Protein AF-0000000077098421 (afdb_homodimer)

Nearest PDB structures (foldseek):
  6pqh-assembly2_D  TM=9.494E-01  e=1.794E-59  Elizabethkingia sp.
  6pqh-assembly2_C  TM=9.395E-01  e=5.212E-58  Elizabethkingia sp.
  1wyd-assembly1_B  TM=9.289E-01  e=1.553E-42  Sulfurisphaera tokodaii str. 7
  3m4p-assembly1_A  TM=9.017E-01  e=1.954E-39  Entamoeba histolytica
  3m4q-assembly1_B  TM=8.958E-01  e=1.104E-39  Entamoeba histolytica

Radius of gyration: 29.33 Å; Cα contacts (8 Å, |Δi|>4): 2029; chains: 2; bounding box: 78×89×73 Å

pLDDT: mean 96.19, std 5.76, range [48.03, 98.94]

InterPro domains:
  IPR002312 Aspartyl/Asparaginyl-tRNA synthetase, class IIb [PR01042] (203-215)
  IPR002312 Aspartyl/Asparaginyl-tRNA synthetase, class IIb [PR01042] (219-232)
  IPR002312 Aspartyl/Asparaginyl-tRNA synthetase, class IIb [PR01042] (376-392)
  IPR002312 Aspartyl/Asparaginyl-tRNA synthetase, class IIb [PR01042] (416-430)
  IPR004364 Aminoacyl-tRNA synthetase, class II (D/K/N) [PF00152] (122-455)
  IPR004365 OB-fold nucleic acid binding domain, AA-tRNA synthetase-type [PF01336] (22-98)
  IPR004522 Asparagine-tRNA ligase [MF_00534] (6-461)
  IPR004522 Asparagine-tRNA ligase [TIGR00457] (8-461)
  IPR006195 Aminoacyl-tRNA synthetase, class II [PS50862] (135-451)
  IPR012340 Nucleic acid-binding, OB-fold [G3DSA:2.40.50.140] (5-106)
  IPR012340 Nucleic acid-binding, OB-fold [SSF50249] (11-102)
  IPR045864 Class II Aminoacyl-tRNA synthetase/Biotinyl protein ligase (BPL) and lipoyl protein ligase (LPL) [G3DSA:3.30.930.10] (108-460)
  IPR045864 Class II Aminoacyl-tRNA synthetase/Biotinyl protein ligase (BPL) and lipoyl protein ligase (LPL) [SSF55681] (102-459)

Organism: Anaerostipes caccae (strain DSM 14662 / CCUG 47493 / JCM 13470 / NCIMB 13811 / L1-92) (NCBI:txid411490)

Secondary structure (DSSP, 8-state):
---B-HHHHHHHGGGGTT-EEEEEEEEEEEEE-SSEEEEEEE-SSSSS-EEEEEETTSTTHHHHHTPPTT-EEEEEEEEEE-TTSSSSEEEEEEEEEEEE---TT-S--SS---HHHHHHTTTTGGGSHHHHHHHHHHHHHHHHHHHHHHTTTPEE----SEESS-SSSSS---EEE-S-HHHHHTTPPP-GGGSTTSS-EEE-S-SHHHHHHHHHHHSEEEEEEEEE------STT--SEEEEEEEEEET--HHHHHHHHHHHHHHHHHHHHHH-HHHHHHHHHHT-TTHHHHHHHHHHSPPEEEEHHHHHHHHHTTGGG-SS---TTPPPPHHHHHHIIIIISSS-EEEE--BGGGS-TTBPBPTTSSBBSEEEEEETTTEEEEEEEEB---HHHHHHHHHHTT--GGGGHHHHHHHHTT---EEEEEEEHHHHHHHHH----GGGSSSS--BTTB---/---B-HHHHHHHGGGGTT-EEEEEEEEEEEEE-SSEEEEEEE-SSSSS-EEEEEETTSTTHHHHHTPPTT-EEEEEEEEEE-TTSSSSEEEEEEEEEEEE---TT-S--SS---HHHHHHTTTTGGGSHHHHHHHHHHHHHHHHHHHHHHTTTPEE----SEESS-SSSSS---EEE-S-HHHHHTTPPP-GGGSTTSS-EEE-S-SHHHHHHHHHHHSEEEEEEEEE------STT--SEEEEEEEEEET--HHHHHHHHHHHHHHHHHHHHHH-HHHHHHHHHHT-TTHHHHHHHHHHSPPEEEEHHHHHHHHHTTGGG-SS---TTPPPPHHHHHHIIIIISSS-EEEE--BGGGS-TTBPBPTTSSBBSEEEEEETTTEEEEEEEEB---HHHHHHHHHHTT--GGGGHHHHHHHHTT---EEEEEEEHHHHHHHHH----GGGSSSS--BTTB---

Structure (mmCIF, N/CA/C/O backbone):
data_AF-0000000077098421-model_v1
#
loop_
_entity.id
_entity.type
_entity.pdbx_description
1 polymer 'Asparagine--tRNA ligase'
#
loop_
_atom_site.group_PDB
_atom_site.id
_atom_site.type_symbol
_atom_site.label_atom_id
_atom_site.label_alt_id
_atom_site.label_comp_id
_atom_site.label_asym_id
_atom_site.label_entity_id
_atom_site.label_seq_id
_atom_site.pdbx_PDB_ins_code
_atom_site.Cartn_x
_atom_site.Cartn_y
_atom_site.Cartn_z
_atom_site.occupancy
_atom_site.B_iso_or_equiv
_atom_site.auth_seq_id
_atom_site.auth_comp_id
_atom_site.auth_asym_id
_atom_site.auth_atom_id
_atom_site.pdbx_PDB_model_num
ATOM 1 N N . MET A 1 1 ? 0.201 -19.625 -30.234 1 53.78 1 MET A N 1
ATOM 2 C CA . MET A 1 1 ? -0.958 -18.75 -30.234 1 53.78 1 MET A CA 1
ATOM 3 C C . MET A 1 1 ? -1.137 -18.078 -28.875 1 53.78 1 MET A C 1
ATOM 5 O O . MET A 1 1 ? -0.935 -18.703 -27.844 1 53.78 1 MET A O 1
ATOM 9 N N . GLN A 1 2 ? -1.394 -16.812 -28.891 1 79.62 2 GLN A N 1
ATOM 10 C CA . GLN A 1 2 ? -1.572 -16.047 -27.672 1 79.62 2 GLN A CA 1
ATOM 11 C C . GLN A 1 2 ? -2.859 -16.438 -26.953 1 79.62 2 GLN A C 1
ATOM 13 O O . GLN A 1 2 ? -3.91 -16.578 -27.578 1 79.62 2 GLN A O 1
ATOM 18 N N . ILE A 1 3 ? -2.791 -16.859 -25.75 1 92.69 3 ILE A N 1
ATOM 19 C CA . ILE A 1 3 ? -3.939 -17.219 -24.922 1 92.69 3 ILE A CA 1
ATOM 20 C C . ILE A 1 3 ? -4.691 -15.953 -24.516 1 92.69 3 ILE A C 1
ATOM 22 O O . ILE A 1 3 ? -4.121 -15.062 -23.859 1 92.69 3 ILE A O 1
ATOM 26 N N . LEU A 1 4 ? -5.965 -15.828 -24.984 1 96.06 4 LEU A N 1
ATOM 27 C CA . LEU A 1 4 ? -6.797 -14.68 -24.641 1 96.06 4 LEU A CA 1
ATOM 28 C C . LEU A 1 4 ? -7.387 -14.836 -23.25 1 96.06 4 LEU A C 1
ATOM 30 O O . LEU A 1 4 ? -7.582 -15.961 -22.766 1 96.06 4 LEU A O 1
ATOM 34 N N . THR A 1 5 ? -7.629 -13.711 -22.594 1 96.94 5 THR A N 1
ATOM 35 C CA . THR A 1 5 ? -8.297 -13.742 -21.297 1 96.94 5 THR A CA 1
ATOM 36 C C . THR A 1 5 ? -9.812 -13.672 -21.469 1 96.94 5 THR A C 1
ATOM 38 O O . THR A 1 5 ? -10.305 -13.219 -22.5 1 96.94 5 THR A O 1
ATOM 41 N N . GLY A 1 6 ? -10.492 -14.227 -20.469 1 96.81 6 GLY A N 1
ATOM 42 C CA . GLY A 1 6 ? -11.945 -14.102 -20.469 1 96.81 6 GLY A CA 1
ATOM 43 C C . GLY A 1 6 ? -12.422 -12.672 -20.609 1 96.81 6 GLY A C 1
ATOM 44 O O . GLY A 1 6 ? -13.391 -12.406 -21.328 1 96.81 6 GLY A O 1
ATOM 45 N N . ARG A 1 7 ? -11.742 -11.734 -20 1 96.31 7 ARG A N 1
ATOM 46 C CA . ARG A 1 7 ? -12.086 -10.32 -20.078 1 96.31 7 ARG A CA 1
ATOM 47 C C . ARG A 1 7 ? -11.969 -9.805 -21.516 1 96.31 7 ARG A C 1
ATOM 49 O O . ARG A 1 7 ? -12.867 -9.117 -22 1 96.31 7 ARG A O 1
ATOM 56 N N . GLN A 1 8 ? -10.867 -10.133 -22.203 1 96.38 8 GLN A N 1
ATOM 57 C CA . GLN A 1 8 ? -10.656 -9.734 -23.594 1 96.38 8 GLN A CA 1
ATOM 58 C C . GLN A 1 8 ? -11.758 -10.289 -24.484 1 96.38 8 GLN A C 1
ATOM 60 O O . GLN A 1 8 ? -12.266 -9.586 -25.359 1 96.38 8 GLN A O 1
ATOM 65 N N . ILE A 1 9 ? -12.125 -11.547 -24.234 1 97.06 9 ILE A N 1
ATOM 66 C CA . ILE A 1 9 ? -13.117 -12.227 -25.078 1 97.06 9 ILE A CA 1
ATOM 67 C C . ILE A 1 9 ? -14.477 -11.562 -24.891 1 97.06 9 ILE A C 1
ATOM 69 O O . ILE A 1 9 ? -15.156 -11.25 -25.875 1 97.06 9 ILE A O 1
ATOM 73 N N . TYR A 1 10 ? -14.859 -11.297 -23.656 1 96.12 10 TYR A N 1
ATOM 74 C CA . TYR A 1 10 ? -16.156 -10.672 -23.406 1 96.12 10 TYR A CA 1
ATOM 75 C C . TYR A 1 10 ? -16.219 -9.273 -24.016 1 96.12 10 TYR A C 1
ATOM 77 O O . TYR A 1 10 ? -17.25 -8.867 -24.547 1 96.12 10 TYR A O 1
ATOM 85 N N . LYS A 1 11 ? -15.141 -8.562 -23.953 1 94.38 11 LYS A N 1
ATOM 86 C CA . LYS A 1 11 ? -15.117 -7.184 -24.422 1 94.38 11 LYS A CA 1
ATOM 87 C C . LYS A 1 11 ? -15.086 -7.121 -25.953 1 94.38 11 LYS A C 1
ATOM 89 O O . LYS A 1 11 ? -15.578 -6.156 -26.547 1 94.38 11 LYS A O 1
ATOM 94 N N . GLN A 1 12 ? -14.547 -8.242 -26.609 1 95.94 12 GLN A N 1
ATOM 95 C CA . GLN A 1 12 ? -14.297 -8.148 -28.047 1 95.94 12 GLN A CA 1
ATOM 96 C C . GLN A 1 12 ? -14.812 -9.383 -28.781 1 95.94 12 GLN A C 1
ATOM 98 O O . GLN A 1 12 ? -14.227 -9.805 -29.781 1 95.94 12 GLN A O 1
ATOM 103 N N . TYR A 1 13 ? -15.781 -10.039 -28.234 1 95.06 13 TYR A N 1
ATOM 104 C CA . TYR A 1 13 ? -16.188 -11.328 -28.797 1 95.06 13 TYR A CA 1
ATOM 105 C C . TYR A 1 13 ? -16.656 -11.18 -30.234 1 95.06 13 TYR A C 1
ATOM 107 O O . TYR A 1 13 ? -16.469 -12.094 -31.047 1 95.06 13 TYR A O 1
ATOM 115 N N . LYS A 1 14 ? -17.234 -10 -30.672 1 96.31 14 LYS A N 1
ATOM 116 C CA . LYS A 1 14 ? -17.703 -9.781 -32.031 1 96.31 14 LYS A CA 1
ATOM 117 C C . LYS A 1 14 ? -16.531 -9.852 -33.031 1 96.31 14 LYS A C 1
ATOM 119 O O . LYS A 1 14 ? -16.688 -10.344 -34.156 1 96.31 14 LYS A O 1
ATOM 124 N N . GLU A 1 15 ? -15.375 -9.383 -32.562 1 96.5 15 GLU A N 1
ATOM 125 C CA . GLU A 1 15 ? -14.188 -9.391 -33.406 1 96.5 15 GLU A CA 1
ATOM 126 C C . GLU A 1 15 ? -13.641 -10.805 -33.594 1 96.5 15 GLU A C 1
ATOM 128 O O . GLU A 1 15 ? -12.922 -11.086 -34.531 1 96.5 15 GLU A O 1
ATOM 133 N N . TYR A 1 16 ? -14.039 -11.695 -32.656 1 96 16 TYR A N 1
ATOM 134 C CA . TYR A 1 16 ? -13.492 -13.047 -32.688 1 96 16 TYR A CA 1
ATOM 135 C C . TYR A 1 16 ? -14.492 -14.039 -33.281 1 96 16 TYR A C 1
ATOM 137 O O . TYR A 1 16 ? -14.234 -15.242 -33.312 1 96 16 TYR A O 1
ATOM 145 N N . ASN A 1 17 ? -15.586 -13.586 -33.812 1 96.5 17 ASN A N 1
ATOM 146 C CA . ASN A 1 17 ? -16.609 -14.477 -34.375 1 96.5 17 ASN A CA 1
ATOM 147 C C . ASN A 1 17 ? -16.047 -15.367 -35.469 1 96.5 17 ASN A C 1
ATOM 149 O O . ASN A 1 17 ? -15.43 -14.875 -36.406 1 96.5 17 ASN A O 1
ATOM 153 N N . GLN A 1 18 ? -16.234 -16.609 -35.281 1 97.44 18 GLN A N 1
ATOM 154 C CA . GLN A 1 18 ? -15.828 -17.641 -36.219 1 97.44 18 GLN A CA 1
ATOM 155 C C . GLN A 1 18 ? -14.305 -17.703 -36.375 1 97.44 18 GLN A C 1
ATOM 157 O O . GLN A 1 18 ? -13.789 -18.188 -37.375 1 97.44 18 GLN A O 1
ATOM 162 N N . LYS A 1 19 ? -13.609 -17.156 -35.438 1 96.69 19 LYS A N 1
ATOM 163 C CA . LYS A 1 19 ? -12.148 -17.234 -35.375 1 96.69 19 LYS A CA 1
ATOM 164 C C . LYS A 1 19 ? -11.688 -18.25 -34.344 1 96.69 19 LYS A C 1
ATOM 166 O O . LYS A 1 19 ? -12.383 -18.484 -33.344 1 96.69 19 LYS A O 1
ATOM 171 N N . GLU A 1 20 ? -10.57 -18.859 -34.656 1 97.19 20 GLU A N 1
ATOM 172 C CA . GLU A 1 20 ? -9.938 -19.75 -33.688 1 97.19 20 GLU A CA 1
ATOM 173 C C . GLU A 1 20 ? -9.25 -18.953 -32.594 1 97.19 20 GLU A C 1
ATOM 175 O O . GLU A 1 20 ? -8.609 -17.938 -32.844 1 97.19 20 GLU A O 1
ATOM 180 N N . LEU A 1 21 ? -9.469 -19.391 -31.375 1 97.12 21 LEU A N 1
ATOM 181 C CA . LEU A 1 21 ? -8.789 -18.75 -30.25 1 97.12 21 LEU A CA 1
ATOM 182 C C . LEU A 1 21 ? -8.445 -19.781 -29.172 1 97.12 21 LEU A C 1
ATOM 184 O O . LEU A 1 21 ? -8.844 -20.938 -29.266 1 97.12 21 LEU A O 1
ATOM 188 N N . SER A 1 22 ? -7.598 -19.422 -28.266 1 97.62 22 SER A N 1
ATOM 189 C CA . SER A 1 22 ? -7.219 -20.234 -27.109 1 97.62 22 SER A CA 1
ATOM 190 C C . SER A 1 22 ? -7.508 -19.5 -25.812 1 97.62 22 SER A C 1
ATOM 192 O O . SER A 1 22 ? -7.359 -18.266 -25.734 1 97.62 22 SER A O 1
ATOM 194 N N . LEU A 1 23 ? -7.953 -20.188 -24.844 1 97.12 23 LEU A N 1
ATOM 195 C CA . LEU A 1 23 ? -8.148 -19.656 -23.5 1 97.12 23 LEU A CA 1
ATOM 196 C C . LEU A 1 23 ? -7.848 -20.703 -22.453 1 97.12 23 LEU A C 1
ATOM 198 O O . LEU A 1 23 ? -7.754 -21.891 -22.766 1 97.12 23 LEU A O 1
ATOM 202 N N . CYS A 1 24 ? -7.551 -20.312 -21.266 1 98.19 24 CYS A N 1
ATOM 203 C CA . CYS A 1 24 ? -7.297 -21.219 -20.156 1 98.19 24 CYS A CA 1
ATOM 204 C C . CYS A 1 24 ? -8.078 -20.781 -18.922 1 98.19 24 CYS A C 1
ATOM 206 O O . CYS A 1 24 ? -8.539 -19.641 -18.844 1 98.19 24 CYS A O 1
ATOM 208 N N . GLY A 1 25 ? -8.312 -21.656 -18.031 1 98.38 25 GLY A N 1
ATOM 209 C CA . GLY A 1 25 ? -9.047 -21.391 -16.797 1 98.38 25 GLY A CA 1
ATOM 210 C C . GLY A 1 25 ? -9.359 -22.625 -16 1 98.38 25 GLY A C 1
ATOM 211 O O . GLY A 1 25 ? -8.734 -23.672 -16.203 1 98.38 25 GLY A O 1
ATOM 212 N N . TRP A 1 26 ? -10.203 -22.516 -15.023 1 98.75 26 TRP A N 1
ATOM 213 C CA . TRP A 1 26 ? -10.602 -23.609 -14.148 1 98.75 26 TRP A CA 1
ATOM 214 C C . TRP A 1 26 ? -12.062 -23.969 -14.375 1 98.75 26 TRP A C 1
ATOM 216 O O . TRP A 1 26 ? -12.914 -23.094 -14.555 1 98.75 26 TRP A O 1
ATOM 226 N N . VAL A 1 27 ? -12.367 -25.266 -14.359 1 98.44 27 VAL A N 1
ATOM 227 C CA . VAL A 1 27 ? -13.711 -25.797 -14.602 1 98.44 27 VAL A CA 1
ATOM 228 C C . VAL A 1 27 ? -14.633 -25.406 -13.453 1 98.44 27 VAL A C 1
ATOM 230 O O . VAL A 1 27 ? -14.32 -25.656 -12.289 1 98.44 27 VAL A O 1
ATOM 233 N N . ARG A 1 28 ? -15.734 -24.797 -13.797 1 97.38 28 ARG A N 1
ATOM 234 C CA . ARG A 1 28 ? -16.766 -24.453 -12.828 1 97.38 28 ARG A CA 1
ATOM 235 C C . ARG A 1 28 ? -17.891 -25.484 -12.836 1 97.38 28 ARG A C 1
ATOM 237 O O . ARG A 1 28 ? -18.531 -25.734 -11.812 1 97.38 28 ARG A O 1
ATOM 244 N N . SER A 1 29 ? -18.156 -25.984 -14.031 1 97 29 SER A N 1
ATOM 245 C CA . SER A 1 29 ? -19.125 -27.062 -14.195 1 97 29 SER A CA 1
ATOM 246 C C . SER A 1 29 ? -18.891 -27.828 -15.492 1 97 29 SER A C 1
ATOM 248 O O . SER A 1 29 ? -18.25 -27.328 -16.406 1 97 29 SER A O 1
ATOM 250 N N . ASN A 1 30 ? -19.312 -29.031 -15.484 1 97.12 30 ASN A N 1
ATOM 251 C CA . ASN A 1 30 ? -19.219 -29.922 -16.641 1 97.12 30 ASN A CA 1
ATOM 252 C C . ASN A 1 30 ? -20.484 -30.75 -16.812 1 97.12 30 ASN A C 1
ATOM 254 O O . ASN A 1 30 ? -20.812 -31.594 -15.961 1 97.12 30 ASN A O 1
ATOM 258 N N . ARG A 1 31 ? -21.203 -30.453 -17.891 1 95.81 31 ARG A N 1
ATOM 259 C CA . ARG A 1 31 ? -22.406 -31.219 -18.219 1 95.81 31 ARG A CA 1
ATOM 260 C C . ARG A 1 31 ? -22.203 -32.062 -19.469 1 95.81 31 ARG A C 1
ATOM 262 O O . ARG A 1 31 ? -21.969 -31.516 -20.562 1 95.81 31 ARG A O 1
ATOM 269 N N . ASP A 1 32 ? -22.281 -33.312 -19.25 1 90.5 32 ASP A N 1
ATOM 270 C CA . ASP A 1 32 ? -22.031 -34.188 -20.375 1 90.5 32 ASP A CA 1
ATOM 271 C C . ASP A 1 32 ? -23.328 -34.812 -20.891 1 90.5 32 ASP A C 1
ATOM 273 O O . ASP A 1 32 ? -24.281 -35 -20.141 1 90.5 32 ASP A O 1
ATOM 277 N N . SER A 1 33 ? -23.359 -34.969 -22.172 1 88.31 33 SER A N 1
ATOM 278 C CA . SER A 1 33 ? -24.375 -35.75 -22.875 1 88.31 33 SER A CA 1
ATOM 279 C C . SER A 1 33 ? -23.75 -36.875 -23.688 1 88.31 33 SER A C 1
ATOM 281 O O . SER A 1 33 ? -22.531 -37.094 -23.625 1 88.31 33 SER A O 1
ATOM 283 N N . ARG A 1 34 ? -24.656 -37.625 -24.453 1 90 34 ARG A N 1
ATOM 284 C CA . ARG A 1 34 ? -24.188 -38.781 -25.203 1 90 34 ARG A CA 1
ATOM 285 C C . ARG A 1 34 ? -23.141 -38.375 -26.234 1 90 34 ARG A C 1
ATOM 287 O O . ARG A 1 34 ? -22.047 -38.969 -26.281 1 90 34 ARG A O 1
ATOM 294 N N . ASP A 1 35 ? -23.406 -37.344 -26.938 1 92.5 35 ASP A N 1
ATOM 295 C CA . ASP A 1 35 ? -22.547 -37.062 -28.094 1 92.5 35 ASP A CA 1
ATOM 296 C C . ASP A 1 35 ? -21.859 -35.719 -27.938 1 92.5 35 ASP A C 1
ATOM 298 O O . ASP A 1 35 ? -20.984 -35.375 -28.734 1 92.5 35 ASP A O 1
ATOM 302 N N . PHE A 1 36 ? -22.219 -34.906 -26.984 1 95.06 36 PHE A N 1
ATOM 303 C CA . PHE A 1 36 ? -21.594 -33.625 -26.75 1 95.06 36 PHE A CA 1
ATOM 304 C C . PHE A 1 36 ? -21.734 -33.188 -25.297 1 95.06 36 PHE A C 1
ATOM 306 O O . PHE A 1 36 ? -22.375 -33.906 -24.5 1 95.06 36 PHE A O 1
ATOM 313 N N . GLY A 1 37 ? -21.016 -32.156 -24.859 1 96.69 37 GLY A N 1
ATOM 314 C CA . GLY A 1 37 ? -21.125 -31.625 -23.5 1 96.69 37 GLY A CA 1
ATOM 315 C C . GLY A 1 37 ? -20.812 -30.156 -23.422 1 96.69 37 GLY A C 1
ATOM 316 O O . GLY A 1 37 ? -20.469 -29.516 -24.422 1 96.69 37 GLY A O 1
ATOM 317 N N . PHE A 1 38 ? -21.078 -29.578 -22.281 1 97.31 38 PHE A N 1
ATOM 318 C CA . PHE A 1 38 ? -20.828 -28.172 -21.984 1 97.31 38 PHE A CA 1
ATOM 319 C C . PHE A 1 38 ? -19.875 -28.031 -20.797 1 97.31 38 PHE A C 1
ATOM 321 O O . PHE A 1 38 ? -20.156 -28.516 -19.703 1 97.31 38 PHE A O 1
ATOM 328 N N . LEU A 1 39 ? -18.797 -27.5 -21.125 1 97.56 39 LEU A N 1
ATOM 329 C CA . LEU A 1 39 ? -17.797 -27.156 -20.109 1 97.56 39 LEU A CA 1
ATOM 330 C C . LEU A 1 39 ? -17.797 -25.672 -19.828 1 97.56 39 LEU A C 1
ATOM 332 O O . LEU A 1 39 ? -17.688 -24.844 -20.75 1 97.56 39 LEU A O 1
ATOM 336 N N . VAL A 1 40 ? -18.031 -25.266 -18.562 1 97.81 40 VAL A N 1
ATOM 337 C CA . VAL A 1 40 ? -17.984 -23.859 -18.172 1 97.81 40 VAL A CA 1
ATOM 338 C C . VAL A 1 40 ? -16.672 -23.562 -17.438 1 97.81 40 VAL A C 1
ATOM 340 O O . VAL A 1 40 ? -16.359 -24.234 -16.438 1 97.81 40 VAL A O 1
ATOM 343 N N . ILE A 1 41 ? -15.891 -22.594 -17.922 1 97.88 41 ILE A N 1
ATOM 344 C CA . ILE A 1 41 ? -14.609 -22.328 -17.281 1 97.88 41 ILE A CA 1
ATOM 345 C C . ILE A 1 41 ? -14.523 -20.844 -16.922 1 97.88 41 ILE A C 1
ATOM 347 O O . ILE A 1 41 ? -15.18 -20 -17.547 1 97.88 41 ILE A O 1
ATOM 351 N N . ASN A 1 42 ? -13.773 -20.547 -15.875 1 97.75 42 ASN A N 1
ATOM 352 C CA . ASN A 1 42 ? -13.445 -19.203 -15.422 1 97.75 42 ASN A CA 1
ATOM 353 C C . ASN A 1 42 ? -11.93 -19.016 -15.273 1 97.75 42 ASN A C 1
ATOM 355 O O . ASN A 1 42 ? -11.273 -19.812 -14.602 1 97.75 42 ASN A O 1
ATOM 359 N N . ASP A 1 43 ? -11.414 -18 -15.914 1 97.19 43 ASP A N 1
ATOM 360 C CA . ASP A 1 43 ? -9.961 -17.844 -15.883 1 97.19 43 ASP A CA 1
ATOM 361 C C . ASP A 1 43 ? -9.539 -16.828 -14.836 1 97.19 43 ASP A C 1
ATOM 363 O O . ASP A 1 43 ? -8.375 -16.438 -14.766 1 97.19 43 ASP A O 1
ATOM 367 N N . GLY A 1 44 ? -10.492 -16.234 -14.062 1 97.31 44 GLY A N 1
ATOM 368 C CA . GLY A 1 44 ? -10.195 -15.32 -12.977 1 97.31 44 GLY A CA 1
ATOM 369 C C . GLY A 1 44 ? -10.18 -13.867 -13.414 1 97.31 44 GLY A C 1
ATOM 370 O O . GLY A 1 44 ? -10.211 -12.961 -12.578 1 97.31 44 GLY A O 1
ATOM 371 N N . THR A 1 45 ? -10.266 -13.539 -14.734 1 97.62 45 THR A N 1
ATOM 372 C CA . THR A 1 45 ? -10.047 -12.18 -15.219 1 97.62 45 THR A CA 1
ATOM 373 C C . THR A 1 45 ? -11.375 -11.438 -15.359 1 97.62 45 THR A C 1
ATOM 375 O O . THR A 1 45 ? -11.398 -10.203 -15.414 1 97.62 45 THR A O 1
ATOM 378 N N . PHE A 1 46 ? -12.422 -12.18 -15.477 1 97.12 46 PHE A N 1
ATOM 379 C CA . PHE A 1 46 ? -13.75 -11.609 -15.656 1 97.12 46 PHE A CA 1
ATOM 380 C C . PHE A 1 46 ? -14.773 -12.344 -14.797 1 97.12 46 PHE A C 1
ATOM 382 O O . PHE A 1 46 ? -14.609 -13.523 -14.5 1 97.12 46 PHE A O 1
ATOM 389 N N . PHE A 1 47 ? -15.781 -11.633 -14.375 1 96.75 47 PHE A N 1
ATOM 390 C CA . PHE A 1 47 ? -16.734 -12.18 -13.414 1 96.75 47 PHE A CA 1
ATOM 391 C C . PHE A 1 47 ? -17.531 -13.32 -14.039 1 96.75 47 PHE A C 1
ATOM 393 O O . PHE A 1 47 ? -17.75 -14.352 -13.398 1 96.75 47 PHE A O 1
ATOM 400 N N . GLU A 1 48 ? -17.953 -13.172 -15.281 1 96.06 48 GLU A N 1
ATOM 401 C CA . GLU A 1 48 ? -18.766 -14.188 -15.953 1 96.06 48 GLU A CA 1
ATOM 402 C C . GLU A 1 48 ? -17.891 -15.297 -16.531 1 96.06 48 GLU A C 1
ATOM 404 O O . GLU A 1 48 ? -16.875 -15.031 -17.156 1 96.06 48 GLU A O 1
ATOM 409 N N . PRO A 1 49 ? -18.281 -16.531 -16.344 1 97.12 49 PRO A N 1
ATOM 410 C CA . PRO A 1 49 ? -17.531 -17.641 -16.938 1 97.12 49 PRO A CA 1
ATOM 411 C C . PRO A 1 49 ? -17.859 -17.812 -18.422 1 97.12 49 PRO A C 1
ATOM 413 O O . PRO A 1 49 ? -18.75 -17.156 -18.953 1 97.12 49 PRO A O 1
ATOM 416 N N . ILE A 1 50 ? -17.125 -18.688 -19.062 1 97.81 50 ILE A N 1
ATOM 417 C CA . ILE A 1 50 ? -17.281 -18.922 -20.5 1 97.81 50 ILE A CA 1
ATOM 418 C C . ILE A 1 50 ? -17.688 -20.375 -20.734 1 97.81 50 ILE A C 1
ATOM 420 O O . ILE A 1 50 ? -17.109 -21.297 -20.172 1 97.81 50 ILE A O 1
ATOM 424 N N . GLN A 1 51 ? -18.688 -20.562 -21.547 1 97.56 51 GLN A N 1
ATOM 425 C CA . GLN A 1 51 ? -19.172 -21.891 -21.922 1 97.56 51 GLN A CA 1
ATOM 426 C C . GLN A 1 51 ? -18.406 -22.438 -23.125 1 97.56 51 GLN A C 1
ATOM 428 O O . GLN A 1 51 ? -18.281 -21.75 -24.141 1 97.56 51 GLN A O 1
ATOM 433 N N . ILE A 1 52 ? -17.938 -23.609 -23 1 98 52 ILE A N 1
ATOM 434 C CA . ILE A 1 52 ? -17.25 -24.359 -24.047 1 98 52 ILE A CA 1
ATOM 435 C C . ILE A 1 52 ? -18.094 -25.562 -24.453 1 98 52 ILE A C 1
ATOM 437 O O . ILE A 1 52 ? -18.5 -26.359 -23.609 1 98 52 ILE A O 1
ATOM 441 N N . VAL A 1 53 ? -18.375 -25.672 -25.719 1 97.75 53 VAL A N 1
ATOM 442 C CA . VAL A 1 53 ? -19.062 -26.844 -26.25 1 97.75 53 VAL A CA 1
ATOM 443 C C . VAL A 1 53 ? -18.031 -27.844 -26.781 1 97.75 53 VAL A C 1
ATOM 445 O O . VAL A 1 53 ? -17.141 -27.484 -27.547 1 97.75 53 VAL A O 1
ATOM 448 N N . TYR A 1 54 ? -18.125 -29.078 -26.234 1 97.88 54 TYR A N 1
ATOM 449 C CA . TYR A 1 54 ? -17.234 -30.125 -26.734 1 97.88 54 TYR A CA 1
ATOM 450 C C . TYR A 1 54 ? -18.047 -31.328 -27.25 1 97.88 54 TYR A C 1
ATOM 452 O O . TYR A 1 54 ? -19.188 -31.531 -26.844 1 97.88 54 TYR A O 1
ATOM 460 N N . GLY A 1 55 ? -17.406 -32.094 -28.219 1 96.62 55 GLY A N 1
ATOM 461 C CA . GLY A 1 55 ? -18.094 -33.219 -28.828 1 96.62 55 GLY A CA 1
ATOM 462 C C . GLY A 1 55 ? -17.188 -34.406 -29.062 1 96.62 55 GLY A C 1
ATOM 463 O O . GLY A 1 55 ? -16.016 -34.375 -28.703 1 96.62 55 GLY A O 1
ATOM 464 N N . LYS A 1 56 ? -17.781 -35.375 -29.688 1 95.19 56 LYS A N 1
ATOM 465 C CA . LYS A 1 56 ? -17.125 -36.656 -29.906 1 95.19 56 LYS A CA 1
ATOM 466 C C . LYS A 1 56 ? -15.906 -36.5 -30.812 1 95.19 56 LYS A C 1
ATOM 468 O O . LYS A 1 56 ? -15.039 -37.375 -30.875 1 95.19 56 LYS A O 1
ATOM 473 N N . GLU A 1 57 ? -15.867 -35.469 -31.438 1 93.62 57 GLU A N 1
ATOM 474 C CA . GLU A 1 57 ? -14.742 -35.219 -32.344 1 93.62 57 GLU A CA 1
ATOM 475 C C . GLU A 1 57 ? -13.453 -34.938 -31.562 1 93.62 57 GLU A C 1
ATOM 477 O O . GLU A 1 57 ? -12.359 -35.031 -32.125 1 93.62 57 GLU A O 1
ATOM 482 N N . LEU A 1 58 ? -13.633 -34.594 -30.281 1 95.5 58 LEU A N 1
ATOM 483 C CA . LEU A 1 58 ? -12.438 -34.438 -29.469 1 95.5 58 LEU A CA 1
ATOM 484 C C . LEU A 1 58 ? -11.695 -35.75 -29.297 1 95.5 58 LEU A C 1
ATOM 486 O O . LEU A 1 58 ? -12.312 -36.781 -29.016 1 95.5 58 LEU A O 1
ATOM 490 N N . SER A 1 59 ? -10.398 -35.75 -29.469 1 96.06 59 SER A N 1
ATOM 491 C CA . SER A 1 59 ? -9.586 -36.938 -29.328 1 96.06 59 SER A CA 1
ATOM 492 C C . SER A 1 59 ? -9.672 -37.5 -27.922 1 96.06 59 SER A C 1
ATOM 494 O O . SER A 1 59 ? -9.531 -38.719 -27.719 1 96.06 59 SER A O 1
ATOM 496 N N . ASN A 1 60 ? -9.906 -36.688 -26.938 1 96.75 60 ASN A N 1
ATOM 497 C CA . ASN A 1 60 ? -9.992 -37.125 -25.547 1 96.75 60 ASN A CA 1
ATOM 498 C C . ASN A 1 60 ? -11.375 -36.844 -24.969 1 96.75 60 ASN A C 1
ATOM 500 O O . ASN A 1 60 ? -11.5 -36.438 -23.812 1 96.75 60 ASN A O 1
ATOM 504 N N . PHE A 1 61 ? -12.383 -37.031 -25.781 1 96.5 61 PHE A N 1
ATOM 505 C CA . PHE A 1 61 ? -13.773 -36.781 -25.438 1 96.5 61 PHE A CA 1
ATOM 506 C C . PHE A 1 61 ? -14.148 -37.438 -24.125 1 96.5 61 PHE A C 1
ATOM 508 O O . PHE A 1 61 ? -14.758 -36.812 -23.266 1 96.5 61 PHE A O 1
ATOM 515 N N . THR A 1 62 ? -13.758 -38.719 -23.891 1 95.75 62 THR A N 1
ATOM 516 C CA . THR A 1 62 ? -14.117 -39.469 -22.703 1 95.75 62 THR A CA 1
ATOM 517 C C . THR A 1 62 ? -13.477 -38.875 -21.453 1 95.75 62 THR A C 1
ATOM 519 O O . THR A 1 62 ? -14.086 -38.844 -20.391 1 95.75 62 THR A O 1
ATOM 522 N N . GLU A 1 63 ? -12.305 -38.375 -21.609 1 96.31 63 GLU A N 1
ATOM 523 C CA . GLU A 1 63 ? -11.602 -37.719 -20.516 1 96.31 63 GLU A CA 1
ATOM 524 C C . GLU A 1 63 ? -12.273 -36.406 -20.141 1 96.31 63 GLU A C 1
ATOM 526 O O . GLU A 1 63 ? -12.477 -36.125 -18.953 1 96.31 63 GLU A O 1
ATOM 531 N N . VAL A 1 64 ? -12.594 -35.656 -21.156 1 97.25 64 VAL A N 1
ATOM 532 C CA . VAL A 1 64 ? -13.172 -34.312 -20.953 1 97.25 64 VAL A CA 1
ATOM 533 C C . VAL A 1 64 ? -14.523 -34.469 -20.25 1 97.25 64 VAL A C 1
ATOM 535 O O . VAL A 1 64 ? -14.875 -33.656 -19.391 1 97.25 64 VAL A O 1
ATOM 538 N N . LYS A 1 65 ? -15.227 -35.5 -20.578 1 96 65 LYS A N 1
ATOM 539 C CA . LYS A 1 65 ? -16.547 -35.75 -20 1 96 65 LYS A CA 1
ATOM 540 C C . LYS A 1 65 ? -16.469 -35.938 -18.484 1 96 65 LYS A C 1
ATOM 542 O O . LYS A 1 65 ? -17.438 -35.688 -17.781 1 96 65 LYS A O 1
ATOM 547 N N . LYS A 1 66 ? -15.312 -36.25 -18.031 1 95.44 66 LYS A N 1
ATOM 548 C CA . LYS A 1 66 ? -15.172 -36.656 -16.625 1 95.44 66 LYS A CA 1
ATOM 549 C C . LYS A 1 66 ? -14.414 -35.594 -15.836 1 95.44 66 LYS A C 1
ATOM 551 O O . LYS A 1 66 ? -14.109 -35.781 -14.656 1 95.44 66 LYS A O 1
ATOM 556 N N . LEU A 1 67 ? -14.109 -34.5 -16.438 1 96.88 67 LEU A N 1
ATOM 557 C CA . LEU A 1 67 ? -13.359 -33.469 -15.727 1 96.88 67 LEU A CA 1
ATOM 558 C C . LEU A 1 67 ? -14.148 -32.938 -14.539 1 96.88 67 LEU A C 1
ATOM 560 O O . LEU A 1 67 ? -15.328 -32.594 -14.672 1 96.88 67 LEU A O 1
ATOM 564 N N . SER A 1 68 ? -13.484 -32.875 -13.398 1 96.69 68 SER A N 1
ATOM 565 C CA . SER A 1 68 ? -14.117 -32.406 -12.164 1 96.69 68 SER A CA 1
ATOM 566 C C . SER A 1 68 ? -14.016 -30.891 -12.039 1 96.69 68 SER A C 1
ATOM 568 O O . SER A 1 68 ? -13.164 -30.266 -12.68 1 96.69 68 SER A O 1
ATOM 570 N N . VAL A 1 69 ? -14.883 -30.375 -11.227 1 97.19 69 VAL A N 1
ATOM 571 C CA . VAL A 1 69 ? -14.82 -28.969 -10.859 1 97.19 69 VAL A CA 1
ATOM 572 C C . VAL A 1 69 ? -13.445 -28.641 -10.281 1 97.19 69 VAL A C 1
ATOM 574 O O . VAL A 1 69 ? -12.883 -29.438 -9.531 1 97.19 69 VAL A O 1
ATOM 577 N N . GLY A 1 70 ? -12.891 -27.469 -10.672 1 98 70 GLY A N 1
ATOM 578 C CA . GLY A 1 70 ? -11.602 -27.031 -10.148 1 98 70 GLY A CA 1
ATOM 579 C C . GLY A 1 70 ? -10.445 -27.391 -11.062 1 98 70 GLY A C 1
ATOM 580 O O . GLY A 1 70 ? -9.336 -26.875 -10.891 1 98 70 GLY A O 1
ATOM 581 N N . THR A 1 71 ? -10.68 -28.344 -12.062 1 98.56 71 THR A N 1
ATOM 582 C CA . THR A 1 71 ? -9.625 -28.766 -12.984 1 98.56 71 THR A CA 1
ATOM 583 C C . THR A 1 71 ? -9.164 -27.594 -13.836 1 98.56 71 THR A C 1
ATOM 585 O O . THR A 1 71 ? -9.977 -26.797 -14.32 1 98.56 71 THR A O 1
ATOM 588 N N . ALA A 1 72 ? -7.848 -27.422 -13.922 1 98.75 72 ALA A N 1
ATOM 589 C CA . ALA A 1 72 ? -7.285 -26.406 -14.82 1 98.75 72 ALA A CA 1
ATOM 590 C C . ALA A 1 72 ? -7.156 -26.938 -16.234 1 98.75 72 ALA A C 1
ATOM 592 O O . ALA A 1 72 ? -6.617 -28.031 -16.453 1 98.75 72 ALA A O 1
ATOM 593 N N . VAL A 1 73 ? -7.625 -26.125 -17.25 1 98.69 73 VAL A N 1
ATOM 594 C CA . VAL A 1 73 ? -7.617 -26.625 -18.625 1 98.69 73 VAL A CA 1
ATOM 595 C C . VAL A 1 73 ? -7.148 -25.516 -19.562 1 98.69 73 VAL A C 1
ATOM 597 O O . VAL A 1 73 ? -7.215 -24.328 -19.234 1 98.69 73 VAL A O 1
ATOM 600 N N . ILE A 1 74 ? -6.641 -25.859 -20.672 1 98.38 74 ILE A N 1
ATOM 601 C CA . ILE A 1 74 ? -6.359 -25.031 -21.828 1 98.38 74 ILE A CA 1
ATOM 602 C C . ILE A 1 74 ? -7.215 -25.484 -23.016 1 98.38 74 ILE A C 1
ATOM 604 O O . ILE A 1 74 ? -7.184 -26.641 -23.406 1 98.38 74 ILE A O 1
ATOM 608 N N . VAL A 1 75 ? -7.945 -24.562 -23.594 1 98.19 75 VAL A N 1
ATOM 609 C CA . VAL A 1 75 ? -8.914 -24.891 -24.641 1 98.19 75 VAL A CA 1
ATOM 610 C C . VAL A 1 75 ? -8.562 -24.141 -25.922 1 98.19 75 VAL A C 1
ATOM 612 O O . VAL A 1 75 ? -8.234 -22.953 -25.891 1 98.19 75 VAL A O 1
ATOM 615 N N . LYS A 1 76 ? -8.531 -24.797 -26.984 1 98.12 76 LYS A N 1
ATOM 616 C CA . LYS A 1 76 ? -8.477 -24.219 -28.312 1 98.12 76 LYS A CA 1
ATOM 617 C C . LYS A 1 76 ? -9.773 -24.5 -29.078 1 98.12 76 LYS A C 1
ATOM 619 O O . LYS A 1 76 ? -10.289 -25.609 -29.047 1 98.12 76 LYS A O 1
ATOM 624 N N . GLY A 1 77 ? -10.312 -23.438 -29.703 1 97.75 77 GLY A N 1
ATOM 625 C CA . GLY A 1 77 ? -11.562 -23.656 -30.438 1 97.75 77 GLY A CA 1
ATOM 626 C C . GLY A 1 77 ? -12.008 -22.438 -31.219 1 97.75 77 GLY A C 1
ATOM 627 O O . GLY A 1 77 ? -11.242 -21.484 -31.375 1 97.75 77 GLY A O 1
ATOM 628 N N . ILE A 1 78 ? -13.289 -22.516 -31.703 1 98.06 78 ILE A N 1
ATOM 629 C CA . ILE A 1 78 ? -13.875 -21.469 -32.531 1 98.06 78 ILE A CA 1
ATOM 630 C C . ILE A 1 78 ? -14.953 -20.734 -31.734 1 98.06 78 ILE A C 1
ATOM 632 O O . ILE A 1 78 ? -15.859 -21.359 -31.172 1 98.06 78 ILE A O 1
ATOM 636 N N . LEU A 1 79 ? -14.766 -19.422 -31.703 1 97.94 79 LEU A N 1
ATOM 637 C CA . LEU A 1 79 ? -15.812 -18.625 -31.078 1 97.94 79 LEU A CA 1
ATOM 638 C C . LEU A 1 79 ? -17.016 -18.469 -32 1 97.94 79 LEU A C 1
ATOM 640 O O . LEU A 1 79 ? -16.859 -18.125 -33.188 1 97.94 79 LEU A O 1
ATOM 644 N N . THR A 1 80 ? -18.203 -18.781 -31.5 1 97.38 80 THR A N 1
ATOM 645 C CA . THR A 1 80 ? -19.438 -18.656 -32.25 1 97.38 80 THR A CA 1
ATOM 646 C C . THR A 1 80 ? -20.453 -17.781 -31.516 1 97.38 80 THR A C 1
ATOM 648 O O . THR A 1 80 ? -20.781 -18.062 -30.359 1 97.38 80 THR A O 1
ATOM 651 N N . GLU A 1 81 ? -20.891 -16.781 -32.188 1 96.75 81 GLU A N 1
ATOM 652 C CA . GLU A 1 81 ? -21.875 -15.906 -31.562 1 96.75 81 GLU A CA 1
ATOM 653 C C . GLU A 1 81 ? -23.188 -16.641 -31.328 1 96.75 81 GLU A C 1
ATOM 655 O O . GLU A 1 81 ? -23.609 -17.453 -32.156 1 96.75 81 GLU A O 1
ATOM 660 N N . THR A 1 82 ? -23.75 -16.391 -30.219 1 94.56 82 THR A N 1
ATOM 661 C CA . THR A 1 82 ? -25.062 -16.922 -29.859 1 94.56 82 THR A CA 1
ATOM 662 C C . THR A 1 82 ? -26 -15.789 -29.453 1 94.56 82 THR A C 1
ATOM 664 O O . THR A 1 82 ? -26.406 -15.695 -28.297 1 94.56 82 THR A O 1
ATOM 667 N N . PRO A 1 83 ? -26.438 -14.953 -30.328 1 90.31 83 PRO A N 1
ATOM 668 C CA . PRO A 1 83 ? -27.188 -13.734 -30.016 1 90.31 83 PRO A CA 1
ATOM 669 C C . PRO A 1 83 ? -28.484 -14 -29.25 1 90.31 83 PRO A C 1
ATOM 671 O O . PRO A 1 83 ? -28.953 -13.133 -28.516 1 90.31 83 PRO A O 1
ATOM 674 N N . ASP A 1 84 ? -29.016 -15.156 -29.312 1 91.5 84 ASP A N 1
ATOM 675 C CA . ASP A 1 84 ? -30.312 -15.445 -28.703 1 91.5 84 ASP A CA 1
ATOM 676 C C . ASP A 1 84 ? -30.125 -16.141 -27.344 1 91.5 84 ASP A C 1
ATOM 678 O O . ASP A 1 84 ? -31.109 -16.406 -26.641 1 91.5 84 ASP A O 1
ATOM 682 N N . ALA A 1 85 ? -28.922 -16.453 -27.078 1 89.19 85 ALA A N 1
ATOM 683 C CA . ALA A 1 85 ? -28.641 -17.141 -25.812 1 89.19 85 ALA A CA 1
ATOM 684 C C . ALA A 1 85 ? -28.266 -16.141 -24.734 1 89.19 85 ALA A C 1
ATOM 686 O O . ALA A 1 85 ? -28.062 -14.953 -25.016 1 89.19 85 ALA A O 1
ATOM 687 N N . ARG A 1 86 ? -28.312 -16.547 -23.5 1 85.75 86 ARG A N 1
ATOM 688 C CA . ARG A 1 86 ? -27.938 -15.734 -22.344 1 85.75 86 ARG A CA 1
ATOM 689 C C . ARG A 1 86 ? -26.484 -15.258 -22.453 1 85.75 86 ARG A C 1
ATOM 691 O O . ARG A 1 86 ? -26.188 -14.094 -22.188 1 85.75 86 ARG A O 1
ATOM 698 N N . GLN A 1 87 ? -25.609 -16.172 -22.812 1 92.5 87 GLN A N 1
ATOM 699 C CA . GLN A 1 87 ? -24.25 -15.805 -23.156 1 92.5 87 GLN A CA 1
ATOM 700 C C . GLN A 1 87 ? -24.125 -15.5 -24.656 1 92.5 87 GLN A C 1
ATOM 702 O O . GLN A 1 87 ? -24.484 -16.328 -25.484 1 92.5 87 GLN A O 1
ATOM 707 N N . PRO A 1 88 ? -23.625 -14.375 -24.953 1 94.94 88 PRO A N 1
ATOM 708 C CA . PRO A 1 88 ? -23.703 -13.891 -26.328 1 94.94 88 PRO A CA 1
ATOM 709 C C . PRO A 1 88 ? -22.75 -14.648 -27.266 1 94.94 88 PRO A C 1
ATOM 711 O O . PRO A 1 88 ? -22.766 -14.414 -28.469 1 94.94 88 PRO A O 1
ATOM 714 N N . PHE A 1 89 ? -22 -15.523 -26.797 1 97.38 89 PHE A N 1
ATOM 715 C CA . PHE A 1 89 ? -21.109 -16.359 -27.594 1 97.38 89 PHE A CA 1
ATOM 716 C C . PHE A 1 89 ? -20.828 -17.688 -26.891 1 97.38 89 PHE A C 1
ATOM 718 O O . PHE A 1 89 ? -21.125 -17.828 -25.703 1 97.38 89 PHE A O 1
ATOM 725 N N . GLU A 1 90 ? -20.344 -18.625 -27.516 1 96.62 90 GLU A N 1
ATOM 726 C CA . GLU A 1 90 ? -19.766 -19.844 -27 1 96.62 90 GLU A CA 1
ATOM 727 C C . GLU A 1 90 ? -18.516 -20.25 -27.781 1 96.62 90 GLU A C 1
ATOM 729 O O . GLU A 1 90 ? -18.219 -19.672 -28.828 1 96.62 90 GLU A O 1
ATOM 734 N N . ILE A 1 91 ? -17.75 -21.125 -27.172 1 97.88 91 ILE A N 1
ATOM 735 C CA . ILE A 1 91 ? -16.547 -21.625 -27.828 1 97.88 91 ILE A CA 1
ATOM 736 C C . ILE A 1 91 ? -16.719 -23.094 -28.203 1 97.88 91 ILE A C 1
ATOM 738 O O . ILE A 1 91 ? -17 -23.922 -27.328 1 97.88 91 ILE A O 1
ATOM 742 N N . GLN A 1 92 ? -16.656 -23.359 -29.453 1 97.94 92 GLN A N 1
ATOM 743 C CA . GLN A 1 92 ? -16.641 -24.75 -29.922 1 97.94 92 GLN A CA 1
ATOM 744 C C . GLN A 1 92 ? -15.234 -25.344 -29.828 1 97.94 92 GLN A C 1
ATOM 746 O O . GLN A 1 92 ? -14.367 -25 -30.625 1 97.94 92 GLN A O 1
ATOM 751 N N . ALA A 1 93 ? -15.055 -26.312 -28.922 1 98.12 93 ALA A N 1
ATOM 752 C CA . ALA A 1 93 ? -13.719 -26.812 -28.609 1 98.12 93 ALA A CA 1
ATOM 753 C C . ALA A 1 93 ? -13.18 -27.688 -29.75 1 98.12 93 ALA A C 1
ATOM 755 O O . ALA A 1 93 ? -13.891 -28.547 -30.266 1 98.12 93 ALA A O 1
ATOM 756 N N . GLU A 1 94 ? -11.984 -27.422 -30.125 1 97.69 94 GLU A N 1
ATOM 757 C CA . GLU A 1 94 ? -11.211 -28.297 -30.984 1 97.69 94 GLU A CA 1
ATOM 758 C C . GLU A 1 94 ? -10.227 -29.141 -30.188 1 97.69 94 GLU A C 1
ATOM 760 O O . GLU A 1 94 ? -9.867 -30.25 -30.594 1 97.69 94 GLU A O 1
ATOM 765 N N . SER A 1 95 ? -9.836 -28.609 -29.141 1 97.88 95 SER A N 1
ATOM 766 C CA . SER A 1 95 ? -8.961 -29.312 -28.203 1 97.88 95 SER A CA 1
ATOM 767 C C . SER A 1 95 ? -9.156 -28.812 -26.781 1 97.88 95 SER A C 1
ATOM 769 O O . SER A 1 95 ? -9.375 -27.625 -26.562 1 97.88 95 SER A O 1
ATOM 771 N N . VAL A 1 96 ? -9.109 -29.719 -25.812 1 98.25 96 VAL A N 1
ATOM 772 C CA . VAL A 1 96 ? -9.117 -29.438 -24.391 1 98.25 96 VAL A CA 1
ATOM 773 C C . VAL A 1 96 ? -7.965 -30.156 -23.703 1 98.25 96 VAL A C 1
ATOM 775 O O . VAL A 1 96 ? -7.934 -31.391 -23.672 1 98.25 96 VAL A O 1
ATOM 778 N N . GLU A 1 97 ? -7.039 -29.391 -23.203 1 98 97 GLU A N 1
ATOM 779 C CA . GLU A 1 97 ? -5.887 -29.953 -22.516 1 98 97 GLU A CA 1
ATOM 780 C C . GLU A 1 97 ? -5.984 -29.734 -21.016 1 98 97 GLU A C 1
ATOM 782 O O . GLU A 1 97 ? -6.297 -28.641 -20.562 1 98 97 GLU A O 1
ATOM 787 N N . VAL A 1 98 ? -5.777 -30.812 -20.25 1 98 98 VAL A N 1
ATOM 788 C CA . VAL A 1 98 ? -5.773 -30.703 -18.797 1 98 98 VAL A CA 1
ATOM 789 C C . VAL A 1 98 ? -4.406 -30.219 -18.328 1 98 98 VAL A C 1
ATOM 791 O O . VAL A 1 98 ? -3.387 -30.859 -18.578 1 98 98 VAL A O 1
ATOM 794 N N . GLU A 1 99 ? -4.371 -29.109 -17.688 1 97.31 99 GLU A N 1
ATOM 795 C CA . GLU A 1 99 ? -3.141 -28.578 -17.109 1 97.31 99 GLU A CA 1
ATOM 796 C C . GLU A 1 99 ? -2.941 -29.078 -15.68 1 97.31 99 GLU A C 1
ATOM 798 O O . GLU A 1 99 ? -1.819 -29.391 -15.273 1 97.31 99 GLU A O 1
ATOM 803 N N . GLY A 1 100 ? -3.979 -29.031 -14.938 1 98 100 GLY A N 1
ATOM 804 C CA . GLY A 1 100 ? -3.969 -29.516 -13.562 1 98 100 GLY A CA 1
ATOM 805 C C . GLY A 1 100 ? -5.27 -30.172 -13.148 1 98 100 GLY A C 1
ATOM 806 O O . GLY A 1 100 ? -6.332 -29.547 -13.18 1 98 100 GLY A O 1
ATOM 807 N N . GLU A 1 101 ? -5.203 -31.406 -12.68 1 97.62 101 GLU A N 1
ATOM 808 C CA . GLU A 1 101 ? -6.379 -32.156 -12.234 1 97.62 101 GLU A CA 1
ATOM 809 C C . GLU A 1 101 ? -6.859 -31.672 -10.875 1 97.62 101 GLU A C 1
ATOM 811 O O . GLU A 1 101 ? -6.098 -31.047 -10.125 1 97.62 101 GLU A O 1
ATOM 816 N N . SER A 1 102 ? -8.055 -31.859 -10.609 1 97.88 102 SER A N 1
ATOM 817 C CA . SER A 1 102 ? -8.672 -31.594 -9.312 1 97.88 102 SER A CA 1
ATOM 818 C C . SER A 1 102 ? -9.492 -32.812 -8.844 1 97.88 102 SER A C 1
ATOM 820 O O . SER A 1 102 ? -10.422 -33.219 -9.531 1 97.88 102 SER A O 1
ATOM 822 N N . PRO A 1 103 ? -9.062 -33.344 -7.77 1 97.06 103 PRO A N 1
ATOM 823 C CA . PRO A 1 103 ? -9.812 -34.5 -7.293 1 97.06 103 PRO A CA 1
ATOM 824 C C . PRO A 1 103 ? -11.234 -34.156 -6.867 1 97.06 103 PRO A C 1
ATOM 826 O O . PRO A 1 103 ? -11.562 -32.969 -6.719 1 97.06 103 PRO A O 1
ATOM 829 N N . SER A 1 104 ? -12 -35.156 -6.625 1 94.5 104 SER A N 1
ATOM 830 C CA . SER A 1 104 ? -13.43 -35 -6.383 1 94.5 104 SER A CA 1
ATOM 831 C C . SER A 1 104 ? -13.695 -34.438 -4.988 1 94.5 104 SER A C 1
ATOM 833 O O . SER A 1 104 ? -14.805 -33.969 -4.703 1 94.5 104 SER A O 1
ATOM 835 N N . ASP A 1 105 ? -12.688 -34.469 -4.141 1 96.31 105 ASP A N 1
ATOM 836 C CA . ASP A 1 105 ? -12.875 -33.938 -2.791 1 96.31 105 ASP A CA 1
ATOM 837 C C . ASP A 1 105 ? -12.641 -32.438 -2.746 1 96.31 105 ASP A C 1
ATOM 839 O O . ASP A 1 105 ? -12.547 -31.844 -1.665 1 96.31 105 ASP A O 1
ATOM 843 N N . TYR A 1 106 ? -12.492 -31.859 -3.953 1 97.44 106 TYR A N 1
ATOM 844 C CA . TYR A 1 106 ? -12.453 -30.391 -4.027 1 97.44 106 TYR A CA 1
ATOM 845 C C . TYR A 1 106 ? -13.625 -29.781 -3.26 1 97.44 106 TYR A C 1
ATOM 847 O O . TYR A 1 106 ? -14.781 -30.094 -3.529 1 97.44 106 TYR A O 1
ATOM 855 N N . PRO A 1 107 ? -13.289 -28.859 -2.344 1 97.12 107 PRO A N 1
ATOM 856 C CA . PRO A 1 107 ? -14.328 -28.422 -1.405 1 97.12 107 PRO A CA 1
ATOM 857 C C . PRO A 1 107 ? -15.344 -27.484 -2.043 1 97.12 107 PRO A C 1
ATOM 859 O O . PRO A 1 107 ? -16.453 -27.328 -1.525 1 97.12 107 PRO A O 1
ATOM 862 N N . LEU A 1 108 ? -15.047 -26.844 -3.107 1 97 108 LEU A N 1
ATOM 863 C CA . LEU A 1 108 ? -15.945 -25.859 -3.713 1 97 108 LEU A CA 1
ATOM 864 C C . LEU A 1 108 ? -16.734 -26.484 -4.859 1 97 108 LEU A C 1
ATOM 866 O O . LEU A 1 108 ? -16.719 -25.984 -5.98 1 97 108 LEU A O 1
ATOM 870 N N . GLN A 1 109 ? -17.469 -27.516 -4.508 1 94.56 109 GLN A N 1
ATOM 871 C CA . GLN A 1 109 ? -18.375 -28.125 -5.477 1 94.56 109 GLN A CA 1
ATOM 872 C C . GLN A 1 109 ? -19.453 -27.141 -5.906 1 94.56 109 GLN A C 1
ATOM 874 O O . GLN A 1 109 ? -19.656 -26.109 -5.262 1 94.56 109 GLN A O 1
ATOM 879 N N . LYS A 1 110 ? -20.141 -27.469 -7.016 1 91.62 110 LYS A N 1
ATOM 880 C CA . LYS A 1 110 ? -21.172 -26.578 -7.547 1 91.62 110 LYS A CA 1
ATOM 881 C C . LYS A 1 110 ? -22.406 -26.578 -6.668 1 91.62 110 LYS A C 1
ATOM 883 O O . LYS A 1 110 ? -23.422 -27.188 -7.012 1 91.62 110 LYS A O 1
ATOM 888 N N . LYS A 1 111 ? -22.297 -25.891 -5.609 1 93.12 111 LYS A N 1
ATOM 889 C CA . LYS A 1 111 ? -23.391 -25.688 -4.66 1 93.12 111 LYS A CA 1
ATOM 890 C C . LYS A 1 111 ? -23.172 -24.422 -3.83 1 93.12 111 LYS A C 1
ATOM 892 O O . LYS A 1 111 ? -22.109 -23.812 -3.898 1 93.12 111 LYS A O 1
ATOM 897 N N . ARG A 1 112 ? -24.156 -24.047 -3.174 1 93.69 112 ARG A N 1
ATOM 898 C CA . ARG A 1 112 ? -24.031 -22.875 -2.303 1 93.69 112 ARG A CA 1
ATOM 899 C C . ARG A 1 112 ? -23.234 -23.219 -1.045 1 93.69 112 ARG A C 1
ATOM 901 O O . ARG A 1 112 ? -23.422 -24.281 -0.464 1 93.69 112 ARG A O 1
ATOM 908 N N . HIS A 1 113 ? -22.312 -22.375 -0.704 1 96.69 113 HIS A N 1
ATOM 909 C CA . HIS A 1 113 ? -21.531 -22.5 0.522 1 96.69 113 HIS A CA 1
ATOM 910 C C . HIS A 1 113 ? -21.766 -21.312 1.448 1 96.69 113 HIS A C 1
ATOM 912 O O . HIS A 1 113 ? -21.875 -20.188 0.987 1 96.69 113 HIS A O 1
ATOM 918 N N . SER A 1 114 ? -21.828 -21.609 2.721 1 97.31 114 SER A N 1
ATOM 919 C CA . SER A 1 114 ? -21.984 -20.531 3.682 1 97.31 114 SER A CA 1
ATOM 920 C C . SER A 1 114 ? -20.688 -19.719 3.816 1 97.31 114 SER A C 1
ATOM 922 O O . SER A 1 114 ? -19.609 -20.234 3.564 1 97.31 114 SER A O 1
ATOM 924 N N . PHE A 1 115 ? -20.859 -18.5 4.176 1 97.25 115 PHE A N 1
ATOM 925 C CA . PHE A 1 115 ? -19.688 -17.672 4.414 1 97.25 115 PHE A CA 1
ATOM 926 C C . PHE A 1 115 ? -18.844 -18.234 5.551 1 97.25 115 PHE A C 1
ATOM 928 O O . PHE A 1 115 ? -17.609 -18.156 5.512 1 97.25 115 PHE A O 1
ATOM 935 N N . GLU A 1 116 ? -19.469 -18.781 6.555 1 96.75 116 GLU A N 1
ATOM 936 C CA . GLU A 1 116 ? -18.766 -19.391 7.691 1 96.75 116 GLU A CA 1
ATOM 937 C C . GLU A 1 116 ? -17.859 -20.516 7.246 1 96.75 116 GLU A C 1
ATOM 939 O O . GLU A 1 116 ? -16.703 -20.594 7.664 1 96.75 116 GLU A O 1
ATOM 944 N N . TYR A 1 117 ? -18.406 -21.359 6.422 1 97.69 117 TYR A N 1
ATOM 945 C CA . TYR A 1 117 ? -17.594 -22.453 5.895 1 97.69 117 TYR A CA 1
ATOM 946 C C . TYR A 1 117 ? -16.438 -21.938 5.062 1 97.69 117 TYR A C 1
ATOM 948 O O . TYR A 1 117 ? -15.297 -22.391 5.215 1 97.69 117 TYR A O 1
ATOM 956 N N . LEU A 1 118 ? -16.719 -20.984 4.215 1 97.94 118 LEU A N 1
ATOM 957 C CA . LEU A 1 118 ? -15.711 -20.438 3.311 1 97.94 118 LEU A CA 1
ATOM 958 C C . LEU A 1 118 ? -14.586 -19.781 4.09 1 97.94 118 LEU A C 1
ATOM 960 O O . LEU A 1 118 ? -13.445 -19.734 3.625 1 97.94 118 LEU A O 1
ATOM 964 N N . ARG A 1 119 ? -14.852 -19.25 5.332 1 96.69 119 ARG A N 1
ATOM 965 C CA . ARG A 1 119 ? -13.812 -18.672 6.18 1 96.69 119 ARG A CA 1
ATOM 966 C C . ARG A 1 119 ? -12.82 -19.734 6.637 1 96.69 119 ARG A C 1
ATOM 968 O O . ARG A 1 119 ? -11.656 -19.438 6.895 1 96.69 119 ARG A O 1
ATOM 975 N N . THR A 1 120 ? -13.242 -21 6.66 1 96.81 120 THR A N 1
ATOM 976 C CA . THR A 1 120 ? -12.375 -22.078 7.121 1 96.81 120 THR A CA 1
ATOM 977 C C . THR A 1 120 ? -11.43 -22.531 6.008 1 96.81 120 THR A C 1
ATOM 979 O O . THR A 1 120 ? -10.453 -23.234 6.262 1 96.81 120 THR A O 1
ATOM 982 N N . ILE A 1 121 ? -11.719 -22.156 4.777 1 97.81 121 ILE A N 1
ATOM 983 C CA . ILE A 1 121 ? -10.867 -22.5 3.645 1 97.81 121 ILE A CA 1
ATOM 984 C C . ILE A 1 121 ? -10.477 -21.234 2.896 1 97.81 121 ILE A C 1
ATOM 986 O O . ILE A 1 121 ? -10.609 -21.156 1.673 1 97.81 121 ILE A O 1
ATOM 990 N N . ALA A 1 122 ? -9.93 -20.266 3.652 1 97.12 122 ALA A N 1
ATOM 991 C CA . ALA A 1 122 ? -9.633 -18.922 3.139 1 97.12 122 ALA A CA 1
ATOM 992 C C . ALA A 1 122 ? -8.672 -19 1.953 1 97.12 122 ALA A C 1
ATOM 994 O O . ALA A 1 122 ? -8.648 -18.094 1.115 1 97.12 122 ALA A O 1
ATOM 995 N N . HIS A 1 123 ? -7.91 -20.094 1.815 1 97.5 123 HIS A N 1
ATOM 996 C CA . HIS A 1 123 ? -6.949 -20.25 0.727 1 97.5 123 HIS A CA 1
ATOM 997 C C . HIS A 1 123 ? -7.648 -20.625 -0.573 1 97.5 123 HIS A C 1
ATOM 999 O O . HIS A 1 123 ? -7.078 -20.484 -1.656 1 97.5 123 HIS A O 1
ATOM 1005 N N . LEU A 1 124 ? -8.945 -21.062 -0.485 1 98.31 124 LEU A N 1
ATOM 1006 C CA . LEU A 1 124 ? -9.672 -21.516 -1.667 1 98.31 124 LEU A CA 1
ATOM 1007 C C . LEU A 1 124 ? -10.867 -20.609 -1.937 1 98.31 124 LEU A C 1
ATOM 1009 O O . LEU A 1 124 ? -11.367 -20.547 -3.062 1 98.31 124 LEU A O 1
ATOM 1013 N N . ARG A 1 125 ? -11.266 -19.828 -0.946 1 98.06 125 ARG A N 1
ATOM 1014 C CA . ARG A 1 125 ? -12.547 -19.125 -1.055 1 98.06 125 ARG A CA 1
ATOM 1015 C C . ARG A 1 125 ? -12.492 -18.062 -2.141 1 98.06 125 ARG A C 1
ATOM 1017 O O . ARG A 1 125 ? -13.531 -17.672 -2.68 1 98.06 125 ARG A O 1
ATOM 1024 N N . PRO A 1 126 ? -11.305 -17.547 -2.529 1 98.19 126 PRO A N 1
ATOM 1025 C CA . PRO A 1 126 ? -11.297 -16.594 -3.645 1 98.19 126 PRO A CA 1
ATOM 1026 C C . PRO A 1 126 ? -11.812 -17.219 -4.945 1 98.19 126 PRO A C 1
ATOM 1028 O O . PRO A 1 126 ? -12.102 -16.484 -5.898 1 98.19 126 PRO A O 1
ATOM 1031 N N . ARG A 1 127 ? -11.938 -18.5 -5.008 1 97.88 127 ARG A N 1
ATOM 1032 C CA . ARG A 1 127 ? -12.414 -19.188 -6.199 1 97.88 127 ARG A CA 1
ATOM 1033 C C . ARG A 1 127 ? -13.938 -19.203 -6.258 1 97.88 127 ARG A C 1
ATOM 1035 O O . ARG A 1 127 ? -14.523 -19.562 -7.281 1 97.88 127 ARG A O 1
ATOM 1042 N N . ALA A 1 128 ? -14.594 -18.859 -5.172 1 97.19 128 ALA A N 1
ATOM 1043 C CA . ALA A 1 128 ? -16.047 -18.781 -5.133 1 97.19 128 ALA A CA 1
ATOM 1044 C C . ALA A 1 128 ? -16.547 -17.438 -5.695 1 97.19 128 ALA A C 1
ATOM 1046 O O . ALA A 1 128 ? -15.828 -16.438 -5.621 1 97.19 128 ALA A O 1
ATOM 1047 N N . ASN A 1 129 ? -17.781 -17.375 -6.199 1 96.69 129 ASN A N 1
ATOM 1048 C CA . ASN A 1 129 ? -18.297 -16.219 -6.914 1 96.69 129 ASN A CA 1
ATOM 1049 C C . ASN A 1 129 ? -18.297 -14.969 -6.039 1 96.69 129 ASN A C 1
ATOM 1051 O O . ASN A 1 129 ? -17.812 -13.914 -6.457 1 96.69 129 ASN A O 1
ATOM 1055 N N . THR A 1 130 ? -18.828 -15.062 -4.828 1 98.25 130 THR A N 1
ATOM 1056 C CA . THR A 1 130 ? -18.922 -13.898 -3.955 1 98.25 130 THR A CA 1
ATOM 1057 C C . THR A 1 130 ? -17.531 -13.32 -3.672 1 98.25 130 THR A C 1
ATOM 1059 O O . THR A 1 130 ? -17.328 -12.109 -3.785 1 98.25 130 THR A O 1
ATOM 1062 N N . PHE A 1 131 ? -16.609 -14.172 -3.406 1 98.56 131 PHE A N 1
ATOM 1063 C CA . PHE A 1 131 ? -15.297 -13.695 -2.975 1 98.56 131 PHE A CA 1
ATOM 1064 C C . PHE A 1 131 ? -14.445 -13.297 -4.172 1 98.56 131 PHE A C 1
ATOM 1066 O O . PHE A 1 131 ? -13.578 -12.43 -4.059 1 98.56 131 PHE A O 1
ATOM 1073 N N . GLN A 1 132 ? -14.688 -13.898 -5.301 1 97.75 132 GLN A N 1
ATOM 1074 C CA . GLN A 1 132 ? -14.094 -13.359 -6.52 1 97.75 132 GLN A CA 1
ATOM 1075 C C . GLN A 1 132 ? -14.516 -11.906 -6.746 1 97.75 132 GLN A C 1
ATOM 1077 O O . GLN A 1 132 ? -13.688 -11.062 -7.098 1 97.75 132 GLN A O 1
ATOM 1082 N N . ALA A 1 133 ? -15.805 -11.648 -6.57 1 98.69 133 ALA A N 1
ATOM 1083 C CA . ALA A 1 133 ? -16.328 -10.297 -6.719 1 98.69 133 ALA A CA 1
ATOM 1084 C C . ALA A 1 133 ? -15.742 -9.359 -5.664 1 98.69 133 ALA A C 1
ATOM 1086 O O . ALA A 1 133 ? -15.273 -8.266 -5.988 1 98.69 133 ALA A O 1
ATOM 1087 N N . VAL A 1 134 ? -15.664 -9.805 -4.441 1 98.88 134 VAL A N 1
ATOM 1088 C CA . VAL A 1 134 ? -15.227 -8.984 -3.314 1 98.88 134 VAL A CA 1
ATOM 1089 C C . VAL A 1 134 ? -13.766 -8.57 -3.514 1 98.88 134 VAL A C 1
ATOM 1091 O O . VAL A 1 134 ? -13.43 -7.391 -3.393 1 98.88 134 VAL A O 1
ATOM 1094 N N . TYR A 1 135 ? -12.945 -9.508 -3.877 1 98.88 135 TYR A N 1
ATOM 1095 C CA . TYR A 1 135 ? -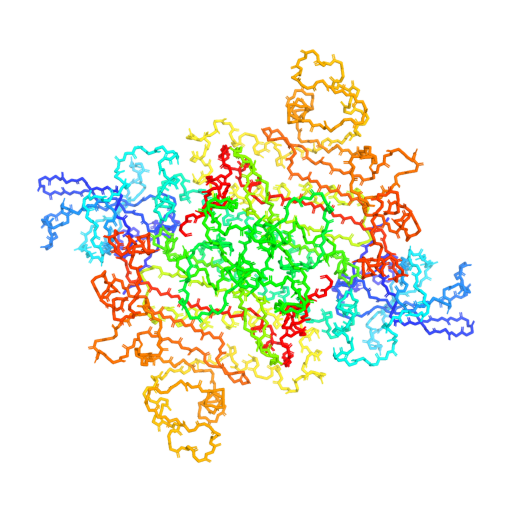11.516 -9.211 -3.9 1 98.88 135 TYR A CA 1
ATOM 1096 C C . TYR A 1 135 ? -11.141 -8.461 -5.168 1 98.88 135 TYR A C 1
ATOM 1098 O O . TYR A 1 135 ? -10.188 -7.68 -5.172 1 98.88 135 TYR A O 1
ATOM 1106 N N . ARG A 1 136 ? -11.914 -8.648 -6.254 1 98.69 136 ARG A N 1
ATOM 1107 C CA . ARG A 1 136 ? -11.727 -7.785 -7.41 1 98.69 136 ARG A CA 1
ATOM 1108 C C . ARG A 1 136 ? -12.086 -6.34 -7.082 1 98.69 136 ARG A C 1
ATOM 1110 O O . ARG A 1 136 ? -11.328 -5.418 -7.391 1 98.69 136 ARG A O 1
ATOM 1117 N N . VAL A 1 137 ? -13.234 -6.164 -6.48 1 98.88 137 VAL A N 1
ATOM 1118 C CA . VAL A 1 137 ? -13.695 -4.828 -6.121 1 98.88 137 VAL A CA 1
ATOM 1119 C C . VAL A 1 137 ? -12.75 -4.211 -5.094 1 98.88 137 VAL A C 1
ATOM 1121 O O . VAL A 1 137 ? -12.43 -3.023 -5.168 1 98.88 137 VAL A O 1
ATOM 1124 N N . ARG A 1 138 ? -12.289 -4.996 -4.102 1 98.94 138 ARG A N 1
ATOM 1125 C CA . ARG A 1 138 ? -11.305 -4.523 -3.131 1 98.94 138 ARG A CA 1
ATOM 1126 C C . ARG A 1 138 ? -10.07 -3.971 -3.832 1 98.94 138 ARG A C 1
ATOM 1128 O O . ARG A 1 138 ? -9.562 -2.91 -3.461 1 98.94 138 ARG A O 1
ATOM 1135 N N . SER A 1 139 ? -9.586 -4.734 -4.805 1 98.88 139 SER A N 1
ATOM 1136 C CA . SER A 1 139 ? -8.438 -4.309 -5.602 1 98.88 139 SER A CA 1
ATOM 1137 C C . SER A 1 139 ? -8.727 -2.994 -6.32 1 98.88 139 SER A C 1
ATOM 1139 O O . SER A 1 139 ? -7.887 -2.09 -6.328 1 98.88 139 SER A O 1
ATOM 1141 N N . LEU A 1 140 ? -9.859 -2.877 -6.902 1 98.88 140 LEU A N 1
ATOM 1142 C CA . LEU A 1 140 ? -10.25 -1.682 -7.645 1 98.88 140 LEU A CA 1
ATOM 1143 C C . LEU A 1 140 ? -10.375 -0.481 -6.711 1 98.88 140 LEU A C 1
ATOM 1145 O O . LEU A 1 140 ? -9.977 0.632 -7.07 1 98.88 140 LEU A O 1
ATOM 1149 N N . ILE A 1 141 ? -10.922 -0.702 -5.516 1 98.94 141 ILE A N 1
ATOM 1150 C CA . ILE A 1 141 ? -11.039 0.37 -4.531 1 98.94 141 ILE A CA 1
ATOM 1151 C C . ILE A 1 141 ? -9.648 0.884 -4.164 1 98.94 141 ILE A C 1
ATOM 1153 O O . ILE A 1 141 ? -9.422 2.096 -4.117 1 98.94 141 ILE A O 1
ATOM 1157 N N . ALA A 1 142 ? -8.75 -0.035 -3.904 1 98.94 142 ALA A N 1
ATOM 1158 C CA . ALA A 1 142 ? -7.391 0.356 -3.543 1 98.94 142 ALA A CA 1
ATOM 1159 C C . ALA A 1 142 ? -6.758 1.212 -4.637 1 98.94 142 ALA A C 1
ATOM 1161 O O . ALA A 1 142 ? -6.152 2.248 -4.352 1 98.94 142 ALA A O 1
ATOM 1162 N N . TYR A 1 143 ? -6.883 0.79 -5.852 1 98.88 143 TYR A N 1
ATOM 1163 C CA . TYR A 1 143 ? -6.309 1.542 -6.965 1 98.88 143 TYR A CA 1
ATOM 1164 C C . TYR A 1 143 ? -6.98 2.902 -7.105 1 98.88 143 TYR A C 1
ATOM 1166 O O . TYR A 1 143 ? -6.316 3.902 -7.391 1 98.88 143 TYR A O 1
ATOM 1174 N N . ALA A 1 144 ? -8.305 2.951 -6.965 1 98.88 144 ALA A N 1
ATOM 1175 C CA . ALA A 1 144 ? -9.039 4.211 -7.027 1 98.88 144 ALA A CA 1
ATOM 1176 C C . ALA A 1 144 ? -8.508 5.215 -6.012 1 98.88 144 ALA A C 1
ATOM 1178 O O . ALA A 1 144 ? -8.383 6.406 -6.312 1 98.88 144 ALA A O 1
ATOM 1179 N N . ILE A 1 145 ? -8.188 4.734 -4.852 1 98.94 145 ILE A N 1
ATOM 1180 C CA . ILE A 1 145 ? -7.688 5.598 -3.785 1 98.94 145 ILE A CA 1
ATOM 1181 C C . ILE A 1 145 ? -6.32 6.16 -4.176 1 98.94 145 ILE A C 1
ATOM 1183 O O . ILE A 1 145 ? -6.086 7.363 -4.07 1 98.94 145 ILE A O 1
ATOM 1187 N N . HIS A 1 146 ? -5.402 5.281 -4.617 1 98.88 146 HIS A N 1
ATOM 1188 C CA . HIS A 1 146 ? -4.109 5.766 -5.086 1 98.88 146 HIS A CA 1
ATOM 1189 C C . HIS A 1 146 ? -4.281 6.777 -6.215 1 98.88 146 HIS A C 1
ATOM 1191 O O . HIS A 1 146 ? -3.641 7.828 -6.215 1 98.88 146 HIS A O 1
ATOM 1197 N N . LYS A 1 147 ? -5.109 6.461 -7.16 1 98.81 147 LYS A N 1
ATOM 1198 C CA . LYS A 1 147 ? -5.348 7.316 -8.32 1 98.81 147 LYS A CA 1
ATOM 1199 C C . LYS A 1 147 ? -5.918 8.664 -7.891 1 98.81 147 LYS A C 1
ATOM 1201 O O . LYS A 1 147 ? -5.484 9.711 -8.383 1 98.81 147 LYS A O 1
ATOM 1206 N N . PHE A 1 148 ? -6.867 8.68 -6.988 1 98.88 148 PHE A N 1
ATOM 1207 C CA . PHE A 1 148 ? -7.492 9.891 -6.48 1 98.88 148 PHE A CA 1
ATOM 1208 C C . PHE A 1 148 ? -6.445 10.859 -5.941 1 98.88 148 PHE A C 1
ATOM 1210 O O . PHE A 1 148 ? -6.441 12.039 -6.297 1 98.88 148 PHE A O 1
ATOM 1217 N N . PHE A 1 149 ? -5.57 10.344 -5.074 1 98.94 149 PHE A N 1
ATOM 1218 C CA . PHE A 1 149 ? -4.605 11.203 -4.398 1 98.94 149 PHE A CA 1
ATOM 1219 C C . PHE A 1 149 ? -3.482 11.602 -5.348 1 98.94 149 PHE A C 1
ATOM 1221 O O . PHE A 1 149 ? -3.092 12.773 -5.398 1 98.94 149 PHE A O 1
ATOM 1228 N N . MET A 1 150 ? -2.969 10.656 -6.102 1 98.56 150 MET A N 1
ATOM 1229 C CA . MET A 1 150 ? -1.797 10.906 -6.938 1 98.56 150 MET A CA 1
ATOM 1230 C C . MET A 1 150 ? -2.135 11.859 -8.078 1 98.56 150 MET A C 1
ATOM 1232 O O . MET A 1 150 ? -1.304 12.68 -8.477 1 98.56 150 MET A O 1
ATOM 1236 N N . GLU A 1 151 ? -3.318 11.781 -8.562 1 97.31 151 GLU A N 1
ATOM 1237 C CA . GLU A 1 151 ? -3.725 12.68 -9.641 1 97.31 151 GLU A CA 1
ATOM 1238 C C . GLU A 1 151 ? -4.055 14.07 -9.094 1 97.31 151 GLU A C 1
ATOM 1240 O O . GLU A 1 151 ? -4.262 15.008 -9.867 1 97.31 151 GLU A O 1
ATOM 1245 N N . ARG A 1 152 ? -4.07 14.242 -7.805 1 97.25 152 ARG A N 1
ATOM 1246 C CA . ARG A 1 152 ? -4.234 15.539 -7.148 1 97.25 152 ARG A CA 1
ATOM 1247 C C . ARG A 1 152 ? -2.928 16 -6.512 1 97.25 152 ARG A C 1
ATOM 1249 O O . ARG A 1 152 ? -2.932 16.859 -5.629 1 97.25 152 ARG A O 1
ATOM 1256 N N . ASP A 1 153 ? -1.835 15.352 -6.84 1 95.94 153 ASP A N 1
ATOM 1257 C CA . ASP A 1 153 ? -0.462 15.742 -6.539 1 95.94 153 ASP A CA 1
ATOM 1258 C C . ASP A 1 153 ? -0.132 15.5 -5.066 1 95.94 153 ASP A C 1
ATOM 1260 O O . ASP A 1 153 ? 0.713 16.188 -4.492 1 95.94 153 ASP A O 1
ATOM 1264 N N . PHE A 1 154 ? -0.885 14.633 -4.395 1 98.81 154 PHE A N 1
ATOM 1265 C CA . PHE A 1 154 ? -0.473 14.195 -3.064 1 98.81 154 PHE A CA 1
ATOM 1266 C C . PHE A 1 154 ? 0.785 13.344 -3.141 1 98.81 154 PHE A C 1
ATOM 1268 O O . PHE A 1 154 ? 1.067 12.734 -4.176 1 98.81 154 PHE A O 1
ATOM 1275 N N . VAL A 1 155 ? 1.535 13.312 -2.09 1 98.88 155 VAL A N 1
ATOM 1276 C CA . VAL A 1 155 ? 2.703 12.445 -1.972 1 98.88 155 VAL A CA 1
ATOM 1277 C C . VAL A 1 155 ? 2.359 11.227 -1.119 1 98.88 155 VAL A C 1
ATOM 1279 O O . VAL A 1 155 ? 1.864 11.367 0.002 1 98.88 155 VAL A O 1
ATOM 1282 N N . TYR A 1 156 ? 2.541 10.016 -1.684 1 98.94 156 TYR A N 1
ATOM 1283 C CA . TYR A 1 156 ? 2.33 8.773 -0.953 1 98.94 156 TYR A CA 1
ATOM 1284 C C . TYR A 1 156 ? 3.469 8.508 0.025 1 98.94 156 TYR A C 1
ATOM 1286 O O . TYR A 1 156 ? 4.633 8.414 -0.378 1 98.94 156 TYR A O 1
ATOM 1294 N N . VAL A 1 157 ? 3.139 8.359 1.35 1 98.88 157 VAL A N 1
ATOM 1295 C CA . VAL A 1 157 ? 4.152 8.18 2.385 1 98.88 157 VAL A CA 1
ATOM 1296 C C . VAL A 1 157 ? 3.943 6.844 3.086 1 98.88 157 VAL A C 1
ATOM 1298 O O . VAL A 1 157 ? 2.852 6.562 3.592 1 98.88 157 VAL A O 1
ATOM 1301 N N . HIS A 1 158 ? 4.969 6.031 3.096 1 98.56 158 HIS A N 1
ATOM 1302 C CA . HIS A 1 158 ? 4.973 4.801 3.875 1 98.56 158 HIS A CA 1
ATOM 1303 C C . HIS A 1 158 ? 5.449 5.051 5.301 1 98.56 158 HIS A C 1
ATOM 1305 O O . HIS A 1 158 ? 6.656 5.062 5.562 1 98.56 158 HIS A O 1
ATOM 1311 N N . THR A 1 159 ? 4.527 5.184 6.195 1 97.81 159 THR A N 1
ATOM 1312 C CA . THR A 1 159 ? 4.879 5.371 7.602 1 97.81 159 THR A CA 1
ATOM 1313 C C . THR A 1 159 ? 5.25 4.039 8.25 1 97.81 159 THR A C 1
ATOM 1315 O O . THR A 1 159 ? 4.867 2.977 7.758 1 97.81 159 THR A O 1
ATOM 1318 N N . PRO A 1 160 ? 6.012 4.082 9.289 1 96.88 160 PRO A N 1
ATOM 1319 C CA . PRO A 1 160 ? 6.508 2.838 9.883 1 96.88 160 PRO A CA 1
ATOM 1320 C C . PRO A 1 160 ? 5.395 1.989 10.492 1 96.88 160 PRO A C 1
ATOM 1322 O O . PRO A 1 160 ? 4.43 2.529 11.039 1 96.88 160 PRO A O 1
ATOM 1325 N N . ILE A 1 161 ? 5.652 0.66 10.453 1 97.75 161 ILE A N 1
ATOM 1326 C CA . ILE A 1 161 ? 4.758 -0.334 11.039 1 97.75 161 ILE A CA 1
ATOM 1327 C C . ILE A 1 161 ? 5.215 -0.67 12.461 1 97.75 161 ILE A C 1
ATOM 1329 O O . ILE A 1 161 ? 4.395 -0.787 13.367 1 97.75 161 ILE A O 1
ATOM 1333 N N . ILE A 1 162 ? 6.523 -0.816 12.609 1 97.56 162 ILE A N 1
ATOM 1334 C CA . ILE A 1 162 ? 7.094 -1.003 13.938 1 97.56 162 ILE A CA 1
ATOM 1335 C C . ILE A 1 162 ? 7.344 0.355 14.586 1 97.56 162 ILE A C 1
ATOM 1337 O O . ILE A 1 162 ? 7.977 1.23 13.992 1 97.56 162 ILE A O 1
ATOM 1341 N N . SER A 1 163 ? 6.797 0.528 15.742 1 93.88 163 SER A N 1
ATOM 1342 C CA . SER A 1 163 ? 6.887 1.826 16.406 1 93.88 163 SER A CA 1
ATOM 1343 C C . SER A 1 163 ? 7.328 1.679 17.859 1 93.88 163 SER A C 1
ATOM 1345 O O . SER A 1 163 ? 6.977 0.703 18.516 1 93.88 163 SER A O 1
ATOM 1347 N N . GLY A 1 164 ? 8.148 2.648 18.266 1 87.12 164 GLY A N 1
ATOM 1348 C CA . GLY A 1 164 ? 8.484 2.734 19.688 1 87.12 164 GLY A CA 1
ATOM 1349 C C . GLY A 1 164 ? 7.539 3.621 20.469 1 87.12 164 GLY A C 1
ATOM 1350 O O . GLY A 1 164 ? 7.746 3.85 21.672 1 87.12 164 GLY A O 1
ATOM 1351 N N . GLN A 1 165 ? 6.543 4.156 19.797 1 76.44 165 GLN A N 1
ATOM 1352 C CA . GLN A 1 165 ? 5.641 5.121 20.422 1 76.44 165 GLN A CA 1
ATOM 1353 C C . GLN A 1 165 ? 4.207 4.598 20.438 1 76.44 165 GLN A C 1
ATOM 1355 O O . GLN A 1 165 ? 3.848 3.723 19.641 1 76.44 165 GLN A O 1
ATOM 1360 N N . ASP A 1 166 ? 3.582 4.965 21.578 1 65.06 166 ASP A N 1
ATOM 1361 C CA . ASP A 1 166 ? 2.145 4.715 21.578 1 65.06 166 ASP A CA 1
ATOM 1362 C C . ASP A 1 166 ? 1.375 5.895 21 1 65.06 166 ASP A C 1
ATOM 1364 O O . ASP A 1 166 ? 1.32 6.969 21.609 1 65.06 166 ASP A O 1
ATOM 1368 N N . CYS A 1 167 ? 0.945 5.875 19.719 1 56.53 167 CYS A N 1
ATOM 1369 C CA . CYS A 1 167 ? 0.27 6.965 19.016 1 56.53 167 CYS A CA 1
ATOM 1370 C C . CYS A 1 167 ? -1.047 7.316 19.703 1 56.53 167 CYS A C 1
ATOM 1372 O O . CYS A 1 167 ? -1.447 8.484 19.734 1 56.53 167 CYS A O 1
ATOM 1374 N N . GLU A 1 168 ? -1.858 6.324 19.969 1 54.56 168 GLU A N 1
ATOM 1375 C CA . GLU A 1 168 ? -3.223 6.633 20.391 1 54.56 168 GLU A CA 1
ATOM 1376 C C . GLU A 1 168 ? -3.393 6.449 21.891 1 54.56 168 GLU A C 1
ATOM 1378 O O . GLU A 1 168 ? -4.43 6.812 22.453 1 54.56 168 GLU A O 1
ATOM 1383 N N . GLY A 1 169 ? -2.121 6.367 22.688 1 52.66 169 GLY A N 1
ATOM 1384 C CA . GLY A 1 169 ? -2.205 6.293 24.141 1 52.66 169 GLY A CA 1
ATOM 1385 C C . GLY A 1 169 ? -2.912 5.043 24.641 1 52.66 169 GLY A C 1
ATOM 1386 O O . GLY A 1 169 ? -2.688 4.598 25.766 1 52.66 169 GLY A O 1
ATOM 1387 N N . ALA A 1 170 ? -4.297 4.734 24.156 1 48.12 170 ALA A N 1
ATOM 1388 C CA . ALA A 1 170 ? -5.273 3.91 24.859 1 48.12 170 ALA A CA 1
ATOM 1389 C C . ALA A 1 170 ? -5.328 2.502 24.266 1 48.12 170 ALA A C 1
ATOM 1391 O O . ALA A 1 170 ? -5.938 1.603 24.859 1 48.12 170 ALA A O 1
ATOM 1392 N N . GLY A 1 171 ? -4.715 2.189 23.094 1 57.75 171 GLY A N 1
ATOM 1393 C CA . GLY A 1 171 ? -5.105 0.885 22.578 1 57.75 171 GLY A CA 1
ATOM 1394 C C . GLY A 1 171 ? -4.129 -0.216 22.938 1 57.75 171 GLY A C 1
ATOM 1395 O O . GLY A 1 171 ? -2.967 0.057 23.25 1 57.75 171 GLY A O 1
ATOM 1396 N N . GLU A 1 172 ? -4.688 -1.373 23.172 1 80.75 172 GLU A N 1
ATOM 1397 C CA . GLU A 1 172 ? -3.844 -2.557 23.312 1 80.75 172 GLU A CA 1
ATOM 1398 C C . GLU A 1 172 ? -3 -2.781 22.062 1 80.75 172 GLU A C 1
ATOM 1400 O O . GLU A 1 172 ? -3.518 -2.734 20.938 1 80.75 172 GLU A O 1
ATOM 1405 N N . MET A 1 173 ? -1.769 -2.762 22.219 1 91.5 173 MET A N 1
ATOM 1406 C CA . MET A 1 173 ? -0.845 -2.887 21.094 1 91.5 173 MET A CA 1
ATOM 1407 C C . MET A 1 173 ? -0.174 -4.254 21.094 1 91.5 173 MET A C 1
ATOM 1409 O O . MET A 1 173 ? -0.018 -4.879 22.141 1 91.5 173 MET A O 1
ATOM 1413 N N . PHE A 1 174 ? 0.161 -4.711 19.922 1 96.75 174 PHE A N 1
ATOM 1414 C CA . PHE A 1 174 ? 0.974 -5.91 19.75 1 96.75 174 PHE A CA 1
ATOM 1415 C C . PHE A 1 174 ? 2.449 -5.598 19.969 1 96.75 174 PHE A C 1
ATOM 1417 O O . PHE A 1 174 ? 3.014 -4.742 19.281 1 96.75 174 PHE A O 1
ATOM 1424 N N . GLN A 1 175 ? 3.039 -6.27 20.891 1 96.31 175 GLN A N 1
ATOM 1425 C CA . GLN A 1 175 ? 4.477 -6.102 21.078 1 96.31 175 GLN A CA 1
ATOM 1426 C C . GLN A 1 175 ? 5.266 -6.844 20 1 96.31 175 GLN A C 1
ATOM 1428 O O . GLN A 1 175 ? 4.895 -7.949 19.609 1 96.31 175 GLN A O 1
ATOM 1433 N N . VAL A 1 176 ? 6.316 -6.254 19.516 1 97.5 176 VAL A N 1
ATOM 1434 C CA . VAL A 1 176 ? 7.254 -6.844 18.562 1 97.5 176 VAL A CA 1
ATOM 1435 C C . VAL A 1 176 ? 8.602 -7.066 19.25 1 97.5 176 VAL A C 1
ATOM 1437 O O . VAL A 1 176 ? 9.211 -6.125 19.766 1 97.5 176 VAL A O 1
ATOM 1440 N N . THR A 1 177 ? 9.125 -8.305 19.25 1 97.31 177 THR A N 1
ATOM 1441 C CA . THR A 1 177 ? 10.328 -8.57 20.031 1 97.31 177 THR A CA 1
ATOM 1442 C C . THR A 1 177 ? 11.133 -9.711 19.406 1 97.31 177 THR A C 1
ATOM 1444 O O . THR A 1 177 ? 10.586 -10.516 18.641 1 97.31 177 THR A O 1
ATOM 1447 N N . THR A 1 178 ? 12.422 -9.68 19.609 1 96.88 178 THR A N 1
ATOM 1448 C CA . THR A 1 178 ? 13.281 -10.805 19.25 1 96.88 178 THR A CA 1
ATOM 1449 C C . THR A 1 178 ? 13.797 -11.508 20.5 1 96.88 178 THR A C 1
ATOM 1451 O O . THR A 1 178 ? 14.625 -12.422 20.406 1 96.88 178 THR A O 1
ATOM 1454 N N . LEU A 1 179 ? 13.328 -11.047 21.672 1 96.75 179 LEU A N 1
ATOM 1455 C CA . LEU A 1 179 ? 13.695 -11.711 22.922 1 96.75 179 LEU A CA 1
ATOM 1456 C C . LEU A 1 179 ? 13.148 -13.133 22.953 1 96.75 179 LEU A C 1
ATOM 1458 O O . LEU A 1 179 ? 12.062 -13.398 22.438 1 96.75 179 LEU A O 1
ATOM 1462 N N . ASP A 1 180 ? 13.883 -14 23.594 1 95.88 180 ASP A N 1
ATOM 1463 C CA . ASP A 1 180 ? 13.461 -15.391 23.734 1 95.88 180 ASP A CA 1
ATOM 1464 C C . ASP A 1 180 ? 12.469 -15.547 24.875 1 95.88 180 ASP A C 1
ATOM 1466 O O . ASP A 1 180 ? 12.859 -15.57 26.047 1 95.88 180 ASP A O 1
ATOM 1470 N N . LEU A 1 181 ? 11.234 -15.773 24.547 1 96.38 181 LEU A N 1
ATOM 1471 C CA . LEU A 1 181 ? 10.18 -15.828 25.547 1 96.38 181 LEU A CA 1
ATOM 1472 C C . LEU A 1 181 ? 10.336 -17.062 26.438 1 96.38 181 LEU A C 1
ATOM 1474 O O . LEU A 1 181 ? 9.953 -17.031 27.609 1 96.38 181 LEU A O 1
ATOM 1478 N N . GLU A 1 182 ? 10.836 -18.078 25.859 1 95.75 182 GLU A N 1
ATOM 1479 C CA . GLU A 1 182 ? 11.109 -19.266 26.672 1 95.75 182 GLU A CA 1
ATOM 1480 C C . GLU A 1 182 ? 12.156 -18.984 27.734 1 95.75 182 GLU A C 1
ATOM 1482 O O . GLU A 1 182 ? 12 -19.375 28.891 1 95.75 182 GLU A O 1
ATOM 1487 N N . GLU A 1 183 ? 13.211 -18.297 27.328 1 96.44 183 GLU A N 1
ATOM 1488 C CA . GLU A 1 183 ? 14.25 -17.922 28.281 1 96.44 183 GLU A CA 1
ATOM 1489 C C . GLU A 1 183 ? 13.703 -17 29.359 1 96.44 183 GLU A C 1
ATOM 1491 O O . GLU A 1 183 ? 14.055 -17.109 30.531 1 96.44 183 GLU A O 1
ATOM 1496 N N . LEU A 1 184 ? 12.898 -16.078 28.922 1 97 184 LEU A N 1
ATOM 1497 C CA . LEU A 1 184 ? 12.281 -15.172 29.891 1 97 184 LEU A CA 1
ATOM 1498 C C . LEU A 1 184 ? 11.445 -15.938 30.906 1 97 184 LEU A C 1
ATOM 1500 O O . LEU A 1 184 ? 11.523 -15.672 32.094 1 97 184 LEU A O 1
ATOM 1504 N N . SER A 1 185 ? 10.703 -16.922 30.406 1 96.44 185 SER A N 1
ATOM 1505 C CA . SER A 1 185 ? 9.812 -17.703 31.266 1 96.44 185 SER A CA 1
ATOM 1506 C C . SER A 1 185 ? 10.602 -18.562 32.25 1 96.44 185 SER A C 1
ATOM 1508 O O . SER A 1 185 ? 10.055 -19.016 33.25 1 96.44 185 SER A O 1
ATOM 1510 N N . GLN A 1 186 ? 11.867 -18.781 31.969 1 96.19 186 GLN A N 1
ATOM 1511 C CA . GLN A 1 186 ? 12.734 -19.578 32.812 1 96.19 186 GLN A CA 1
ATOM 1512 C C . GLN A 1 186 ? 13.5 -18.703 33.812 1 96.19 186 GLN A C 1
ATOM 1514 O O . GLN A 1 186 ? 14.398 -19.172 34.5 1 96.19 186 GLN A O 1
ATOM 1519 N N . GLY A 1 187 ? 13.25 -17.406 33.781 1 93 187 GLY A N 1
ATOM 1520 C CA . GLY A 1 187 ? 13.789 -16.547 34.844 1 93 187 GLY A CA 1
ATOM 1521 C C . GLY A 1 187 ? 14.812 -15.547 34.312 1 93 187 GLY A C 1
ATOM 1522 O O . GLY A 1 187 ? 15.406 -14.797 35.094 1 93 187 GLY A O 1
ATOM 1523 N N . LYS A 1 188 ? 15.016 -15.555 33.062 1 95.25 188 LYS A N 1
ATOM 1524 C CA . LYS A 1 188 ? 15.898 -14.523 32.531 1 95.25 188 LYS A CA 1
ATOM 1525 C C . LYS A 1 188 ? 15.32 -13.133 32.781 1 95.25 188 LYS A C 1
ATOM 1527 O O . LYS A 1 188 ? 14.125 -12.914 32.594 1 95.25 188 LYS A O 1
ATOM 1532 N N . LYS A 1 189 ? 16.141 -12.273 33.188 1 96.25 189 LYS A N 1
ATOM 1533 C CA . LYS A 1 189 ? 15.695 -10.906 33.438 1 96.25 189 LYS A CA 1
ATOM 1534 C C . LYS A 1 189 ? 15.344 -10.188 32.125 1 96.25 189 LYS A C 1
ATOM 1536 O O . LYS A 1 189 ? 16.062 -10.32 31.141 1 96.25 189 LYS A O 1
ATOM 1541 N N . LEU A 1 190 ? 14.234 -9.555 32.188 1 97.5 190 LEU A N 1
ATOM 1542 C CA . LEU A 1 190 ? 13.82 -8.75 31.031 1 97.5 190 LEU A CA 1
ATOM 1543 C C . LEU A 1 190 ? 14.703 -7.516 30.875 1 97.5 190 LEU A C 1
ATOM 1545 O O . LEU A 1 190 ? 14.812 -6.715 31.812 1 97.5 190 LEU A O 1
ATOM 1549 N N . ASP A 1 191 ? 15.445 -7.312 29.781 1 97.31 191 ASP A N 1
ATOM 1550 C CA . ASP A 1 191 ? 16.25 -6.152 29.406 1 97.31 191 ASP A CA 1
ATOM 1551 C C . ASP A 1 191 ? 16.062 -5.789 27.938 1 97.31 191 ASP A C 1
ATOM 1553 O O . ASP A 1 191 ? 16.656 -6.422 27.062 1 97.31 191 ASP A O 1
ATOM 1557 N N . TYR A 1 192 ? 15.352 -4.742 27.75 1 95.69 192 TYR A N 1
ATOM 1558 C CA . TYR A 1 192 ? 15.023 -4.355 26.391 1 95.69 192 TYR A CA 1
ATOM 1559 C C . TYR A 1 192 ? 16.266 -3.9 25.625 1 95.69 192 TYR A C 1
ATOM 1561 O O . TYR A 1 192 ? 16.25 -3.807 24.406 1 95.69 192 TYR A O 1
ATOM 1569 N N . ARG A 1 193 ? 17.328 -3.539 26.266 1 95.19 193 ARG A N 1
ATOM 1570 C CA . ARG A 1 193 ? 18.578 -3.213 25.594 1 95.19 193 ARG A CA 1
ATOM 1571 C C . ARG A 1 193 ? 19.094 -4.402 24.797 1 95.19 193 ARG A C 1
ATOM 1573 O O . ARG A 1 193 ? 19.891 -4.23 23.875 1 95.19 193 ARG A O 1
ATOM 1580 N N . GLU A 1 194 ? 18.609 -5.594 25.125 1 96.12 194 GLU A N 1
ATOM 1581 C CA . GLU A 1 194 ? 19 -6.812 24.422 1 96.12 194 GLU A CA 1
ATOM 1582 C C . GLU A 1 194 ? 18.078 -7.109 23.25 1 96.12 194 GLU A C 1
ATOM 1584 O O . GLU A 1 194 ? 18.344 -8 22.453 1 96.12 194 GLU A O 1
ATOM 1589 N N . ASP A 1 195 ? 16.984 -6.426 23.234 1 96.69 195 ASP A N 1
ATOM 1590 C CA . ASP A 1 195 ? 16.047 -6.605 22.125 1 96.69 195 ASP A CA 1
ATOM 1591 C C . ASP A 1 195 ? 16.594 -5.992 20.844 1 96.69 195 ASP A C 1
ATOM 1593 O O . ASP A 1 195 ? 17.609 -5.285 20.859 1 96.69 195 ASP A O 1
ATOM 1597 N N . PHE A 1 196 ? 16 -6.258 19.719 1 96.62 196 PHE A N 1
ATOM 1598 C CA . PHE A 1 196 ? 16.531 -5.898 18.406 1 96.62 196 PHE A CA 1
ATOM 1599 C C . PHE A 1 196 ? 16.734 -4.395 18.297 1 96.62 196 PHE A C 1
ATOM 1601 O O . PHE A 1 196 ? 17.766 -3.936 17.797 1 96.62 196 PHE A O 1
ATOM 1608 N N . PHE A 1 197 ? 15.719 -3.596 18.766 1 96.75 197 PHE A N 1
ATOM 1609 C CA . PHE A 1 197 ? 15.758 -2.146 18.609 1 96.75 197 PHE A CA 1
ATOM 1610 C C . PHE A 1 197 ? 16.25 -1.475 19.891 1 96.75 197 PHE A C 1
ATOM 1612 O O . PHE A 1 197 ? 16.141 -0.256 20.031 1 96.75 197 PHE A O 1
ATOM 1619 N N . GLU A 1 198 ? 16.688 -2.275 20.844 1 96.56 198 GLU A N 1
ATOM 1620 C CA . GLU A 1 198 ? 17.234 -1.826 22.109 1 96.56 198 GLU A CA 1
ATOM 1621 C C . GLU A 1 198 ? 16.219 -0.986 22.891 1 96.56 198 GLU A C 1
ATOM 1623 O O . GLU A 1 198 ? 16.594 -0.059 23.609 1 96.56 198 GLU A O 1
ATOM 1628 N N . ARG A 1 199 ? 15 -1.192 22.641 1 94.81 199 ARG A N 1
ATOM 1629 C CA . ARG A 1 199 ? 13.852 -0.628 23.344 1 94.81 199 ARG A CA 1
ATOM 1630 C C . ARG A 1 199 ? 12.594 -1.453 23.078 1 94.81 199 ARG A C 1
ATOM 1632 O O . ARG A 1 199 ? 12.57 -2.281 22.172 1 94.81 199 ARG A O 1
ATOM 1639 N N . GLU A 1 200 ? 11.594 -1.271 23.906 1 94.44 200 GLU A N 1
ATOM 1640 C CA . GLU A 1 200 ? 10.297 -1.898 23.656 1 94.44 200 GLU A CA 1
ATOM 1641 C C . GLU A 1 200 ? 9.648 -1.33 22.391 1 94.44 200 GLU A C 1
ATOM 1643 O O . GLU A 1 200 ? 9.641 -0.115 22.188 1 94.44 200 GLU A O 1
ATOM 1648 N N . THR A 1 201 ? 9.172 -2.209 21.453 1 96.12 201 THR A N 1
ATOM 1649 C CA . THR A 1 201 ? 8.516 -1.777 20.219 1 96.12 201 THR A CA 1
ATOM 1650 C C . THR A 1 201 ? 7.184 -2.498 20.031 1 96.12 201 THR A C 1
ATOM 1652 O O . THR A 1 201 ? 6.953 -3.547 20.641 1 96.12 201 THR A O 1
ATOM 1655 N N . SER A 1 202 ? 6.316 -1.894 19.312 1 96.44 202 SER A N 1
ATOM 1656 C CA . SER A 1 202 ? 4.984 -2.426 19.047 1 96.44 202 SER A CA 1
ATOM 1657 C C . SER A 1 202 ? 4.555 -2.154 17.609 1 96.44 202 SER A C 1
ATOM 1659 O O . SER A 1 202 ? 5.199 -1.382 16.906 1 96.44 202 SER A O 1
ATOM 1661 N N . LEU A 1 203 ? 3.525 -2.869 17.172 1 97.25 203 LEU A N 1
ATOM 1662 C CA . LEU A 1 203 ? 2.92 -2.566 15.883 1 97.25 203 LEU A CA 1
ATOM 1663 C C . LEU A 1 203 ? 2.076 -1.298 15.961 1 97.25 203 LEU A C 1
ATOM 1665 O O . LEU A 1 203 ? 1.393 -1.064 16.969 1 97.25 203 LEU A O 1
ATOM 1669 N N . THR A 1 204 ? 2.043 -0.567 14.922 1 95.5 204 THR A N 1
ATOM 1670 C CA . THR A 1 204 ? 1.452 0.766 14.914 1 95.5 204 THR A CA 1
ATOM 1671 C C . THR A 1 204 ? -0.071 0.683 14.898 1 95.5 204 THR A C 1
ATOM 1673 O O . THR A 1 204 ? -0.643 -0.212 14.266 1 95.5 204 THR A O 1
ATOM 1676 N N . VAL A 1 205 ? -0.688 1.665 15.523 1 94.19 205 VAL A N 1
ATOM 1677 C CA . VAL A 1 205 ? -2.143 1.773 15.492 1 94.19 205 VAL A CA 1
ATOM 1678 C C . VAL A 1 205 ? -2.561 2.871 14.516 1 94.19 205 VAL A C 1
ATOM 1680 O O . VAL A 1 205 ? -3.744 3.016 14.203 1 94.19 205 VAL A O 1
ATOM 1683 N N . SER A 1 206 ? -1.639 3.658 14.023 1 94.62 206 SER A N 1
ATOM 1684 C CA . SER A 1 206 ? -1.892 4.746 13.078 1 94.62 206 SER A CA 1
ATOM 1685 C C . SER A 1 206 ? -0.588 5.312 12.531 1 94.62 206 SER A C 1
ATOM 1687 O O . SER A 1 206 ? 0.457 5.223 13.172 1 94.62 206 SER A O 1
ATOM 1689 N N . GLY A 1 207 ? -0.604 5.812 11.328 1 95.62 207 GLY A N 1
ATOM 1690 C CA . GLY A 1 207 ? 0.538 6.516 10.766 1 95.62 207 GLY A CA 1
ATOM 1691 C C . GLY A 1 207 ? 0.388 8.023 10.797 1 95.62 207 GLY A C 1
ATOM 1692 O O . GLY A 1 207 ? 1.202 8.75 10.219 1 95.62 207 GLY A O 1
ATOM 1693 N N . GLN A 1 208 ? -0.53 8.539 11.555 1 96.75 208 GLN A N 1
ATOM 1694 C CA . GLN A 1 208 ? -0.945 9.93 11.484 1 96.75 208 GLN A CA 1
ATOM 1695 C C . GLN A 1 208 ? 0.185 10.867 11.922 1 96.75 208 GLN A C 1
ATOM 1697 O O . GLN A 1 208 ? 0.498 11.836 11.227 1 96.75 208 GLN A O 1
ATOM 1702 N N . LEU A 1 209 ? 0.85 10.562 13.047 1 96.44 209 LEU A N 1
ATOM 1703 C CA . LEU A 1 209 ? 1.853 11.484 13.57 1 96.44 209 LEU A CA 1
ATOM 1704 C C . LEU A 1 209 ? 3.029 11.609 12.609 1 96.44 209 LEU A C 1
ATOM 1706 O O . LEU A 1 209 ? 3.492 12.719 12.328 1 96.44 209 LEU A O 1
ATOM 1710 N N . ASN A 1 210 ? 3.49 10.469 12.062 1 97.31 210 ASN A N 1
ATOM 1711 C CA . ASN A 1 210 ? 4.551 10.492 11.062 1 97.31 210 ASN A CA 1
ATOM 1712 C C . ASN A 1 210 ? 4.098 11.195 9.781 1 97.31 210 ASN A C 1
ATOM 1714 O O . ASN A 1 210 ? 4.887 11.898 9.148 1 97.31 210 ASN A O 1
ATOM 1718 N N . GLY A 1 211 ? 2.83 10.969 9.398 1 98.25 211 GLY A N 1
ATOM 1719 C CA . GLY A 1 211 ? 2.279 11.633 8.227 1 98.25 211 GLY A CA 1
ATOM 1720 C C . GLY A 1 211 ? 2.277 13.148 8.344 1 98.25 211 GLY A C 1
ATOM 1721 O O . GLY A 1 211 ? 2.516 13.852 7.359 1 98.25 211 GLY A O 1
ATOM 1722 N N . GLU A 1 212 ? 2.004 13.68 9.547 1 98.56 212 GLU A N 1
ATOM 1723 C CA . GLU A 1 212 ? 2.002 15.125 9.773 1 98.56 212 GLU A CA 1
ATOM 1724 C C . GLU A 1 212 ? 3.379 15.727 9.508 1 98.56 212 GLU A C 1
ATOM 1726 O O . GLU A 1 212 ? 3.484 16.844 9 1 98.56 212 GLU A O 1
ATOM 1731 N N . ALA A 1 213 ? 4.418 15 9.844 1 98.31 213 ALA A N 1
ATOM 1732 C CA . ALA A 1 213 ? 5.773 15.477 9.562 1 98.31 213 ALA A CA 1
ATOM 1733 C C . ALA A 1 213 ? 5.98 15.68 8.062 1 98.31 213 ALA A C 1
ATOM 1735 O O . ALA A 1 213 ? 6.566 16.688 7.648 1 98.31 213 ALA A O 1
ATOM 1736 N N . PHE A 1 214 ? 5.441 14.805 7.281 1 98.81 214 PHE A N 1
ATOM 1737 C CA . PHE A 1 214 ? 5.613 14.891 5.836 1 98.81 214 PHE A CA 1
ATOM 1738 C C . PHE A 1 214 ? 4.699 15.953 5.242 1 98.81 214 PHE A C 1
ATOM 1740 O O . PHE A 1 214 ? 5.066 16.625 4.273 1 98.81 214 PHE A O 1
ATOM 1747 N N . ALA A 1 215 ? 3.496 16.094 5.805 1 98.75 215 ALA A N 1
ATOM 1748 C CA . ALA A 1 215 ? 2.605 17.141 5.324 1 98.75 215 ALA A CA 1
ATOM 1749 C C . ALA A 1 215 ? 3.238 18.516 5.5 1 98.75 215 ALA A C 1
ATOM 1751 O O . ALA A 1 215 ? 3.051 19.406 4.668 1 98.75 215 ALA A O 1
ATOM 1752 N N . GLN A 1 216 ? 3.984 18.688 6.574 1 98.12 216 GLN A N 1
ATOM 1753 C CA . GLN A 1 216 ? 4.641 19.969 6.852 1 98.12 216 GLN A CA 1
ATOM 1754 C C . GLN A 1 216 ? 5.871 20.156 5.969 1 98.12 216 GLN A C 1
ATOM 1756 O O . GLN A 1 216 ? 6.637 21.094 6.156 1 98.12 216 GLN A O 1
ATOM 1761 N N . ALA A 1 217 ? 6.121 19.219 5.031 1 98.25 217 ALA A N 1
ATOM 1762 C CA . ALA A 1 217 ? 7.199 19.328 4.055 1 98.25 217 ALA A CA 1
ATOM 1763 C C . ALA A 1 217 ? 6.652 19.328 2.629 1 98.25 217 ALA A C 1
ATOM 1765 O O . ALA A 1 217 ? 7.152 20.047 1.763 1 98.25 217 ALA A O 1
ATOM 1766 N N . PHE A 1 218 ? 5.578 18.562 2.406 1 98.62 218 PHE A N 1
ATOM 1767 C CA . PHE A 1 218 ? 5.113 18.297 1.048 1 98.62 218 PHE A CA 1
ATOM 1768 C C . PHE A 1 218 ? 3.74 18.922 0.817 1 98.62 218 PHE A C 1
ATOM 1770 O O . PHE A 1 218 ? 3.193 18.828 -0.285 1 98.62 218 PHE A O 1
ATOM 1777 N N . ARG A 1 219 ? 3.15 19.531 1.854 1 98.19 219 ARG A N 1
ATOM 1778 C CA . ARG A 1 219 ? 1.855 20.219 1.807 1 98.19 219 ARG A CA 1
ATOM 1779 C C . ARG A 1 219 ? 0.712 19.203 1.851 1 98.19 219 ARG A C 1
ATOM 1781 O O . ARG A 1 219 ? -0.112 19.234 2.768 1 98.19 219 ARG A O 1
ATOM 1788 N N . ASN A 1 220 ? 0.628 18.328 0.872 1 98.75 220 ASN A N 1
ATOM 1789 C CA . ASN A 1 220 ? -0.41 17.312 0.784 1 98.75 220 ASN A CA 1
ATOM 1790 C C . ASN A 1 220 ? 0.188 15.906 0.67 1 98.75 220 ASN A C 1
ATOM 1792 O O . ASN A 1 220 ? 0.891 15.609 -0.296 1 98.75 220 ASN A O 1
ATOM 1796 N N . ILE A 1 221 ? -0.144 15.07 1.663 1 98.94 221 ILE A N 1
ATOM 1797 C CA . ILE A 1 221 ? 0.344 13.695 1.637 1 98.94 221 ILE A CA 1
ATOM 1798 C C . ILE A 1 221 ? -0.794 12.734 1.976 1 98.94 221 ILE A C 1
ATOM 1800 O O . ILE A 1 221 ? -1.88 13.164 2.373 1 98.94 221 ILE A O 1
ATOM 1804 N N . TYR A 1 222 ? -0.625 11.453 1.703 1 98.94 222 TYR A N 1
ATOM 1805 C CA . TYR A 1 222 ? -1.499 10.406 2.221 1 98.94 222 TYR A CA 1
ATOM 1806 C C . TYR A 1 222 ? -0.706 9.148 2.553 1 98.94 222 TYR A C 1
ATOM 1808 O O . TYR A 1 222 ? 0.367 8.922 1.99 1 98.94 222 TYR A O 1
ATOM 1816 N N . THR A 1 223 ? -1.158 8.438 3.539 1 98.75 223 THR A N 1
ATOM 1817 C CA . THR A 1 223 ? -0.662 7.098 3.838 1 98.75 223 THR A CA 1
ATOM 1818 C C . THR A 1 223 ? -1.723 6.047 3.529 1 98.75 223 THR A C 1
ATOM 1820 O O . THR A 1 223 ? -2.922 6.332 3.58 1 98.75 223 THR A O 1
ATOM 1823 N N . PHE A 1 224 ? -1.39 4.941 3.123 1 98.81 224 PHE A N 1
ATOM 1824 C CA . PHE A 1 224 ? -2.197 3.754 2.883 1 98.81 224 PHE A CA 1
ATOM 1825 C C . PHE A 1 224 ? -1.427 2.492 3.254 1 98.81 224 PHE A C 1
ATOM 1827 O O . PHE A 1 224 ? -0.541 2.059 2.514 1 98.81 224 PHE A O 1
ATOM 1834 N N . GLY A 1 225 ? -1.655 1.953 4.434 1 98.44 225 GLY A N 1
ATOM 1835 C CA . GLY A 1 225 ? -0.898 0.809 4.918 1 98.44 225 GLY A CA 1
ATOM 1836 C C . GLY A 1 225 ? -1.603 0.05 6.023 1 98.44 225 GLY A C 1
ATOM 1837 O O . GLY A 1 225 ? -2.689 0.44 6.457 1 98.44 225 GLY A O 1
ATOM 1838 N N . PRO A 1 226 ? -1.035 -1.037 6.48 1 98.19 226 PRO A N 1
ATOM 1839 C CA . PRO A 1 226 ? -1.65 -1.858 7.523 1 98.19 226 PRO A CA 1
ATOM 1840 C C . PRO A 1 226 ? -1.589 -1.204 8.906 1 98.19 226 PRO A C 1
ATOM 1842 O O . PRO A 1 226 ? -0.64 -0.474 9.203 1 98.19 226 PRO A O 1
ATOM 1845 N N . THR A 1 227 ? -2.535 -1.462 9.656 1 96.69 227 THR A N 1
ATOM 1846 C CA . THR A 1 227 ? -2.705 -0.993 11.023 1 96.69 227 THR A CA 1
ATOM 1847 C C . THR A 1 227 ? -3.178 -2.127 11.93 1 96.69 227 THR A C 1
ATOM 1849 O O . THR A 1 227 ? -3.834 -3.062 11.469 1 96.69 227 THR A O 1
ATOM 1852 N N . PHE A 1 228 ? -2.902 -2.025 13.258 1 96.56 228 PHE A N 1
ATOM 1853 C CA . PHE A 1 228 ? -3.109 -3.17 14.133 1 96.56 228 PHE A CA 1
ATOM 1854 C C . PHE A 1 228 ? -3.781 -2.744 15.438 1 96.56 228 PHE A C 1
ATOM 1856 O O . PHE A 1 228 ? -3.475 -1.68 15.977 1 96.56 228 PHE A O 1
ATOM 1863 N N . ARG A 1 229 ? -4.668 -3.512 15.859 1 94.06 229 ARG A N 1
ATOM 1864 C CA . ARG A 1 229 ? -5.293 -3.352 17.172 1 94.06 229 ARG A CA 1
ATOM 1865 C C . ARG A 1 229 ? -5.387 -4.691 17.891 1 94.06 229 ARG A C 1
ATOM 1867 O O . ARG A 1 229 ? -6.012 -5.629 17.391 1 94.06 229 ARG A O 1
ATOM 1874 N N . ALA A 1 230 ? -4.828 -4.766 19.078 1 94.31 230 ALA A N 1
ATOM 1875 C CA . ALA A 1 230 ? -4.871 -5.988 19.875 1 94.31 230 ALA A CA 1
ATOM 1876 C C . ALA A 1 230 ? -6.113 -6.023 20.766 1 94.31 230 ALA A C 1
ATOM 1878 O O . ALA A 1 230 ? -6.02 -6.273 21.969 1 94.31 230 ALA A O 1
ATOM 1879 N N . GLU A 1 231 ? -7.199 -5.789 20.203 1 90.5 231 GLU A N 1
ATOM 1880 C CA . GLU A 1 231 ? -8.461 -5.816 20.938 1 90.5 231 GLU A CA 1
ATOM 1881 C C . GLU A 1 231 ? -9.156 -7.168 20.797 1 90.5 231 GLU A C 1
ATOM 1883 O O . GLU A 1 231 ? -9.383 -7.645 19.688 1 90.5 231 GLU A O 1
ATOM 1888 N N . GLU A 1 232 ? -9.469 -7.688 21.906 1 89.44 232 GLU A N 1
ATOM 1889 C CA . GLU A 1 232 ? -10.188 -8.961 21.891 1 89.44 232 GLU A CA 1
ATOM 1890 C C . GLU A 1 232 ? -11.664 -8.75 21.562 1 89.44 232 GLU A C 1
ATOM 1892 O O . GLU A 1 232 ? -12.492 -8.625 22.469 1 89.44 232 GLU A O 1
ATOM 1897 N N . SER A 1 233 ? -11.867 -8.609 20.359 1 85.81 233 SER A N 1
ATOM 1898 C CA . SER A 1 233 ? -13.227 -8.383 19.875 1 85.81 233 SER A CA 1
ATOM 1899 C C . SER A 1 233 ? -13.609 -9.398 18.812 1 85.81 233 SER A C 1
ATOM 1901 O O . SER A 1 233 ? -12.805 -9.703 17.922 1 85.81 233 SER A O 1
ATOM 1903 N N . ASN A 1 234 ? -14.711 -9.992 18.969 1 84.19 234 ASN A N 1
ATOM 1904 C CA . ASN A 1 234 ? -15.188 -10.961 18 1 84.19 234 ASN A CA 1
ATOM 1905 C C . ASN A 1 234 ? -16.422 -10.453 17.266 1 84.19 234 ASN A C 1
ATOM 1907 O O . ASN A 1 234 ? -17.266 -11.242 16.828 1 84.19 234 ASN A O 1
ATOM 1911 N N . THR A 1 235 ? -16.438 -9.18 17.141 1 87.06 235 THR A N 1
ATOM 1912 C CA . THR A 1 235 ? -17.562 -8.602 16.406 1 87.06 235 THR A CA 1
ATOM 1913 C C . THR A 1 235 ? -17.328 -8.688 14.906 1 87.06 235 THR A C 1
ATOM 1915 O O . THR A 1 235 ? -16.234 -9.031 14.461 1 87.06 235 THR A O 1
ATOM 1918 N N . THR A 1 236 ? -18.281 -8.391 14.125 1 91.62 236 THR A N 1
ATOM 1919 C CA . THR A 1 236 ? -18.219 -8.461 12.672 1 91.62 236 THR A CA 1
ATOM 1920 C C . THR A 1 236 ? -17.547 -7.211 12.102 1 91.62 236 THR A C 1
ATOM 1922 O O . THR A 1 236 ? -17.375 -7.09 10.883 1 91.62 236 THR A O 1
ATOM 1925 N N . ARG A 1 237 ? -17.047 -6.352 12.953 1 90.31 237 ARG A N 1
ATOM 1926 C CA . ARG A 1 237 ? -16.562 -5.062 12.469 1 90.31 237 ARG A CA 1
ATOM 1927 C C . ARG A 1 237 ? -15.094 -4.859 12.828 1 90.31 237 ARG A C 1
ATOM 1929 O O . ARG A 1 237 ? -14.469 -3.896 12.391 1 90.31 237 ARG A O 1
ATOM 1936 N N . HIS A 1 238 ? -14.625 -5.809 13.641 1 91.12 238 HIS A N 1
ATOM 1937 C CA . HIS A 1 238 ? -13.281 -5.59 14.156 1 91.12 238 HIS A CA 1
ATOM 1938 C C . HIS A 1 238 ? -12.328 -6.688 13.695 1 91.12 238 HIS A C 1
ATOM 1940 O O . HIS A 1 238 ? -12.664 -7.871 13.75 1 91.12 238 HIS A O 1
ATOM 1946 N N . ALA A 1 239 ? -11.227 -6.32 13.156 1 95.94 239 ALA A N 1
ATOM 1947 C CA . ALA A 1 239 ? -10.086 -7.184 12.852 1 95.94 239 ALA A CA 1
ATOM 1948 C C . ALA A 1 239 ? -8.812 -6.664 13.508 1 95.94 239 ALA A C 1
ATOM 1950 O O . ALA A 1 239 ? -8.68 -5.461 13.758 1 95.94 239 ALA A O 1
ATOM 1951 N N . ALA A 1 240 ? -7.906 -7.52 13.891 1 96.94 240 ALA A N 1
ATOM 1952 C CA . ALA A 1 240 ? -6.66 -7.145 14.555 1 96.94 240 ALA A CA 1
ATOM 1953 C C . ALA A 1 240 ? -5.676 -6.527 13.562 1 96.94 240 ALA A C 1
ATOM 1955 O O . ALA A 1 240 ? -4.754 -5.812 13.961 1 96.94 240 ALA A O 1
ATOM 1956 N N . GLU A 1 241 ? -5.809 -6.859 12.352 1 97.69 241 GLU A N 1
ATOM 1957 C CA . GLU A 1 241 ? -5.035 -6.336 11.234 1 97.69 241 GLU A CA 1
ATOM 1958 C C . GLU A 1 241 ? -5.949 -5.82 10.125 1 97.69 241 GLU A C 1
ATOM 1960 O O . GLU A 1 241 ? -6.801 -6.559 9.625 1 97.69 241 GLU A O 1
ATOM 1965 N N . PHE A 1 242 ? -5.836 -4.543 9.805 1 97.81 242 PHE A N 1
ATOM 1966 C CA . PHE A 1 242 ? -6.629 -3.945 8.734 1 97.81 242 PHE A CA 1
ATOM 1967 C C . PHE A 1 242 ? -5.867 -2.803 8.07 1 97.81 242 PHE A C 1
ATOM 1969 O O . PHE A 1 242 ? -4.77 -2.449 8.5 1 97.81 242 PHE A O 1
ATOM 1976 N N . TRP A 1 243 ? -6.344 -2.307 6.988 1 98.56 243 TRP A N 1
ATOM 1977 C CA . TRP A 1 243 ? -5.645 -1.255 6.258 1 98.56 243 TRP A CA 1
ATOM 1978 C C . TRP A 1 243 ? -6.32 0.095 6.461 1 98.56 243 TRP A C 1
ATOM 1980 O O . TRP A 1 243 ? -7.547 0.17 6.586 1 98.56 243 TRP A O 1
ATOM 1990 N N . MET A 1 244 ? -5.5 1.131 6.531 1 98.38 244 MET A N 1
ATOM 1991 C CA . MET A 1 244 ? -5.977 2.479 6.832 1 98.38 244 MET A CA 1
ATOM 1992 C C . MET A 1 244 ? -5.438 3.482 5.82 1 98.38 244 MET A C 1
ATOM 1994 O O . MET A 1 244 ? -4.285 3.389 5.398 1 98.38 244 MET A O 1
ATOM 1998 N N . ILE A 1 245 ? -6.281 4.402 5.371 1 98.81 245 ILE A N 1
ATOM 1999 C CA . ILE A 1 245 ? -5.898 5.559 4.57 1 98.81 245 ILE A CA 1
ATOM 2000 C C . ILE A 1 245 ? -5.922 6.816 5.438 1 98.81 245 ILE A C 1
ATOM 2002 O O . ILE A 1 245 ? -6.918 7.094 6.113 1 98.81 245 ILE A O 1
ATOM 2006 N N . GLU A 1 246 ? -4.781 7.555 5.422 1 98.81 246 GLU A N 1
ATOM 2007 C CA . GLU A 1 246 ? -4.707 8.781 6.207 1 98.81 246 GLU A CA 1
ATOM 2008 C C . GLU A 1 246 ? -4.094 9.922 5.398 1 98.81 246 GLU A C 1
ATOM 2010 O O . GLU A 1 246 ? -2.873 10.086 5.375 1 98.81 246 GLU A O 1
ATOM 2015 N N . PRO A 1 247 ? -4.871 10.75 4.781 1 98.94 247 PRO A N 1
ATOM 2016 C CA . PRO A 1 247 ? -4.34 11.992 4.203 1 98.94 247 PRO A CA 1
ATOM 2017 C C . PRO A 1 247 ? -4.066 13.062 5.258 1 98.94 247 PRO A C 1
ATOM 2019 O O . PRO A 1 247 ? -4.66 13.039 6.336 1 98.94 247 PRO A O 1
ATOM 2022 N N . GLU A 1 248 ? -3.162 13.875 5.004 1 98.94 248 GLU A N 1
ATOM 2023 C CA . GLU A 1 248 ? -2.807 15.047 5.805 1 98.94 248 GLU A CA 1
ATOM 2024 C C . GLU A 1 248 ? -2.426 16.219 4.914 1 98.94 248 GLU A C 1
ATOM 2026 O O . GLU A 1 248 ? -1.593 16.094 4.016 1 98.94 248 GLU A O 1
ATOM 2031 N N . MET A 1 249 ? -3.066 17.375 5.172 1 98.81 249 MET A N 1
ATOM 2032 C CA . MET A 1 249 ? -2.859 18.562 4.328 1 98.81 249 MET A CA 1
ATOM 2033 C C . MET A 1 249 ? -2.402 19.75 5.16 1 98.81 249 MET A C 1
ATOM 2035 O O . MET A 1 249 ? -3.078 20.141 6.109 1 98.81 249 MET A O 1
ATOM 2039 N N . ALA A 1 250 ? -1.288 20.312 4.836 1 98.69 250 ALA A N 1
ATOM 2040 C CA . ALA A 1 250 ? -0.85 21.578 5.414 1 98.69 250 ALA A CA 1
ATOM 2041 C C . ALA A 1 250 ? -1.563 22.75 4.754 1 98.69 250 ALA A C 1
ATOM 2043 O O . ALA A 1 250 ? -1.991 22.656 3.6 1 98.69 250 ALA A O 1
ATOM 2044 N N . PHE A 1 251 ? -1.737 23.906 5.488 1 98.31 251 PHE A N 1
ATOM 2045 C CA . PHE A 1 251 ? -2.447 25.109 5.059 1 98.31 251 PHE A CA 1
ATOM 2046 C C . PHE A 1 251 ? -3.908 24.797 4.758 1 98.31 251 PHE A C 1
ATOM 2048 O O . PHE A 1 251 ? -4.504 25.391 3.859 1 98.31 251 PHE A O 1
ATOM 2055 N N . ALA A 1 252 ? -4.469 23.797 5.426 1 98.38 252 ALA A N 1
ATOM 2056 C CA . ALA A 1 252 ? -5.844 23.344 5.227 1 98.38 252 ALA A CA 1
ATOM 2057 C C . ALA A 1 252 ? -6.602 23.281 6.547 1 98.38 252 ALA A C 1
ATOM 2059 O O . ALA A 1 252 ? -6.07 22.797 7.551 1 98.38 252 ALA A O 1
ATOM 2060 N N . ASP A 1 253 ? -7.734 23.828 6.578 1 98.31 253 ASP A N 1
ATOM 2061 C CA . ASP A 1 253 ? -8.555 23.781 7.789 1 98.31 253 ASP A CA 1
ATOM 2062 C C . ASP A 1 253 ? -9.578 22.656 7.719 1 98.31 253 ASP A C 1
ATOM 2064 O O . ASP A 1 253 ? -9.484 21.766 6.867 1 98.31 253 ASP A O 1
ATOM 2068 N N . LEU A 1 254 ? -10.5 22.609 8.648 1 98.69 254 LEU A N 1
ATOM 2069 C CA . LEU A 1 254 ? -11.469 21.531 8.773 1 98.69 254 LEU A CA 1
ATOM 2070 C C . LEU A 1 254 ? -12.375 21.469 7.547 1 98.69 254 LEU A C 1
ATOM 2072 O O . LEU A 1 254 ? -12.781 20.375 7.125 1 98.69 254 LEU A O 1
ATOM 2076 N N . GLU A 1 255 ? -12.742 22.609 7.031 1 98.38 255 GLU A N 1
ATOM 2077 C CA . GLU A 1 255 ? -13.578 22.656 5.84 1 98.38 255 GLU A CA 1
ATOM 2078 C C . GLU A 1 255 ? -12.883 21.984 4.656 1 98.38 255 GLU A C 1
ATOM 2080 O O . GLU A 1 255 ? -13.508 21.203 3.924 1 98.38 255 GLU A O 1
ATOM 2085 N N . ASP A 1 256 ? -11.602 22.312 4.469 1 98.31 256 ASP A N 1
ATOM 2086 C CA . ASP A 1 256 ? -10.82 21.656 3.424 1 98.31 256 ASP A CA 1
ATOM 2087 C C . ASP A 1 256 ? -10.82 20.141 3.598 1 98.31 256 ASP A C 1
ATOM 2089 O O . ASP A 1 256 ? -10.898 19.406 2.617 1 98.31 256 ASP A O 1
ATOM 2093 N N . ASN A 1 257 ? -10.711 19.719 4.836 1 98.69 257 ASN A N 1
ATOM 2094 C CA . ASN A 1 257 ? -10.688 18.297 5.18 1 98.69 257 ASN A CA 1
ATOM 2095 C C . ASN A 1 257 ? -11.984 17.609 4.777 1 98.69 257 ASN A C 1
ATOM 2097 O O . ASN A 1 257 ? -11.953 16.531 4.184 1 98.69 257 ASN A O 1
ATOM 2101 N N . MET A 1 258 ? -13.094 18.203 5.117 1 98.81 258 MET A N 1
ATOM 2102 C CA . MET A 1 258 ? -14.414 17.656 4.805 1 98.81 258 MET A CA 1
ATOM 2103 C C . MET A 1 258 ? -14.633 17.594 3.299 1 98.81 258 MET A C 1
ATOM 2105 O O . MET A 1 258 ? -15.188 16.609 2.791 1 98.81 258 MET A O 1
ATOM 2109 N N . LEU A 1 259 ? -14.18 18.578 2.596 1 98.56 259 LEU A N 1
ATOM 2110 C CA . LEU A 1 259 ? -14.328 18.594 1.146 1 98.56 259 LEU A CA 1
ATOM 2111 C C . LEU A 1 259 ? -13.547 17.453 0.503 1 98.56 259 LEU A C 1
ATOM 2113 O O . LEU A 1 259 ? -14.039 16.797 -0.406 1 98.56 259 LEU A O 1
ATOM 2117 N N . LEU A 1 260 ? -12.32 17.281 0.944 1 98.75 260 LEU A N 1
ATOM 2118 C CA . LEU A 1 260 ? -11.508 16.188 0.412 1 98.75 260 LEU A CA 1
ATOM 2119 C C . LEU A 1 260 ? -12.172 14.836 0.674 1 98.75 260 LEU A C 1
ATOM 2121 O O . LEU A 1 260 ? -12.195 13.969 -0.204 1 98.75 260 LEU A O 1
ATOM 2125 N N . ALA A 1 261 ? -12.664 14.656 1.908 1 98.75 261 ALA A N 1
ATOM 2126 C CA . ALA A 1 261 ? -13.328 13.406 2.283 1 98.75 261 ALA A CA 1
ATOM 2127 C C . ALA A 1 261 ? -14.531 13.133 1.383 1 98.75 261 ALA A C 1
ATOM 2129 O O . ALA A 1 261 ? -14.703 12.016 0.894 1 98.75 261 ALA A O 1
ATOM 2130 N N . GLU A 1 262 ? -15.367 14.156 1.198 1 98.75 262 GLU A N 1
ATOM 2131 C CA . GLU A 1 262 ? -16.547 14.023 0.348 1 98.75 262 GLU A CA 1
ATOM 2132 C C . GLU A 1 262 ? -16.156 13.648 -1.079 1 98.75 262 GLU A C 1
ATOM 2134 O O . GLU A 1 262 ? -16.734 12.719 -1.658 1 98.75 262 GLU A O 1
ATOM 2139 N N . HIS A 1 263 ? -15.148 14.344 -1.632 1 98.69 263 HIS A N 1
ATOM 2140 C CA . HIS A 1 263 ? -14.711 14.07 -2.994 1 98.69 263 HIS A CA 1
ATOM 2141 C C . HIS A 1 263 ? -14.148 12.656 -3.117 1 98.69 263 HIS A C 1
ATOM 2143 O O . HIS A 1 263 ? -14.367 11.984 -4.129 1 98.69 263 HIS A O 1
ATOM 2149 N N . MET A 1 264 ? -13.43 12.219 -2.117 1 98.81 264 MET A N 1
ATOM 2150 C CA . MET A 1 264 ? -12.82 10.891 -2.158 1 98.81 264 MET A CA 1
ATOM 2151 C C . MET A 1 264 ? -13.883 9.797 -2.172 1 98.81 264 MET A C 1
ATOM 2153 O O . MET A 1 264 ? -13.828 8.891 -3 1 98.81 264 MET A O 1
ATOM 2157 N N . ILE A 1 265 ? -14.859 9.922 -1.23 1 98.69 265 ILE A N 1
ATOM 2158 C CA . ILE A 1 265 ? -15.906 8.906 -1.118 1 98.69 265 ILE A CA 1
ATOM 2159 C C . ILE A 1 265 ? -16.672 8.812 -2.432 1 98.69 265 ILE A C 1
ATOM 2161 O O . ILE A 1 265 ? -16.891 7.719 -2.955 1 98.69 265 ILE A O 1
ATOM 2165 N N . LYS A 1 266 ? -17.078 9.938 -2.98 1 98.81 266 LYS A N 1
ATOM 2166 C CA . LYS A 1 266 ? -17.812 9.977 -4.238 1 98.81 266 LYS A CA 1
ATOM 2167 C C . LYS A 1 266 ? -16.984 9.391 -5.379 1 98.81 266 LYS A C 1
ATOM 2169 O O . LYS A 1 266 ? -17.5 8.633 -6.207 1 98.81 266 LYS A O 1
ATOM 2174 N N . TYR A 1 267 ? -15.711 9.734 -5.402 1 98.88 267 TYR A N 1
ATOM 2175 C CA . TYR A 1 267 ? -14.82 9.25 -6.457 1 98.88 267 TYR A CA 1
ATOM 2176 C C . TYR A 1 267 ? -14.703 7.727 -6.41 1 98.88 267 TYR A C 1
ATOM 2178 O O . TYR A 1 267 ? -14.797 7.062 -7.445 1 98.88 267 TYR A O 1
ATOM 2186 N N . ILE A 1 268 ? -14.469 7.168 -5.238 1 98.88 268 ILE A N 1
ATOM 2187 C CA . ILE A 1 268 ? -14.305 5.727 -5.078 1 98.88 268 ILE A CA 1
ATOM 2188 C C . ILE A 1 268 ? -15.562 5.008 -5.562 1 98.88 268 ILE A C 1
ATOM 2190 O O . ILE A 1 268 ? -15.477 4.043 -6.324 1 98.88 268 ILE A O 1
ATOM 2194 N N . ILE A 1 269 ? -16.719 5.504 -5.098 1 98.81 269 ILE A N 1
ATOM 2195 C CA . ILE A 1 269 ? -18 4.879 -5.465 1 98.81 269 ILE A CA 1
ATOM 2196 C C . ILE A 1 269 ? -18.156 4.902 -6.98 1 98.81 269 ILE A C 1
ATOM 2198 O O . ILE A 1 269 ? -18.438 3.871 -7.598 1 98.81 269 ILE A O 1
ATOM 2202 N N . GLN A 1 270 ? -17.953 6.031 -7.59 1 98.81 270 GLN A N 1
ATOM 2203 C CA . GLN A 1 270 ? -18.141 6.188 -9.031 1 98.81 270 GLN A CA 1
ATOM 2204 C C . GLN A 1 270 ? -17.156 5.312 -9.805 1 98.81 270 GLN A C 1
ATOM 2206 O O . GLN A 1 270 ? -17.531 4.68 -10.797 1 98.81 270 GLN A O 1
ATOM 2211 N N . TYR A 1 271 ? -15.93 5.297 -9.359 1 98.81 271 TYR A N 1
ATOM 2212 C CA . TYR A 1 271 ? -14.898 4.496 -10.023 1 98.81 271 TYR A CA 1
ATOM 2213 C C . TYR A 1 271 ? -15.289 3.023 -10.047 1 98.81 271 TYR A C 1
ATOM 2215 O O . TYR A 1 271 ? -15.195 2.367 -11.086 1 98.81 271 TYR A O 1
ATOM 2223 N N . VAL A 1 272 ? -15.711 2.477 -8.93 1 98.81 272 VAL A N 1
ATOM 2224 C CA . VAL A 1 272 ? -16.016 1.057 -8.812 1 98.81 272 VAL A CA 1
ATOM 2225 C C . VAL A 1 272 ? -17.266 0.729 -9.625 1 98.81 272 VAL A C 1
ATOM 2227 O O . VAL A 1 272 ? -17.328 -0.302 -10.297 1 98.81 272 VAL A O 1
ATOM 2230 N N . LEU A 1 273 ? -18.312 1.607 -9.531 1 98.69 273 LEU A N 1
ATOM 2231 C CA . LEU A 1 273 ? -19.531 1.391 -10.305 1 98.69 273 LEU A CA 1
ATOM 2232 C C . LEU A 1 273 ? -19.219 1.331 -11.797 1 98.69 273 LEU A C 1
ATOM 2234 O O . LEU A 1 273 ? -19.859 0.58 -12.539 1 98.69 273 LEU A O 1
ATOM 2238 N N . GLU A 1 274 ? -18.25 2.082 -12.211 1 98.56 274 GLU A N 1
ATOM 2239 C CA . GLU A 1 274 ? -17.859 2.125 -13.617 1 98.56 274 GLU A CA 1
ATOM 2240 C C . GLU A 1 274 ? -17.016 0.916 -13.992 1 98.56 274 GLU A C 1
ATOM 2242 O O . GLU A 1 274 ? -17.188 0.333 -15.07 1 98.56 274 GLU A O 1
ATOM 2247 N N . GLN A 1 275 ? -16.109 0.472 -13.164 1 98.31 275 GLN A N 1
ATOM 2248 C CA . GLN A 1 275 ? -15.078 -0.493 -13.531 1 98.31 275 GLN A CA 1
ATOM 2249 C C . GLN A 1 275 ? -15.539 -1.921 -13.25 1 98.31 275 GLN A C 1
ATOM 2251 O O . GLN A 1 275 ? -14.969 -2.879 -13.781 1 98.31 275 GLN A O 1
ATOM 2256 N N . ALA A 1 276 ? -16.516 -2.074 -12.391 1 98.19 276 ALA A N 1
ATOM 2257 C CA . ALA A 1 276 ? -16.922 -3.42 -11.984 1 98.19 276 ALA A CA 1
ATOM 2258 C C . ALA A 1 276 ? -18.438 -3.574 -12.008 1 98.19 276 ALA A C 1
ATOM 2260 O O . ALA A 1 276 ? -19.031 -4.016 -11.023 1 98.19 276 ALA A O 1
ATOM 2261 N N . PRO A 1 277 ? -19.062 -3.262 -13.133 1 98.19 277 PRO A N 1
ATOM 2262 C CA . PRO A 1 277 ? -20.531 -3.328 -13.18 1 98.19 277 PRO A CA 1
ATOM 2263 C C . PRO A 1 277 ? -21.062 -4.734 -12.922 1 98.19 277 PRO A C 1
ATOM 2265 O O . PRO A 1 277 ? -22.109 -4.898 -12.289 1 98.19 277 PRO A O 1
ATOM 2268 N N . GLU A 1 278 ? -20.406 -5.809 -13.406 1 97.94 278 GLU A N 1
ATOM 2269 C CA . GLU A 1 278 ? -20.875 -7.18 -13.211 1 97.94 278 GLU A CA 1
ATOM 2270 C C . GLU A 1 278 ? -20.859 -7.562 -11.734 1 97.94 278 GLU A C 1
ATOM 2272 O O . GLU A 1 278 ? -21.828 -8.117 -11.219 1 97.94 278 GLU A O 1
ATOM 2277 N N . GLU A 1 279 ? -19.75 -7.258 -11.07 1 98.69 279 GLU A N 1
ATOM 2278 C CA . GLU A 1 279 ? -19.625 -7.551 -9.641 1 98.69 279 GLU A CA 1
ATOM 2279 C C . GLU A 1 279 ? -20.656 -6.789 -8.828 1 98.69 279 GLU A C 1
ATOM 2281 O O . GLU A 1 279 ? -21.281 -7.352 -7.926 1 98.69 279 GLU A O 1
ATOM 2286 N N . MET A 1 280 ? -20.844 -5.504 -9.188 1 98.81 280 MET A N 1
ATOM 2287 C CA . MET A 1 280 ? -21.781 -4.668 -8.438 1 98.81 280 MET A CA 1
ATOM 2288 C C . MET A 1 280 ? -23.203 -5.164 -8.617 1 98.81 280 MET A C 1
ATOM 2290 O O . MET A 1 280 ? -24 -5.156 -7.672 1 98.81 280 MET A O 1
ATOM 2294 N N . GLY A 1 281 ? -23.531 -5.559 -9.867 1 98.62 281 GLY A N 1
ATOM 2295 C CA . GLY A 1 281 ? -24.828 -6.18 -10.094 1 98.62 281 GLY A CA 1
ATOM 2296 C C . GLY A 1 281 ? -25.047 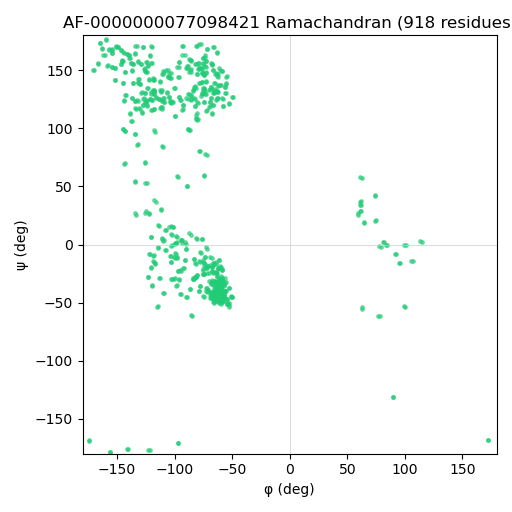-7.434 -9.266 1 98.62 281 GLY A C 1
ATOM 2297 O O . GLY A 1 281 ? -26.141 -7.656 -8.734 1 98.62 281 GLY A O 1
ATOM 2298 N N . PHE A 1 282 ? -24 -8.211 -9.156 1 98.44 282 PHE A N 1
ATOM 2299 C CA . PHE A 1 282 ? -24.047 -9.43 -8.359 1 98.44 282 PHE A CA 1
ATOM 2300 C C . PHE A 1 282 ? -24.328 -9.102 -6.895 1 98.44 282 PHE A C 1
ATOM 2302 O O . PHE A 1 282 ? -25.188 -9.719 -6.27 1 98.44 282 PHE A O 1
ATOM 2309 N N . PHE A 1 283 ? -23.594 -8.125 -6.312 1 98.75 283 PHE A N 1
ATOM 2310 C CA . PHE A 1 283 ? -23.797 -7.742 -4.918 1 98.75 283 PHE A CA 1
ATOM 2311 C C . PHE A 1 283 ? -25.234 -7.266 -4.695 1 98.75 283 PHE A C 1
ATOM 2313 O O . PHE A 1 283 ? -25.875 -7.645 -3.713 1 98.75 283 PHE A O 1
ATOM 2320 N N . ASN A 1 284 ? -25.719 -6.453 -5.605 1 98.69 284 ASN A N 1
ATOM 2321 C CA . ASN A 1 284 ? -27.062 -5.898 -5.484 1 98.69 284 ASN A CA 1
ATOM 2322 C C . ASN A 1 284 ? -28.125 -6.992 -5.5 1 98.69 284 ASN A C 1
ATOM 2324 O O . ASN A 1 284 ? -29.141 -6.879 -4.816 1 98.69 284 ASN A O 1
ATOM 2328 N N . LYS A 1 285 ? -27.891 -8.031 -6.191 1 98.06 285 LYS A N 1
ATOM 2329 C CA . LYS A 1 285 ? -28.875 -9.094 -6.371 1 98.06 285 LYS A CA 1
ATOM 2330 C C . LYS A 1 285 ? -28.797 -10.117 -5.238 1 98.06 285 LYS A C 1
ATOM 2332 O O . LYS A 1 285 ? -29.828 -10.609 -4.773 1 98.06 285 LYS A O 1
ATOM 2337 N N . PHE A 1 286 ? -27.547 -10.438 -4.758 1 97.25 286 PHE A N 1
ATOM 2338 C CA . PHE A 1 286 ? -27.391 -11.648 -3.953 1 97.25 286 PHE A CA 1
ATOM 2339 C C . PHE A 1 286 ? -26.906 -11.297 -2.549 1 97.25 286 PHE A C 1
ATOM 2341 O O . PHE A 1 286 ? -26.984 -12.125 -1.639 1 97.25 286 PHE A O 1
ATOM 2348 N N . VAL A 1 287 ? -26.406 -10.078 -2.322 1 97.5 287 VAL A N 1
ATOM 2349 C CA . VAL A 1 287 ? -25.781 -9.773 -1.046 1 97.5 287 VAL A CA 1
ATOM 2350 C C . VAL A 1 287 ? -26.594 -8.719 -0.302 1 97.5 287 VAL A C 1
ATOM 2352 O O . VAL A 1 287 ? -26.938 -8.906 0.867 1 97.5 287 VAL A O 1
ATOM 2355 N N . ASP A 1 288 ? -26.906 -7.605 -0.865 1 97.12 288 ASP A N 1
ATOM 2356 C CA . ASP A 1 288 ? -27.594 -6.465 -0.267 1 97.12 288 ASP A CA 1
ATOM 2357 C C . ASP A 1 288 ? -28.516 -5.785 -1.279 1 97.12 288 ASP A C 1
ATOM 2359 O O . ASP A 1 288 ? -28.078 -4.879 -1.999 1 97.12 288 ASP A O 1
ATOM 2363 N N . LYS A 1 289 ? -29.828 -6.188 -1.103 1 96.31 289 LYS A N 1
ATOM 2364 C CA . LYS A 1 289 ? -30.781 -5.57 -2.008 1 96.31 289 LYS A CA 1
ATOM 2365 C C . LYS A 1 289 ? -30.859 -4.062 -1.798 1 96.31 289 LYS A C 1
ATOM 2367 O O . LYS A 1 289 ? -30.938 -3.59 -0.662 1 96.31 289 LYS A O 1
ATOM 2372 N N . GLY A 1 290 ? -30.688 -3.248 -2.787 1 96.56 290 GLY A N 1
ATOM 2373 C CA . GLY A 1 290 ? -30.734 -1.798 -2.68 1 96.56 290 GLY A CA 1
ATOM 2374 C C . GLY A 1 290 ? -29.344 -1.169 -2.645 1 96.56 290 GLY A C 1
ATOM 2375 O O . GLY A 1 290 ? -29.219 0.051 -2.521 1 96.56 290 GLY A O 1
ATOM 2376 N N . LEU A 1 291 ? -28.344 -2.027 -2.707 1 98.25 291 LEU A N 1
ATOM 2377 C CA . LEU A 1 291 ? -26.969 -1.566 -2.646 1 98.25 291 LEU A CA 1
ATOM 2378 C C . LEU A 1 291 ? -26.703 -0.479 -3.686 1 98.25 291 LEU A C 1
ATOM 2380 O O . LEU A 1 291 ? -26.188 0.59 -3.357 1 98.25 291 LEU A O 1
ATOM 2384 N N . LEU A 1 292 ? -27.078 -0.736 -4.93 1 98.69 292 LEU A N 1
ATOM 2385 C CA . LEU A 1 292 ? -26.797 0.194 -6.02 1 98.69 292 LEU A CA 1
ATOM 2386 C C . LEU A 1 292 ? -27.516 1.523 -5.793 1 98.69 292 LEU A C 1
ATOM 2388 O O . LEU A 1 292 ? -26.938 2.59 -5.992 1 98.69 292 LEU A O 1
ATOM 2392 N N . ASP A 1 293 ? -28.766 1.432 -5.32 1 98.12 293 ASP A N 1
ATOM 2393 C CA . ASP A 1 293 ? -29.516 2.648 -5.039 1 98.12 293 ASP A CA 1
ATOM 2394 C C . ASP A 1 293 ? -28.828 3.486 -3.963 1 98.12 293 ASP A C 1
ATOM 2396 O O . ASP A 1 293 ? -28.703 4.703 -4.102 1 98.12 293 ASP A O 1
ATOM 2400 N N . ARG A 1 294 ? -28.406 2.865 -2.926 1 97.56 294 ARG A N 1
ATOM 2401 C CA . ARG A 1 294 ? -27.734 3.547 -1.825 1 97.56 294 ARG A CA 1
ATOM 2402 C C . ARG A 1 294 ? -26.438 4.207 -2.299 1 97.56 294 ARG A C 1
ATOM 2404 O O . ARG A 1 294 ? -26.172 5.359 -1.963 1 97.56 294 ARG A O 1
ATOM 2411 N N . LEU A 1 295 ? -25.625 3.482 -3.09 1 98.5 295 LEU A N 1
ATOM 2412 C CA . LEU A 1 295 ? -24.344 3.994 -3.561 1 98.5 295 LEU A CA 1
ATOM 2413 C C . LEU A 1 295 ? -24.547 5.168 -4.516 1 98.5 295 LEU A C 1
ATOM 2415 O O . LEU A 1 295 ? -23.844 6.168 -4.434 1 98.5 295 LEU A O 1
ATOM 2419 N N . HIS A 1 296 ? -25.516 5.039 -5.426 1 98.31 296 HIS A N 1
ATOM 2420 C CA . HIS A 1 296 ? -25.828 6.148 -6.324 1 98.31 296 HIS A CA 1
ATOM 2421 C C . HIS A 1 296 ? -26.281 7.375 -5.547 1 98.31 296 HIS A C 1
ATOM 2423 O O . HIS A 1 296 ? -25.875 8.5 -5.852 1 98.31 296 HIS A O 1
ATOM 2429 N N . HIS A 1 297 ? -27.094 7.125 -4.566 1 97.62 297 HIS A N 1
ATOM 2430 C CA . HIS A 1 297 ? -27.609 8.211 -3.736 1 97.62 297 HIS A CA 1
ATOM 2431 C C . HIS A 1 297 ? -26.469 8.953 -3.047 1 97.62 297 HIS A C 1
ATOM 2433 O O . HIS A 1 297 ? -26.422 10.188 -3.055 1 97.62 297 HIS A O 1
ATOM 2439 N N . VAL A 1 298 ? -25.547 8.242 -2.477 1 97.56 298 VAL A N 1
ATOM 2440 C CA . VAL A 1 298 ? -24.422 8.852 -1.779 1 97.56 298 VAL A CA 1
ATOM 2441 C C . VAL A 1 298 ? -23.547 9.609 -2.777 1 97.56 298 VAL A C 1
ATOM 2443 O O . VAL A 1 298 ? -23.125 10.734 -2.516 1 97.56 298 VAL A O 1
ATOM 2446 N N . ALA A 1 299 ? -23.25 9.039 -3.922 1 97.81 299 ALA A N 1
ATOM 2447 C CA . ALA A 1 299 ? -22.359 9.625 -4.93 1 97.81 299 ALA A CA 1
ATOM 2448 C C . ALA A 1 299 ? -22.938 10.922 -5.48 1 97.81 299 ALA A C 1
ATOM 2450 O O . ALA A 1 299 ? -22.203 11.812 -5.895 1 97.81 299 ALA A O 1
ATOM 2451 N N . GLU A 1 300 ? -24.25 11.055 -5.383 1 97.12 300 GLU A N 1
ATOM 2452 C CA . GLU A 1 300 ? -24.906 12.188 -6.02 1 97.12 300 GLU A CA 1
ATOM 2453 C C . GLU A 1 300 ? -25.391 13.203 -4.98 1 97.12 300 GLU A C 1
ATOM 2455 O O . GLU A 1 300 ? -25.812 14.305 -5.332 1 97.12 300 GLU A O 1
ATOM 2460 N N . SER A 1 301 ? -25.25 12.898 -3.777 1 96.38 301 SER A N 1
ATOM 2461 C CA . SER A 1 301 ? -25.781 13.727 -2.703 1 96.38 301 SER A CA 1
ATOM 2462 C C . SER A 1 301 ? -24.781 14.82 -2.309 1 96.38 301 SER A C 1
ATOM 2464 O O . SER A 1 301 ? -23.578 14.633 -2.438 1 96.38 301 SER A O 1
ATOM 2466 N N . GLU A 1 302 ? -25.328 15.891 -1.869 1 96 302 GLU A N 1
ATOM 2467 C CA . GLU A 1 302 ? -24.547 16.828 -1.061 1 96 302 GLU A CA 1
ATOM 2468 C C . GLU A 1 302 ? -24.562 16.422 0.411 1 96 302 GLU A C 1
ATOM 2470 O O . GLU A 1 302 ? -25.625 16.203 0.994 1 96 302 GLU A O 1
ATOM 2475 N N . PHE A 1 303 ? -23.438 16.312 1.025 1 98.5 303 PHE A N 1
ATOM 2476 C CA . PHE A 1 303 ? -23.359 15.812 2.395 1 98.5 303 PHE A CA 1
ATOM 2477 C C . PHE A 1 303 ? -23.812 16.875 3.385 1 98.5 303 PHE A C 1
ATOM 2479 O O . PHE A 1 303 ? -23.422 18.047 3.268 1 98.5 303 PHE A O 1
ATOM 2486 N N . ALA A 1 304 ? -24.672 16.562 4.266 1 98.5 304 ALA A N 1
ATOM 2487 C CA . ALA A 1 304 ? -25.109 17.469 5.316 1 98.5 304 ALA A CA 1
ATOM 2488 C C . ALA A 1 304 ? -23.984 17.75 6.309 1 98.5 304 ALA A C 1
ATOM 2490 O O . ALA A 1 304 ? -23.047 16.969 6.418 1 98.5 304 ALA A O 1
ATOM 2491 N N . ARG A 1 305 ? -24.094 18.875 6.953 1 98.5 305 ARG A N 1
ATOM 2492 C CA . ARG A 1 305 ? -23.141 19.266 7.992 1 98.5 305 ARG A CA 1
ATOM 2493 C C . ARG A 1 305 ? -23.859 19.734 9.25 1 98.5 305 ARG A C 1
ATOM 2495 O O . ARG A 1 305 ? -24.703 20.625 9.18 1 98.5 305 ARG A O 1
ATOM 2502 N N . ILE A 1 306 ? -23.578 19.125 10.336 1 98.75 306 ILE A N 1
ATOM 2503 C CA . ILE A 1 306 ? -24.094 19.562 11.625 1 98.75 306 ILE A CA 1
ATOM 2504 C C . ILE A 1 306 ? -23.016 19.469 12.695 1 98.75 306 ILE A C 1
ATOM 2506 O O . ILE A 1 306 ? -22.031 18.734 12.523 1 98.75 306 ILE A O 1
ATOM 2510 N N . THR A 1 307 ? -23.188 20.156 13.773 1 98.69 307 THR A N 1
ATOM 2511 C CA . THR A 1 307 ? -22.281 20.016 14.906 1 98.69 307 THR A CA 1
ATOM 2512 C C . THR A 1 307 ? -22.719 18.859 15.805 1 98.69 307 THR A C 1
ATOM 2514 O O . THR A 1 307 ? -23.875 18.438 15.758 1 98.69 307 THR A O 1
ATOM 2517 N N . TYR A 1 308 ? -21.828 18.359 16.562 1 98.69 308 TYR A N 1
ATOM 2518 C CA . TYR A 1 308 ? -22.141 17.375 17.594 1 98.69 308 TYR A CA 1
ATOM 2519 C C . TYR A 1 308 ? -23.281 17.844 18.484 1 98.69 308 TYR A C 1
ATOM 2521 O O . TYR A 1 308 ? -24.203 17.078 18.797 1 98.69 308 TYR A O 1
ATOM 2529 N N . THR A 1 309 ? -23.25 19.109 18.922 1 98.5 309 THR A N 1
ATOM 2530 C CA . THR A 1 309 ? -24.281 19.672 19.781 1 98.5 309 THR A CA 1
ATOM 2531 C C . THR A 1 309 ? -25.641 19.609 19.109 1 98.5 309 THR A C 1
ATOM 2533 O O . THR A 1 309 ? -26.625 19.203 19.734 1 98.5 309 THR A O 1
ATOM 2536 N N . GLU A 1 310 ? -25.656 19.984 17.828 1 98.62 310 GLU A N 1
ATOM 2537 C CA . GLU A 1 310 ? -26.906 19.891 17.078 1 98.62 310 GLU A CA 1
ATOM 2538 C C . GLU A 1 310 ? -27.375 18.453 16.953 1 98.62 310 GLU A C 1
ATOM 2540 O O . GLU A 1 310 ? -28.578 18.172 17.031 1 98.62 310 GLU A O 1
ATOM 2545 N N . ALA A 1 311 ? -26.453 17.531 16.703 1 98.69 311 ALA A N 1
ATOM 2546 C CA . ALA A 1 311 ? -26.781 16.125 16.594 1 98.69 311 ALA A CA 1
ATOM 2547 C C . ALA A 1 311 ? -27.406 15.602 17.875 1 98.69 311 ALA A C 1
ATOM 2549 O O . ALA A 1 311 ? -28.422 14.891 17.844 1 98.69 311 ALA A O 1
ATOM 2550 N N . ILE A 1 312 ? -26.781 15.969 19.016 1 98.25 312 ILE A N 1
ATOM 2551 C CA . ILE A 1 312 ? -27.281 15.539 20.312 1 98.25 312 ILE A CA 1
ATOM 2552 C C . ILE A 1 312 ? -28.688 16.078 20.547 1 98.25 312 ILE A C 1
ATOM 2554 O O . ILE A 1 312 ? -29.562 15.367 21.031 1 98.25 312 ILE A O 1
ATOM 2558 N N . ASP A 1 313 ? -28.906 17.359 20.219 1 98.25 313 ASP A N 1
ATOM 2559 C CA . ASP A 1 313 ? -30.219 17.969 20.375 1 98.25 313 ASP A CA 1
ATOM 2560 C C . ASP A 1 313 ? -31.281 17.203 19.594 1 98.25 313 ASP A C 1
ATOM 2562 O O . ASP A 1 313 ? -32.375 16.953 20.094 1 98.25 313 ASP A O 1
ATOM 2566 N N . ILE A 1 314 ? -30.938 16.812 18.375 1 98.19 314 ILE A N 1
ATOM 2567 C CA . ILE A 1 314 ? -31.859 16.062 17.516 1 98.19 314 ILE A CA 1
ATOM 2568 C C . ILE A 1 314 ? -32.125 14.68 18.109 1 98.19 314 ILE A C 1
ATOM 2570 O O . ILE A 1 314 ? -33.281 14.258 18.234 1 98.19 314 ILE A O 1
ATOM 2574 N N . LEU A 1 315 ? -31.109 13.977 18.531 1 98.31 315 LEU A N 1
ATOM 2575 C CA . LEU A 1 315 ? -31.188 12.594 18.984 1 98.31 315 LEU A CA 1
ATOM 2576 C C . LEU A 1 315 ? -31.891 12.5 20.344 1 98.31 315 LEU A C 1
ATOM 2578 O O . LEU A 1 315 ? -32.625 11.547 20.594 1 98.31 315 LEU A O 1
ATOM 2582 N N . LYS A 1 316 ? -31.594 13.5 21.172 1 97.44 316 LYS A N 1
ATOM 2583 C CA . LYS A 1 316 ? -32.125 13.5 22.531 1 97.44 316 LYS A CA 1
ATOM 2584 C C . LYS A 1 316 ? -33.656 13.477 22.516 1 97.44 316 LYS A C 1
ATOM 2586 O O . LYS A 1 316 ? -34.281 12.922 23.422 1 97.44 316 LYS A O 1
ATOM 2591 N N . GLU A 1 317 ? -34.219 14.055 21.547 1 97.12 317 GLU A N 1
ATOM 2592 C CA . GLU A 1 317 ? -35.688 14.086 21.406 1 97.12 317 GLU A CA 1
ATOM 2593 C C . GLU A 1 317 ? -36.25 12.688 21.172 1 97.12 317 GLU A C 1
ATOM 2595 O O . GLU A 1 317 ? -37.438 12.453 21.328 1 97.12 317 GLU A O 1
ATOM 2600 N N . HIS A 1 318 ? -35.438 11.812 20.812 1 96.44 318 HIS A N 1
ATOM 2601 C CA . HIS A 1 318 ? -35.875 10.461 20.484 1 96.44 318 HIS A CA 1
ATOM 2602 C C . HIS A 1 318 ? -35.125 9.422 21.312 1 96.44 318 HIS A C 1
ATOM 2604 O O . HIS A 1 318 ? -34.938 8.289 20.875 1 96.44 318 HIS A O 1
ATOM 2610 N N . ASN A 1 319 ? -34.688 9.695 22.438 1 95.5 319 ASN A N 1
ATOM 2611 C CA . ASN A 1 319 ? -33.875 8.82 23.297 1 95.5 319 ASN A CA 1
ATOM 2612 C C . ASN A 1 319 ? -34.625 7.523 23.609 1 95.5 319 ASN A C 1
ATOM 2614 O O . ASN A 1 319 ? -34 6.484 23.828 1 95.5 319 ASN A O 1
ATOM 2618 N N . ASN A 1 320 ? -35.875 7.594 23.594 1 94.69 320 ASN A N 1
ATOM 2619 C CA . ASN A 1 320 ? -36.688 6.434 23.922 1 94.69 320 ASN A CA 1
ATOM 2620 C C . ASN A 1 320 ? -36.594 5.348 22.844 1 94.69 320 ASN A C 1
ATOM 2622 O O . ASN A 1 320 ? -36.938 4.191 23.094 1 94.69 320 ASN A O 1
ATOM 2626 N N . MET A 1 321 ? -36.031 5.668 21.766 1 95.12 321 MET A N 1
ATOM 2627 C CA . MET A 1 321 ? -35.938 4.73 20.641 1 95.12 321 MET A CA 1
ATOM 2628 C C . MET A 1 321 ? -34.562 4.043 20.641 1 95.12 321 MET A C 1
ATOM 2630 O O . MET A 1 321 ? -34.375 3.059 19.922 1 95.12 321 MET A O 1
ATOM 2634 N N . PHE A 1 322 ? -33.656 4.547 21.438 1 96.69 322 PHE A N 1
ATOM 2635 C CA . PHE A 1 322 ? -32.281 4.078 21.359 1 96.69 322 PHE A CA 1
ATOM 2636 C C . PHE A 1 322 ? -31.969 3.146 22.516 1 96.69 322 PHE A C 1
ATOM 2638 O O . PHE A 1 322 ? -32.438 3.35 23.641 1 96.69 322 PHE A O 1
ATOM 2645 N N . GLN A 1 323 ? -31.203 2.141 22.297 1 96.62 323 GLN A N 1
ATOM 2646 C CA . GLN A 1 323 ? -30.656 1.29 23.359 1 96.62 323 GLN A CA 1
ATOM 2647 C C . GLN A 1 323 ? -29.688 2.066 24.25 1 96.62 323 GLN A C 1
ATOM 2649 O O . GLN A 1 323 ? -29.609 1.812 25.453 1 96.62 323 GLN A O 1
ATOM 2654 N N . TYR A 1 324 ? -28.984 3.045 23.656 1 96.31 324 TYR A N 1
ATOM 2655 C CA . TYR A 1 324 ? -28.031 3.891 24.359 1 96.31 324 TYR A CA 1
ATOM 2656 C C . TYR A 1 324 ? -28.469 5.352 24.328 1 96.31 324 TYR A C 1
ATOM 2658 O O . TYR A 1 324 ? -28.109 6.09 23.406 1 96.31 324 TYR A O 1
ATOM 2666 N N . PRO A 1 325 ? -29.062 5.672 25.344 1 96.31 325 PRO A N 1
ATOM 2667 C CA . PRO A 1 325 ? -29.484 7.078 25.328 1 96.31 325 PRO A CA 1
ATOM 2668 C C . PRO A 1 325 ? -28.297 8.039 25.219 1 96.31 325 PRO A C 1
ATOM 2670 O O . PRO A 1 325 ? -27.219 7.754 25.734 1 96.31 325 PRO A O 1
ATOM 2673 N N . VAL A 1 326 ? -28.562 9.211 24.594 1 97.31 326 VAL A N 1
ATOM 2674 C CA . VAL A 1 326 ? -27.469 10.156 24.375 1 97.31 326 VAL A CA 1
ATOM 2675 C C . VAL A 1 326 ? -27.641 11.367 25.281 1 97.31 326 VAL A C 1
ATOM 2677 O O . VAL A 1 326 ? -28.75 11.68 25.719 1 97.31 326 VAL A O 1
ATOM 2680 N N . SER A 1 327 ? -26.547 11.953 25.688 1 97.44 327 SER A N 1
ATOM 2681 C CA . SER A 1 327 ? -26.406 13.25 26.328 1 97.44 327 SER A CA 1
ATOM 2682 C C . SER A 1 327 ? -25.109 13.93 25.906 1 97.44 327 SER A C 1
ATOM 2684 O O . SER A 1 327 ? -24.219 13.289 25.344 1 97.44 327 SER A O 1
ATOM 2686 N N . TRP A 1 328 ? -25.141 15.219 26.078 1 97.44 328 TRP A N 1
ATOM 2687 C CA . TRP A 1 328 ? -23.938 15.93 25.672 1 97.44 328 TRP A CA 1
ATOM 2688 C C . TRP A 1 328 ? -22.719 15.367 26.391 1 97.44 328 TRP A C 1
ATOM 2690 O O . TRP A 1 328 ? -22.719 15.188 27.609 1 97.44 328 TRP A O 1
ATOM 2700 N N . GLY A 1 329 ? -21.672 15.055 25.625 1 96.81 329 GLY A N 1
ATOM 2701 C CA . GLY A 1 329 ? -20.453 14.492 26.203 1 96.81 329 GLY A CA 1
ATOM 2702 C C . GLY A 1 329 ? -20.281 13.016 25.906 1 96.81 329 GLY A C 1
ATOM 2703 O O . GLY A 1 329 ? -19.203 12.461 26.078 1 96.81 329 GLY A O 1
ATOM 2704 N N . THR A 1 330 ? -21.344 12.406 25.453 1 95.5 330 THR A N 1
ATOM 2705 C CA . THR A 1 330 ? -21.266 10.984 25.156 1 95.5 330 THR A CA 1
ATOM 2706 C C . THR A 1 330 ? -20.844 10.758 23.703 1 95.5 330 THR A C 1
ATOM 2708 O O . THR A 1 330 ? -21.125 11.578 22.844 1 95.5 330 THR A O 1
ATOM 2711 N N . ASP A 1 331 ? -20.203 9.633 23.516 1 94.12 331 ASP A N 1
ATOM 2712 C CA . ASP A 1 331 ? -19.891 9.219 22.156 1 94.12 331 ASP A CA 1
ATOM 2713 C C . ASP A 1 331 ? -21.125 8.688 21.438 1 94.12 331 ASP A C 1
ATOM 2715 O O . ASP A 1 331 ? -22.031 8.141 22.062 1 94.12 331 ASP A O 1
ATOM 2719 N N . LEU A 1 332 ? -21.203 8.875 20.188 1 96.31 332 LEU A N 1
ATOM 2720 C CA . LEU A 1 332 ? -22.328 8.383 19.391 1 96.31 332 LEU A CA 1
ATOM 2721 C C . LEU A 1 332 ? -22.141 6.91 19.047 1 96.31 332 LEU A C 1
ATOM 2723 O O . LEU A 1 332 ? -21.031 6.484 18.688 1 96.31 332 LEU A O 1
ATOM 2727 N N . GLN A 1 333 ? -23.141 6.191 19.203 1 95.44 333 GLN A N 1
ATOM 2728 C CA . GLN A 1 333 ? -23.172 4.793 18.797 1 95.44 333 GLN A CA 1
ATOM 2729 C C . GLN A 1 333 ? -23.719 4.652 17.375 1 95.44 333 GLN A C 1
ATOM 2731 O O . GLN A 1 333 ? -24.297 5.598 16.828 1 95.44 333 GLN A O 1
ATOM 2736 N N . THR A 1 334 ? -23.609 3.488 16.859 1 94 334 THR A N 1
ATOM 2737 C CA . THR A 1 334 ? -24 3.23 15.477 1 94 334 THR A CA 1
ATOM 2738 C C . THR A 1 334 ? -25.484 3.531 15.281 1 94 334 THR A C 1
ATOM 2740 O O . THR A 1 334 ? -25.891 4.062 14.242 1 94 334 THR A O 1
ATOM 2743 N N . GLU A 1 335 ? -26.266 3.143 16.234 1 96.5 335 GLU A N 1
ATOM 2744 C CA . GLU A 1 335 ? -27.703 3.375 16.109 1 96.5 335 GLU A CA 1
ATOM 2745 C C . GLU A 1 335 ? -28.016 4.863 15.977 1 96.5 335 GLU A C 1
ATOM 2747 O O . GLU A 1 335 ? -28.922 5.258 15.242 1 96.5 335 GLU A O 1
ATOM 2752 N N . HIS A 1 336 ? -27.266 5.727 16.703 1 98.12 336 HIS A N 1
ATOM 2753 C CA . HIS A 1 336 ? -27.453 7.172 16.625 1 98.12 336 HIS A CA 1
ATOM 2754 C C . HIS A 1 336 ? -27.047 7.699 15.258 1 98.12 336 HIS A C 1
ATOM 2756 O O . HIS A 1 336 ? -27.766 8.5 14.656 1 98.12 336 HIS A O 1
ATOM 2762 N N . GLU A 1 337 ? -25.891 7.199 14.789 1 98.06 337 GLU A N 1
ATOM 2763 C CA . GLU A 1 337 ? -25.328 7.613 13.508 1 98.06 337 GLU A CA 1
ATOM 2764 C C . GLU A 1 337 ? -26.25 7.238 12.352 1 98.06 337 GLU A C 1
ATOM 2766 O O . GLU A 1 337 ? -26.484 8.047 11.445 1 98.06 337 GLU A O 1
ATOM 2771 N N . ARG A 1 338 ? -26.766 6.102 12.422 1 96.44 338 ARG A N 1
ATOM 2772 C CA . ARG A 1 338 ? -27.672 5.641 11.375 1 96.44 338 ARG A CA 1
ATOM 2773 C C . ARG A 1 338 ? -28.984 6.414 11.414 1 96.44 338 ARG A C 1
ATOM 2775 O O . ARG A 1 338 ? -29.578 6.691 10.367 1 96.44 338 ARG A O 1
ATOM 2782 N N . TYR A 1 339 ? -29.516 6.691 12.633 1 98.06 339 TYR A N 1
ATOM 2783 C CA . TYR A 1 339 ? -30.734 7.48 12.727 1 98.06 339 TYR A CA 1
ATOM 2784 C C . TYR A 1 339 ? -30.578 8.828 12.047 1 98.06 339 TYR A C 1
ATOM 2786 O O . TYR A 1 339 ? -31.453 9.266 11.305 1 98.06 339 TYR A O 1
ATOM 2794 N N . LEU A 1 340 ? -29.453 9.5 12.266 1 98.5 340 LEU A N 1
ATOM 2795 C CA . LEU A 1 340 ? -29.188 10.797 11.648 1 98.5 340 LEU A CA 1
ATOM 2796 C C . LEU A 1 340 ? -29.172 10.688 10.125 1 98.5 340 LEU A C 1
ATOM 2798 O O . LEU A 1 340 ? -29.797 11.492 9.438 1 98.5 340 LEU A O 1
ATOM 2802 N N . THR A 1 341 ? -28.531 9.664 9.562 1 98.19 341 THR A N 1
ATOM 2803 C CA . THR A 1 341 ? -28.297 9.57 8.125 1 98.19 341 THR A CA 1
ATOM 2804 C C . THR A 1 341 ? -29.516 8.969 7.426 1 98.19 341 THR A C 1
ATOM 2806 O O . THR A 1 341 ? -29.766 9.273 6.258 1 98.19 341 THR A O 1
ATOM 2809 N N . GLU A 1 342 ? -30.281 8.109 8.102 1 97.19 342 GLU A N 1
ATOM 2810 C CA . GLU A 1 342 ? -31.328 7.355 7.426 1 97.19 342 GLU A CA 1
ATOM 2811 C C . GLU A 1 342 ? -32.719 7.945 7.703 1 97.19 342 GLU A C 1
ATOM 2813 O O . GLU A 1 342 ? -33.625 7.812 6.887 1 97.19 342 GLU A O 1
ATOM 2818 N N . LYS A 1 343 ? -32.875 8.547 8.836 1 97.62 343 LYS A N 1
ATOM 2819 C CA . LYS A 1 343 ? -34.219 9 9.227 1 97.62 343 LYS A CA 1
ATOM 2820 C C . LYS A 1 343 ? -34.312 10.523 9.195 1 97.62 343 LYS A C 1
ATOM 2822 O O . LYS A 1 343 ? -35.312 11.086 8.75 1 97.62 343 LYS A O 1
ATOM 2827 N N . VAL A 1 344 ? -33.312 11.18 9.664 1 98.12 344 VAL A N 1
ATOM 2828 C CA . VAL A 1 344 ? -33.375 12.625 9.805 1 98.12 344 VAL A CA 1
ATOM 2829 C C . VAL A 1 344 ? -33 13.297 8.492 1 98.12 344 VAL A C 1
ATOM 2831 O O . VAL A 1 344 ? -33.812 13.93 7.84 1 98.12 344 VAL A O 1
ATOM 2834 N N . PHE A 1 345 ? -31.734 13.047 8.055 1 98.25 345 PHE A N 1
ATOM 2835 C CA . PHE A 1 345 ? -31.203 13.789 6.914 1 98.25 345 PHE A CA 1
ATOM 2836 C C . PHE A 1 345 ? -31.375 13 5.621 1 98.25 345 PHE A C 1
ATOM 2838 O O . PHE A 1 345 ? -31.406 13.578 4.531 1 98.25 345 PHE A O 1
ATOM 2845 N N . LYS A 1 346 ? -31.359 11.648 5.688 1 97.44 346 LYS A N 1
ATOM 2846 C CA . LYS A 1 346 ? -31.531 10.742 4.555 1 97.44 346 LYS A CA 1
ATOM 2847 C C . LYS A 1 346 ? -30.438 10.938 3.514 1 97.44 346 LYS A C 1
ATOM 2849 O O . LYS A 1 346 ? -30.719 10.961 2.312 1 97.44 346 LYS A O 1
ATOM 2854 N N . LYS A 1 347 ? -29.312 11.242 3.908 1 97.94 347 LYS A N 1
ATOM 2855 C CA . LYS A 1 347 ? -28.078 11.43 3.148 1 97.94 347 LYS A CA 1
ATOM 2856 C C . LYS A 1 347 ? -26.859 11.391 4.062 1 97.94 347 LYS A C 1
ATOM 2858 O O . LYS A 1 347 ? -26.984 11.352 5.285 1 97.94 347 LYS A O 1
ATOM 2863 N N . PRO A 1 348 ? -25.609 11.32 3.539 1 98.69 348 PRO A N 1
ATOM 2864 C CA . PRO A 1 348 ? -24.422 11.383 4.398 1 98.69 348 PRO A CA 1
ATOM 2865 C C . PRO A 1 348 ? -24.344 12.672 5.207 1 98.69 348 PRO A C 1
ATOM 2867 O O . PRO A 1 348 ? -24.797 13.727 4.738 1 98.69 348 PRO A O 1
ATOM 2870 N N . VAL A 1 349 ? -23.734 12.562 6.418 1 98.88 349 VAL A N 1
ATOM 2871 C CA . VAL A 1 349 ? -23.734 13.703 7.332 1 98.88 349 VAL A CA 1
ATOM 2872 C C . VAL A 1 349 ? -22.344 13.844 7.961 1 98.88 349 VAL A C 1
ATOM 2874 O O . VAL A 1 349 ? -21.812 12.883 8.508 1 98.88 349 VAL A O 1
ATOM 2877 N N . PHE A 1 350 ? -21.797 15.031 7.824 1 98.88 350 PHE A N 1
ATOM 2878 C CA . PHE A 1 350 ? -20.641 15.391 8.641 1 98.88 350 PHE A CA 1
ATOM 2879 C C . PHE A 1 350 ? -21.078 15.883 10.016 1 98.88 350 PHE A C 1
ATOM 2881 O O . PHE A 1 350 ? -21.906 16.781 10.125 1 98.88 350 PHE A O 1
ATOM 2888 N N . VAL A 1 351 ? -20.547 15.289 11.039 1 98.88 351 VAL A N 1
ATOM 2889 C CA . VAL A 1 351 ? -20.734 15.773 12.398 1 98.88 351 VAL A CA 1
ATOM 2890 C C . VAL A 1 351 ? -19.422 16.359 12.922 1 98.88 351 VAL A C 1
ATOM 2892 O O . VAL A 1 351 ? -18.406 15.664 12.961 1 98.88 351 VAL A O 1
ATOM 2895 N N . THR A 1 352 ? -19.484 17.625 13.328 1 98.81 352 THR A N 1
ATOM 2896 C CA . THR A 1 352 ? -18.25 18.312 13.68 1 98.81 352 THR A CA 1
ATOM 2897 C C . THR A 1 352 ? -18.281 18.781 15.133 1 98.81 352 THR A C 1
ATOM 2899 O O . THR A 1 352 ? -19.312 18.656 15.805 1 98.81 352 THR A O 1
ATOM 2902 N N . ASP A 1 353 ? -17.156 19.25 15.602 1 98.69 353 ASP A N 1
ATOM 2903 C CA . ASP A 1 353 ? -17 19.969 16.875 1 98.69 353 ASP A CA 1
ATOM 2904 C C . ASP A 1 353 ? -17.422 19.078 18.047 1 98.69 353 ASP A C 1
ATOM 2906 O O . ASP A 1 353 ? -18.266 19.469 18.859 1 98.69 353 ASP A O 1
ATOM 2910 N N . TYR A 1 354 ? -16.75 17.953 18.141 1 98.69 354 TYR A N 1
ATOM 2911 C CA . TYR A 1 354 ? -16.984 17 19.219 1 98.69 354 TYR A CA 1
ATOM 2912 C C . TYR A 1 354 ? -16.422 17.516 20.547 1 98.69 354 TYR A C 1
ATOM 2914 O O . TYR A 1 354 ? -15.516 18.359 20.547 1 98.69 354 TYR A O 1
ATOM 2922 N N . PRO A 1 355 ? -16.969 16.969 21.688 1 98.38 355 PRO A N 1
ATOM 2923 C CA . PRO A 1 355 ? -16.406 17.359 22.984 1 98.38 355 PRO A CA 1
ATOM 2924 C C . PRO A 1 355 ? -14.922 17 23.109 1 98.38 355 PRO A C 1
ATOM 2926 O O . PRO A 1 355 ? -14.516 15.883 22.766 1 98.38 355 PRO A O 1
ATOM 2929 N N . LYS A 1 356 ? -14.188 17.922 23.656 1 97.31 356 LYS A N 1
ATOM 2930 C CA . LYS A 1 356 ? -12.742 17.797 23.844 1 97.31 356 LYS A CA 1
ATOM 2931 C C . LYS A 1 356 ? -12.398 16.562 24.656 1 97.31 356 LYS A C 1
ATOM 2933 O O . LYS A 1 356 ? -11.43 15.859 24.359 1 97.31 356 LYS A O 1
ATOM 2938 N N . GLU A 1 357 ? -13.172 16.188 25.594 1 95.75 357 GLU A N 1
ATOM 2939 C CA . GLU A 1 357 ? -12.883 15.164 26.594 1 95.75 357 GLU A CA 1
ATOM 2940 C C . GLU A 1 357 ? -12.914 13.766 25.984 1 95.75 357 GLU A C 1
ATOM 2942 O O . GLU A 1 357 ? -12.359 12.828 26.547 1 95.75 357 GLU A O 1
ATOM 2947 N N . ILE A 1 358 ? -13.531 13.625 24.891 1 95 358 ILE A N 1
ATOM 2948 C CA . ILE A 1 358 ? -13.672 12.281 24.344 1 95 358 ILE A CA 1
ATOM 2949 C C . ILE A 1 358 ? -12.891 12.172 23.031 1 95 358 ILE A C 1
ATOM 2951 O O . ILE A 1 358 ? -13.141 11.273 22.219 1 95 358 ILE A O 1
ATOM 2955 N N . LYS A 1 359 ? -11.992 13.117 22.797 1 96 359 LYS A N 1
ATOM 2956 C CA . LYS A 1 359 ? -11.234 13.117 21.547 1 96 359 LYS A CA 1
ATOM 2957 C C . LYS A 1 359 ? -9.734 13.203 21.812 1 96 359 LYS A C 1
ATOM 2959 O O . LYS A 1 359 ? -9.312 13.406 22.953 1 96 359 LYS A O 1
ATOM 2964 N N . ALA A 1 360 ? -8.93 13.008 20.812 1 94.75 360 ALA A N 1
ATOM 2965 C CA . ALA A 1 360 ? -7.477 12.867 20.922 1 94.75 360 ALA A CA 1
ATOM 2966 C C . ALA A 1 360 ? -6.816 14.211 21.219 1 94.75 360 ALA A C 1
ATOM 2968 O O . ALA A 1 360 ? -7.375 15.266 20.891 1 94.75 360 ALA A O 1
ATOM 2969 N N . PHE A 1 361 ? -5.57 14.195 21.688 1 95.81 361 PHE A N 1
ATOM 2970 C CA . PHE A 1 361 ? -4.855 15.352 22.219 1 95.81 361 PHE A CA 1
ATOM 2971 C C . PHE A 1 361 ? -4.488 16.312 21.094 1 95.81 361 PHE A C 1
ATOM 2973 O O . PHE A 1 361 ? -4.297 17.516 21.328 1 95.81 361 PHE A O 1
ATOM 2980 N N . TYR A 1 362 ? -4.402 15.742 19.875 1 97.12 362 TYR A N 1
ATOM 2981 C CA . TYR A 1 362 ? -3.832 16.531 18.781 1 97.12 362 TYR A CA 1
ATOM 2982 C C . TYR A 1 362 ? -4.914 17.312 18.047 1 97.12 362 TYR A C 1
ATOM 2984 O O . TYR A 1 362 ? -4.625 18.047 17.109 1 97.12 362 TYR A O 1
ATOM 2992 N N . MET A 1 363 ? -6.184 17.125 18.422 1 98.56 363 MET A N 1
ATOM 2993 C CA . MET A 1 363 ? -7.258 17.781 17.688 1 98.56 363 MET A CA 1
ATOM 2994 C C . MET A 1 363 ? -7.371 19.25 18.109 1 98.56 363 MET A C 1
ATOM 2996 O O . MET A 1 363 ? -7.25 19.578 19.297 1 98.56 363 MET A O 1
ATOM 3000 N N . LYS A 1 364 ? -7.582 20.172 17.203 1 98.81 364 LYS A N 1
ATOM 3001 C CA . LYS A 1 364 ? -7.582 21.609 17.422 1 98.81 364 LYS A CA 1
ATOM 3002 C C . LYS A 1 364 ? -8.703 22.016 18.359 1 98.81 364 LYS A C 1
ATOM 3004 O O . LYS A 1 364 ? -9.875 21.703 18.125 1 98.81 364 LYS A O 1
ATOM 3009 N N . GLN A 1 365 ? -8.32 22.688 19.406 1 98.31 365 GLN A N 1
ATOM 3010 C CA . GLN A 1 365 ? -9.297 23.188 20.359 1 98.31 365 GLN A CA 1
ATOM 3011 C C . GLN A 1 365 ? -10.078 24.359 19.812 1 98.31 365 GLN A C 1
ATOM 3013 O O . GLN A 1 365 ? -9.492 25.312 19.281 1 98.31 365 GLN A O 1
ATOM 3018 N N . ASN A 1 366 ? -11.383 24.266 19.906 1 98.38 366 ASN A N 1
ATOM 3019 C CA . ASN A 1 366 ? -12.219 25.375 19.469 1 98.38 366 ASN A CA 1
ATOM 3020 C C . ASN A 1 366 ? -12.203 26.531 20.469 1 98.38 366 ASN A C 1
ATOM 3022 O O . ASN A 1 366 ? -11.859 26.328 21.625 1 98.38 366 ASN A O 1
ATOM 3026 N N . PRO A 1 367 ? -12.586 27.703 19.984 1 97.12 367 PRO A N 1
ATOM 3027 C CA . PRO A 1 367 ? -12.57 28.875 20.859 1 97.12 367 PRO A CA 1
ATOM 3028 C C . PRO A 1 367 ? -13.516 28.734 22.062 1 97.12 367 PRO A C 1
ATOM 3030 O O . PRO A 1 367 ? -13.312 29.375 23.094 1 97.12 367 PRO A O 1
ATOM 3033 N N . ASP A 1 368 ? -14.508 27.859 22.016 1 96.88 368 ASP A N 1
ATOM 3034 C CA . ASP A 1 368 ? -15.5 27.719 23.078 1 96.88 368 ASP A CA 1
ATOM 3035 C C . ASP A 1 368 ? -14.906 27 24.297 1 96.88 368 ASP A C 1
ATOM 3037 O O . ASP A 1 368 ? -15.516 26.969 25.359 1 96.88 368 ASP A O 1
ATOM 3041 N N . GLY A 1 369 ? -13.734 26.344 24.078 1 95.19 369 GLY A N 1
ATOM 3042 C CA . GLY A 1 369 ? -13.047 25.672 25.172 1 95.19 369 GLY A CA 1
ATOM 3043 C C . GLY A 1 369 ? -13.656 24.328 25.516 1 95.19 369 GLY A C 1
ATOM 3044 O O . GLY A 1 369 ? -13.117 23.594 26.344 1 95.19 369 GLY A O 1
ATOM 3045 N N . LYS A 1 370 ? -14.719 23.938 24.859 1 97.44 370 LYS A N 1
ATOM 3046 C CA . LYS A 1 370 ? -15.438 22.703 25.203 1 97.44 370 LYS A CA 1
ATOM 3047 C C . LYS A 1 370 ? -15.312 21.672 24.078 1 97.44 370 LYS A C 1
ATOM 3049 O O . LYS A 1 370 ? -15.367 20.469 24.328 1 97.44 370 LYS A O 1
ATOM 3054 N N . THR A 1 371 ? -15.172 22.141 22.906 1 98.56 371 THR A N 1
ATOM 3055 C CA . THR A 1 371 ? -15.172 21.25 21.75 1 98.56 371 THR A CA 1
ATOM 3056 C C . THR A 1 371 ? -13.867 21.375 20.969 1 98.56 371 THR A C 1
ATOM 3058 O O . THR A 1 371 ? -13.055 22.266 21.25 1 98.56 371 THR A O 1
ATOM 3061 N N . VAL A 1 372 ? -13.594 20.422 20.156 1 98.75 372 VAL A N 1
ATOM 3062 C CA . VAL A 1 372 ? -12.445 20.422 19.25 1 98.75 372 VAL A CA 1
ATOM 3063 C C . VAL A 1 372 ? -12.914 20.344 17.812 1 98.75 372 VAL A C 1
ATOM 3065 O O . VAL A 1 372 ? -14.031 19.906 17.531 1 98.75 372 VAL A O 1
ATOM 3068 N N . ALA A 1 373 ? -12.086 20.812 16.906 1 98.81 373 ALA A N 1
ATOM 3069 C CA . ALA A 1 373 ? -12.383 20.797 15.477 1 98.81 373 ALA A CA 1
ATOM 3070 C C . ALA A 1 373 ? -12.242 19.391 14.898 1 98.81 373 ALA A C 1
ATOM 3072 O O . ALA A 1 373 ? -11.461 19.172 13.969 1 98.81 373 ALA A O 1
ATOM 3073 N N . ALA A 1 374 ? -12.992 18.469 15.391 1 98.62 374 ALA A N 1
ATOM 3074 C CA . ALA A 1 374 ? -13.078 17.094 14.922 1 98.62 374 ALA A CA 1
ATOM 3075 C C . ALA A 1 374 ? -14.258 16.906 13.969 1 98.62 374 ALA A C 1
ATOM 3077 O O . ALA A 1 374 ? -15.195 17.703 13.969 1 98.62 374 ALA A O 1
ATOM 3078 N N . VAL A 1 375 ? -14.18 15.898 13.148 1 98.81 375 VAL A N 1
ATOM 3079 C CA . VAL A 1 375 ? -15.266 15.617 12.211 1 98.81 375 VAL A CA 1
ATOM 3080 C C . VAL A 1 375 ? -15.406 14.102 12.031 1 98.81 375 VAL A C 1
ATOM 3082 O O . VAL A 1 375 ? -14.406 13.383 11.984 1 98.81 375 VAL A O 1
ATOM 3085 N N . ASP A 1 376 ? -16.594 13.586 11.984 1 98.69 376 ASP A N 1
ATOM 3086 C CA . ASP A 1 376 ? -16.953 12.25 11.523 1 98.69 376 ASP A CA 1
ATOM 3087 C C . ASP A 1 376 ? -17.875 12.312 10.305 1 98.69 376 ASP A C 1
ATOM 3089 O O . ASP A 1 376 ? -18.797 13.125 10.258 1 98.69 376 ASP A O 1
ATOM 3093 N N . LEU A 1 377 ? -17.531 11.578 9.344 1 98.81 377 LEU A N 1
ATOM 3094 C CA . LEU A 1 377 ? -18.469 11.391 8.227 1 98.81 377 LEU A CA 1
ATOM 3095 C C . LEU A 1 377 ? -19.328 10.156 8.445 1 98.81 377 LEU A C 1
ATOM 3097 O O . LEU A 1 377 ? -18.812 9.039 8.547 1 98.81 377 LEU A O 1
ATOM 3101 N N . LEU A 1 378 ? -20.609 10.352 8.578 1 98.69 378 LEU A N 1
ATOM 3102 C CA . LEU A 1 378 ? -21.594 9.289 8.719 1 98.69 378 LEU A CA 1
ATOM 3103 C C . LEU A 1 378 ? -22.297 9.016 7.398 1 98.69 378 LEU A C 1
ATOM 3105 O O . LEU A 1 378 ? -22.672 9.945 6.676 1 98.69 378 LEU A O 1
ATOM 3109 N N . VAL A 1 379 ? -22.438 7.773 7.066 1 97.75 379 VAL A N 1
ATOM 3110 C CA . VAL A 1 379 ? -23.141 7.402 5.844 1 97.75 379 VAL A CA 1
ATOM 3111 C C . VAL A 1 379 ? -24.266 6.41 6.164 1 97.75 379 VAL A C 1
ATOM 3113 O O . VAL A 1 379 ? -24.156 5.652 7.133 1 97.75 379 VAL A O 1
ATOM 3116 N N . PRO A 1 380 ? -25.328 6.422 5.406 1 96.44 380 PRO A N 1
ATOM 3117 C CA . PRO A 1 380 ? -26.359 5.398 5.594 1 96.44 380 PRO A CA 1
ATOM 3118 C C . PRO A 1 380 ? -25.812 3.979 5.488 1 96.44 380 PRO A C 1
ATOM 3120 O O . PRO A 1 380 ? -24.922 3.717 4.672 1 96.44 380 PRO A O 1
ATOM 3123 N N . GLY A 1 381 ? -26.375 3.123 6.293 1 91.56 381 GLY A N 1
ATOM 3124 C CA . GLY A 1 381 ? -25.953 1.729 6.23 1 91.56 381 GLY A CA 1
ATOM 3125 C C . GLY A 1 381 ? -24.969 1.353 7.32 1 91.56 381 GLY A C 1
ATOM 3126 O O . GLY A 1 381 ? -25.25 0.47 8.133 1 91.56 381 GLY A O 1
ATOM 3127 N N . ILE A 1 382 ? -23.859 2.08 7.473 1 91.31 382 ILE A N 1
ATOM 3128 C CA . ILE A 1 382 ? -22.812 1.604 8.375 1 91.31 382 ILE A CA 1
ATOM 3129 C C . ILE A 1 382 ? -22.562 2.633 9.477 1 91.31 382 ILE A C 1
ATOM 3131 O O . ILE A 1 382 ? -22 2.311 10.516 1 91.31 382 ILE A O 1
ATOM 3135 N N . GLY A 1 383 ? -22.969 3.867 9.258 1 94.69 383 GLY A N 1
ATOM 3136 C CA . GLY A 1 383 ? -22.625 4.906 10.211 1 94.69 383 GLY A CA 1
ATOM 3137 C C . GLY A 1 383 ? -21.297 5.59 9.898 1 94.69 383 GLY A C 1
ATOM 3138 O O . GLY A 1 383 ? -21.062 5.996 8.758 1 94.69 383 GLY A O 1
ATOM 3139 N N . GLU A 1 384 ? -20.484 5.699 10.898 1 96.31 384 GLU A N 1
ATOM 3140 C CA . GLU A 1 384 ? -19.219 6.406 10.711 1 96.31 384 GLU A CA 1
ATOM 3141 C C . GLU A 1 384 ? -18.312 5.66 9.734 1 96.31 384 GLU A C 1
ATOM 3143 O O . GLU A 1 384 ? -18.031 4.473 9.922 1 96.31 384 GLU A O 1
ATOM 3148 N N . ILE A 1 385 ? -17.766 6.395 8.766 1 97.31 385 ILE A N 1
ATOM 3149 C CA . ILE A 1 385 ? -16.859 5.793 7.793 1 97.31 385 ILE A CA 1
ATOM 3150 C C . ILE A 1 385 ? -15.523 6.516 7.82 1 97.31 385 ILE A C 1
ATOM 3152 O O . ILE A 1 385 ? -14.484 5.926 7.504 1 97.31 385 ILE A O 1
ATOM 3156 N N . ILE A 1 386 ? -15.492 7.758 8.172 1 98.31 386 ILE A N 1
ATOM 3157 C CA . ILE A 1 386 ? -14.289 8.57 8.289 1 98.31 386 ILE A CA 1
ATOM 3158 C C . ILE A 1 386 ? -14.297 9.32 9.617 1 98.31 386 ILE A C 1
ATOM 3160 O O . ILE A 1 386 ? -15.344 9.812 10.047 1 98.31 386 ILE A O 1
ATOM 3164 N N . GLY A 1 387 ? -13.188 9.391 10.258 1 98.06 387 GLY A N 1
ATOM 3165 C CA . GLY A 1 387 ? -12.906 10.297 11.359 1 98.06 387 GLY A CA 1
ATOM 3166 C C . GLY A 1 387 ? -11.695 11.18 11.109 1 98.06 387 GLY A C 1
ATOM 3167 O O . GLY A 1 387 ? -10.695 10.719 10.555 1 98.06 387 GLY A O 1
ATOM 3168 N N . GLY A 1 388 ? -11.844 12.445 11.406 1 98.38 388 GLY A N 1
ATOM 3169 C CA . GLY A 1 388 ? -10.742 13.359 11.156 1 98.38 388 GLY A CA 1
ATOM 3170 C C . GLY A 1 388 ? -10.789 14.602 12.031 1 98.38 388 GLY A C 1
ATOM 3171 O O . GLY A 1 388 ? -11.617 14.695 12.938 1 98.38 388 GLY A O 1
ATOM 3172 N N . SER A 1 389 ? -9.828 15.469 11.82 1 98.81 389 SER A N 1
ATOM 3173 C CA . SER A 1 389 ? -9.789 16.719 12.562 1 98.81 389 SER A CA 1
ATOM 3174 C C . SER A 1 389 ? -8.789 17.703 11.938 1 98.81 389 SER A C 1
ATOM 3176 O O . SER A 1 389 ? -7.949 17.297 11.125 1 98.81 389 SER A O 1
ATOM 3178 N N . GLN A 1 390 ? -9.086 18.906 12.227 1 98.88 390 GLN A N 1
ATOM 3179 C CA . GLN A 1 390 ? -7.969 19.844 12.18 1 98.88 390 GLN A CA 1
ATOM 3180 C C . GLN A 1 390 ? -7.027 19.641 13.359 1 98.88 390 GLN A C 1
ATOM 3182 O O . GLN A 1 390 ? -7.473 19.359 14.477 1 98.88 390 GLN A O 1
ATOM 3187 N N . ARG A 1 391 ? -5.727 19.719 13.141 1 98.81 391 ARG A N 1
ATOM 3188 C CA . ARG A 1 391 ? -4.742 19.469 14.18 1 98.81 391 ARG A CA 1
ATOM 3189 C C . ARG A 1 391 ? -4.465 20.719 15 1 98.81 391 ARG A C 1
ATOM 3191 O O . ARG A 1 391 ? -4.523 21.828 14.477 1 98.81 391 ARG A O 1
ATOM 3198 N N . GLU A 1 392 ? -4.137 20.547 16.281 1 98.69 392 GLU A N 1
ATOM 3199 C CA . GLU A 1 392 ? -3.662 21.672 17.078 1 98.69 392 GLU A CA 1
ATOM 3200 C C . GLU A 1 392 ? -2.291 22.156 16.609 1 98.69 392 GLU A C 1
ATOM 3202 O O . GLU A 1 392 ? -1.301 21.422 16.734 1 98.69 392 GLU A O 1
ATOM 3207 N N . ASP A 1 393 ? -2.273 23.359 16.062 1 98.44 393 ASP A N 1
ATOM 3208 C CA . ASP A 1 393 ? -1.043 23.859 15.453 1 98.44 393 ASP A CA 1
ATOM 3209 C C . ASP A 1 393 ? -0.342 24.844 16.375 1 98.44 393 ASP A C 1
ATOM 3211 O O . ASP A 1 393 ? 0.697 25.406 16.031 1 98.44 393 ASP A O 1
ATOM 3215 N N . ASP A 1 394 ? -0.927 25.125 17.578 1 98 394 ASP A N 1
ATOM 3216 C CA . ASP A 1 394 ? -0.309 25.953 18.609 1 98 394 ASP A CA 1
ATOM 3217 C C . ASP A 1 394 ? 0.481 25.094 19.594 1 98 394 ASP A C 1
ATOM 3219 O O . ASP A 1 394 ? -0.085 24.234 20.266 1 98 394 ASP A O 1
ATOM 3223 N N . LEU A 1 395 ? 1.751 25.359 19.688 1 98.19 395 LEU A N 1
ATOM 3224 C CA . LEU A 1 395 ? 2.648 24.547 20.5 1 98.19 395 LEU A CA 1
ATOM 3225 C C . LEU A 1 395 ? 2.227 24.562 21.969 1 98.19 395 LEU A C 1
ATOM 3227 O O . LEU A 1 395 ? 2.168 23.516 22.625 1 98.19 395 LEU A O 1
ATOM 3231 N N . GLU A 1 396 ? 1.924 25.703 22.484 1 97.88 396 GLU A N 1
ATOM 3232 C CA . GLU A 1 396 ? 1.568 25.844 23.906 1 97.88 396 GLU A CA 1
ATOM 3233 C C . GLU A 1 396 ? 0.272 25.109 24.219 1 97.88 396 GLU A C 1
ATOM 3235 O O . GLU A 1 396 ? 0.187 24.391 25.219 1 97.88 396 GLU A O 1
ATOM 3240 N N . LYS A 1 397 ? -0.742 25.312 23.375 1 97.94 397 LYS A N 1
ATOM 3241 C CA . LYS A 1 397 ? -2.018 24.625 23.578 1 97.94 397 LYS A CA 1
ATOM 3242 C C . LYS A 1 397 ? -1.849 23.109 23.5 1 97.94 397 LYS A C 1
ATOM 3244 O O . LYS A 1 397 ? -2.455 22.375 24.281 1 97.94 397 LYS A O 1
ATOM 3249 N N . LEU A 1 398 ? -1.062 22.641 22.562 1 98.06 398 LEU A N 1
ATOM 3250 C CA . LEU A 1 398 ? -0.806 21.203 22.406 1 98.06 398 LEU A CA 1
ATOM 3251 C C . LEU A 1 398 ? -0.138 20.641 23.641 1 98.06 398 LEU A C 1
ATOM 3253 O O . LEU A 1 398 ? -0.565 19.594 24.172 1 98.06 398 LEU A O 1
ATOM 3257 N N . GLN A 1 399 ? 0.875 21.344 24.109 1 98 399 GLN A N 1
ATOM 3258 C CA . GLN A 1 399 ? 1.595 20.906 25.297 1 98 399 GLN A CA 1
ATOM 3259 C C . GLN A 1 399 ? 0.684 20.891 26.531 1 98 399 GLN A C 1
ATOM 3261 O O . GLN A 1 399 ? 0.756 19.969 27.344 1 98 399 GLN A O 1
ATOM 3266 N N . MET A 1 400 ? -0.114 21.922 26.625 1 97.44 400 MET A N 1
ATOM 3267 C CA . MET A 1 400 ? -1.052 22 27.75 1 97.44 400 MET A CA 1
ATOM 3268 C C . MET A 1 400 ? -2.01 20.812 27.734 1 97.44 400 MET A C 1
ATOM 3270 O O . MET A 1 400 ? -2.252 20.188 28.766 1 97.44 400 MET A O 1
ATOM 3274 N N . ARG A 1 401 ? -2.545 20.531 26.609 1 96.94 401 ARG A N 1
ATOM 3275 C CA . ARG A 1 401 ? -3.477 19.406 26.484 1 96.94 401 ARG A CA 1
ATOM 3276 C C . ARG A 1 401 ? -2.795 18.094 26.812 1 96.94 401 ARG A C 1
ATOM 3278 O O . ARG A 1 401 ? -3.367 17.25 27.5 1 96.94 401 ARG A O 1
ATOM 3285 N N . MET A 1 402 ? -1.605 17.859 26.281 1 96.12 402 MET A N 1
ATOM 3286 C CA . MET A 1 402 ? -0.838 16.656 26.578 1 96.12 402 MET A CA 1
ATOM 3287 C C . MET A 1 402 ? -0.579 16.531 28.078 1 96.12 402 MET A C 1
ATOM 3289 O O . MET A 1 402 ? -0.624 15.438 28.625 1 96.12 402 MET A O 1
ATOM 3293 N N . GLY A 1 403 ? -0.285 17.672 28.688 1 95.75 403 GLY A N 1
ATOM 3294 C CA . GLY A 1 403 ? -0.131 17.688 30.125 1 95.75 403 GLY A CA 1
ATOM 3295 C C . GLY A 1 403 ? -1.39 17.281 30.875 1 95.75 403 GLY A C 1
ATOM 3296 O O . GLY A 1 403 ? -1.329 16.516 31.828 1 95.75 403 GLY A O 1
ATOM 3297 N N . GLU A 1 404 ? -2.52 17.828 30.422 1 95.38 404 GLU A N 1
ATOM 3298 C CA . GLU A 1 404 ? -3.809 17.469 31.016 1 95.38 404 GLU A CA 1
ATOM 3299 C C . GLU A 1 404 ? -4.031 15.953 30.969 1 95.38 404 GLU A C 1
ATOM 3301 O O . GLU A 1 404 ? -4.664 15.391 31.859 1 95.38 404 GLU A O 1
ATOM 3306 N N . LEU A 1 405 ? -3.535 15.352 29.984 1 93.56 405 LEU A N 1
ATOM 3307 C CA . LEU A 1 405 ? -3.738 13.914 29.781 1 93.56 405 LEU A CA 1
ATOM 3308 C C . LEU A 1 405 ? -2.584 13.117 30.391 1 93.56 405 LEU A C 1
ATOM 3310 O O . LEU A 1 405 ? -2.492 11.906 30.188 1 93.56 405 LEU A O 1
ATOM 3314 N N . GLU A 1 406 ? -1.653 13.773 31.047 1 93.56 406 GLU A N 1
ATOM 3315 C CA . GLU A 1 406 ? -0.521 13.172 31.75 1 93.56 406 GLU A CA 1
ATOM 3316 C C . GLU A 1 406 ? 0.374 12.391 30.781 1 93.56 406 GLU A C 1
ATOM 3318 O O . GLU A 1 406 ? 0.836 11.297 31.109 1 93.56 406 GLU A O 1
ATOM 3323 N N . MET A 1 407 ? 0.496 12.93 29.594 1 91.5 407 MET A N 1
ATOM 3324 C CA . MET A 1 407 ? 1.394 12.328 28.609 1 91.5 407 MET A CA 1
ATOM 3325 C C . MET A 1 407 ? 2.84 12.742 28.875 1 91.5 407 MET A C 1
ATOM 3327 O O . MET A 1 407 ? 3.098 13.836 29.375 1 91.5 407 MET A O 1
ATOM 3331 N N . ASN A 1 408 ? 3.754 11.852 28.578 1 89.5 408 ASN A N 1
ATOM 3332 C CA . ASN A 1 408 ? 5.172 12.188 28.656 1 89.5 408 ASN A CA 1
ATOM 3333 C C . ASN A 1 408 ? 5.637 12.961 27.422 1 89.5 408 ASN A C 1
ATOM 3335 O O . ASN A 1 408 ? 5.871 12.367 26.375 1 89.5 408 ASN A O 1
ATOM 3339 N N . LEU A 1 409 ? 5.875 14.164 27.562 1 91.69 409 LEU A N 1
ATOM 3340 C CA . LEU A 1 409 ? 6.168 15.055 26.453 1 91.69 409 LEU A CA 1
ATOM 3341 C C . LEU A 1 409 ? 7.457 14.641 25.75 1 91.69 409 LEU A C 1
ATOM 3343 O O . LEU A 1 409 ? 7.582 14.805 24.531 1 91.69 409 LEU A O 1
ATOM 3347 N N . SER A 1 410 ? 8.414 14.102 26.438 1 89.88 410 SER A N 1
ATOM 3348 C CA . SER A 1 410 ? 9.711 13.758 25.875 1 89.88 410 SER A CA 1
ATOM 3349 C C . SER A 1 410 ? 9.578 12.672 24.812 1 89.88 410 SER A C 1
ATOM 3351 O O . SER A 1 410 ? 10.414 12.562 23.922 1 89.88 410 SER A O 1
ATOM 3353 N N . ASP A 1 411 ? 8.539 11.891 24.891 1 87.75 411 ASP A N 1
ATOM 3354 C CA . ASP A 1 411 ? 8.289 10.836 23.906 1 87.75 411 ASP A CA 1
ATOM 3355 C C . ASP A 1 411 ? 7.812 11.43 22.578 1 87.75 411 ASP A C 1
ATOM 3357 O O . ASP A 1 411 ? 7.805 10.742 21.562 1 87.75 411 ASP A O 1
ATOM 3361 N N . TYR A 1 412 ? 7.488 12.734 22.625 1 93.12 412 TYR A N 1
ATOM 3362 C CA . TYR A 1 412 ? 6.859 13.352 21.469 1 93.12 412 TYR A CA 1
ATOM 3363 C C . TYR A 1 412 ? 7.68 14.539 20.969 1 93.12 412 TYR A C 1
ATOM 3365 O O . TYR A 1 412 ? 7.141 15.445 20.328 1 93.12 412 TYR A O 1
ATOM 3373 N N . ASP A 1 413 ? 8.984 14.508 21.219 1 94.44 413 ASP A N 1
ATOM 3374 C CA . ASP A 1 413 ? 9.852 15.625 20.844 1 94.44 413 ASP A CA 1
ATOM 3375 C C . ASP A 1 413 ? 9.766 15.898 19.344 1 94.44 413 ASP A C 1
ATOM 3377 O O . ASP A 1 413 ? 9.633 17.047 18.922 1 94.44 413 ASP A O 1
ATOM 3381 N N . PHE A 1 414 ? 9.883 14.844 18.578 1 95.75 414 PHE A N 1
ATOM 3382 C CA . PHE A 1 414 ? 9.859 15.039 17.141 1 95.75 414 PHE A CA 1
ATOM 3383 C C . PHE A 1 414 ? 8.539 15.664 16.703 1 95.75 414 PHE A C 1
ATOM 3385 O O . PHE A 1 414 ? 8.5 16.469 15.773 1 95.75 414 PHE A O 1
ATOM 3392 N N . TYR A 1 415 ? 7.465 15.273 17.406 1 96.44 415 TYR A N 1
ATOM 3393 C CA . TYR A 1 415 ? 6.129 15.742 17.062 1 96.44 415 TYR A CA 1
ATOM 3394 C C . TYR A 1 415 ? 5.945 17.203 17.453 1 96.44 415 TYR A C 1
ATOM 3396 O O . TYR A 1 415 ? 5.371 17.984 16.703 1 96.44 415 TYR A O 1
ATOM 3404 N N . LEU A 1 416 ? 6.445 17.594 18.578 1 97.56 416 LEU A N 1
ATOM 3405 C CA . LEU A 1 416 ? 6.375 18.969 19.062 1 97.56 416 LEU A CA 1
ATOM 3406 C C . LEU A 1 416 ? 7.207 19.891 18.188 1 97.56 416 LEU A C 1
ATOM 3408 O O . LEU A 1 416 ? 6.844 21.062 17.969 1 97.56 416 LEU A O 1
ATOM 3412 N N . ASP A 1 417 ? 8.281 19.328 17.656 1 98.06 417 ASP A N 1
ATOM 3413 C CA . ASP A 1 417 ? 9.141 20.094 16.734 1 98.06 417 ASP A CA 1
ATOM 3414 C C . ASP A 1 417 ? 8.344 20.594 15.531 1 98.06 417 ASP A C 1
ATOM 3416 O O . ASP A 1 417 ? 8.648 21.641 14.977 1 98.06 417 ASP A O 1
ATOM 3420 N N . LEU A 1 418 ? 7.352 19.828 15.156 1 98.19 418 LEU A N 1
ATOM 3421 C CA . LEU A 1 418 ? 6.555 20.203 13.992 1 98.19 418 LEU A CA 1
ATOM 3422 C C . LEU A 1 418 ? 5.793 21.5 14.25 1 98.19 418 LEU A C 1
ATOM 3424 O O . LEU A 1 418 ? 5.543 22.266 13.32 1 98.19 418 LEU A O 1
ATOM 3428 N N . ARG A 1 419 ? 5.406 21.719 15.516 1 98.56 419 ARG A N 1
ATOM 3429 C CA . ARG A 1 419 ? 4.734 22.953 15.883 1 98.56 419 ARG A CA 1
ATOM 3430 C C . ARG A 1 419 ? 5.746 24.062 16.141 1 98.56 419 ARG A C 1
ATOM 3432 O O . ARG A 1 419 ? 5.445 25.25 15.922 1 98.56 419 ARG A O 1
ATOM 3439 N N . LYS A 1 420 ? 6.914 23.734 16.578 1 98.31 420 LYS A N 1
ATOM 3440 C CA . LYS A 1 420 ? 7.961 24.703 16.906 1 98.31 420 LYS A CA 1
ATOM 3441 C C . LYS A 1 420 ? 8.523 25.359 15.648 1 98.31 420 LYS A C 1
ATOM 3443 O O . LYS A 1 420 ? 8.805 26.547 15.648 1 98.31 420 LYS A O 1
ATOM 3448 N N . TYR A 1 421 ? 8.672 24.547 14.609 1 98.44 421 TYR A N 1
ATOM 3449 C CA . TYR A 1 421 ? 9.391 25 13.422 1 98.44 421 TYR A CA 1
ATOM 3450 C C . TYR A 1 421 ? 8.438 25.188 12.242 1 98.44 421 TYR A C 1
ATOM 3452 O O . TYR A 1 421 ? 8.367 24.328 11.352 1 98.44 421 TYR A O 1
ATOM 3460 N N . GLY A 1 422 ? 7.793 26.406 12.203 1 98.19 422 GLY A N 1
ATOM 3461 C CA . GLY A 1 422 ? 7.023 26.781 11.031 1 98.19 422 GLY A CA 1
ATOM 3462 C C . GLY A 1 422 ? 5.703 26.047 10.922 1 98.19 422 GLY A C 1
ATOM 3463 O O . GLY A 1 422 ? 5.32 25.594 9.836 1 98.19 422 GLY A O 1
ATOM 3464 N N . SER A 1 423 ? 4.977 25.859 11.953 1 97.62 423 SER A N 1
ATOM 3465 C CA . SER A 1 423 ? 3.697 25.156 11.961 1 97.62 423 SER A CA 1
ATOM 3466 C C . SER A 1 423 ? 2.666 25.875 11.094 1 97.62 423 SER A C 1
ATOM 3468 O O . SER A 1 423 ? 2.709 27.094 10.961 1 97.62 423 SER A O 1
ATOM 3470 N N . THR A 1 424 ? 1.785 25.156 10.469 1 98.44 424 THR A N 1
ATOM 3471 C CA . THR A 1 424 ? 0.651 25.656 9.703 1 98.44 424 THR A CA 1
ATOM 3472 C C . THR A 1 424 ? -0.655 25.062 10.211 1 98.44 424 THR A C 1
ATOM 3474 O O . THR A 1 424 ? -0.646 24.031 10.891 1 98.44 424 THR A O 1
ATOM 3477 N N . ARG A 1 425 ? -1.732 25.797 9.922 1 98.56 425 ARG A N 1
ATOM 3478 C CA . ARG A 1 425 ? -2.977 25.031 10.016 1 98.56 425 ARG A CA 1
ATOM 3479 C C . ARG A 1 425 ? -2.934 23.797 9.125 1 98.56 425 ARG A C 1
ATOM 3481 O O . ARG A 1 425 ? -2.373 23.828 8.031 1 98.56 425 ARG A O 1
ATOM 3488 N N . HIS A 1 426 ? -3.354 22.688 9.609 1 98.75 426 HIS A N 1
ATOM 3489 C CA . HIS A 1 426 ? -3.355 21.453 8.836 1 98.75 426 HIS A CA 1
ATOM 3490 C C . HIS A 1 426 ? -4.422 20.484 9.344 1 98.75 426 HIS A C 1
ATOM 3492 O O . HIS A 1 426 ? -4.867 20.594 10.492 1 98.75 426 HIS A O 1
ATOM 3498 N N . SER A 1 427 ? -4.883 19.672 8.5 1 98.88 427 SER A N 1
ATOM 3499 C CA . SER A 1 427 ? -6.008 18.781 8.781 1 98.88 427 SER A CA 1
ATOM 3500 C C . SER A 1 427 ? -5.855 17.453 8.047 1 98.88 427 SER A C 1
ATOM 3502 O O . SER A 1 427 ? -5.129 17.359 7.055 1 98.88 427 SER A O 1
ATOM 3504 N N . GLY A 1 428 ? -6.477 16.422 8.562 1 98.81 428 GLY A N 1
ATOM 3505 C CA . GLY A 1 428 ? -6.477 15.102 7.965 1 98.81 428 GLY A CA 1
ATOM 3506 C C . GLY A 1 428 ? -7.547 14.188 8.539 1 98.81 428 GLY A C 1
ATOM 3507 O O . GLY A 1 428 ? -8.297 14.586 9.43 1 98.81 428 GLY A O 1
ATOM 3508 N N . PHE A 1 429 ? -7.676 13.055 7.953 1 98.88 429 PHE A N 1
ATOM 3509 C CA . PHE A 1 429 ? -8.664 12.094 8.422 1 98.88 429 PHE A CA 1
ATOM 3510 C C . PHE A 1 429 ? -8.164 10.664 8.219 1 98.88 429 PHE A C 1
ATOM 3512 O O . PHE A 1 429 ? -7.09 10.453 7.656 1 98.88 429 PHE A O 1
ATOM 3519 N N . GLY A 1 430 ? -8.852 9.734 8.828 1 98.5 430 GLY A N 1
ATOM 3520 C CA . GLY A 1 430 ? -8.625 8.305 8.641 1 98.5 430 GLY A CA 1
ATOM 3521 C C . GLY A 1 430 ? -9.82 7.582 8.055 1 98.5 430 GLY A C 1
ATOM 3522 O O . GLY A 1 430 ? -10.961 7.844 8.438 1 98.5 430 GLY A O 1
ATOM 3523 N N . LEU A 1 431 ? -9.57 6.797 7.059 1 98.62 431 LEU A N 1
ATOM 3524 C CA . LEU A 1 431 ? -10.562 5.895 6.477 1 98.62 431 LEU A CA 1
ATOM 3525 C C . LEU A 1 431 ? -10.125 4.441 6.621 1 98.62 431 LEU A C 1
ATOM 3527 O O . LEU A 1 431 ? -9.062 4.059 6.137 1 98.62 431 LEU A O 1
ATOM 3531 N N . GLY A 1 432 ? -10.93 3.676 7.383 1 97.88 432 GLY A N 1
ATOM 3532 C CA . GLY A 1 432 ? -10.68 2.244 7.367 1 97.88 432 GLY A CA 1
ATOM 3533 C C . GLY A 1 432 ? -10.969 1.602 6.023 1 97.88 432 GLY A C 1
ATOM 3534 O O . GLY A 1 432 ? -12.102 1.657 5.535 1 97.88 432 GLY A O 1
ATOM 3535 N N . PHE A 1 433 ? -10.055 1.028 5.441 1 98.75 433 PHE A N 1
ATOM 3536 C CA . PHE A 1 433 ? -10.18 0.482 4.098 1 98.75 433 PHE A CA 1
ATOM 3537 C C . PHE A 1 433 ? -11.281 -0.569 4.039 1 98.75 433 PHE A C 1
ATOM 3539 O O . PHE A 1 433 ? -12.109 -0.56 3.123 1 98.75 433 PHE A O 1
ATOM 3546 N N . GLU A 1 434 ? -11.266 -1.505 4.988 1 98.5 434 GLU A N 1
ATOM 3547 C CA . GLU A 1 434 ? -12.227 -2.602 4.992 1 98.5 434 GLU A CA 1
ATOM 3548 C C . GLU A 1 434 ? -13.648 -2.086 5.176 1 98.5 434 GLU A C 1
ATOM 3550 O O . GLU A 1 434 ? -14.602 -2.652 4.629 1 98.5 434 GLU A O 1
ATOM 3555 N N . ARG A 1 435 ? -13.742 -1.014 5.926 1 97.19 435 ARG A N 1
ATOM 3556 C CA . ARG A 1 435 ? -15.07 -0.419 6.059 1 97.19 435 ARG A CA 1
ATOM 3557 C C . ARG A 1 435 ? -15.586 0.075 4.711 1 97.19 435 ARG A C 1
ATOM 3559 O O . ARG A 1 435 ? -16.766 -0.053 4.41 1 97.19 435 ARG A O 1
ATOM 3566 N N . MET A 1 436 ? -14.75 0.681 3.969 1 98.56 436 MET A N 1
ATOM 3567 C CA . MET A 1 436 ? -15.117 1.143 2.633 1 98.56 436 MET A CA 1
ATOM 3568 C C . MET A 1 436 ? -15.484 -0.033 1.732 1 98.56 436 MET A C 1
ATOM 3570 O O . MET A 1 436 ? -16.422 0.051 0.948 1 98.56 436 MET A O 1
ATOM 3574 N N . VAL A 1 437 ? -14.719 -1.145 1.802 1 98.81 437 VAL A N 1
ATOM 3575 C CA . VAL A 1 437 ? -15.008 -2.334 1.007 1 98.81 437 VAL A CA 1
ATOM 3576 C C . VAL A 1 437 ? -16.375 -2.898 1.398 1 98.81 437 VAL A C 1
ATOM 3578 O O . VAL A 1 437 ? -17.172 -3.24 0.533 1 98.81 437 VAL A O 1
ATOM 3581 N N . MET A 1 438 ? -16.594 -2.984 2.701 1 98.5 438 MET A N 1
ATOM 3582 C CA . MET A 1 438 ? -17.891 -3.469 3.176 1 98.5 438 MET A CA 1
ATOM 3583 C C . MET A 1 438 ? -19.016 -2.584 2.664 1 98.5 438 MET A C 1
ATOM 3585 O O . MET A 1 438 ? -20.047 -3.086 2.217 1 98.5 438 MET A O 1
ATOM 3589 N N . TYR A 1 439 ? -18.812 -1.291 2.721 1 98.31 439 TYR A N 1
ATOM 3590 C CA . TYR A 1 439 ? -19.844 -0.35 2.295 1 98.31 439 TYR A CA 1
ATOM 3591 C C . TYR A 1 439 ? -20.172 -0.538 0.821 1 98.31 439 TYR A C 1
ATOM 3593 O O . TYR A 1 439 ? -21.344 -0.495 0.434 1 98.31 439 TYR A O 1
ATOM 3601 N N . LEU A 1 440 ? -19.188 -0.769 -0.029 1 98.75 440 LEU A N 1
ATOM 3602 C CA . LEU A 1 440 ? -19.375 -0.83 -1.474 1 98.75 440 LEU A CA 1
ATOM 3603 C C . LEU A 1 440 ? -19.906 -2.199 -1.895 1 98.75 440 LEU A C 1
ATOM 3605 O O . LEU A 1 440 ? -20.562 -2.322 -2.928 1 98.75 440 LEU A O 1
ATOM 3609 N N . THR A 1 441 ? -19.609 -3.252 -1.145 1 98.75 441 THR A N 1
ATOM 3610 C CA . THR A 1 441 ? -19.984 -4.602 -1.551 1 98.75 441 THR A CA 1
ATOM 3611 C C . THR A 1 441 ? -21.281 -5.035 -0.867 1 98.75 441 THR A C 1
ATOM 3613 O O . THR A 1 441 ? -21.922 -5.984 -1.304 1 98.75 441 THR A O 1
ATOM 3616 N N . GLY A 1 442 ? -21.578 -4.418 0.232 1 98.25 442 GLY A N 1
ATOM 3617 C CA . GLY A 1 442 ? -22.734 -4.82 1.031 1 98.25 442 GLY A CA 1
ATOM 3618 C C . GLY A 1 442 ? -22.422 -5.961 1.98 1 98.25 442 GLY A C 1
ATOM 3619 O O . GLY A 1 442 ? -23.297 -6.406 2.727 1 98.25 442 GLY A O 1
ATOM 3620 N N . MET A 1 443 ? -21.188 -6.469 1.996 1 98.31 443 MET A N 1
ATOM 3621 C CA . MET A 1 443 ? -20.797 -7.543 2.91 1 98.31 443 MET A CA 1
ATOM 3622 C C . MET A 1 443 ? -20.922 -7.09 4.363 1 98.31 443 MET A C 1
ATOM 3624 O O . MET A 1 443 ? -20.562 -5.961 4.695 1 98.31 443 MET A O 1
ATOM 3628 N N . ALA A 1 444 ? -21.312 -7.953 5.262 1 95.94 444 ALA A N 1
ATOM 3629 C CA . ALA A 1 444 ? -21.688 -7.555 6.617 1 95.94 444 ALA A CA 1
ATOM 3630 C C . ALA A 1 444 ? -20.578 -7.883 7.613 1 95.94 444 ALA A C 1
ATOM 3632 O O . ALA A 1 444 ? -20.594 -7.41 8.75 1 95.94 444 ALA A O 1
ATOM 3633 N N . ASN A 1 445 ? -19.656 -8.703 7.215 1 97.38 445 ASN A N 1
ATOM 3634 C CA . ASN A 1 445 ? -18.609 -9.172 8.117 1 97.38 445 ASN A CA 1
ATOM 3635 C C . ASN A 1 445 ? -17.219 -8.812 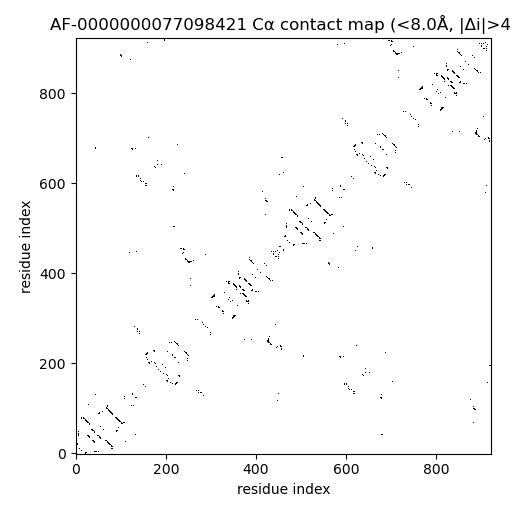7.594 1 97.38 445 ASN A C 1
ATOM 3637 O O . ASN A 1 445 ? -16.875 -9.156 6.465 1 97.38 445 ASN A O 1
ATOM 3641 N N . ILE A 1 446 ? -16.453 -8.117 8.469 1 97.62 446 ILE A N 1
ATOM 3642 C CA . ILE A 1 446 ? -15.125 -7.648 8.07 1 97.62 446 ILE A CA 1
ATOM 3643 C C . ILE A 1 446 ? -14.258 -8.836 7.664 1 97.62 446 ILE A C 1
ATOM 3645 O O . ILE A 1 446 ? -13.391 -8.711 6.797 1 97.62 446 ILE A O 1
ATOM 3649 N N . ARG A 1 447 ? -14.461 -10.023 8.195 1 97.69 447 ARG A N 1
ATOM 3650 C CA . ARG A 1 447 ? -13.688 -11.219 7.891 1 97.69 447 ARG A CA 1
ATOM 3651 C C . ARG A 1 447 ? -13.906 -11.664 6.445 1 97.69 447 ARG A C 1
ATOM 3653 O O . ARG A 1 447 ? -13.141 -12.469 5.914 1 97.69 447 ARG A O 1
ATOM 3660 N N . ASP A 1 448 ? -14.953 -11.148 5.824 1 98.44 448 ASP A N 1
ATOM 3661 C CA . ASP A 1 448 ? -15.297 -11.586 4.473 1 98.44 448 ASP A CA 1
ATOM 3662 C C . ASP A 1 448 ? -14.805 -10.586 3.432 1 98.44 448 ASP A C 1
ATOM 3664 O O . ASP A 1 448 ? -15.008 -10.773 2.23 1 98.44 448 ASP A O 1
ATOM 3668 N N . VAL A 1 449 ? -14.125 -9.492 3.859 1 98.69 449 VAL A N 1
ATOM 3669 C CA . VAL A 1 449 ? -13.602 -8.539 2.889 1 98.69 449 VAL A CA 1
ATOM 3670 C C . VAL A 1 449 ? -12.086 -8.43 3.031 1 98.69 449 VAL A C 1
ATOM 3672 O O . VAL A 1 449 ? -11.461 -7.555 2.428 1 98.69 449 VAL A O 1
ATOM 3675 N N . ILE A 1 450 ? -11.477 -9.25 3.861 1 98.38 450 ILE A N 1
ATOM 3676 C CA . ILE A 1 450 ? -10.031 -9.383 4.031 1 98.38 450 ILE A CA 1
ATOM 3677 C C . ILE A 1 450 ? -9.57 -10.742 3.512 1 98.38 450 ILE A C 1
ATOM 3679 O O . ILE A 1 450 ? -10.18 -11.766 3.826 1 98.38 450 ILE A O 1
ATOM 3683 N N . PRO A 1 451 ? -8.539 -10.812 2.713 1 98.31 451 PRO A N 1
ATOM 3684 C CA . PRO A 1 451 ? -8.086 -12.086 2.148 1 98.31 451 PRO A CA 1
ATOM 3685 C C . PRO A 1 451 ? -7.863 -13.156 3.215 1 98.31 451 PRO A C 1
ATOM 3687 O O . PRO A 1 451 ? -8.359 -14.281 3.086 1 98.31 451 PRO A O 1
ATOM 3690 N N . PHE A 1 452 ? -7.102 -12.898 4.211 1 97.88 452 PHE A N 1
ATOM 3691 C CA . PHE A 1 452 ? -6.766 -13.766 5.336 1 97.88 452 PHE A CA 1
ATOM 3692 C C . PHE A 1 452 ? -6.922 -13.023 6.656 1 97.88 452 PHE A C 1
ATOM 3694 O O . PHE A 1 452 ? -5.938 -12.539 7.219 1 97.88 452 PHE A O 1
ATOM 3701 N N . PRO A 1 453 ? -8.102 -13.016 7.211 1 97.12 453 PRO A N 1
ATOM 3702 C CA . PRO A 1 453 ? -8.383 -12.156 8.359 1 97.12 453 PRO A CA 1
ATOM 3703 C C . PRO A 1 453 ? -7.637 -12.594 9.617 1 97.12 453 PRO A C 1
ATOM 3705 O O . PRO A 1 453 ? -7.496 -13.789 9.875 1 97.12 453 PRO A O 1
ATOM 3708 N N . ARG A 1 454 ? -7.07 -11.672 10.328 1 97.31 454 ARG A N 1
ATOM 3709 C CA . ARG A 1 454 ? -6.523 -11.836 11.672 1 97.31 454 ARG A CA 1
ATOM 3710 C C . ARG A 1 454 ? -7.496 -11.336 12.734 1 97.31 454 ARG A C 1
ATOM 3712 O O . ARG A 1 454 ? -7.781 -10.133 12.797 1 97.31 454 ARG A O 1
ATOM 3719 N N . THR A 1 455 ? -8.023 -12.227 13.477 1 96.19 455 THR A N 1
ATOM 3720 C CA . THR A 1 455 ? -8.961 -11.898 14.539 1 96.19 455 THR A CA 1
ATOM 3721 C C . THR A 1 455 ? -8.609 -12.648 15.82 1 96.19 455 THR A C 1
ATOM 3723 O O . THR A 1 455 ? -7.727 -13.508 15.82 1 96.19 455 THR A O 1
ATOM 3726 N N . ALA A 1 456 ? -9.25 -12.312 16.938 1 94.75 456 ALA A N 1
ATOM 3727 C CA . ALA A 1 456 ? -8.945 -12.922 18.219 1 94.75 456 ALA A CA 1
ATOM 3728 C C . ALA A 1 456 ? -8.992 -14.445 18.125 1 94.75 456 ALA A C 1
ATOM 3730 O O . ALA A 1 456 ? -9.984 -15.016 17.656 1 94.75 456 ALA A O 1
ATOM 3731 N N . GLY A 1 457 ? -7.914 -15.031 18.453 1 95.19 457 GLY A N 1
ATOM 3732 C CA . GLY A 1 457 ? -7.824 -16.484 18.5 1 95.19 457 GLY A CA 1
ATOM 3733 C C . GLY A 1 457 ? -7.605 -17.109 17.125 1 95.19 457 GLY A C 1
ATOM 3734 O O . GLY A 1 457 ? -7.508 -18.328 17.016 1 95.19 457 GLY A O 1
ATOM 3735 N N . LYS A 1 458 ? -7.484 -16.25 16.141 1 94.56 458 LYS A N 1
ATOM 3736 C CA . LYS A 1 458 ? -7.438 -16.828 14.789 1 94.56 458 LYS A CA 1
ATOM 3737 C C . LYS A 1 458 ? -6.316 -16.203 13.969 1 94.56 458 LYS A C 1
ATOM 3739 O O . LYS A 1 458 ? -6.312 -14.984 13.734 1 94.56 458 LYS A O 1
ATOM 3744 N N . CYS A 1 459 ? -5.375 -16.984 13.57 1 95.25 459 CYS A N 1
ATOM 3745 C CA . CYS A 1 459 ? -4.297 -16.625 12.656 1 95.25 459 CYS A CA 1
ATOM 3746 C C . CYS A 1 459 ? -3.951 -17.797 11.742 1 95.25 459 CYS A C 1
ATOM 3748 O O . CYS A 1 459 ? -2.854 -18.359 11.828 1 95.25 459 CYS A O 1
ATOM 3750 N N . GLU A 1 460 ? -4.863 -18.109 10.852 1 91.69 460 GLU A N 1
ATOM 3751 C CA . GLU A 1 460 ? -4.699 -19.234 9.945 1 91.69 460 GLU A CA 1
ATOM 3752 C C . GLU A 1 460 ? -4.152 -18.781 8.594 1 91.69 460 GLU A C 1
ATOM 3754 O O . GLU A 1 460 ? -4.316 -17.625 8.203 1 91.69 460 GLU A O 1
ATOM 3759 N N . PHE A 1 461 ? -3.457 -19.719 7.934 1 90.81 461 PHE A N 1
ATOM 3760 C CA . PHE A 1 461 ? -2.951 -19.484 6.586 1 90.81 461 PHE A CA 1
ATOM 3761 C C . PHE A 1 461 ? -1.817 -18.469 6.598 1 90.81 461 PHE A C 1
ATOM 3763 O O . PHE A 1 461 ? -1.889 -17.469 7.305 1 90.81 461 PHE A O 1
ATOM 3770 N N . MET B 1 1 ? -9.727 34.188 -2.166 1 54.81 1 MET B N 1
ATOM 3771 C CA . MET B 1 1 ? -8.914 33.844 -3.33 1 54.81 1 MET B CA 1
ATOM 3772 C C . MET B 1 1 ? -8.273 32.469 -3.158 1 54.81 1 MET B C 1
ATOM 3774 O O . MET B 1 1 ? -7.828 32.125 -2.062 1 54.81 1 MET B O 1
ATOM 3778 N N . GLN B 1 2 ? -8.32 31.672 -4.188 1 80.12 2 GLN B N 1
ATOM 3779 C CA . GLN B 1 2 ? -7.766 30.328 -4.164 1 80.12 2 GLN B CA 1
ATOM 3780 C C . GLN B 1 2 ? -6.238 30.359 -4.105 1 80.12 2 GLN B C 1
ATOM 3782 O O . GLN B 1 2 ? -5.605 31.125 -4.836 1 80.12 2 GLN B O 1
ATOM 3787 N N . ILE B 1 3 ? -5.641 29.781 -3.15 1 92.75 3 ILE B N 1
ATOM 3788 C CA . ILE B 1 3 ? -4.195 29.688 -3.004 1 92.75 3 ILE B CA 1
ATOM 3789 C C . ILE B 1 3 ? -3.633 28.703 -4.031 1 92.75 3 ILE B C 1
ATOM 3791 O O . ILE B 1 3 ? -4.004 27.531 -4.047 1 92.75 3 ILE B O 1
ATOM 3795 N N . LEU B 1 4 ? -2.801 29.25 -4.977 1 96.12 4 LEU B N 1
ATOM 3796 C CA . LEU B 1 4 ? -2.182 28.406 -6 1 96.12 4 LEU B CA 1
ATOM 3797 C C . LEU B 1 4 ? -0.984 27.656 -5.438 1 96.12 4 LEU B C 1
ATOM 3799 O O . LEU B 1 4 ? -0.348 28.109 -4.484 1 96.12 4 LEU B O 1
ATOM 3803 N N . THR B 1 5 ? -0.717 26.484 -6 1 97 5 THR B N 1
ATOM 3804 C CA . THR B 1 5 ? 0.471 25.734 -5.617 1 97 5 THR B CA 1
ATOM 3805 C C . THR B 1 5 ? 1.671 26.141 -6.465 1 97 5 THR B C 1
ATOM 3807 O O . THR B 1 5 ? 1.506 26.688 -7.562 1 97 5 THR B O 1
ATOM 3810 N N . GLY B 1 6 ? 2.844 25.953 -5.867 1 96.81 6 GLY B N 1
ATOM 3811 C CA . GLY B 1 6 ? 4.059 26.188 -6.637 1 96.81 6 GLY B CA 1
ATOM 3812 C C . GLY B 1 6 ? 4.086 25.438 -7.953 1 96.81 6 GLY B C 1
ATOM 3813 O O . GLY B 1 6 ? 4.516 25.984 -8.977 1 96.81 6 GLY B O 1
ATOM 3814 N N . ARG B 1 7 ? 3.58 24.234 -7.977 1 96.44 7 ARG B N 1
ATOM 3815 C CA . ARG B 1 7 ? 3.523 23.406 -9.188 1 96.44 7 ARG B CA 1
ATOM 3816 C C . ARG B 1 7 ? 2.639 24.062 -10.242 1 96.44 7 ARG B C 1
ATOM 3818 O O . ARG B 1 7 ? 3.023 24.141 -11.414 1 96.44 7 ARG B O 1
ATOM 3825 N N . GLN B 1 8 ? 1.452 24.516 -9.859 1 96.44 8 GLN B N 1
ATOM 3826 C CA . GLN B 1 8 ? 0.538 25.188 -10.781 1 96.44 8 GLN B CA 1
ATOM 3827 C C . GLN B 1 8 ? 1.178 26.438 -11.375 1 96.44 8 GLN B C 1
ATOM 3829 O O . GLN B 1 8 ? 1.045 26.703 -12.57 1 96.44 8 GLN B O 1
ATOM 3834 N N . ILE B 1 9 ? 1.882 27.188 -10.531 1 97.12 9 ILE B N 1
ATOM 3835 C CA . ILE B 1 9 ? 2.486 28.453 -10.953 1 97.12 9 ILE B CA 1
ATOM 3836 C C . ILE B 1 9 ? 3.598 28.172 -11.961 1 97.12 9 ILE B C 1
ATOM 3838 O O . ILE B 1 9 ? 3.65 28.797 -13.023 1 97.12 9 ILE B O 1
ATOM 3842 N N . TYR B 1 10 ? 4.441 27.203 -11.688 1 96.25 10 TYR B N 1
ATOM 3843 C CA . TYR B 1 10 ? 5.527 26.891 -12.602 1 96.25 10 TYR B CA 1
ATOM 3844 C C . TYR B 1 10 ? 4.988 26.391 -13.938 1 96.25 10 TYR B C 1
ATOM 3846 O O . TYR B 1 10 ? 5.539 26.719 -14.992 1 96.25 10 TYR B O 1
ATOM 3854 N N . LYS B 1 11 ? 3.941 25.641 -13.906 1 94.5 11 LYS B N 1
ATOM 3855 C CA . LYS B 1 11 ? 3.396 25.047 -15.117 1 94.5 11 LYS B CA 1
ATOM 3856 C C . LYS B 1 11 ? 2.645 26.078 -15.953 1 94.5 11 LYS B C 1
ATOM 3858 O O . LYS B 1 11 ? 2.568 25.953 -17.172 1 94.5 11 LYS B O 1
ATOM 3863 N N . GLN B 1 12 ? 2.115 27.188 -15.25 1 96 12 GLN B N 1
ATOM 3864 C CA . GLN B 1 12 ? 1.213 28.078 -15.961 1 96 12 GLN B CA 1
ATOM 3865 C C . GLN B 1 12 ? 1.575 29.547 -15.703 1 96 12 GLN B C 1
ATOM 3867 O O . GLN B 1 12 ? 0.697 30.406 -15.656 1 96 12 GLN B O 1
ATOM 3872 N N . TYR B 1 13 ? 2.801 29.812 -15.414 1 95.12 13 TYR B N 1
ATOM 3873 C CA . TYR B 1 13 ? 3.164 31.156 -14.977 1 95.12 13 TYR B CA 1
ATOM 3874 C C . TYR B 1 13 ? 2.85 32.188 -16.062 1 95.12 13 TYR B C 1
ATOM 3876 O O . TYR B 1 13 ? 2.518 33.344 -15.758 1 95.12 13 TYR B O 1
ATOM 3884 N N . LYS B 1 14 ? 2.9 31.828 -17.406 1 96.31 14 LYS B N 1
ATOM 3885 C CA . LYS B 1 14 ? 2.607 32.75 -18.484 1 96.31 14 LYS B CA 1
ATOM 3886 C C . LYS B 1 14 ? 1.165 33.25 -18.422 1 96.31 14 LYS B C 1
ATOM 3888 O O . LYS B 1 14 ? 0.882 34.406 -18.734 1 96.31 14 LYS B O 1
ATOM 3893 N N . GLU B 1 15 ? 0.283 32.375 -17.953 1 96.56 15 GLU B N 1
ATOM 3894 C CA . GLU B 1 15 ? -1.13 32.719 -17.844 1 96.56 15 GLU B CA 1
ATOM 3895 C C . GLU B 1 15 ? -1.372 33.656 -16.672 1 96.56 15 GLU B C 1
ATOM 3897 O O . GLU B 1 15 ? -2.373 34.375 -16.641 1 96.56 15 GLU B O 1
ATOM 3902 N N . TYR B 1 16 ? -0.405 33.688 -15.742 1 96.06 16 TYR B N 1
ATOM 3903 C CA . TYR B 1 16 ? -0.592 34.5 -14.539 1 96.06 16 TYR B CA 1
ATOM 3904 C C . TYR B 1 16 ? 0.203 35.781 -14.609 1 96.06 16 TYR B C 1
ATOM 3906 O O . TYR B 1 16 ? 0.229 36.562 -13.656 1 96.06 16 TYR B O 1
ATOM 3914 N N . ASN B 1 17 ? 0.797 36.125 -15.734 1 96.56 17 ASN B N 1
ATOM 3915 C CA . ASN B 1 17 ? 1.608 37.312 -15.867 1 96.56 17 ASN B CA 1
ATOM 3916 C C . ASN B 1 17 ? 0.802 38.562 -15.547 1 96.56 17 ASN B C 1
ATOM 3918 O O . ASN B 1 17 ? -0.274 38.781 -16.109 1 96.56 17 ASN B O 1
ATOM 3922 N N . GLN B 1 18 ? 1.325 39.312 -14.664 1 97.44 18 GLN B N 1
ATOM 3923 C CA . GLN B 1 18 ? 0.764 40.594 -14.234 1 97.44 18 GLN B CA 1
ATOM 3924 C C . GLN B 1 18 ? -0.588 40.375 -13.555 1 97.44 18 GLN B C 1
ATOM 3926 O O . GLN B 1 18 ? -1.403 41.312 -13.5 1 97.44 18 GLN B O 1
ATOM 3931 N N . LYS B 1 19 ? -0.877 39.219 -13.117 1 96.69 19 LYS B N 1
ATOM 3932 C CA . LYS B 1 19 ? -2.086 38.938 -12.352 1 96.69 19 LYS B CA 1
ATOM 3933 C C . LYS B 1 19 ? -1.769 38.75 -10.867 1 96.69 19 LYS B C 1
ATOM 3935 O O . LYS B 1 19 ? -0.656 38.375 -10.5 1 96.69 19 LYS B O 1
ATOM 3940 N N . GLU B 1 20 ? -2.742 39.156 -10.086 1 97.19 20 GLU B N 1
ATOM 3941 C CA . GLU B 1 20 ? -2.637 38.938 -8.641 1 97.19 20 GLU B CA 1
ATOM 3942 C C . GLU B 1 20 ? -2.883 37.469 -8.297 1 97.19 20 GLU B C 1
ATOM 3944 O O . GLU B 1 20 ? -3.783 36.844 -8.852 1 97.19 20 GLU B O 1
ATOM 3949 N N . LEU B 1 21 ? -2.023 36.938 -7.461 1 97.19 21 LEU B N 1
ATOM 3950 C CA . LEU B 1 21 ? -2.219 35.562 -7.004 1 97.19 21 LEU B CA 1
ATOM 3951 C C . LEU B 1 21 ? -1.783 35.406 -5.547 1 97.19 21 LEU B C 1
ATOM 3953 O O . LEU B 1 21 ? -1.225 36.344 -4.961 1 97.19 21 LEU B O 1
ATOM 3957 N N . SER B 1 22 ? -2.162 34.344 -4.926 1 97.69 22 SER B N 1
ATOM 3958 C CA . SER B 1 22 ? -1.767 34 -3.57 1 97.69 22 SER B CA 1
ATOM 3959 C C . SER B 1 22 ? -1.068 32.625 -3.543 1 97.69 22 SER B C 1
ATOM 3961 O O . SER B 1 22 ? -1.427 31.719 -4.301 1 97.69 22 SER B O 1
ATOM 3963 N N . LEU B 1 23 ? -0.09 32.5 -2.75 1 97.19 23 LEU B N 1
ATOM 3964 C CA . LEU B 1 23 ? 0.592 31.234 -2.516 1 97.19 23 LEU B CA 1
ATOM 3965 C C . LEU B 1 23 ? 1.067 31.125 -1.07 1 97.19 23 LEU B C 1
ATOM 3967 O O . LEU B 1 23 ? 1.103 32.125 -0.352 1 97.19 23 LEU B O 1
ATOM 3971 N N . CYS B 1 24 ? 1.281 29.969 -0.595 1 98.25 24 CYS B N 1
ATOM 3972 C CA . CYS B 1 24 ? 1.787 29.719 0.75 1 98.25 24 CYS B CA 1
ATOM 3973 C C . CYS B 1 24 ? 2.941 28.719 0.722 1 98.25 24 CYS B C 1
ATOM 3975 O O . CYS B 1 24 ? 3.129 28 -0.266 1 98.25 24 CYS B O 1
ATOM 3977 N N . GLY B 1 25 ? 3.756 28.734 1.702 1 98.38 25 GLY B N 1
ATOM 3978 C CA . GLY B 1 25 ? 4.898 27.828 1.807 1 98.38 25 GLY B CA 1
ATOM 3979 C C . GLY B 1 25 ? 5.812 28.172 2.969 1 98.38 25 GLY B C 1
ATOM 3980 O O . GLY B 1 25 ? 5.418 28.875 3.895 1 98.38 25 GLY B O 1
ATOM 3981 N N . TRP B 1 26 ? 6.973 27.578 2.998 1 98.75 26 TRP B N 1
ATOM 3982 C CA . TRP B 1 26 ? 7.969 27.781 4.047 1 98.75 26 TRP B CA 1
ATOM 3983 C C . TRP B 1 26 ? 9.195 28.5 3.502 1 98.75 26 TRP B C 1
ATOM 3985 O O . TRP B 1 26 ? 9.641 28.234 2.385 1 98.75 26 TRP B O 1
ATOM 3995 N N . VAL B 1 27 ? 9.75 29.422 4.281 1 98.44 27 VAL B N 1
ATOM 3996 C CA . VAL B 1 27 ? 10.891 30.25 3.896 1 98.44 27 VAL B CA 1
ATOM 3997 C C . VAL B 1 27 ? 12.141 29.375 3.793 1 98.44 27 VAL B C 1
ATOM 3999 O O . VAL B 1 27 ? 12.477 28.641 4.73 1 98.44 27 VAL B O 1
ATOM 4002 N N . ARG B 1 28 ? 12.781 29.438 2.66 1 97.44 28 ARG B N 1
ATOM 4003 C CA . ARG B 1 28 ? 14.047 28.75 2.447 1 97.44 28 ARG B CA 1
ATOM 4004 C C . ARG B 1 28 ? 15.227 29.703 2.643 1 97.44 28 ARG B C 1
ATOM 4006 O O . ARG B 1 28 ? 16.312 29.281 3.051 1 97.44 28 ARG B O 1
ATOM 4013 N N . SER B 1 29 ? 14.992 30.938 2.254 1 97 29 SER B N 1
ATOM 4014 C CA . SER B 1 29 ? 15.984 31.984 2.465 1 97 29 SER B CA 1
ATOM 4015 C C . SER B 1 29 ? 15.344 33.375 2.439 1 97 29 SER B C 1
ATOM 4017 O O . SER B 1 29 ? 14.25 33.531 1.898 1 97 29 SER B O 1
ATOM 4019 N N . ASN B 1 30 ? 15.977 34.25 3.105 1 97.12 30 ASN B N 1
ATOM 4020 C CA . ASN B 1 30 ? 15.547 35.656 3.176 1 97.12 30 ASN B CA 1
ATOM 4021 C C . ASN B 1 30 ? 16.734 36.594 3.074 1 97.12 30 ASN B C 1
ATOM 4023 O O . ASN B 1 30 ? 17.578 36.656 3.965 1 97.12 30 ASN B O 1
ATOM 4027 N N . ARG B 1 31 ? 16.766 37.344 1.96 1 95.88 31 ARG B N 1
ATOM 4028 C CA . ARG B 1 31 ? 17.812 38.344 1.767 1 95.88 31 ARG B CA 1
ATOM 4029 C C . ARG B 1 31 ? 17.234 39.75 1.793 1 95.88 31 ARG B C 1
ATOM 4031 O O . ARG B 1 31 ? 16.422 40.094 0.941 1 95.88 31 ARG B O 1
ATOM 4038 N N . ASP B 1 32 ? 17.688 40.438 2.754 1 90.5 32 ASP B N 1
ATOM 4039 C CA . ASP B 1 32 ? 17.125 41.781 2.908 1 90.5 32 ASP B CA 1
ATOM 4040 C C . ASP B 1 32 ? 18.125 42.844 2.453 1 90.5 32 ASP B C 1
ATOM 4042 O O . ASP B 1 32 ? 19.344 42.656 2.537 1 90.5 32 ASP B O 1
ATOM 4046 N N . SER B 1 33 ? 17.594 43.875 1.883 1 88.31 33 SER B N 1
ATOM 4047 C CA . SER B 1 33 ? 18.312 45.125 1.59 1 88.31 33 SER B CA 1
ATOM 4048 C C . SER B 1 33 ? 17.625 46.312 2.242 1 88.31 33 SER B C 1
ATOM 4050 O O . SER B 1 33 ? 16.672 46.156 3.002 1 88.31 33 SER B O 1
ATOM 4052 N N . ARG B 1 34 ? 18.219 47.562 1.94 1 89.94 34 ARG B N 1
ATOM 4053 C CA . ARG B 1 34 ? 17.719 48.75 2.6 1 89.94 34 ARG B CA 1
ATOM 4054 C C . ARG B 1 34 ? 16.25 49 2.262 1 89.94 34 ARG B C 1
ATOM 4056 O O . ARG B 1 34 ? 15.422 49.188 3.16 1 89.94 34 ARG B O 1
ATOM 4063 N N . ASP B 1 35 ? 15.914 48.875 1.018 1 92.62 35 ASP B N 1
ATOM 4064 C CA . ASP B 1 35 ? 14.578 49.312 0.619 1 92.62 35 ASP B CA 1
ATOM 4065 C C . ASP B 1 35 ? 13.766 48.125 0.067 1 92.62 35 ASP B C 1
ATOM 4067 O O . ASP B 1 35 ? 12.562 48.281 -0.188 1 92.62 35 ASP B O 1
ATOM 4071 N N . PHE B 1 36 ? 14.344 47 -0.158 1 95.06 36 PHE B N 1
ATOM 4072 C CA . PHE B 1 36 ? 13.633 45.812 -0.66 1 95.06 36 PHE B CA 1
ATOM 4073 C C . PHE B 1 36 ? 14.352 44.531 -0.258 1 95.06 36 PHE B C 1
ATOM 4075 O O . PHE B 1 36 ? 15.422 44.594 0.355 1 95.06 36 PHE B O 1
ATOM 4082 N N . GLY B 1 37 ? 13.711 43.375 -0.413 1 96.75 37 GLY B N 1
ATOM 4083 C CA . GLY B 1 37 ? 14.328 42.094 -0.132 1 96.75 37 GLY B CA 1
ATOM 4084 C C . GLY B 1 37 ? 13.773 40.969 -0.984 1 96.75 37 GLY B C 1
ATOM 4085 O O . GLY B 1 37 ? 12.867 41.188 -1.797 1 96.75 37 GLY B O 1
ATOM 4086 N N . PHE B 1 38 ? 14.406 39.844 -0.915 1 97.31 38 PHE B N 1
ATOM 4087 C CA . PHE B 1 38 ? 14.031 38.625 -1.636 1 97.31 38 PHE B CA 1
ATOM 4088 C C . PHE B 1 38 ? 13.734 37.5 -0.666 1 97.31 38 PHE B C 1
ATOM 4090 O O . PHE B 1 38 ? 14.594 37.094 0.123 1 97.31 38 PHE B O 1
ATOM 4097 N N . LEU B 1 39 ? 12.539 37.125 -0.704 1 97.56 39 LEU B N 1
ATOM 4098 C CA . LEU B 1 39 ? 12.094 35.969 0.055 1 97.56 39 LEU B CA 1
ATOM 4099 C C . LEU B 1 39 ? 11.906 34.75 -0.86 1 97.56 39 LEU B C 1
ATOM 4101 O O . LEU B 1 39 ? 11.211 34.844 -1.876 1 97.56 39 LEU B O 1
ATOM 4105 N N . VAL B 1 40 ? 12.602 33.625 -0.586 1 97.88 40 VAL B N 1
ATOM 4106 C CA . VAL B 1 40 ? 12.438 32.406 -1.356 1 97.88 40 VAL B CA 1
ATOM 4107 C C . VAL B 1 40 ? 11.609 31.406 -0.562 1 97.88 40 VAL B C 1
ATOM 4109 O O . VAL B 1 40 ? 11.945 31.078 0.579 1 97.88 40 VAL B O 1
ATOM 4112 N N . ILE B 1 41 ? 10.492 30.938 -1.146 1 97.94 41 ILE B N 1
ATOM 4113 C CA . ILE B 1 41 ? 9.633 30.016 -0.403 1 97.94 41 ILE B CA 1
ATOM 4114 C C . ILE B 1 41 ? 9.414 28.75 -1.219 1 97.94 41 ILE B C 1
ATOM 4116 O O . ILE B 1 41 ? 9.492 28.766 -2.449 1 97.94 41 ILE B O 1
ATOM 4120 N N . ASN B 1 42 ? 9.188 27.641 -0.525 1 97.81 42 ASN B N 1
ATOM 4121 C CA . ASN B 1 42 ? 8.828 26.344 -1.076 1 97.81 42 ASN B CA 1
ATOM 4122 C C . ASN B 1 42 ? 7.566 25.781 -0.419 1 97.81 42 ASN B C 1
ATOM 4124 O O . ASN B 1 42 ? 7.488 25.703 0.807 1 97.81 42 ASN B O 1
ATOM 4128 N N . ASP B 1 43 ? 6.605 25.453 -1.235 1 97.25 43 ASP B N 1
ATOM 4129 C CA . ASP B 1 43 ? 5.34 25.016 -0.65 1 97.25 43 ASP B CA 1
ATOM 4130 C C . ASP B 1 43 ? 5.25 23.484 -0.627 1 97.25 43 ASP B C 1
ATOM 4132 O O . ASP B 1 43 ? 4.195 22.938 -0.31 1 97.25 43 ASP B O 1
ATOM 4136 N N . GLY B 1 44 ? 6.293 22.75 -1.078 1 97.38 44 GLY B N 1
ATOM 4137 C CA . GLY B 1 44 ? 6.344 21.297 -1.022 1 97.38 44 GLY B CA 1
ATOM 4138 C C . GLY B 1 44 ? 5.809 20.641 -2.277 1 97.38 44 GLY B C 1
ATOM 4139 O O . GLY B 1 44 ? 6.023 19.438 -2.494 1 97.38 44 GLY B O 1
ATOM 4140 N N . THR B 1 45 ? 5.188 21.375 -3.244 1 97.69 45 THR B N 1
ATOM 4141 C CA . THR B 1 45 ? 4.48 20.766 -4.363 1 97.69 45 THR B CA 1
ATOM 4142 C C . THR B 1 45 ? 5.387 20.656 -5.582 1 97.69 45 THR B C 1
ATOM 4144 O O . THR B 1 45 ? 5.117 19.859 -6.496 1 97.69 45 THR B O 1
ATOM 4147 N N . PHE B 1 46 ? 6.395 21.469 -5.613 1 97.25 46 PHE B N 1
ATOM 4148 C CA . PHE B 1 46 ? 7.324 21.5 -6.738 1 97.25 46 PHE B CA 1
ATOM 4149 C C . PHE B 1 46 ? 8.766 21.609 -6.246 1 97.25 46 PHE B C 1
ATOM 4151 O O . PHE B 1 46 ? 9.016 22.141 -5.164 1 97.25 46 PHE B O 1
ATOM 4158 N N . PHE B 1 47 ? 9.664 21.062 -7.004 1 96.81 47 PHE B N 1
ATOM 4159 C CA . PHE B 1 47 ? 11.055 20.953 -6.555 1 96.81 47 PHE B CA 1
ATOM 4160 C C . PHE B 1 47 ? 11.695 22.328 -6.449 1 96.81 47 PHE B C 1
ATOM 4162 O O . PHE B 1 47 ? 12.398 22.625 -5.48 1 96.81 47 PHE B O 1
ATOM 4169 N N . GLU B 1 48 ? 11.445 23.203 -7.402 1 96.19 48 GLU B N 1
ATOM 4170 C CA . GLU B 1 48 ? 12.047 24.531 -7.422 1 96.19 48 GLU B CA 1
ATOM 4171 C C . GLU B 1 48 ? 11.273 25.5 -6.531 1 96.19 48 GLU B C 1
ATOM 4173 O O . GLU B 1 48 ? 10.039 25.547 -6.578 1 96.19 48 GLU B O 1
ATOM 4178 N N . PRO B 1 49 ? 11.953 26.266 -5.73 1 97.19 49 PRO B N 1
ATOM 4179 C CA . PRO B 1 49 ? 11.281 27.281 -4.914 1 97.19 49 PRO B CA 1
ATOM 4180 C C . PRO B 1 49 ? 10.891 28.516 -5.715 1 97.19 49 PRO B C 1
ATOM 4182 O O . PRO B 1 49 ? 11.273 28.641 -6.883 1 97.19 49 PRO B O 1
ATOM 4185 N N . ILE B 1 50 ? 10.156 29.391 -5.086 1 97.88 50 ILE B N 1
ATOM 4186 C CA . ILE B 1 50 ? 9.672 30.594 -5.75 1 97.88 50 ILE B CA 1
ATOM 4187 C C . ILE B 1 50 ? 10.227 31.828 -5.047 1 97.88 50 ILE B C 1
ATOM 4189 O O . ILE B 1 50 ? 10.195 31.922 -3.816 1 97.88 50 ILE B O 1
ATOM 4193 N N . GLN B 1 51 ? 10.727 32.75 -5.801 1 97.69 51 GLN B N 1
ATOM 4194 C CA . GLN B 1 51 ? 11.258 34 -5.285 1 97.69 51 GLN B CA 1
ATOM 4195 C C . GLN B 1 51 ? 10.156 35.062 -5.172 1 97.69 51 GLN B C 1
ATOM 4197 O O . GLN B 1 51 ? 9.422 35.312 -6.129 1 97.69 51 GLN B O 1
ATOM 4202 N N . ILE B 1 52 ? 10.086 35.656 -4.027 1 98.06 52 ILE B N 1
ATOM 4203 C CA . ILE B 1 52 ? 9.172 36.75 -3.725 1 98.06 52 ILE B CA 1
ATOM 4204 C C . ILE B 1 52 ? 9.961 38.031 -3.482 1 98.06 52 ILE B C 1
ATOM 4206 O O . ILE B 1 52 ? 10.875 38.062 -2.662 1 98.06 52 ILE B O 1
ATOM 4210 N N . VAL B 1 53 ? 9.625 39.062 -4.219 1 97.81 53 VAL B N 1
ATOM 4211 C CA . VAL B 1 53 ? 10.219 40.375 -3.986 1 97.81 53 VAL B CA 1
ATOM 4212 C C . VAL B 1 53 ? 9.312 41.188 -3.068 1 97.81 53 VAL B C 1
ATOM 4214 O O . VAL B 1 53 ? 8.109 41.312 -3.314 1 97.81 53 VAL B O 1
ATOM 4217 N N . TYR B 1 54 ? 9.922 41.656 -1.955 1 97.88 54 TYR B N 1
ATOM 4218 C CA . TYR B 1 54 ? 9.156 42.531 -1.057 1 97.88 54 TYR B CA 1
ATOM 4219 C C . TYR B 1 54 ? 9.859 43.875 -0.86 1 97.88 54 TYR B C 1
ATOM 4221 O O . TYR B 1 54 ? 11.07 43.969 -1.035 1 97.88 54 TYR B O 1
ATOM 4229 N N . GLY B 1 55 ? 9.016 44.938 -0.537 1 96.62 55 GLY B N 1
ATOM 4230 C CA . GLY B 1 55 ? 9.57 46.25 -0.38 1 96.62 55 GLY B CA 1
ATOM 4231 C C . GLY B 1 55 ? 8.945 47.031 0.765 1 96.62 55 GLY B C 1
ATOM 4232 O O . GLY B 1 55 ? 8.102 46.5 1.491 1 96.62 55 GLY B O 1
ATOM 4233 N N . LYS B 1 56 ? 9.375 48.25 0.862 1 95.12 56 LYS B N 1
ATOM 4234 C CA . LYS B 1 56 ? 8.977 49.125 1.958 1 95.12 56 LYS B CA 1
ATOM 4235 C C . LYS B 1 56 ? 7.477 49.406 1.932 1 95.12 56 LYS B C 1
ATOM 4237 O O . LYS B 1 56 ? 6.898 49.844 2.928 1 95.12 56 LYS B O 1
ATOM 4242 N N . GLU B 1 57 ? 6.926 49.125 0.89 1 93.62 57 GLU B N 1
ATOM 4243 C CA . GLU B 1 57 ? 5.488 49.344 0.759 1 93.62 57 GLU B CA 1
ATOM 4244 C C . GLU B 1 57 ? 4.695 48.344 1.589 1 93.62 57 GLU B C 1
ATOM 4246 O O . GLU B 1 57 ? 3.512 48.562 1.866 1 93.62 57 GLU B O 1
ATOM 4251 N N . LEU B 1 58 ? 5.359 47.281 1.947 1 95.5 58 LEU B N 1
ATOM 4252 C CA . LEU B 1 58 ? 4.688 46.312 2.814 1 95.5 58 LEU B CA 1
ATOM 4253 C C . LEU B 1 58 ? 4.422 46.906 4.191 1 95.5 58 LEU B C 1
ATOM 4255 O O . LEU B 1 58 ? 5.305 47.531 4.773 1 95.5 58 LEU B O 1
ATOM 4259 N N . SER B 1 59 ? 3.24 46.75 4.695 1 96.06 59 SER B N 1
ATOM 4260 C CA . SER B 1 59 ? 2.871 47.281 6 1 96.06 59 SER B CA 1
ATOM 4261 C C . SER B 1 59 ? 3.734 46.688 7.105 1 96.06 59 SER B C 1
ATOM 4263 O O . SER B 1 59 ? 3.971 47.312 8.133 1 96.06 59 SER B O 1
ATOM 4265 N N . ASN B 1 60 ? 4.211 45.469 6.93 1 96.69 60 ASN B N 1
ATOM 4266 C CA . ASN B 1 60 ? 5.035 44.781 7.926 1 96.69 60 ASN B CA 1
ATOM 4267 C C . ASN B 1 60 ? 6.438 44.5 7.395 1 96.69 60 ASN B C 1
ATOM 4269 O O . ASN B 1 60 ? 6.992 43.438 7.645 1 96.69 60 ASN B O 1
ATOM 4273 N N . PHE B 1 61 ? 6.949 45.438 6.617 1 96.5 61 PHE B N 1
ATOM 4274 C CA . PHE B 1 61 ? 8.242 45.312 5.949 1 96.5 61 PHE B CA 1
ATOM 4275 C C . PHE B 1 61 ? 9.328 44.906 6.938 1 96.5 61 PHE B C 1
ATOM 4277 O O . PHE B 1 61 ? 10.125 44 6.66 1 96.5 61 PHE B O 1
ATOM 4284 N N . THR B 1 62 ? 9.383 45.531 8.148 1 95.75 62 THR B N 1
ATOM 4285 C CA . THR B 1 62 ? 10.422 45.25 9.141 1 95.75 62 THR B CA 1
ATOM 4286 C C . THR B 1 62 ? 10.32 43.844 9.672 1 95.75 62 THR B C 1
ATOM 4288 O O . THR B 1 62 ? 11.344 43.188 9.93 1 95.75 62 THR B O 1
ATOM 4291 N N . GLU B 1 63 ? 9.141 43.375 9.797 1 96.31 63 GLU B N 1
ATOM 4292 C CA . GLU B 1 63 ? 8.922 42 10.242 1 96.31 63 GLU B CA 1
ATOM 4293 C C . GLU B 1 63 ? 9.375 41 9.195 1 96.31 63 GLU B C 1
ATOM 4295 O O . GLU B 1 63 ? 10.039 40 9.516 1 96.31 63 GLU B O 1
ATOM 4300 N N . VAL B 1 64 ? 9 41.25 7.973 1 97.25 64 VAL B N 1
ATOM 4301 C CA . VAL B 1 64 ? 9.305 40.344 6.867 1 97.25 64 VAL B CA 1
ATOM 4302 C C . VAL B 1 64 ? 10.812 40.25 6.691 1 97.25 64 VAL B C 1
ATOM 4304 O O . VAL B 1 64 ? 11.336 39.156 6.406 1 97.25 64 VAL B O 1
ATOM 4307 N N . LYS B 1 65 ? 11.492 41.312 6.926 1 95.94 65 LYS B N 1
ATOM 4308 C CA . LYS B 1 65 ? 12.945 41.375 6.789 1 95.94 65 LYS B CA 1
ATOM 4309 C C . LYS B 1 65 ? 13.625 40.406 7.754 1 95.94 65 LYS B C 1
ATOM 4311 O O . LYS B 1 65 ? 14.742 39.938 7.496 1 95.94 65 LYS B O 1
ATOM 4316 N N . LYS B 1 66 ? 12.93 40.031 8.766 1 95.44 66 LYS B N 1
ATOM 4317 C CA . LYS B 1 66 ? 13.555 39.281 9.844 1 95.44 66 LYS B CA 1
ATOM 4318 C C . LYS B 1 66 ? 13.047 37.844 9.867 1 95.44 66 LYS B C 1
ATOM 4320 O O . LYS B 1 66 ? 13.391 37.062 10.773 1 95.44 66 LYS B O 1
ATOM 4325 N N . LEU B 1 67 ? 12.266 37.469 8.938 1 96.88 67 LEU B N 1
ATOM 4326 C CA . LEU B 1 67 ? 11.727 36.125 8.93 1 96.88 67 LEU B CA 1
ATOM 4327 C C . LEU B 1 67 ? 12.844 35.094 8.805 1 96.88 67 LEU B C 1
ATOM 4329 O O . LEU B 1 67 ? 13.719 35.219 7.941 1 96.88 67 LEU B O 1
ATOM 4333 N N . SER B 1 68 ? 12.812 34.094 9.664 1 96.69 68 SER B N 1
ATOM 4334 C CA . SER B 1 68 ? 13.82 33.031 9.68 1 96.69 68 SER B CA 1
ATOM 4335 C C . SER B 1 68 ? 13.461 31.906 8.719 1 96.69 68 SER B C 1
ATOM 4337 O O . SER B 1 68 ? 12.297 31.766 8.344 1 96.69 68 SER B O 1
ATOM 4339 N N . VAL B 1 69 ? 14.477 31.172 8.367 1 97.19 69 VAL B N 1
ATOM 4340 C CA . VAL B 1 69 ? 14.281 29.953 7.59 1 97.19 69 VAL B CA 1
ATOM 4341 C C . VAL B 1 69 ? 13.305 29.031 8.312 1 97.19 69 VAL B C 1
ATOM 4343 O O . VAL B 1 69 ? 13.352 28.922 9.539 1 97.19 69 VAL B O 1
ATOM 4346 N N . GLY B 1 70 ? 12.398 28.391 7.539 1 98 70 GLY B N 1
ATOM 4347 C CA . GLY B 1 70 ? 11.445 27.453 8.109 1 98 70 GLY B CA 1
ATOM 4348 C C . GLY B 1 70 ? 10.102 28.094 8.43 1 98 70 GLY B C 1
ATOM 4349 O O . GLY B 1 70 ? 9.117 27.391 8.68 1 98 70 GLY B O 1
ATOM 4350 N N . THR B 1 71 ? 10.055 29.5 8.469 1 98.56 71 THR B N 1
ATOM 4351 C CA . THR B 1 71 ? 8.805 30.188 8.773 1 98.56 71 THR B CA 1
ATOM 4352 C C . THR B 1 71 ? 7.75 29.906 7.715 1 98.56 71 THR B C 1
ATOM 4354 O O . THR B 1 71 ? 8.047 29.906 6.516 1 98.56 71 THR B O 1
ATOM 4357 N N . ALA B 1 72 ? 6.547 29.562 8.164 1 98.75 72 ALA B N 1
ATOM 4358 C CA . ALA B 1 72 ? 5.422 29.391 7.25 1 98.75 72 ALA B CA 1
ATOM 4359 C C . ALA B 1 72 ? 4.762 30.734 6.941 1 98.75 72 ALA B C 1
ATOM 4361 O O . ALA B 1 72 ? 4.438 31.5 7.855 1 98.75 72 ALA B O 1
ATOM 4362 N N . VAL B 1 73 ? 4.516 31.016 5.609 1 98.69 73 VAL B N 1
ATOM 4363 C CA . VAL B 1 73 ? 3.971 32.312 5.242 1 98.69 73 VAL B CA 1
ATOM 4364 C C . VAL B 1 73 ? 2.885 32.156 4.184 1 98.69 73 VAL B C 1
ATOM 4366 O O . VAL B 1 73 ? 2.836 31.125 3.494 1 98.69 73 VAL B O 1
ATOM 4369 N N . ILE B 1 74 ? 2.006 33.062 4.082 1 98.44 74 ILE B N 1
ATOM 4370 C CA . ILE B 1 74 ? 1.039 33.25 3.01 1 98.44 74 ILE B CA 1
ATOM 4371 C C . ILE B 1 74 ? 1.315 34.594 2.307 1 98.44 74 ILE B C 1
ATOM 4373 O O . ILE B 1 74 ? 1.36 35.625 2.949 1 98.44 74 ILE B O 1
ATOM 4377 N N . VAL B 1 75 ? 1.465 34.562 1.014 1 98.25 75 VAL B N 1
ATOM 4378 C CA . VAL B 1 75 ? 1.877 35.719 0.24 1 98.25 75 VAL B CA 1
ATOM 4379 C C . VAL B 1 75 ? 0.81 36.062 -0.8 1 98.25 75 VAL B C 1
ATOM 4381 O O . VAL B 1 75 ? 0.286 35.156 -1.471 1 98.25 75 VAL B O 1
ATOM 4384 N N . LYS B 1 76 ? 0.424 37.219 -0.864 1 98.12 76 LYS B N 1
ATOM 4385 C CA . LYS B 1 76 ? -0.371 37.781 -1.954 1 98.12 76 LYS B CA 1
ATOM 4386 C C . LYS B 1 76 ? 0.438 38.781 -2.764 1 98.12 76 LYS B C 1
ATOM 4388 O O . LYS B 1 76 ? 1.145 39.625 -2.197 1 98.12 76 LYS B O 1
ATOM 4393 N N . GLY B 1 77 ? 0.374 38.656 -4.102 1 97.81 77 GLY B N 1
ATOM 4394 C CA . GLY B 1 77 ? 1.146 39.562 -4.918 1 97.81 77 GLY B CA 1
ATOM 4395 C C . GLY B 1 77 ? 0.897 39.406 -6.406 1 97.81 77 GLY B C 1
ATOM 4396 O O . GLY B 1 77 ? -0.04 38.719 -6.809 1 97.81 77 GLY B O 1
ATOM 4397 N N . ILE B 1 78 ? 1.789 40.094 -7.199 1 98.06 78 ILE B N 1
ATOM 4398 C CA . ILE B 1 78 ? 1.671 40.094 -8.656 1 98.06 78 ILE B CA 1
ATOM 4399 C C . ILE B 1 78 ? 2.799 39.281 -9.273 1 98.06 78 ILE B C 1
ATOM 4401 O O . ILE B 1 78 ? 3.973 39.5 -8.961 1 98.06 78 ILE B O 1
ATOM 4405 N N . LEU B 1 79 ? 2.369 38.312 -10.102 1 98 79 LEU B N 1
ATOM 4406 C CA . LEU B 1 79 ? 3.389 37.562 -10.828 1 98 79 LEU B CA 1
ATOM 4407 C C . LEU B 1 79 ? 3.945 38.406 -11.984 1 98 79 LEU B C 1
ATOM 4409 O O . LEU B 1 79 ? 3.186 38.969 -12.773 1 98 79 LEU B O 1
ATOM 4413 N N . THR B 1 80 ? 5.266 38.5 -12.062 1 97.44 80 THR B N 1
ATOM 4414 C CA . THR B 1 80 ? 5.945 39.219 -13.125 1 97.44 80 THR B CA 1
ATOM 4415 C C . THR B 1 80 ? 6.965 38.344 -13.828 1 97.44 80 THR B C 1
ATOM 4417 O O . THR B 1 80 ? 7.855 37.781 -13.18 1 97.44 80 THR B O 1
ATOM 4420 N N . GLU B 1 81 ? 6.801 38.219 -15.094 1 96.81 81 GLU B N 1
ATOM 4421 C CA . GLU B 1 81 ? 7.75 37.406 -15.859 1 96.81 81 GLU B CA 1
ATOM 4422 C C . GLU B 1 81 ? 9.148 38.031 -15.828 1 96.81 81 GLU B C 1
ATOM 4424 O O . GLU B 1 81 ? 9.289 39.25 -15.891 1 96.81 81 GLU B O 1
ATOM 4429 N N . THR B 1 82 ? 10.078 37.188 -15.68 1 94.62 82 THR B N 1
ATOM 4430 C CA . THR B 1 82 ? 11.484 37.594 -15.734 1 94.62 82 THR B CA 1
ATOM 4431 C C . THR B 1 82 ? 12.242 36.75 -16.766 1 94.62 82 THR B C 1
ATOM 4433 O O . THR B 1 82 ? 13.109 35.938 -16.406 1 94.62 82 THR B O 1
ATOM 4436 N N . PRO B 1 83 ? 12.039 36.906 -18.016 1 90.25 83 PRO B N 1
ATOM 4437 C CA . PRO B 1 83 ? 12.547 36 -19.062 1 90.25 83 PRO B CA 1
ATOM 4438 C C . PRO B 1 83 ? 14.07 35.938 -19.094 1 90.25 83 PRO B C 1
ATOM 4440 O O . PRO B 1 83 ? 14.641 34.938 -19.531 1 90.25 83 PRO B O 1
ATOM 4443 N N . ASP B 1 84 ? 14.758 36.875 -18.562 1 91.56 84 ASP B N 1
ATOM 4444 C CA . ASP B 1 84 ? 16.219 36.906 -18.625 1 91.56 84 ASP B CA 1
ATOM 4445 C C . ASP B 1 84 ? 16.844 36.375 -17.344 1 91.56 84 ASP B C 1
ATOM 4447 O O . ASP B 1 84 ? 18.062 36.281 -17.25 1 91.56 84 ASP B O 1
ATOM 4451 N N . ALA B 1 85 ? 16 36.156 -16.406 1 89.31 85 ALA B N 1
ATOM 4452 C CA . ALA B 1 85 ? 16.5 35.625 -15.133 1 89.31 85 ALA B CA 1
ATOM 4453 C C . ALA B 1 85 ? 16.484 34.125 -15.094 1 89.31 85 ALA B C 1
ATOM 4455 O O . ALA B 1 85 ? 15.914 33.469 -15.984 1 89.31 85 ALA B O 1
ATOM 4456 N N . ARG B 1 86 ? 17.203 33.531 -14.18 1 86.12 86 ARG B N 1
ATOM 4457 C CA . ARG B 1 86 ? 17.234 32.094 -13.977 1 86.12 86 ARG B CA 1
ATOM 4458 C C . ARG B 1 86 ? 15.852 31.531 -13.695 1 86.12 86 ARG B C 1
ATOM 4460 O O . ARG B 1 86 ? 15.469 30.484 -14.234 1 86.12 86 ARG B O 1
ATOM 4467 N N . GLN B 1 87 ? 15.125 32.188 -12.82 1 92.69 87 GLN B N 1
ATOM 4468 C CA . GLN B 1 87 ? 13.711 31.906 -12.625 1 92.69 87 GLN B CA 1
ATOM 4469 C C . GLN B 1 87 ? 12.836 32.719 -13.562 1 92.69 87 GLN B C 1
ATOM 4471 O O . GLN B 1 87 ? 12.93 33.969 -13.586 1 92.69 87 GLN B O 1
ATOM 4476 N N . PRO B 1 88 ? 12.031 32.094 -14.289 1 95 88 PRO B N 1
ATOM 4477 C CA . PRO B 1 88 ? 11.328 32.75 -15.383 1 95 88 PRO B CA 1
ATOM 4478 C C . PRO B 1 88 ? 10.25 33.719 -14.898 1 95 88 PRO B C 1
ATOM 4480 O O . PRO B 1 88 ? 9.633 34.438 -15.703 1 95 88 PRO B O 1
ATOM 4483 N N . PHE B 1 89 ? 10.016 33.812 -13.672 1 97.38 89 PHE B N 1
ATOM 4484 C CA . PHE B 1 89 ? 9.062 34.75 -13.086 1 97.38 89 PHE B CA 1
ATOM 4485 C C . PHE B 1 89 ? 9.438 35.062 -11.641 1 97.38 89 PHE B C 1
ATOM 4487 O O . PHE B 1 89 ? 10.281 34.375 -11.047 1 97.38 89 PHE B O 1
ATOM 4494 N N . GLU B 1 90 ? 8.922 36.031 -11.086 1 96.75 90 GLU B N 1
ATOM 4495 C CA . GLU B 1 90 ? 8.945 36.375 -9.664 1 96.75 90 GLU B CA 1
ATOM 4496 C C . GLU B 1 90 ? 7.594 36.906 -9.203 1 96.75 90 GLU B C 1
ATOM 4498 O O . GLU B 1 90 ? 6.727 37.219 -10.023 1 96.75 90 GLU B O 1
ATOM 4503 N N . ILE B 1 91 ? 7.414 36.906 -7.902 1 97.94 91 ILE B N 1
ATOM 4504 C CA . ILE B 1 91 ? 6.18 37.438 -7.344 1 97.94 91 ILE B CA 1
ATOM 4505 C C . ILE B 1 91 ? 6.48 38.719 -6.578 1 97.94 91 ILE B C 1
ATOM 4507 O O . ILE B 1 91 ? 7.309 38.75 -5.664 1 97.94 91 ILE B O 1
ATOM 4511 N N . GLN B 1 92 ? 5.902 39.781 -7.02 1 97.94 92 GLN B N 1
ATOM 4512 C CA . GLN B 1 92 ? 5.969 41.062 -6.277 1 97.94 92 GLN B CA 1
ATOM 4513 C C . GLN B 1 92 ? 4.938 41.062 -5.152 1 97.94 92 GLN B C 1
ATOM 4515 O O . GLN B 1 92 ? 3.742 41.25 -5.402 1 97.94 92 GLN B O 1
ATOM 4520 N N . ALA B 1 93 ? 5.418 41.062 -3.889 1 98.12 93 ALA B N 1
ATOM 4521 C CA . ALA B 1 93 ? 4.531 40.875 -2.742 1 98.12 93 ALA B CA 1
ATOM 4522 C C . ALA B 1 93 ? 3.73 42.156 -2.467 1 98.12 93 ALA B C 1
ATOM 4524 O O . ALA B 1 93 ? 4.281 43.25 -2.473 1 98.12 93 ALA B O 1
ATOM 4525 N N . GLU B 1 94 ? 2.477 41.969 -2.283 1 97.69 94 GLU B N 1
ATOM 4526 C CA . GLU B 1 94 ? 1.602 43 -1.753 1 97.69 94 GLU B CA 1
ATOM 4527 C C . GLU B 1 94 ? 1.319 42.781 -0.269 1 97.69 94 GLU B C 1
ATOM 4529 O O . GLU B 1 94 ? 1.065 43.75 0.467 1 97.69 94 GLU B O 1
ATOM 4534 N N . SER B 1 95 ? 1.35 41.594 0.084 1 97.88 95 SER B N 1
ATOM 4535 C CA . SER B 1 95 ? 1.2 41.219 1.486 1 97.88 95 SER B CA 1
ATOM 4536 C C . SER B 1 95 ? 1.927 39.906 1.789 1 97.88 95 SER B C 1
ATOM 4538 O O . SER B 1 95 ? 1.953 39 0.958 1 97.88 95 SER B O 1
ATOM 4540 N N . VAL B 1 96 ? 2.537 39.844 2.961 1 98.25 96 VAL B N 1
ATOM 4541 C CA . VAL B 1 96 ? 3.154 38.625 3.508 1 98.25 96 VAL B CA 1
ATOM 4542 C C . VAL B 1 96 ? 2.645 38.375 4.926 1 98.25 96 VAL B C 1
ATOM 4544 O O . VAL B 1 96 ? 2.896 39.188 5.828 1 98.25 96 VAL B O 1
ATOM 4547 N N . GLU B 1 97 ? 1.926 37.312 5.07 1 98 97 GLU B N 1
ATOM 4548 C CA . GLU B 1 97 ? 1.39 36.938 6.379 1 98 97 GLU B CA 1
ATOM 4549 C C . GLU B 1 97 ? 2.131 35.75 6.969 1 98 97 GLU B C 1
ATOM 4551 O O . GLU B 1 97 ? 2.375 34.75 6.273 1 98 97 GLU B O 1
ATOM 4556 N N . VAL B 1 98 ? 2.539 35.875 8.234 1 98.06 98 VAL B N 1
ATOM 4557 C CA . VAL B 1 98 ? 3.193 34.781 8.914 1 98.06 98 VAL B CA 1
ATOM 4558 C C . VAL B 1 98 ? 2.143 33.812 9.461 1 98.06 98 VAL B C 1
ATOM 4560 O O . VAL B 1 98 ? 1.287 34.188 10.258 1 98.06 98 VAL B O 1
ATOM 4563 N N . GLU B 1 99 ? 2.174 32.594 9.031 1 97.38 99 GLU B N 1
ATOM 4564 C CA . GLU B 1 99 ? 1.277 31.562 9.531 1 97.38 99 GLU B CA 1
ATOM 4565 C C . GLU B 1 99 ? 1.888 30.844 10.727 1 97.38 99 GLU B C 1
ATOM 4567 O O . GLU B 1 99 ? 1.186 30.516 11.688 1 97.38 99 GLU B O 1
ATOM 4572 N N . GLY B 1 100 ? 3.113 30.516 10.602 1 98.06 100 GLY B N 1
ATOM 4573 C CA . GLY B 1 100 ? 3.857 29.844 11.664 1 98.06 100 GLY B CA 1
ATOM 4574 C C . GLY B 1 100 ? 5.305 30.297 11.742 1 98.06 100 GLY B C 1
ATOM 4575 O O . GLY B 1 100 ? 6.062 30.125 10.781 1 98.06 100 GLY B O 1
ATOM 4576 N N . GLU B 1 101 ? 5.742 30.781 12.891 1 97.62 101 GLU B N 1
ATOM 4577 C CA . GLU B 1 101 ? 7.117 31.219 13.094 1 97.62 101 GLU B CA 1
ATOM 4578 C C . GLU B 1 101 ? 8.062 30.031 13.242 1 97.62 101 GLU B C 1
ATOM 4580 O O . GLU B 1 101 ? 7.629 28.922 13.539 1 97.62 101 GLU B O 1
ATOM 4585 N N . SER B 1 102 ? 9.25 30.234 12.961 1 97.88 102 SER B N 1
ATOM 4586 C CA . SER B 1 102 ? 10.336 29.281 13.18 1 97.88 102 SER B CA 1
ATOM 4587 C C . SER B 1 102 ? 11.516 29.938 13.891 1 97.88 102 SER B C 1
ATOM 4589 O O . SER B 1 102 ? 12.086 30.906 13.398 1 97.88 102 SER B O 1
ATOM 4591 N N . PRO B 1 103 ? 11.773 29.438 15.031 1 97.06 103 PRO B N 1
ATOM 4592 C CA . PRO B 1 103 ? 12.891 30.047 15.766 1 97.06 103 PRO B CA 1
ATOM 4593 C C . PRO B 1 103 ? 14.234 29.812 15.07 1 97.06 103 PRO B C 1
ATOM 4595 O O . PRO B 1 103 ? 14.328 29 14.156 1 97.06 103 PRO B O 1
ATOM 4598 N N . SER B 1 104 ? 15.219 30.484 15.555 1 94.5 104 SER B N 1
ATOM 4599 C CA . SER B 1 104 ? 16.516 30.516 14.898 1 94.5 104 SER B CA 1
ATOM 4600 C C . SER B 1 104 ? 17.281 29.219 15.109 1 94.5 104 SER B C 1
ATOM 4602 O O . SER B 1 104 ? 18.266 28.938 14.406 1 94.5 104 SER B O 1
ATOM 4604 N N . ASP B 1 105 ? 16.812 28.406 16.031 1 96.25 105 ASP B N 1
ATOM 4605 C CA . ASP B 1 105 ? 17.5 27.141 16.281 1 96.25 105 ASP B CA 1
ATOM 4606 C C . ASP B 1 105 ? 16.984 26.047 15.352 1 96.25 105 ASP B C 1
ATOM 4608 O O . ASP B 1 105 ? 17.297 24.859 15.539 1 96.25 105 ASP B O 1
ATOM 4612 N N . TYR B 1 106 ? 16.172 26.484 14.375 1 97.44 106 TYR B N 1
ATOM 4613 C CA . TYR B 1 106 ? 15.781 25.547 13.312 1 97.44 106 TYR B CA 1
ATOM 4614 C C . TYR B 1 106 ? 17 24.844 12.734 1 97.44 106 TYR B C 1
ATOM 4616 O O . TYR B 1 106 ? 17.938 25.5 12.273 1 97.44 106 TYR B O 1
ATOM 4624 N N . PRO B 1 107 ? 16.938 23.516 12.711 1 97.06 107 PRO B N 1
ATOM 4625 C CA . PRO B 1 107 ? 18.172 22.781 12.414 1 97.06 107 PRO B CA 1
ATOM 4626 C C . PRO B 1 107 ? 18.547 22.828 10.938 1 97.06 107 PRO B C 1
ATOM 4628 O O . PRO B 1 107 ? 19.703 22.594 10.578 1 97.06 107 PRO B O 1
ATOM 4631 N N . LEU B 1 108 ? 17.656 23.078 10.062 1 97 108 LEU B N 1
ATOM 4632 C CA . LEU B 1 108 ? 17.922 23.047 8.625 1 97 108 LEU B CA 1
ATOM 4633 C C . LEU B 1 108 ? 18.203 24.453 8.094 1 97 108 LEU B C 1
ATOM 4635 O O . LEU B 1 108 ? 17.547 24.906 7.152 1 97 108 LEU B O 1
ATOM 4639 N N . GLN B 1 109 ? 19.219 25.047 8.672 1 94.62 109 GLN B N 1
ATOM 4640 C CA . GLN B 1 109 ? 19.672 26.344 8.164 1 94.62 109 GLN B CA 1
ATOM 4641 C C . GLN B 1 109 ? 20.172 26.219 6.73 1 94.62 109 GLN B C 1
ATOM 4643 O O . GLN B 1 109 ? 20.422 25.109 6.246 1 94.62 109 GLN B O 1
ATOM 4648 N N . LYS B 1 110 ? 20.328 27.375 6.059 1 91.75 110 LYS B N 1
ATOM 4649 C CA . LYS B 1 110 ? 20.75 27.375 4.664 1 91.75 110 LYS B CA 1
ATOM 4650 C C . LYS B 1 110 ? 22.234 27.031 4.543 1 91.75 110 LYS B C 1
ATOM 4652 O O . LYS B 1 110 ? 23.078 27.906 4.336 1 91.75 110 LYS B O 1
ATOM 4657 N N . LYS B 1 111 ? 22.484 25.797 4.672 1 93.12 111 LYS B N 1
ATOM 4658 C CA . LYS B 1 111 ? 23.812 25.219 4.52 1 93.12 111 LYS B CA 1
ATOM 4659 C C . LYS B 1 111 ? 23.75 23.734 4.164 1 93.12 111 LYS B C 1
ATOM 4661 O O . LYS B 1 111 ? 22.672 23.141 4.191 1 93.12 111 LYS B O 1
ATOM 4666 N N . ARG B 1 112 ? 24.828 23.234 3.789 1 93.75 112 ARG B N 1
ATOM 4667 C CA . ARG B 1 112 ? 24.875 21.812 3.48 1 93.75 112 ARG B CA 1
ATOM 4668 C C . ARG B 1 112 ? 24.844 20.969 4.754 1 93.75 112 ARG B C 1
ATOM 4670 O O . ARG B 1 112 ? 25.5 21.312 5.742 1 93.75 112 ARG B O 1
ATOM 4677 N N . HIS B 1 113 ? 24.047 19.953 4.762 1 96.69 113 HIS B N 1
ATOM 4678 C CA . HIS B 1 113 ? 23.969 19 5.863 1 96.69 113 HIS B CA 1
ATOM 4679 C C . HIS B 1 113 ? 24.344 17.609 5.402 1 96.69 113 HIS B C 1
ATOM 4681 O O . HIS B 1 113 ? 23.984 17.188 4.293 1 96.69 113 HIS B O 1
ATOM 4687 N N . SER B 1 114 ? 25.047 16.906 6.258 1 97.25 114 SER B N 1
ATOM 4688 C CA . SER B 1 114 ? 25.391 15.539 5.918 1 97.25 114 SER B CA 1
ATOM 4689 C C . SER B 1 114 ? 24.188 14.617 6.016 1 97.25 114 SER B C 1
ATOM 4691 O O . SER B 1 114 ? 23.234 14.906 6.758 1 97.25 114 SER B O 1
ATOM 4693 N N . PHE B 1 115 ? 24.234 13.586 5.266 1 97.19 115 PHE B N 1
ATOM 4694 C CA . PHE B 1 115 ? 23.156 12.602 5.348 1 97.19 115 PHE B CA 1
ATOM 4695 C C . PHE B 1 115 ? 23.094 11.992 6.738 1 97.19 115 PHE B C 1
ATOM 4697 O O . PHE B 1 115 ? 22 11.703 7.246 1 97.19 115 PHE B O 1
ATOM 4704 N N . GLU B 1 116 ? 24.219 11.781 7.371 1 96.69 116 GLU B N 1
ATOM 4705 C CA . GLU B 1 116 ? 24.281 11.227 8.719 1 96.69 116 GLU B CA 1
ATOM 4706 C C . GLU B 1 116 ? 23.531 12.109 9.719 1 96.69 116 GLU B C 1
ATOM 4708 O O . GLU B 1 116 ? 22.75 11.609 10.531 1 96.69 116 GLU B O 1
ATOM 4713 N N . TYR B 1 117 ? 23.797 13.367 9.625 1 97.69 117 TYR B N 1
ATOM 4714 C CA . TYR B 1 117 ? 23.094 14.305 10.5 1 97.69 117 TYR B CA 1
ATOM 4715 C C . TYR B 1 117 ? 21.594 14.297 10.227 1 97.69 117 TYR B C 1
ATOM 4717 O O . TYR B 1 117 ? 20.797 14.242 11.164 1 97.69 117 TYR B O 1
ATOM 4725 N N . LEU B 1 118 ? 21.25 14.32 8.969 1 97.94 118 LEU B N 1
ATOM 4726 C CA . LEU B 1 118 ? 19.844 14.383 8.578 1 97.94 118 LEU B CA 1
ATOM 4727 C C . LEU B 1 118 ? 19.094 13.133 9.047 1 97.94 118 LEU B C 1
ATOM 4729 O O . LEU B 1 118 ? 17.891 13.188 9.297 1 97.94 118 LEU B O 1
ATOM 4733 N N . ARG B 1 119 ? 19.781 11.961 9.203 1 96.62 119 ARG B N 1
ATOM 4734 C CA . ARG B 1 119 ? 19.156 10.742 9.727 1 96.62 119 ARG B CA 1
ATOM 4735 C C . ARG B 1 119 ? 18.75 10.914 11.188 1 96.62 119 ARG B C 1
ATOM 4737 O O . ARG B 1 119 ? 17.812 10.281 11.648 1 96.62 119 ARG B O 1
ATOM 4744 N N . THR B 1 120 ? 19.406 11.836 11.906 1 96.81 120 THR B N 1
ATOM 4745 C CA . THR B 1 120 ? 19.109 12.039 13.32 1 96.81 120 THR B CA 1
ATOM 4746 C C . THR B 1 120 ? 17.875 12.922 13.492 1 96.81 120 THR B C 1
ATOM 4748 O O . THR B 1 120 ? 17.312 13 14.586 1 96.81 120 THR B O 1
ATOM 4751 N N . ILE B 1 121 ? 17.484 13.617 12.445 1 97.81 121 ILE B N 1
ATOM 4752 C CA . ILE B 1 121 ? 16.297 14.461 12.492 1 97.81 121 ILE B CA 1
ATOM 4753 C C . ILE B 1 121 ? 15.328 14.062 11.375 1 97.81 121 ILE B C 1
ATOM 4755 O O . ILE B 1 121 ? 14.859 14.906 10.617 1 97.81 121 ILE B O 1
ATOM 4759 N N . ALA B 1 122 ? 15.008 12.758 11.344 1 97.19 122 ALA B N 1
ATOM 4760 C CA . ALA B 1 122 ? 14.227 12.164 10.266 1 97.19 122 ALA B CA 1
ATOM 4761 C C . ALA B 1 122 ? 12.859 12.844 10.141 1 97.19 122 ALA B C 1
ATOM 4763 O O . ALA B 1 122 ? 12.242 12.82 9.078 1 97.19 122 ALA B O 1
ATOM 4764 N N . HIS B 1 123 ? 12.383 13.508 11.203 1 97.5 123 HIS B N 1
ATOM 4765 C CA . HIS B 1 123 ? 11.086 14.172 11.188 1 97.5 123 HIS B CA 1
ATOM 4766 C C . HIS B 1 123 ? 11.156 15.508 10.453 1 97.5 123 HIS B C 1
ATOM 4768 O O . HIS B 1 123 ? 10.125 16.047 10.047 1 97.5 123 HIS B O 1
ATOM 4774 N N . LEU B 1 124 ? 12.406 16.016 10.203 1 98.38 124 LEU B N 1
ATOM 4775 C CA . LEU B 1 124 ? 12.57 17.312 9.555 1 98.38 124 LEU B CA 1
ATOM 4776 C C . LEU B 1 124 ? 13.273 17.172 8.211 1 98.38 124 LEU B C 1
ATOM 4778 O O . LEU B 1 124 ? 13.156 18.047 7.344 1 98.38 124 LEU B O 1
ATOM 4782 N N . ARG B 1 125 ? 13.906 16.031 7.988 1 98.06 125 ARG B N 1
ATOM 4783 C CA . ARG B 1 125 ? 14.789 15.914 6.836 1 98.06 125 ARG B CA 1
ATOM 4784 C C . ARG B 1 125 ? 14.008 15.961 5.531 1 98.06 125 ARG B C 1
ATOM 4786 O O . ARG B 1 125 ? 14.547 16.312 4.484 1 98.06 125 ARG B O 1
ATOM 4793 N N . PRO B 1 126 ? 12.695 15.633 5.527 1 98.19 126 PRO B N 1
ATOM 4794 C CA . PRO B 1 126 ? 11.961 15.789 4.273 1 98.19 126 PRO B CA 1
ATOM 4795 C C . PRO B 1 126 ? 11.922 17.234 3.781 1 98.19 126 PRO B C 1
ATOM 4797 O O . PRO B 1 126 ? 11.562 17.484 2.629 1 98.19 126 PRO B O 1
ATOM 4800 N N . ARG B 1 127 ? 12.281 18.172 4.598 1 97.88 127 ARG B N 1
ATOM 4801 C CA . ARG B 1 127 ? 12.281 19.578 4.242 1 97.88 127 ARG B CA 1
ATOM 4802 C C . ARG B 1 127 ? 13.555 19.969 3.508 1 97.88 127 ARG B C 1
ATOM 4804 O O . ARG B 1 127 ? 13.664 21.062 2.963 1 97.88 127 ARG B O 1
ATOM 4811 N N . ALA B 1 128 ? 14.555 19.094 3.531 1 97.19 128 ALA B N 1
ATOM 4812 C CA . ALA B 1 128 ? 15.805 19.328 2.809 1 97.19 128 ALA B CA 1
ATOM 4813 C C . ALA B 1 128 ? 15.664 18.953 1.339 1 97.19 128 ALA B C 1
ATOM 4815 O O . ALA B 1 128 ? 14.875 18.062 0.993 1 97.19 128 ALA B O 1
ATOM 4816 N N . ASN B 1 129 ? 16.469 19.531 0.442 1 96.69 129 ASN B N 1
ATOM 4817 C CA . ASN B 1 129 ? 16.344 19.375 -1.002 1 96.69 129 ASN B CA 1
ATOM 4818 C C . ASN B 1 129 ? 16.469 17.906 -1.423 1 96.69 129 ASN B C 1
ATOM 4820 O O . ASN B 1 129 ? 15.625 17.391 -2.164 1 96.69 129 ASN B O 1
ATOM 4824 N N . THR B 1 130 ? 17.516 17.234 -0.97 1 98.25 130 THR B N 1
ATOM 4825 C CA . THR B 1 130 ? 17.75 15.859 -1.383 1 98.25 130 THR B CA 1
ATOM 4826 C C . THR B 1 130 ? 16.578 14.969 -0.995 1 98.25 130 THR B C 1
ATOM 4828 O O . THR B 1 130 ? 16.078 14.188 -1.813 1 98.25 130 THR B O 1
ATOM 4831 N N . PHE B 1 131 ? 16.094 15.141 0.189 1 98.56 131 PHE B N 1
ATOM 4832 C CA . PHE B 1 131 ? 15.07 14.227 0.693 1 98.56 131 PHE B CA 1
ATOM 4833 C C . PHE B 1 131 ? 13.695 14.625 0.178 1 98.56 131 PHE B C 1
ATOM 4835 O O . PHE B 1 131 ? 12.812 13.773 0.028 1 98.56 131 PHE B O 1
ATOM 4842 N N . GLN B 1 132 ? 13.5 15.875 -0.095 1 97.75 132 GLN B N 1
ATOM 4843 C CA . GLN B 1 132 ? 12.297 16.25 -0.833 1 97.75 132 GLN B CA 1
ATOM 4844 C C . GLN B 1 132 ? 12.242 15.539 -2.182 1 97.75 132 GLN B C 1
ATOM 4846 O O . GLN B 1 132 ? 11.188 15.039 -2.578 1 97.75 132 GLN B O 1
ATOM 4851 N N . ALA B 1 133 ? 13.367 15.531 -2.887 1 98.69 133 ALA B N 1
ATOM 4852 C CA . ALA B 1 133 ? 13.453 14.844 -4.172 1 98.69 133 ALA B CA 1
ATOM 4853 C C . ALA B 1 133 ? 13.242 13.344 -4.008 1 98.69 133 ALA B C 1
ATOM 4855 O O . ALA B 1 133 ? 12.453 12.734 -4.738 1 98.69 133 ALA B O 1
ATOM 4856 N N . VAL B 1 134 ? 13.844 12.75 -3.01 1 98.88 134 VAL B N 1
ATOM 4857 C CA . VAL B 1 134 ? 13.812 11.305 -2.797 1 98.88 134 VAL B CA 1
ATOM 4858 C C . VAL B 1 134 ? 12.383 10.852 -2.516 1 98.88 134 VAL B C 1
ATOM 4860 O O . VAL B 1 134 ? 11.891 9.906 -3.133 1 98.88 134 VAL B O 1
ATOM 4863 N N . TYR B 1 135 ? 11.711 11.562 -1.655 1 98.88 135 TYR B N 1
ATOM 4864 C CA . TYR B 1 135 ? 10.414 11.07 -1.21 1 98.88 135 TYR B CA 1
ATOM 4865 C C . TYR B 1 135 ? 9.336 11.383 -2.234 1 98.88 135 TYR B C 1
ATOM 4867 O O . TYR B 1 135 ? 8.344 10.648 -2.346 1 98.88 135 TYR B O 1
ATOM 4875 N N . ARG B 1 136 ? 9.531 12.445 -3.035 1 98.69 136 ARG B N 1
ATOM 4876 C CA . ARG B 1 136 ? 8.641 12.648 -4.172 1 98.69 136 ARG B CA 1
ATOM 4877 C C . ARG B 1 136 ? 8.781 11.531 -5.191 1 98.69 136 ARG B C 1
ATOM 4879 O O . ARG B 1 136 ? 7.789 10.961 -5.652 1 98.69 136 ARG B O 1
ATOM 4886 N N . VAL B 1 137 ? 10.016 11.234 -5.531 1 98.88 137 VAL B N 1
ATOM 4887 C CA . VAL B 1 137 ? 10.281 10.188 -6.508 1 98.88 137 VAL B CA 1
ATOM 4888 C C . VAL B 1 137 ? 9.82 8.836 -5.961 1 98.88 137 VAL B C 1
ATOM 4890 O O . VAL B 1 137 ? 9.25 8.023 -6.695 1 98.88 137 VAL B O 1
ATOM 4893 N N . ARG B 1 138 ? 10.062 8.555 -4.672 1 98.94 138 ARG B N 1
ATOM 4894 C CA . ARG B 1 138 ? 9.57 7.336 -4.039 1 98.94 138 ARG B CA 1
ATOM 4895 C C . ARG B 1 138 ? 8.062 7.195 -4.219 1 98.94 138 ARG B C 1
ATOM 4897 O O . ARG B 1 138 ? 7.57 6.109 -4.539 1 98.94 138 ARG B O 1
ATOM 4904 N N . SER B 1 139 ? 7.355 8.289 -3.955 1 98.88 139 SER B N 1
ATOM 4905 C CA . SER B 1 139 ? 5.91 8.32 -4.141 1 98.88 139 SER B CA 1
ATOM 4906 C C . SER B 1 139 ? 5.527 8.016 -5.586 1 98.88 139 SER B C 1
ATOM 4908 O O . SER B 1 139 ? 4.609 7.23 -5.84 1 98.88 139 SER B O 1
ATOM 4910 N N . LEU B 1 140 ? 6.203 8.594 -6.508 1 98.88 140 LEU B N 1
ATOM 4911 C CA . LEU B 1 140 ? 5.926 8.406 -7.926 1 98.88 140 LEU B CA 1
ATOM 4912 C C . LEU B 1 140 ? 6.203 6.965 -8.344 1 98.88 140 LEU B C 1
ATOM 4914 O O . LEU B 1 140 ? 5.457 6.391 -9.141 1 98.88 140 LEU B O 1
ATOM 4918 N N . ILE B 1 141 ? 7.289 6.387 -7.82 1 98.94 141 ILE B N 1
ATOM 4919 C CA . ILE B 1 141 ? 7.613 4.996 -8.125 1 98.94 141 ILE B CA 1
ATOM 4920 C C . ILE B 1 141 ? 6.484 4.086 -7.641 1 98.94 141 ILE B C 1
ATOM 4922 O O . ILE B 1 141 ? 6.043 3.195 -8.367 1 98.94 141 ILE B O 1
ATOM 4926 N N . ALA B 1 142 ? 6.031 4.32 -6.426 1 98.94 142 ALA B N 1
ATOM 4927 C CA . ALA B 1 142 ? 4.949 3.506 -5.879 1 98.94 142 ALA B CA 1
ATOM 4928 C C . ALA B 1 142 ? 3.709 3.572 -6.762 1 98.94 142 ALA B C 1
ATOM 4930 O O . ALA B 1 142 ? 3.098 2.543 -7.062 1 98.94 142 ALA B O 1
ATOM 4931 N N . TYR B 1 143 ? 3.338 4.75 -7.16 1 98.88 143 TYR B N 1
ATOM 4932 C CA . TYR B 1 143 ? 2.162 4.91 -8.008 1 98.88 143 TYR B CA 1
ATOM 4933 C C . TYR B 1 143 ? 2.373 4.246 -9.367 1 98.88 143 TYR B C 1
ATOM 4935 O O . TYR B 1 143 ? 1.454 3.633 -9.914 1 98.88 143 TYR B O 1
ATOM 4943 N N . ALA B 1 144 ? 3.564 4.398 -9.945 1 98.88 144 ALA B N 1
ATOM 4944 C CA . ALA B 1 144 ? 3.889 3.76 -11.219 1 98.88 144 ALA B CA 1
ATOM 4945 C C . ALA B 1 144 ? 3.684 2.25 -11.148 1 98.88 144 ALA B C 1
ATOM 4947 O O . ALA B 1 144 ? 3.178 1.638 -12.086 1 98.88 144 ALA B O 1
ATOM 4948 N N . ILE B 1 145 ? 4.066 1.674 -10.047 1 98.94 145 ILE B N 1
ATOM 4949 C CA . ILE B 1 145 ? 3.943 0.232 -9.859 1 98.94 145 ILE B CA 1
ATOM 4950 C C . ILE B 1 145 ? 2.469 -0.161 -9.828 1 98.94 145 ILE B C 1
ATOM 4952 O O . ILE B 1 145 ? 2.055 -1.097 -10.516 1 98.94 145 ILE B O 1
ATOM 4956 N N . HIS B 1 146 ? 1.667 0.537 -9 1 98.88 146 HIS B N 1
ATOM 4957 C CA . HIS B 1 146 ? 0.234 0.262 -8.992 1 98.88 146 HIS B CA 1
ATOM 4958 C C . HIS B 1 146 ? -0.37 0.426 -10.383 1 98.88 146 HIS B C 1
ATOM 4960 O O . HIS B 1 146 ? -1.147 -0.42 -10.828 1 98.88 146 HIS B O 1
ATOM 4966 N N . LYS B 1 147 ? -0.031 1.49 -11.047 1 98.81 147 LYS B N 1
ATOM 4967 C CA . LYS B 1 147 ? -0.556 1.789 -12.375 1 98.81 147 LYS B CA 1
ATOM 4968 C C . LYS B 1 147 ? -0.165 0.707 -13.375 1 98.81 147 LYS B C 1
ATOM 4970 O O . LYS B 1 147 ? -0.996 0.256 -14.164 1 98.81 147 LYS B O 1
ATOM 4975 N N . PHE B 1 148 ? 1.065 0.271 -13.352 1 98.88 148 PHE B N 1
ATOM 4976 C CA . PHE B 1 148 ? 1.577 -0.767 -14.234 1 98.88 148 PHE B CA 1
ATOM 4977 C C . PHE B 1 148 ? 0.723 -2.025 -14.148 1 98.88 148 PHE B C 1
ATOM 4979 O O . PHE B 1 148 ? 0.296 -2.566 -15.172 1 98.88 148 PHE B O 1
ATOM 4986 N N . PHE B 1 149 ? 0.496 -2.494 -12.93 1 98.94 149 PHE B N 1
ATOM 4987 C CA . PHE B 1 149 ? -0.202 -3.758 -12.719 1 98.94 149 PHE B CA 1
ATOM 4988 C C . PHE B 1 149 ? -1.695 -3.598 -12.977 1 98.94 149 PHE B C 1
ATOM 4990 O O . PHE B 1 149 ? -2.309 -4.434 -13.648 1 98.94 149 PHE B O 1
ATOM 4997 N N . MET B 1 150 ? -2.283 -2.541 -12.461 1 98.56 150 MET B N 1
ATOM 4998 C CA . MET B 1 150 ? -3.73 -2.371 -12.531 1 98.56 150 MET B CA 1
ATOM 4999 C C . MET B 1 150 ? -4.188 -2.129 -13.969 1 98.56 150 MET B C 1
ATOM 5001 O O . MET B 1 150 ? -5.262 -2.576 -14.367 1 98.56 150 MET B O 1
ATOM 5005 N N . GLU B 1 151 ? -3.389 -1.469 -14.727 1 97.38 151 GLU B N 1
ATOM 5006 C CA . GLU B 1 151 ? -3.74 -1.228 -16.125 1 97.38 151 GLU B CA 1
ATOM 5007 C C . GLU B 1 151 ? -3.506 -2.473 -16.969 1 97.38 151 GLU B C 1
ATOM 5009 O O . GLU B 1 151 ? -3.898 -2.514 -18.141 1 97.38 151 GLU B O 1
ATOM 5014 N N . ARG B 1 152 ? -2.918 -3.506 -16.422 1 97.25 152 ARG B N 1
ATOM 5015 C CA . ARG B 1 152 ? -2.752 -4.805 -17.062 1 97.25 152 ARG B CA 1
ATOM 5016 C C . ARG B 1 152 ? -3.672 -5.848 -16.438 1 97.25 152 ARG B C 1
ATOM 5018 O O . ARG B 1 152 ? -3.443 -7.051 -16.594 1 97.25 152 ARG B O 1
ATOM 5025 N N . ASP B 1 153 ? -4.621 -5.414 -15.648 1 96 153 ASP B N 1
ATOM 5026 C CA . ASP B 1 153 ? -5.742 -6.191 -15.125 1 96 153 ASP B CA 1
ATOM 5027 C C . ASP B 1 153 ? -5.281 -7.141 -14.023 1 96 153 ASP B C 1
ATOM 5029 O O . ASP B 1 153 ? -5.883 -8.195 -13.812 1 96 153 ASP B O 1
ATOM 5033 N N . PHE B 1 154 ? -4.137 -6.883 -13.406 1 98.81 154 PHE B N 1
ATOM 5034 C CA . PHE B 1 154 ? -3.771 -7.621 -12.211 1 98.81 154 PHE B CA 1
ATOM 5035 C C . PHE B 1 154 ? -4.699 -7.273 -11.055 1 98.81 154 PHE B C 1
ATOM 5037 O O . PHE B 1 154 ? -5.305 -6.199 -11.039 1 98.81 154 PHE B O 1
ATOM 5044 N N . VAL B 1 155 ? -4.832 -8.164 -10.117 1 98.88 155 VAL B N 1
ATOM 5045 C CA . VAL B 1 155 ? -5.586 -7.918 -8.891 1 98.88 155 VAL B CA 1
ATOM 5046 C C . VAL B 1 155 ? -4.625 -7.637 -7.738 1 98.88 155 VAL B C 1
ATOM 5048 O O . VAL B 1 155 ? -3.707 -8.422 -7.477 1 98.88 155 VAL B O 1
ATOM 5051 N N . TYR B 1 156 ? -4.785 -6.453 -7.094 1 98.94 156 TYR B N 1
ATOM 5052 C CA . TYR B 1 156 ? -3.988 -6.09 -5.926 1 98.94 156 TYR B CA 1
ATOM 5053 C C . TYR B 1 156 ? -4.445 -6.859 -4.691 1 98.94 156 TYR B C 1
ATOM 5055 O O . TYR B 1 156 ? -5.609 -6.77 -4.293 1 98.94 156 TYR B O 1
ATOM 5063 N N . VAL B 1 157 ? -3.504 -7.617 -4.039 1 98.88 157 VAL B N 1
ATOM 5064 C CA . VAL B 1 157 ? -3.844 -8.453 -2.893 1 98.88 157 VAL B CA 1
ATOM 5065 C C . VAL B 1 157 ? -3.041 -8.008 -1.671 1 98.88 157 VAL B C 1
ATOM 5067 O O . VAL B 1 157 ? -1.812 -7.934 -1.723 1 98.88 157 VAL B O 1
ATOM 5070 N N . HIS B 1 158 ? -3.742 -7.703 -0.613 1 98.56 158 HIS B N 1
ATOM 5071 C CA . HIS B 1 158 ? -3.109 -7.434 0.673 1 98.56 158 HIS B CA 1
ATOM 5072 C C . HIS B 1 158 ? -2.902 -8.719 1.467 1 98.56 158 HIS B C 1
ATOM 5074 O O . HIS B 1 158 ? -3.812 -9.18 2.162 1 98.56 158 HIS B O 1
ATOM 5080 N N . THR B 1 159 ? -1.717 -9.25 1.413 1 97.81 159 THR B N 1
ATOM 5081 C CA . THR B 1 159 ? -1.401 -10.445 2.182 1 97.81 159 THR B CA 1
ATOM 5082 C C . THR B 1 159 ? -1.127 -10.094 3.643 1 97.81 159 THR B C 1
ATOM 5084 O O . THR B 1 159 ? -0.793 -8.953 3.959 1 97.81 159 THR B O 1
ATOM 5087 N N . PRO B 1 160 ? -1.298 -11.023 4.516 1 96.81 160 PRO B N 1
ATOM 5088 C CA . PRO B 1 160 ? -1.177 -10.727 5.945 1 96.81 160 PRO B CA 1
ATOM 5089 C C . PRO B 1 160 ? 0.246 -10.344 6.348 1 96.81 160 PRO B C 1
ATOM 5091 O O . PRO B 1 160 ? 1.211 -10.883 5.801 1 96.81 160 PRO B O 1
ATOM 5094 N N . ILE B 1 161 ? 0.297 -9.484 7.395 1 97.81 161 ILE B N 1
ATOM 5095 C CA . ILE B 1 161 ? 1.551 -9.039 7.984 1 97.81 161 ILE B CA 1
ATOM 5096 C C . ILE B 1 161 ? 1.9 -9.914 9.188 1 97.81 161 ILE B C 1
ATOM 5098 O O . ILE B 1 161 ? 3.055 -10.312 9.359 1 97.81 161 ILE B O 1
ATOM 5102 N N . ILE B 1 162 ? 0.879 -10.203 9.984 1 97.56 162 ILE B N 1
ATOM 5103 C CA . ILE B 1 162 ? 1.054 -11.148 11.086 1 97.56 162 ILE B CA 1
ATOM 5104 C C . ILE B 1 162 ? 0.85 -12.57 10.586 1 97.56 162 ILE B C 1
ATOM 5106 O O . ILE B 1 162 ? -0.166 -12.875 9.953 1 97.56 162 ILE B O 1
ATOM 5110 N N . SER B 1 163 ? 1.823 -13.391 10.805 1 93.81 163 SER B N 1
ATOM 5111 C CA . SER B 1 163 ? 1.774 -14.75 10.273 1 93.81 163 SER B CA 1
ATOM 5112 C C . SER B 1 163 ? 2.111 -15.773 11.352 1 93.81 163 SER B C 1
ATOM 5114 O O . SER B 1 163 ? 2.941 -15.516 12.219 1 93.81 163 SER B O 1
ATOM 5116 N N . GLY B 1 164 ? 1.396 -16.891 11.266 1 87.06 164 GLY B N 1
ATOM 5117 C CA . GLY B 1 164 ? 1.751 -18.031 12.109 1 87.06 164 GLY B CA 1
ATOM 5118 C C . GLY B 1 164 ? 2.74 -18.969 11.453 1 87.06 164 GLY B C 1
ATOM 5119 O O . GLY B 1 164 ? 3.092 -20 12.023 1 87.06 164 GLY B O 1
ATOM 5120 N N . GLN B 1 165 ? 3.154 -18.656 10.258 1 76.31 165 GLN B N 1
ATOM 5121 C CA . GLN B 1 165 ? 4.012 -19.531 9.469 1 76.31 165 GLN B CA 1
ATOM 5122 C C . GLN B 1 165 ? 5.348 -18.875 9.164 1 76.31 165 GLN B C 1
ATOM 5124 O O . GLN B 1 165 ? 5.457 -17.641 9.172 1 76.31 165 GLN B O 1
ATOM 5129 N N . ASP B 1 166 ? 6.352 -19.781 9.211 1 65 166 ASP B N 1
ATOM 5130 C CA . ASP B 1 166 ? 7.633 -19.297 8.711 1 65 166 ASP B CA 1
ATOM 5131 C C . ASP B 1 166 ? 7.758 -19.531 7.207 1 65 166 ASP B C 1
ATOM 5133 O O . ASP B 1 166 ? 7.867 -20.672 6.754 1 65 166 ASP B O 1
ATOM 5137 N N . CYS B 1 167 ? 7.523 -18.516 6.332 1 56.53 167 CYS B N 1
ATOM 5138 C CA . CYS B 1 167 ? 7.543 -18.609 4.879 1 56.53 167 CYS B CA 1
ATOM 5139 C C . CYS B 1 167 ? 8.922 -19.047 4.379 1 56.53 167 CYS B C 1
ATOM 5141 O O . CYS B 1 167 ? 9.023 -19.766 3.387 1 56.53 167 CYS B O 1
ATOM 5143 N N . GLU B 1 168 ? 9.953 -18.406 4.859 1 54.94 168 GLU B N 1
ATOM 5144 C CA . GLU B 1 168 ? 11.25 -18.609 4.23 1 54.94 168 GLU B CA 1
ATOM 5145 C C . GLU B 1 168 ? 12.141 -19.5 5.082 1 54.94 168 GLU B C 1
ATOM 5147 O O . GLU B 1 168 ? 13.211 -19.922 4.637 1 54.94 168 GLU B O 1
ATOM 5152 N N . GLY B 1 169 ? 11.461 -20.266 6.168 1 52.69 169 GLY B N 1
ATOM 5153 C CA . GLY B 1 169 ? 12.227 -21.219 6.957 1 52.69 169 GLY B CA 1
ATOM 5154 C C . GLY B 1 169 ? 13.344 -20.578 7.758 1 52.69 169 GLY B C 1
ATOM 5155 O O . GLY B 1 169 ? 13.789 -21.141 8.766 1 52.69 169 GLY B O 1
ATOM 5156 N N . ALA B 1 170 ? 14.352 -19.719 7.047 1 48.03 170 ALA B N 1
ATOM 5157 C CA . ALA B 1 170 ? 15.695 -19.453 7.539 1 48.03 170 ALA B CA 1
ATOM 5158 C C . ALA B 1 170 ? 15.781 -18.094 8.211 1 48.03 170 ALA B C 1
ATOM 5160 O O . ALA B 1 170 ? 16.781 -17.766 8.859 1 48.03 170 ALA B O 1
ATOM 5161 N N . GLY B 1 171 ? 14.766 -17.188 8.094 1 57.62 171 GLY B N 1
ATOM 5162 C CA . GLY B 1 171 ? 15.141 -15.859 8.562 1 57.62 171 GLY B CA 1
ATOM 5163 C C . GLY B 1 171 ? 14.719 -15.594 9.992 1 57.62 171 GLY B C 1
ATOM 5164 O O . GLY B 1 171 ? 13.828 -16.266 10.523 1 57.62 171 GLY B O 1
ATOM 5165 N N . GLU B 1 172 ? 15.562 -14.859 10.68 1 80.75 172 GLU B N 1
ATOM 5166 C CA . GLU B 1 172 ? 15.164 -14.352 11.992 1 80.75 172 GLU B CA 1
ATOM 5167 C C . GLU B 1 172 ? 13.906 -13.5 11.891 1 80.75 172 GLU B C 1
ATOM 5169 O O . GLU B 1 172 ? 13.812 -12.617 11.031 1 80.75 172 GLU B O 1
ATOM 5174 N N . MET B 1 173 ? 12.922 -13.898 12.523 1 91.56 173 MET B N 1
ATOM 5175 C CA . MET B 1 173 ? 11.625 -13.227 12.461 1 91.56 173 MET B CA 1
ATOM 5176 C C . MET B 1 173 ? 11.352 -12.453 13.742 1 91.56 173 MET B C 1
ATOM 5178 O O . MET B 1 173 ? 11.852 -12.812 14.812 1 91.56 173 MET B O 1
ATOM 5182 N N . PHE B 1 174 ? 10.609 -11.391 13.609 1 96.75 174 PHE B N 1
ATOM 5183 C CA . PHE B 1 174 ? 10.102 -10.648 14.758 1 96.75 174 PHE B CA 1
ATOM 5184 C C . PHE B 1 174 ? 8.867 -11.336 15.344 1 96.75 174 PHE B C 1
ATOM 5186 O O . PHE B 1 174 ? 7.879 -11.547 14.641 1 96.75 174 PHE B O 1
ATOM 5193 N N . GLN B 1 175 ? 8.945 -11.664 16.578 1 96.31 175 GLN B N 1
ATOM 5194 C CA . GLN B 1 175 ? 7.77 -12.227 17.234 1 96.31 175 GLN B CA 1
ATOM 5195 C C . GLN B 1 175 ? 6.75 -11.141 17.562 1 96.31 175 GLN B C 1
ATOM 5197 O O . GLN B 1 175 ? 7.117 -10.039 17.969 1 96.31 175 GLN B O 1
ATOM 5202 N N . VAL B 1 176 ? 5.492 -11.414 17.375 1 97.5 176 VAL B N 1
ATOM 5203 C CA . VAL B 1 176 ? 4.371 -10.555 17.734 1 97.5 176 VAL B CA 1
ATOM 5204 C C . VAL B 1 176 ? 3.586 -11.18 18.891 1 97.5 176 VAL B C 1
ATOM 5206 O O . VAL B 1 176 ? 3.104 -12.305 18.781 1 97.5 176 VAL B O 1
ATOM 5209 N N . THR B 1 177 ? 3.414 -10.469 20.016 1 97.38 177 THR B N 1
ATOM 5210 C CA . THR B 1 177 ? 2.807 -11.094 21.172 1 97.38 177 THR B CA 1
ATOM 5211 C C . THR B 1 177 ? 2.078 -10.062 22.031 1 97.38 177 THR B C 1
ATOM 5213 O O . THR B 1 177 ? 2.367 -8.867 21.953 1 97.38 177 THR B O 1
ATOM 5216 N N . THR B 1 178 ? 1.064 -10.508 22.734 1 96.88 178 THR B N 1
ATOM 5217 C CA . THR B 1 178 ? 0.402 -9.695 23.75 1 96.88 178 THR B CA 1
ATOM 5218 C C . THR B 1 178 ? 0.699 -10.219 25.141 1 96.88 178 THR B C 1
ATOM 5220 O O . THR B 1 178 ? 0.15 -9.719 26.125 1 96.88 178 THR B O 1
ATOM 5223 N N . LEU B 1 179 ? 1.549 -11.258 25.203 1 96.75 179 LEU B N 1
ATOM 5224 C CA . LEU B 1 179 ? 1.961 -11.773 26.516 1 96.75 179 LEU B CA 1
ATOM 5225 C C . LEU B 1 179 ? 2.76 -10.727 27.281 1 96.75 179 LEU B C 1
ATOM 5227 O O . LEU B 1 179 ? 3.502 -9.945 26.688 1 96.75 179 LEU B O 1
ATOM 5231 N N . ASP B 1 180 ? 2.605 -10.758 28.562 1 95.94 180 ASP B N 1
ATOM 5232 C CA . ASP B 1 180 ? 3.338 -9.828 29.422 1 95.94 180 ASP B CA 1
ATOM 5233 C C . ASP B 1 180 ? 4.762 -10.32 29.672 1 95.94 180 ASP B C 1
ATOM 5235 O O . ASP B 1 180 ? 4.98 -11.219 30.5 1 95.94 180 ASP B O 1
ATOM 5239 N N . LEU B 1 181 ? 5.711 -9.656 29.094 1 96.38 181 LEU B N 1
ATOM 5240 C CA . LEU B 1 181 ? 7.098 -10.109 29.156 1 96.38 181 LEU B CA 1
ATOM 5241 C C . LEU B 1 181 ? 7.648 -9.945 30.578 1 96.38 181 LEU B C 1
ATOM 5243 O O . LEU B 1 181 ? 8.523 -10.711 31 1 96.38 181 LEU B O 1
ATOM 5247 N N . GLU B 1 182 ? 7.168 -8.969 31.234 1 95.75 182 GLU B N 1
ATOM 5248 C CA . GLU B 1 182 ? 7.574 -8.805 32.625 1 95.75 182 GLU B CA 1
ATOM 5249 C C . GLU B 1 182 ? 7.117 -9.984 33.469 1 95.75 182 GLU B C 1
ATOM 5251 O O . GLU B 1 182 ? 7.883 -10.492 34.312 1 95.75 182 GLU B O 1
ATOM 5256 N N . GLU B 1 183 ? 5.871 -10.375 33.281 1 96.5 183 GLU B N 1
ATOM 5257 C CA . GLU B 1 183 ? 5.348 -11.523 34 1 96.5 183 GLU B CA 1
ATOM 5258 C C . GLU B 1 183 ? 6.117 -12.797 33.625 1 96.5 183 GLU B C 1
ATOM 5260 O O . GLU B 1 183 ? 6.395 -13.625 34.5 1 96.5 183 GLU B O 1
ATOM 5265 N N . LEU B 1 184 ? 6.41 -12.938 32.406 1 97 184 LEU B N 1
ATOM 5266 C CA . LEU B 1 184 ? 7.191 -14.094 31.969 1 97 184 LEU B CA 1
ATOM 5267 C C . LEU B 1 184 ? 8.555 -14.117 32.656 1 97 184 LEU B C 1
ATOM 5269 O O . LEU B 1 184 ? 8.992 -15.164 33.125 1 97 184 LEU B O 1
ATOM 5273 N N . SER B 1 185 ? 9.172 -12.93 32.75 1 96.38 185 SER B N 1
ATOM 5274 C CA . SER B 1 185 ? 10.5 -12.836 33.312 1 96.38 185 SER B CA 1
ATOM 5275 C C . SER B 1 185 ? 10.469 -13.125 34.812 1 96.38 185 SER B C 1
ATOM 5277 O O . SER B 1 185 ? 11.508 -13.406 35.438 1 96.38 185 SER B O 1
ATOM 5279 N N . GLN B 1 186 ? 9.297 -13.055 35.406 1 96.19 186 GLN B N 1
ATOM 5280 C CA . GLN B 1 186 ? 9.133 -13.312 36.844 1 96.19 186 GLN B CA 1
ATOM 5281 C C . GLN B 1 186 ? 8.742 -14.766 37.094 1 96.19 186 GLN B C 1
ATOM 5283 O O . GLN B 1 186 ? 8.406 -15.133 38.219 1 96.19 186 GLN B O 1
ATOM 5288 N N . GLY B 1 187 ? 8.68 -15.57 36.062 1 92.94 187 GLY B N 1
ATOM 5289 C CA . GLY B 1 187 ? 8.516 -17 36.25 1 92.94 187 GLY B CA 1
ATOM 5290 C C . GLY B 1 187 ? 7.184 -17.531 35.75 1 92.94 187 GLY B C 1
ATOM 5291 O O . GLY B 1 187 ? 6.875 -18.719 35.906 1 92.94 187 GLY B O 1
ATOM 5292 N N . LYS B 1 188 ? 6.418 -16.672 35.188 1 95.25 188 LYS B N 1
ATOM 5293 C CA . LYS B 1 188 ? 5.188 -17.188 34.594 1 95.25 188 LYS B CA 1
ATOM 5294 C C . LYS B 1 188 ? 5.496 -18.156 33.469 1 95.25 188 LYS B C 1
ATOM 5296 O O . LYS B 1 188 ? 6.395 -17.922 32.656 1 95.25 188 LYS B O 1
ATOM 5301 N N . LYS B 1 189 ? 4.801 -19.203 33.438 1 96.25 189 LYS B N 1
ATOM 5302 C CA . LYS B 1 189 ? 5 -20.203 32.406 1 96.25 189 LYS B CA 1
ATOM 5303 C C . LYS B 1 189 ? 4.531 -19.688 31.047 1 96.25 189 LYS B C 1
ATOM 5305 O O . LYS B 1 189 ? 3.48 -19.047 30.953 1 96.25 189 LYS B O 1
ATOM 5310 N N . LEU B 1 190 ? 5.363 -19.891 30.078 1 97.5 190 LEU B N 1
ATOM 5311 C CA . LEU B 1 190 ? 5 -19.531 28.719 1 97.5 190 LEU B CA 1
ATOM 5312 C C . LEU B 1 190 ? 3.91 -20.453 28.188 1 97.5 190 LEU B C 1
ATOM 5314 O O . LEU B 1 190 ? 4.082 -21.672 28.156 1 97.5 190 LEU B O 1
ATOM 5318 N N . ASP B 1 191 ? 2.711 -19.953 27.812 1 97.31 191 ASP B N 1
ATOM 5319 C CA . ASP B 1 191 ? 1.592 -20.656 27.172 1 97.31 191 ASP B CA 1
ATOM 5320 C C . ASP B 1 191 ? 0.988 -19.812 26.062 1 97.31 191 ASP B C 1
ATOM 5322 O O . ASP B 1 191 ? 0.21 -18.891 26.312 1 97.31 191 ASP B O 1
ATOM 5326 N N . TYR B 1 192 ? 1.282 -20.219 24.875 1 95.75 192 TYR B N 1
ATOM 5327 C CA . TYR B 1 192 ? 0.841 -19.438 23.719 1 95.75 192 TYR B CA 1
ATOM 5328 C C . TYR B 1 192 ? -0.676 -19.484 23.594 1 95.75 192 TYR B C 1
ATOM 5330 O O . TYR B 1 192 ? -1.263 -18.672 22.875 1 95.75 192 TYR B O 1
ATOM 5338 N N . ARG B 1 193 ? -1.362 -20.406 24.172 1 95.25 193 ARG B N 1
ATOM 5339 C CA . ARG B 1 193 ? -2.822 -20.422 24.172 1 95.25 193 ARG B CA 1
ATOM 5340 C C . ARG B 1 193 ? -3.385 -19.172 24.844 1 95.25 193 ARG B C 1
ATOM 5342 O O . ARG B 1 193 ? -4.539 -18.812 24.609 1 95.25 193 ARG B O 1
ATOM 5349 N N . GLU B 1 194 ? -2.553 -18.516 25.625 1 96.12 194 GLU B N 1
ATOM 5350 C CA . GLU B 1 194 ? -2.961 -17.281 26.312 1 96.12 194 GLU B CA 1
ATOM 5351 C C . GLU B 1 194 ? -2.646 -16.047 25.469 1 96.12 194 GLU B C 1
ATOM 5353 O O . GLU B 1 194 ? -3.059 -14.945 25.812 1 96.12 194 GLU B O 1
ATOM 5358 N N . ASP B 1 195 ? -1.869 -16.266 24.469 1 96.69 195 ASP B N 1
ATOM 5359 C CA . ASP B 1 195 ? -1.549 -15.148 23.578 1 96.69 195 ASP B CA 1
ATOM 5360 C C . ASP B 1 195 ? -2.754 -14.758 22.719 1 96.69 195 ASP B C 1
ATOM 5362 O O . ASP B 1 195 ? -3.764 -15.469 22.703 1 96.69 195 ASP B O 1
ATOM 5366 N N . PHE B 1 196 ? -2.717 -13.656 22.047 1 96.69 196 PHE B N 1
ATOM 5367 C CA . PHE B 1 196 ? -3.861 -13.078 21.344 1 96.69 196 PHE B CA 1
ATOM 5368 C C . PHE B 1 196 ? -4.414 -14.055 20.312 1 96.69 196 PHE B C 1
ATOM 5370 O O . PHE B 1 196 ? -5.629 -14.234 20.203 1 96.69 196 PHE B O 1
ATOM 5377 N N . PHE B 1 197 ? -3.502 -14.695 19.516 1 96.75 197 PHE B N 1
ATOM 5378 C CA . PHE B 1 197 ? -3.924 -15.562 18.422 1 96.75 197 PHE B CA 1
ATOM 5379 C C . PHE B 1 197 ? -3.898 -17.031 18.844 1 96.75 197 PHE B C 1
ATOM 5381 O O . PHE B 1 197 ? -4.004 -17.922 18.016 1 96.75 197 PHE B O 1
ATOM 5388 N N . GLU B 1 198 ? -3.635 -17.266 20.109 1 96.56 198 GLU B N 1
ATOM 5389 C CA . GLU B 1 198 ? -3.605 -18.594 20.719 1 96.56 198 GLU B CA 1
ATOM 5390 C C . GLU B 1 198 ? -2.562 -19.484 20.047 1 96.56 198 GLU B C 1
ATOM 5392 O O . GLU B 1 198 ? -2.754 -20.703 19.938 1 96.56 198 GLU B O 1
ATOM 5397 N N . ARG B 1 199 ? -1.583 -18.906 19.516 1 94.88 199 ARG B N 1
ATOM 5398 C CA . ARG B 1 199 ? -0.395 -19.531 18.938 1 94.88 199 ARG B CA 1
ATOM 5399 C C . ARG B 1 199 ? 0.738 -18.516 18.797 1 94.88 199 ARG B C 1
ATOM 5401 O O . ARG B 1 199 ? 0.513 -17.312 18.891 1 94.88 199 ARG B O 1
ATOM 5408 N N . GLU B 1 200 ? 1.939 -19.016 18.625 1 94.44 200 GLU B N 1
ATOM 5409 C CA . GLU B 1 200 ? 3.064 -18.125 18.328 1 94.44 200 GLU B CA 1
ATOM 5410 C C . GLU B 1 200 ? 2.906 -17.484 16.969 1 94.44 200 GLU B C 1
ATOM 5412 O O . GLU B 1 200 ? 2.549 -18.141 15.992 1 94.44 200 GLU B O 1
ATOM 5417 N N . THR B 1 201 ? 3.064 -16.125 16.859 1 96.12 201 THR B N 1
ATOM 5418 C CA . THR B 1 201 ? 2.957 -15.398 15.602 1 96.12 201 THR B CA 1
ATOM 5419 C C . THR B 1 201 ? 4.168 -14.492 15.391 1 96.12 201 THR B C 1
ATOM 5421 O O . THR B 1 201 ? 4.883 -14.172 16.344 1 96.12 201 THR B O 1
ATOM 5424 N N . SER B 1 202 ? 4.449 -14.195 14.172 1 96.38 202 SER B N 1
ATOM 5425 C CA . SER B 1 202 ? 5.582 -13.359 13.789 1 96.38 202 SER B CA 1
ATOM 5426 C C . SER B 1 202 ? 5.215 -12.43 12.633 1 96.38 202 SER B C 1
ATOM 5428 O O . SER B 1 202 ? 4.164 -12.594 12.008 1 96.38 202 SER B O 1
ATOM 5430 N N . LEU B 1 203 ? 6.039 -11.414 12.43 1 97.19 203 LEU B N 1
ATOM 5431 C CA . LEU B 1 203 ? 5.887 -10.57 11.25 1 97.19 203 LEU B CA 1
ATOM 5432 C C . LEU B 1 203 ? 6.371 -11.289 10 1 97.19 203 LEU B C 1
ATOM 5434 O O . LEU B 1 203 ? 7.375 -12.008 10.039 1 97.19 203 LEU B O 1
ATOM 5438 N N . THR B 1 204 ? 5.754 -11.039 8.922 1 95.44 204 THR B N 1
ATOM 5439 C CA . THR B 1 204 ? 5.961 -11.789 7.691 1 95.44 204 THR B CA 1
ATOM 5440 C C . THR B 1 204 ? 7.277 -11.391 7.027 1 95.44 204 THR B C 1
ATOM 5442 O O . THR B 1 204 ? 7.672 -10.227 7.07 1 95.44 204 THR B O 1
ATOM 5445 N N . VAL B 1 205 ? 7.883 -12.359 6.363 1 94.19 205 VAL B N 1
ATOM 5446 C CA . VAL B 1 205 ? 9.086 -12.094 5.586 1 94.19 205 VAL B CA 1
ATOM 5447 C C . VAL B 1 205 ? 8.75 -12.047 4.098 1 94.19 205 VAL B C 1
ATOM 5449 O O . VAL B 1 205 ? 9.586 -11.664 3.275 1 94.19 205 VAL B O 1
ATOM 5452 N N . SER B 1 206 ? 7.566 -12.43 3.707 1 94.62 206 SER B N 1
ATOM 5453 C CA . SER B 1 206 ? 7.105 -12.438 2.324 1 94.62 206 SER B CA 1
ATOM 5454 C C . SER B 1 206 ? 5.605 -12.711 2.242 1 94.62 206 SER B C 1
ATOM 5456 O O . SER B 1 206 ? 5.031 -13.328 3.141 1 94.62 206 SER B O 1
ATOM 5458 N N . GLY B 1 207 ? 4.945 -12.195 1.252 1 95.69 207 GLY B N 1
ATOM 5459 C CA . GLY B 1 207 ? 3.551 -12.516 0.992 1 95.69 207 GLY B CA 1
ATOM 5460 C C . GLY B 1 207 ? 3.367 -13.516 -0.131 1 95.69 207 GLY B C 1
ATOM 5461 O O . GLY B 1 207 ? 2.242 -13.766 -0.569 1 95.69 207 GLY B O 1
ATOM 5462 N N . GLN B 1 208 ? 4.395 -14.195 -0.53 1 96.75 208 GLN B N 1
ATOM 5463 C CA . GLN B 1 208 ? 4.41 -14.992 -1.751 1 96.75 208 GLN B CA 1
ATOM 5464 C C . GLN B 1 208 ? 3.441 -16.172 -1.654 1 96.75 208 GLN B C 1
ATOM 5466 O O . GLN B 1 208 ? 2.631 -16.391 -2.559 1 96.75 208 GLN B O 1
ATOM 5471 N N . LEU B 1 209 ? 3.473 -16.922 -0.533 1 96.5 209 LEU B N 1
ATOM 5472 C CA . LEU B 1 209 ? 2.656 -18.125 -0.442 1 96.5 209 LEU B CA 1
ATOM 5473 C C . LEU B 1 209 ? 1.172 -17.781 -0.485 1 96.5 209 LEU B C 1
ATOM 5475 O O . LEU B 1 209 ? 0.4 -18.422 -1.198 1 96.5 209 LEU B O 1
ATOM 5479 N N . ASN B 1 210 ? 0.764 -16.719 0.256 1 97.31 210 ASN B N 1
ATOM 5480 C CA . ASN B 1 210 ? -0.618 -16.266 0.209 1 97.31 210 ASN B CA 1
ATOM 5481 C C . ASN B 1 210 ? -0.983 -15.727 -1.174 1 97.31 210 ASN B C 1
ATOM 5483 O O . ASN B 1 210 ? -2.107 -15.914 -1.64 1 97.31 210 ASN B O 1
ATOM 5487 N N . GLY B 1 211 ? -0.036 -15.016 -1.81 1 98.25 211 GLY B N 1
ATOM 5488 C CA . GLY B 1 211 ? -0.26 -14.508 -3.154 1 98.25 211 GLY B CA 1
ATOM 5489 C C . GLY B 1 211 ? -0.531 -15.602 -4.168 1 98.25 211 GLY B C 1
ATOM 5490 O O . GLY B 1 211 ? -1.354 -15.43 -5.07 1 98.25 211 GLY B O 1
ATOM 5491 N N . GLU B 1 212 ? 0.159 -16.75 -4.039 1 98.56 212 GLU B N 1
ATOM 5492 C CA . GLU B 1 212 ? -0.048 -17.875 -4.945 1 98.56 212 GLU B CA 1
ATOM 5493 C C . GLU B 1 212 ? -1.482 -18.391 -4.867 1 98.56 212 GLU B C 1
ATOM 5495 O O . GLU B 1 212 ? -2.059 -18.797 -5.879 1 98.56 212 GLU B O 1
ATOM 5500 N N . ALA B 1 213 ? -2.059 -18.375 -3.688 1 98.31 213 ALA B N 1
ATOM 5501 C CA . ALA B 1 213 ? -3.449 -18.797 -3.535 1 98.31 213 ALA B CA 1
ATOM 5502 C C . ALA B 1 213 ? -4.379 -17.922 -4.371 1 98.31 213 ALA B C 1
ATOM 5504 O O . ALA B 1 213 ? -5.293 -18.422 -5.027 1 98.31 213 ALA B O 1
ATOM 5505 N N . PHE B 1 214 ? -4.094 -16.656 -4.414 1 98.81 214 PHE B N 1
ATOM 5506 C CA . PHE B 1 214 ? -4.941 -15.727 -5.152 1 98.81 214 PHE B CA 1
ATOM 5507 C C . PHE B 1 214 ? -4.668 -15.82 -6.648 1 98.81 214 PHE B C 1
ATOM 5509 O O . PHE B 1 214 ? -5.586 -15.672 -7.461 1 98.81 214 PHE B O 1
ATOM 5516 N N . ALA B 1 215 ? -3.404 -16.047 -7.02 1 98.81 215 ALA B N 1
ATOM 5517 C CA . ALA B 1 215 ? -3.098 -16.219 -8.438 1 98.81 215 ALA B CA 1
ATOM 5518 C C . ALA B 1 215 ? -3.854 -17.406 -9.023 1 98.81 215 ALA B C 1
ATOM 5520 O O . ALA B 1 215 ? -4.277 -17.375 -10.18 1 98.81 215 ALA B O 1
ATOM 5521 N N . GLN B 1 216 ? -4.023 -18.453 -8.227 1 98.19 216 GLN B N 1
ATOM 5522 C CA . GLN B 1 216 ? -4.73 -19.641 -8.68 1 98.19 216 GLN B CA 1
ATOM 5523 C C . GLN B 1 216 ? -6.238 -19.406 -8.703 1 98.19 216 GLN B C 1
ATOM 5525 O O . GLN B 1 216 ? -7.012 -20.344 -8.93 1 98.19 216 GLN B O 1
ATOM 5530 N N . ALA B 1 217 ? -6.688 -18.172 -8.422 1 98.25 217 ALA B N 1
ATOM 5531 C CA . ALA B 1 217 ? -8.094 -17.781 -8.508 1 98.25 217 ALA B CA 1
ATOM 5532 C C . ALA B 1 217 ? -8.289 -16.656 -9.508 1 98.25 217 ALA B C 1
ATOM 5534 O O . ALA B 1 217 ? -9.281 -16.625 -10.25 1 98.25 217 ALA B O 1
ATOM 5535 N N . PHE B 1 218 ? -7.312 -15.742 -9.586 1 98.56 218 PHE B N 1
ATOM 5536 C CA . PHE B 1 218 ? -7.496 -14.5 -10.328 1 98.56 218 PHE B CA 1
ATOM 5537 C C . PHE B 1 218 ? -6.566 -14.453 -11.539 1 98.56 218 PHE B C 1
ATOM 5539 O O . PHE B 1 218 ? -6.59 -13.492 -12.312 1 98.56 218 PHE B O 1
ATOM 5546 N N . ARG B 1 219 ? -5.719 -15.484 -11.711 1 98.12 219 ARG B N 1
ATOM 5547 C CA . ARG B 1 219 ? -4.777 -15.617 -12.82 1 98.12 219 ARG B CA 1
ATOM 5548 C C . ARG B 1 219 ? -3.561 -14.719 -12.617 1 98.12 219 ARG B C 1
ATOM 5550 O O . ARG B 1 219 ? -2.432 -15.211 -12.523 1 98.12 219 ARG B O 1
ATOM 5557 N N . ASN B 1 220 ? -3.758 -13.422 -12.555 1 98.75 220 ASN B N 1
ATOM 5558 C CA . ASN B 1 220 ? -2.689 -12.445 -12.359 1 98.75 220 ASN B CA 1
ATOM 5559 C C . ASN B 1 220 ? -2.949 -11.562 -11.148 1 98.75 220 ASN B C 1
ATOM 5561 O O . ASN B 1 220 ? -3.939 -10.828 -11.109 1 98.75 220 ASN B O 1
ATOM 5565 N N . ILE B 1 221 ? -2.008 -11.625 -10.18 1 98.94 221 ILE B N 1
ATOM 5566 C CA . ILE B 1 221 ? -2.139 -10.797 -8.992 1 98.94 221 ILE B CA 1
ATOM 5567 C C . ILE B 1 221 ? -0.797 -10.141 -8.664 1 98.94 221 ILE B C 1
ATOM 5569 O O . ILE B 1 221 ? 0.224 -10.477 -9.273 1 98.94 221 ILE B O 1
ATOM 5573 N N . TYR B 1 222 ? -0.794 -9.125 -7.824 1 98.94 222 TYR B N 1
ATOM 5574 C CA . TYR B 1 222 ? 0.426 -8.602 -7.219 1 98.94 222 TYR B CA 1
ATOM 5575 C C . TYR B 1 222 ? 0.177 -8.172 -5.777 1 98.94 222 TYR B C 1
ATOM 5577 O O . TYR B 1 222 ? -0.954 -7.844 -5.41 1 98.94 222 TYR B O 1
ATOM 5585 N N . THR B 1 223 ? 1.186 -8.289 -4.957 1 98.75 223 THR B N 1
ATOM 5586 C CA . THR B 1 223 ? 1.194 -7.711 -3.619 1 98.75 223 THR B CA 1
ATOM 5587 C C . THR B 1 223 ? 2.186 -6.555 -3.535 1 98.75 223 THR B C 1
ATOM 5589 O O . THR B 1 223 ? 3.172 -6.52 -4.273 1 98.75 223 THR B O 1
ATOM 5592 N N . PHE B 1 224 ? 1.95 -5.598 -2.811 1 98.81 224 PHE B N 1
ATOM 5593 C CA . PHE B 1 224 ? 2.789 -4.457 -2.469 1 98.81 224 PHE B CA 1
ATOM 5594 C C . PHE B 1 224 ? 2.578 -4.043 -1.017 1 98.81 224 PHE B C 1
ATOM 5596 O O . PHE B 1 224 ? 1.566 -3.424 -0.682 1 98.81 224 PHE B O 1
ATOM 5603 N N . GLY B 1 225 ? 3.445 -4.473 -0.123 1 98.38 225 GLY B N 1
ATOM 5604 C CA . GLY B 1 225 ? 3.273 -4.215 1.298 1 98.38 225 GLY B CA 1
ATOM 5605 C C . GLY B 1 225 ? 4.562 -4.344 2.088 1 98.38 225 GLY B C 1
ATOM 5606 O O . GLY B 1 225 ? 5.609 -4.68 1.529 1 98.38 225 GLY B O 1
ATOM 5607 N N . PRO B 1 226 ? 4.523 -4.059 3.361 1 98.19 226 PRO B N 1
ATOM 5608 C CA . PRO B 1 226 ? 5.719 -4.117 4.207 1 98.19 226 PRO B CA 1
ATOM 5609 C C . PRO B 1 226 ? 6.172 -5.547 4.492 1 98.19 226 PRO B C 1
ATOM 5611 O O . PRO B 1 226 ? 5.34 -6.457 4.57 1 98.19 226 PRO B O 1
ATOM 5614 N N . THR B 1 227 ? 7.398 -5.703 4.633 1 96.75 227 THR B N 1
ATOM 5615 C CA . THR B 1 227 ? 8.086 -6.949 4.941 1 96.75 227 THR B CA 1
ATOM 5616 C C . THR B 1 227 ? 9.164 -6.727 6.004 1 96.75 227 THR B C 1
ATOM 5618 O O . THR B 1 227 ? 9.719 -5.633 6.109 1 96.75 227 THR B O 1
ATOM 5621 N N . PHE B 1 228 ? 9.523 -7.801 6.754 1 96.56 228 PHE B N 1
ATOM 5622 C CA . PHE B 1 228 ? 10.359 -7.605 7.934 1 96.56 228 PHE B CA 1
ATOM 5623 C C . PHE B 1 228 ? 11.453 -8.664 8 1 96.56 228 PHE B C 1
ATOM 5625 O O . PHE B 1 228 ? 11.211 -9.828 7.676 1 96.56 228 PHE B O 1
ATOM 5632 N N . ARG B 1 229 ? 12.578 -8.25 8.352 1 94.06 229 ARG B N 1
ATOM 5633 C CA . ARG B 1 229 ? 13.695 -9.148 8.633 1 94.06 229 ARG B CA 1
ATOM 5634 C C . ARG B 1 229 ? 14.406 -8.742 9.922 1 94.06 229 ARG B C 1
ATOM 5636 O O . ARG B 1 229 ? 14.914 -7.629 10.031 1 94.06 229 ARG B O 1
ATOM 5643 N N . ALA B 1 230 ? 14.492 -9.656 10.859 1 94.38 230 ALA B N 1
ATOM 5644 C CA . ALA B 1 230 ? 15.172 -9.391 12.125 1 94.38 230 ALA B CA 1
ATOM 5645 C C . ALA B 1 230 ? 16.656 -9.727 12.031 1 94.38 230 ALA B C 1
ATOM 5647 O O . ALA B 1 230 ? 17.188 -10.438 12.891 1 94.38 230 ALA B O 1
ATOM 5648 N N . GLU B 1 231 ? 17.281 -9.25 11.062 1 90.56 231 GLU B N 1
ATOM 5649 C CA . GLU B 1 231 ? 18.703 -9.484 10.875 1 90.56 231 GLU B CA 1
ATOM 5650 C C . GLU B 1 231 ? 19.531 -8.328 11.438 1 90.56 231 GLU B C 1
ATOM 5652 O O . GLU B 1 231 ? 19.312 -7.168 11.078 1 90.56 231 GLU B O 1
ATOM 5657 N N . GLU B 1 232 ? 20.438 -8.711 12.25 1 89.44 232 GLU B N 1
ATOM 5658 C CA . GLU B 1 232 ? 21.312 -7.688 12.805 1 89.44 232 GLU B CA 1
ATOM 5659 C C . GLU B 1 232 ? 22.391 -7.281 11.797 1 89.44 232 GLU B C 1
ATOM 5661 O O . GLU B 1 232 ? 23.5 -7.816 11.812 1 89.44 232 GLU B O 1
ATOM 5666 N N . SER B 1 233 ? 21.969 -6.465 10.953 1 85.88 233 SER B N 1
ATOM 5667 C CA . SER B 1 233 ? 22.859 -5.984 9.906 1 85.88 233 SER B CA 1
ATOM 5668 C C . SER B 1 233 ? 22.906 -4.461 9.875 1 85.88 233 SER B C 1
ATOM 5670 O O . SER B 1 233 ? 21.875 -3.801 9.984 1 85.88 233 SER B O 1
ATOM 5672 N N . ASN B 1 234 ? 24.047 -3.945 9.859 1 84.19 234 ASN B N 1
ATOM 5673 C CA . ASN B 1 234 ? 24.219 -2.496 9.812 1 84.19 234 ASN B CA 1
ATOM 5674 C C . ASN B 1 234 ? 24.812 -2.043 8.484 1 84.19 234 ASN B C 1
ATOM 5676 O O . ASN B 1 234 ? 25.5 -1.021 8.422 1 84.19 234 ASN B O 1
ATOM 5680 N N . THR B 1 235 ? 24.5 -2.816 7.508 1 87.19 235 THR B N 1
ATOM 5681 C CA . THR B 1 235 ? 24.984 -2.436 6.188 1 87.19 235 THR B CA 1
ATOM 5682 C C . THR B 1 235 ? 24.094 -1.361 5.57 1 87.19 235 THR B C 1
ATOM 5684 O O . THR B 1 235 ? 23.016 -1.064 6.09 1 87.19 235 THR B O 1
ATOM 5687 N N . THR B 1 236 ? 24.484 -0.792 4.504 1 91.69 236 THR B N 1
ATOM 5688 C CA . THR B 1 236 ? 23.75 0.27 3.82 1 91.69 236 THR B CA 1
ATOM 5689 C C . THR B 1 236 ? 22.625 -0.31 2.957 1 91.69 236 THR B C 1
ATOM 5691 O O . THR B 1 236 ? 21.875 0.434 2.32 1 91.69 236 THR B O 1
ATOM 5694 N N . ARG B 1 237 ? 22.422 -1.61 3.023 1 90.31 237 ARG B N 1
ATOM 5695 C CA . ARG B 1 237 ? 21.5 -2.238 2.09 1 90.31 237 ARG B CA 1
ATOM 5696 C C . ARG B 1 237 ? 20.375 -2.951 2.832 1 90.31 237 ARG B C 1
ATOM 5698 O O . ARG B 1 237 ? 19.422 -3.42 2.217 1 90.31 237 ARG B O 1
ATOM 5705 N N . HIS B 1 238 ? 20.562 -2.99 4.156 1 91.25 238 HIS B N 1
ATOM 5706 C CA . HIS B 1 238 ? 19.609 -3.795 4.91 1 91.25 238 HIS B CA 1
ATOM 5707 C C . HIS B 1 238 ? 18.828 -2.934 5.887 1 91.25 238 HIS B C 1
ATOM 5709 O O . HIS B 1 238 ? 19.391 -2.088 6.582 1 91.25 238 HIS B O 1
ATOM 5715 N N . ALA B 1 239 ? 17.547 -3.049 5.863 1 96 239 ALA B N 1
ATOM 5716 C CA . ALA B 1 239 ? 16.609 -2.5 6.844 1 96 239 ALA B CA 1
ATOM 5717 C C . ALA B 1 239 ? 15.711 -3.59 7.418 1 96 239 ALA B C 1
ATOM 5719 O O . ALA B 1 239 ? 15.461 -4.602 6.758 1 96 239 ALA B O 1
ATOM 5720 N N . ALA B 1 240 ? 15.297 -3.473 8.648 1 96.94 240 ALA B N 1
ATOM 5721 C CA . ALA B 1 240 ? 14.461 -4.465 9.32 1 96.94 240 ALA B CA 1
ATOM 5722 C C . ALA B 1 240 ? 13.023 -4.391 8.82 1 96.94 240 ALA B C 1
ATOM 5724 O O . ALA B 1 240 ? 12.258 -5.355 8.961 1 96.94 240 ALA B O 1
ATOM 5725 N N . GLU B 1 241 ? 12.641 -3.283 8.352 1 97.69 241 GLU B N 1
ATOM 5726 C CA . GLU B 1 241 ? 11.336 -3.01 7.75 1 97.69 241 GLU B CA 1
ATOM 5727 C C . GLU B 1 241 ? 11.484 -2.367 6.375 1 97.69 241 GLU B C 1
ATOM 5729 O O . GLU B 1 241 ? 12.141 -1.331 6.234 1 97.69 241 GLU B O 1
ATOM 5734 N N . PHE B 1 242 ? 10.961 -3.02 5.355 1 97.88 242 PHE B N 1
ATOM 5735 C CA . PHE B 1 242 ? 11.008 -2.49 3.998 1 97.88 242 PHE B CA 1
ATOM 5736 C C . PHE B 1 242 ? 9.797 -2.953 3.195 1 97.88 242 PHE B C 1
ATOM 5738 O O . PHE B 1 242 ? 8.977 -3.734 3.689 1 97.88 242 PHE B O 1
ATOM 5745 N N . TRP B 1 243 ? 9.586 -2.412 2.043 1 98.56 243 TRP B N 1
ATOM 5746 C CA . TRP B 1 243 ? 8.414 -2.75 1.241 1 98.56 243 TRP B CA 1
ATOM 5747 C C . TRP B 1 243 ? 8.797 -3.654 0.074 1 98.56 243 TRP B C 1
ATOM 5749 O O . TRP B 1 243 ? 9.883 -3.523 -0.492 1 98.56 243 TRP B O 1
ATOM 5759 N N . MET B 1 244 ? 7.902 -4.578 -0.237 1 98.38 244 MET B N 1
ATOM 5760 C CA . MET B 1 244 ? 8.156 -5.59 -1.261 1 98.38 244 MET B CA 1
ATOM 5761 C C . MET B 1 244 ? 7 -5.656 -2.254 1 98.38 244 MET B C 1
ATOM 5763 O O . MET B 1 244 ? 5.836 -5.547 -1.866 1 98.38 244 MET B O 1
ATOM 5767 N N . ILE B 1 245 ? 7.309 -5.77 -3.541 1 98.81 245 ILE B N 1
ATOM 5768 C CA . ILE B 1 245 ? 6.352 -6.062 -4.605 1 98.81 245 ILE B CA 1
ATOM 5769 C C . ILE B 1 245 ? 6.504 -7.516 -5.051 1 98.81 245 ILE B C 1
ATOM 5771 O O . ILE B 1 245 ? 7.613 -7.965 -5.359 1 98.81 245 ILE B O 1
ATOM 5775 N N . GLU B 1 246 ? 5.355 -8.25 -5.047 1 98.81 246 GLU B N 1
ATOM 5776 C CA . GLU B 1 246 ? 5.395 -9.648 -5.473 1 98.81 246 GLU B CA 1
ATOM 5777 C C . GLU B 1 246 ? 4.242 -9.969 -6.418 1 98.81 246 GLU B C 1
ATOM 5779 O O . GLU B 1 246 ? 3.148 -10.32 -5.977 1 98.81 246 GLU B O 1
ATOM 5784 N N . PRO B 1 247 ? 4.434 -9.914 -7.699 1 98.94 247 PRO B N 1
ATOM 5785 C CA . PRO B 1 247 ? 3.441 -10.453 -8.633 1 98.94 247 PRO B CA 1
ATOM 5786 C C . PRO B 1 247 ? 3.467 -11.977 -8.711 1 98.94 247 PRO B C 1
ATOM 5788 O O . PRO B 1 247 ? 4.488 -12.602 -8.406 1 98.94 247 PRO B O 1
ATOM 5791 N N . GLU B 1 248 ? 2.396 -12.539 -9.008 1 98.94 248 GLU B N 1
ATOM 5792 C CA . GLU B 1 248 ? 2.213 -13.969 -9.25 1 98.94 248 GLU B CA 1
ATOM 5793 C C . GLU B 1 248 ? 1.21 -14.211 -10.375 1 98.94 248 GLU B C 1
ATOM 5795 O O . GLU B 1 248 ? 0.108 -13.664 -10.359 1 98.94 248 GLU B O 1
ATOM 5800 N N . MET B 1 249 ? 1.628 -15.031 -11.359 1 98.81 249 MET B N 1
ATOM 5801 C CA . MET B 1 249 ? 0.796 -15.258 -12.539 1 98.81 249 MET B CA 1
ATOM 5802 C C . MET B 1 249 ? 0.534 -16.75 -12.742 1 98.81 249 MET B C 1
ATOM 5804 O O . MET B 1 249 ? 1.473 -17.547 -12.836 1 98.81 249 MET B O 1
ATOM 5808 N N . ALA B 1 250 ? -0.69 -17.141 -12.781 1 98.69 250 ALA B N 1
ATOM 5809 C CA . ALA B 1 250 ? -1.073 -18.484 -13.172 1 98.69 250 ALA B CA 1
ATOM 5810 C C . ALA B 1 250 ? -1.029 -18.656 -14.695 1 98.69 250 ALA B C 1
ATOM 5812 O O . ALA B 1 250 ? -1.184 -17.672 -15.43 1 98.69 250 ALA B O 1
ATOM 5813 N N . PHE B 1 251 ? -0.78 -19.906 -15.203 1 98.31 251 PHE B N 1
ATOM 5814 C CA . PHE B 1 251 ? -0.638 -20.25 -16.609 1 98.31 251 PHE B CA 1
ATOM 5815 C C . PHE B 1 251 ? 0.538 -19.516 -17.234 1 98.31 251 PHE B C 1
ATOM 5817 O O . PHE B 1 251 ? 0.492 -19.141 -18.406 1 98.31 251 PHE B O 1
ATOM 5824 N N . ALA B 1 252 ? 1.546 -19.203 -16.453 1 98.38 252 ALA B N 1
ATOM 5825 C CA . ALA B 1 252 ? 2.725 -18.453 -16.875 1 98.38 252 ALA B CA 1
ATOM 5826 C C . ALA B 1 252 ? 4.008 -19.172 -16.484 1 98.38 252 ALA B C 1
ATOM 5828 O O . ALA B 1 252 ? 4.133 -19.672 -15.367 1 98.38 252 ALA B O 1
ATOM 5829 N N . ASP B 1 253 ? 4.879 -19.312 -17.391 1 98.31 253 ASP B N 1
ATOM 5830 C CA . ASP B 1 253 ? 6.152 -19.969 -17.109 1 98.31 253 ASP B CA 1
ATOM 5831 C C . ASP B 1 253 ? 7.246 -18.938 -16.828 1 98.31 253 ASP B C 1
ATOM 5833 O O . ASP B 1 253 ? 6.961 -17.766 -16.609 1 98.31 253 ASP B O 1
ATOM 5837 N N . LEU B 1 254 ? 8.477 -19.375 -16.75 1 98.69 254 LEU B N 1
ATOM 5838 C CA . LEU B 1 254 ? 9.602 -18.531 -16.359 1 98.69 254 LEU B CA 1
ATOM 5839 C C . LEU B 1 254 ? 9.812 -17.422 -17.391 1 98.69 254 LEU B C 1
ATOM 5841 O O . LEU B 1 254 ? 10.195 -16.297 -17.031 1 98.69 254 LEU B O 1
ATOM 5845 N N . GLU B 1 255 ? 9.641 -17.734 -18.641 1 98.38 255 GLU B N 1
ATOM 5846 C CA . GLU B 1 255 ? 9.781 -16.734 -19.703 1 98.38 255 GLU B CA 1
ATOM 5847 C C . GLU B 1 255 ? 8.789 -15.594 -19.516 1 98.38 255 GLU B C 1
ATOM 5849 O O . GLU B 1 255 ? 9.141 -14.422 -19.641 1 98.38 255 GLU B O 1
ATOM 5854 N N . ASP B 1 256 ? 7.527 -15.969 -19.234 1 98.31 256 ASP B N 1
ATOM 5855 C CA . ASP B 1 256 ? 6.508 -14.961 -18.953 1 98.31 256 ASP B CA 1
ATOM 5856 C C . ASP B 1 256 ? 6.922 -14.07 -17.781 1 98.31 256 ASP B C 1
ATOM 5858 O O . ASP B 1 256 ? 6.688 -12.859 -17.812 1 98.31 256 ASP B O 1
ATOM 5862 N N . ASN B 1 257 ? 7.496 -14.688 -16.797 1 98.69 257 ASN B N 1
ATOM 5863 C CA . ASN B 1 257 ? 7.945 -13.984 -15.594 1 98.69 257 ASN B CA 1
ATOM 5864 C C . ASN B 1 257 ? 9.016 -12.953 -15.914 1 98.69 257 ASN B C 1
ATOM 5866 O O . ASN B 1 257 ? 8.945 -11.812 -15.453 1 98.69 257 ASN B O 1
ATOM 5870 N N . MET B 1 258 ? 10 -13.352 -16.688 1 98.81 258 MET B N 1
ATOM 5871 C CA . MET B 1 258 ? 11.094 -12.469 -17.078 1 98.81 258 MET B CA 1
ATOM 5872 C C . MET B 1 258 ? 10.594 -11.305 -17.922 1 98.81 258 MET B C 1
ATOM 5874 O O . MET B 1 258 ? 11.047 -10.172 -17.766 1 98.81 258 MET B O 1
ATOM 5878 N N . LEU B 1 259 ? 9.664 -11.57 -18.781 1 98.56 259 LEU B N 1
ATOM 5879 C CA . LEU B 1 259 ? 9.109 -10.523 -19.625 1 98.56 259 LEU B CA 1
ATOM 5880 C C . LEU B 1 259 ? 8.383 -9.477 -18.781 1 98.56 259 LEU B C 1
ATOM 5882 O O . LEU B 1 259 ? 8.523 -8.273 -19.031 1 98.56 259 LEU B O 1
ATOM 5886 N N . LEU B 1 260 ? 7.582 -9.938 -17.844 1 98.75 260 LEU B N 1
ATOM 5887 C CA . LEU B 1 260 ? 6.879 -9.008 -16.969 1 98.75 260 LEU B CA 1
ATOM 5888 C C . LEU B 1 260 ? 7.863 -8.141 -16.188 1 98.75 260 LEU B C 1
ATOM 5890 O O . LEU B 1 260 ? 7.664 -6.934 -16.047 1 98.75 260 LEU B O 1
ATOM 5894 N N . ALA B 1 261 ? 8.906 -8.789 -15.648 1 98.75 261 ALA B N 1
ATOM 5895 C CA . ALA B 1 261 ? 9.922 -8.07 -14.875 1 98.75 261 ALA B CA 1
ATOM 5896 C C . ALA B 1 261 ? 10.586 -6.984 -15.711 1 98.75 261 ALA B C 1
ATOM 5898 O O . ALA B 1 261 ? 10.75 -5.852 -15.258 1 98.75 261 ALA B O 1
ATOM 5899 N N . GLU B 1 262 ? 10.992 -7.352 -16.938 1 98.75 262 GLU B N 1
ATOM 5900 C CA . GLU B 1 262 ? 11.633 -6.402 -17.844 1 98.75 262 GLU B CA 1
ATOM 5901 C C . GLU B 1 262 ? 10.711 -5.223 -18.141 1 98.75 262 GLU B C 1
ATOM 5903 O O . GLU B 1 262 ? 11.133 -4.066 -18.062 1 98.75 262 GLU B O 1
ATOM 5908 N N . HIS B 1 263 ? 9.438 -5.52 -18.453 1 98.69 263 HIS B N 1
ATOM 5909 C CA . HIS B 1 263 ? 8.477 -4.465 -18.766 1 98.69 263 HIS B CA 1
ATOM 5910 C C . HIS B 1 263 ? 8.25 -3.553 -17.562 1 98.69 263 HIS B C 1
ATOM 5912 O O . HIS B 1 263 ? 8.102 -2.338 -17.719 1 98.69 263 HIS B O 1
ATOM 5918 N N . MET B 1 264 ? 8.203 -4.125 -16.391 1 98.81 264 MET B N 1
ATOM 5919 C CA . MET B 1 264 ? 7.945 -3.346 -15.18 1 98.81 264 MET B CA 1
ATOM 5920 C C . MET B 1 264 ? 9.086 -2.371 -14.906 1 98.81 264 MET B C 1
ATOM 5922 O O . MET B 1 264 ? 8.852 -1.185 -14.672 1 98.81 264 MET B O 1
ATOM 5926 N N . ILE B 1 265 ? 10.344 -2.904 -14.961 1 98.69 265 ILE B N 1
ATOM 5927 C CA . ILE B 1 265 ? 11.516 -2.078 -14.672 1 98.69 265 ILE B CA 1
ATOM 5928 C C . ILE B 1 265 ? 11.578 -0.914 -15.664 1 98.69 265 ILE B C 1
ATOM 5930 O O . ILE B 1 265 ? 11.758 0.238 -15.258 1 98.69 265 ILE B O 1
ATOM 5934 N N . LYS B 1 266 ? 11.406 -1.188 -16.922 1 98.81 266 LYS B N 1
ATOM 5935 C CA . LYS B 1 266 ? 11.445 -0.158 -17.969 1 98.81 266 LYS B CA 1
ATOM 5936 C C . LYS B 1 266 ? 10.328 0.865 -17.75 1 98.81 266 LYS B C 1
ATOM 5938 O O . LYS B 1 266 ? 10.555 2.07 -17.891 1 98.81 266 LYS B O 1
ATOM 5943 N N . TYR B 1 267 ? 9.148 0.373 -17.422 1 98.88 267 TYR B N 1
ATOM 5944 C CA . TYR B 1 267 ? 8 1.251 -17.203 1 98.88 267 TYR B CA 1
ATOM 5945 C C . TYR B 1 267 ? 8.25 2.209 -16.047 1 98.88 267 TYR B C 1
ATOM 5947 O O . TYR B 1 267 ? 7.988 3.408 -16.156 1 98.88 267 TYR B O 1
ATOM 5955 N N . ILE B 1 268 ? 8.727 1.699 -14.93 1 98.88 268 ILE B N 1
ATOM 5956 C CA . ILE B 1 268 ? 8.984 2.512 -13.75 1 98.88 268 ILE B CA 1
ATOM 5957 C C . ILE B 1 268 ? 9.984 3.613 -14.078 1 98.88 268 ILE B C 1
ATOM 5959 O O . ILE B 1 268 ? 9.766 4.781 -13.75 1 98.88 268 ILE B O 1
ATOM 5963 N N . ILE B 1 269 ? 11.094 3.209 -14.734 1 98.81 269 ILE B N 1
ATOM 5964 C CA . ILE B 1 269 ? 12.141 4.16 -15.078 1 98.81 269 ILE B CA 1
ATOM 5965 C C . ILE B 1 269 ? 11.57 5.258 -15.969 1 98.81 269 ILE B C 1
ATOM 5967 O O . ILE B 1 269 ? 11.742 6.445 -15.688 1 98.81 269 ILE B O 1
ATOM 5971 N N . GLN B 1 270 ? 10.859 4.895 -17 1 98.81 270 GLN B N 1
ATOM 5972 C CA . GLN B 1 270 ? 10.312 5.855 -17.938 1 98.81 270 GLN B CA 1
ATOM 5973 C C . GLN B 1 270 ? 9.297 6.781 -17.266 1 98.81 270 GLN B C 1
ATOM 5975 O O . GLN B 1 270 ? 9.297 7.988 -17.516 1 98.81 270 GLN B O 1
ATOM 5980 N N . TYR B 1 271 ? 8.461 6.199 -16.438 1 98.81 271 TYR B N 1
ATOM 5981 C CA . TYR B 1 271 ? 7.449 6.98 -15.742 1 98.81 271 TYR B CA 1
ATOM 5982 C C . TYR B 1 271 ? 8.094 8.07 -14.891 1 98.81 271 TYR B C 1
ATOM 5984 O O . TYR B 1 271 ? 7.668 9.227 -14.922 1 98.81 271 TYR B O 1
ATOM 5992 N N . VAL B 1 272 ? 9.094 7.738 -14.117 1 98.81 272 VAL B N 1
ATOM 5993 C CA . VAL B 1 272 ? 9.734 8.672 -13.188 1 98.81 272 VAL B CA 1
ATOM 5994 C C . VAL B 1 272 ? 10.492 9.734 -13.969 1 98.81 272 VAL B C 1
ATOM 5996 O O . VAL B 1 272 ? 10.453 10.922 -13.617 1 98.81 272 VAL B O 1
ATOM 5999 N N . LEU B 1 273 ? 11.219 9.32 -15.039 1 98.69 273 LEU B N 1
ATOM 6000 C CA . LEU B 1 273 ? 11.953 10.273 -15.859 1 98.69 273 LEU B CA 1
ATOM 6001 C C . LEU B 1 273 ? 11 11.312 -16.453 1 98.69 273 LEU B C 1
ATOM 6003 O O . LEU B 1 273 ? 11.367 12.477 -16.609 1 98.69 273 LEU B O 1
ATOM 6007 N N . GLU B 1 274 ? 9.812 10.883 -16.75 1 98.56 274 GLU B N 1
ATOM 6008 C CA . GLU B 1 274 ? 8.812 11.773 -17.328 1 98.56 274 GLU B CA 1
ATOM 6009 C C . GLU B 1 274 ? 8.172 12.664 -16.266 1 98.56 274 GLU B C 1
ATOM 6011 O O . GLU B 1 274 ? 7.953 13.852 -16.5 1 98.56 274 GLU B O 1
ATOM 6016 N N . GLN B 1 275 ? 7.887 12.18 -15.102 1 98.31 275 GLN B N 1
ATOM 6017 C CA . GLN B 1 275 ? 7.043 12.859 -14.125 1 98.31 275 GLN B CA 1
ATOM 6018 C C . GLN B 1 275 ? 7.879 13.711 -13.172 1 98.31 275 GLN B C 1
ATOM 6020 O O . GLN B 1 275 ? 7.355 14.609 -12.508 1 98.31 275 GLN B O 1
ATOM 6025 N N . ALA B 1 276 ? 9.156 13.414 -13.078 1 98.25 276 ALA B N 1
ATOM 6026 C CA . ALA B 1 276 ? 9.984 14.117 -12.094 1 98.25 276 ALA B CA 1
ATOM 6027 C C . ALA B 1 276 ? 11.305 14.562 -12.711 1 98.25 276 ALA B C 1
ATOM 6029 O O . ALA B 1 276 ? 12.375 14.297 -12.164 1 98.25 276 ALA B O 1
ATOM 6030 N N . PRO B 1 277 ? 11.242 15.297 -13.82 1 98.19 277 PRO B N 1
ATOM 6031 C CA . PRO B 1 277 ? 12.492 15.688 -14.484 1 98.19 277 PRO B CA 1
ATOM 6032 C C . PRO B 1 277 ? 13.375 16.562 -13.602 1 98.19 277 PRO B C 1
ATOM 6034 O O . PRO B 1 277 ? 14.602 16.438 -13.648 1 98.19 277 PRO B O 1
ATOM 6037 N N . GLU B 1 278 ? 12.828 17.484 -12.789 1 97.94 278 GLU B N 1
ATOM 6038 C CA . GLU B 1 278 ? 13.617 18.359 -11.93 1 97.94 278 GLU B CA 1
ATOM 6039 C C . GLU B 1 278 ? 14.383 17.562 -10.875 1 97.94 278 GLU B C 1
ATOM 6041 O O . GLU B 1 278 ? 15.578 17.781 -10.672 1 97.94 278 GLU B O 1
ATOM 6046 N N . GLU B 1 279 ? 13.68 16.641 -10.227 1 98.69 279 GLU B N 1
ATOM 6047 C CA . GLU B 1 279 ? 14.305 15.805 -9.211 1 98.69 279 GLU B CA 1
ATOM 6048 C C . GLU B 1 279 ? 15.406 14.938 -9.812 1 98.69 279 GLU B C 1
ATOM 6050 O O . GLU B 1 279 ? 16.484 14.812 -9.234 1 98.69 279 GLU B O 1
ATOM 6055 N N . MET B 1 280 ? 15.102 14.375 -10.992 1 98.81 280 MET B N 1
ATOM 6056 C CA . MET B 1 280 ? 16.078 13.492 -11.633 1 98.81 280 MET B CA 1
ATOM 6057 C C . MET B 1 280 ? 17.328 14.258 -12.047 1 98.81 280 MET B C 1
ATOM 6059 O O . MET B 1 280 ? 18.438 13.75 -11.93 1 98.81 280 MET B O 1
ATOM 6063 N N . GLY B 1 281 ? 17.109 15.477 -12.57 1 98.69 281 GLY B N 1
ATOM 6064 C CA . GLY B 1 281 ? 18.25 16.344 -12.859 1 98.69 281 GLY B CA 1
ATOM 6065 C C . GLY B 1 281 ? 19.094 16.641 -11.633 1 98.69 281 GLY B C 1
ATOM 6066 O O . GLY B 1 281 ? 20.328 16.641 -11.711 1 98.69 281 GLY B O 1
ATOM 6067 N N . PHE B 1 282 ? 18.422 16.859 -10.539 1 98.44 282 PHE B N 1
ATOM 6068 C CA . PHE B 1 282 ? 19.094 17.109 -9.273 1 98.44 282 PHE B CA 1
ATOM 6069 C C . PHE B 1 282 ? 19.953 15.914 -8.867 1 98.44 282 PHE B C 1
ATOM 6071 O O . PHE B 1 282 ? 21.125 16.078 -8.508 1 98.44 282 PHE B O 1
ATOM 6078 N N . PHE B 1 283 ? 19.391 14.688 -8.914 1 98.75 283 PHE B N 1
ATOM 6079 C CA . PHE B 1 283 ? 20.125 13.484 -8.555 1 98.75 283 PHE B CA 1
ATOM 6080 C C . PHE B 1 283 ? 21.359 13.32 -9.445 1 98.75 283 PHE B C 1
ATOM 6082 O O . PHE B 1 283 ? 22.453 13.016 -8.961 1 98.75 283 PHE B O 1
ATOM 6089 N N . ASN B 1 284 ? 21.172 13.539 -10.727 1 98.69 284 ASN B N 1
ATOM 6090 C CA . ASN B 1 284 ? 22.266 13.375 -11.688 1 98.69 284 ASN B CA 1
ATOM 6091 C C . ASN B 1 284 ? 23.406 14.352 -11.414 1 98.69 284 ASN B C 1
ATOM 6093 O O . ASN B 1 284 ? 24.562 14.016 -11.617 1 98.69 284 ASN B O 1
ATOM 6097 N N . LYS B 1 285 ? 23.109 15.484 -10.938 1 98.06 285 LYS B N 1
ATOM 6098 C CA . LYS B 1 285 ? 24.094 16.547 -10.734 1 98.06 285 LYS B CA 1
ATOM 6099 C C . LYS B 1 285 ? 24.781 16.406 -9.383 1 98.06 285 LYS B C 1
ATOM 6101 O O . LYS B 1 285 ? 25.984 16.625 -9.266 1 98.06 285 LYS B O 1
ATOM 6106 N N . PHE B 1 286 ? 24 16 -8.312 1 97.25 286 PHE B N 1
ATOM 6107 C CA . PHE B 1 286 ? 24.516 16.203 -6.957 1 97.25 286 PHE B CA 1
ATOM 6108 C C . PHE B 1 286 ? 24.672 14.867 -6.238 1 97.25 286 PHE B C 1
ATOM 6110 O O . PHE B 1 286 ? 25.344 14.789 -5.207 1 97.25 286 PHE B O 1
ATOM 6117 N N . VAL B 1 287 ? 24.094 13.781 -6.758 1 97.5 287 VAL B N 1
ATOM 6118 C CA . VAL B 1 287 ? 24.078 12.531 -6.008 1 97.5 287 VAL B CA 1
ATOM 6119 C C . VAL B 1 287 ? 24.891 11.477 -6.742 1 97.5 287 VAL B C 1
ATOM 6121 O O . VAL B 1 287 ? 25.781 10.844 -6.156 1 97.5 287 VAL B O 1
ATOM 6124 N N . ASP B 1 288 ? 24.641 11.211 -7.977 1 97.12 288 ASP B N 1
ATOM 6125 C CA . ASP B 1 288 ? 25.266 10.164 -8.789 1 97.12 288 ASP B CA 1
ATOM 6126 C C . ASP B 1 288 ? 25.422 10.617 -10.234 1 97.12 288 ASP B C 1
ATOM 6128 O O . ASP B 1 288 ? 24.531 10.422 -11.062 1 97.12 288 ASP B O 1
ATOM 6132 N N . LYS B 1 289 ? 26.719 11.062 -10.484 1 96.56 289 LYS B N 1
ATOM 6133 C CA . LYS B 1 289 ? 27 11.492 -11.852 1 96.56 289 LYS B CA 1
ATOM 6134 C C . LYS B 1 289 ? 26.828 10.336 -12.836 1 96.56 289 LYS B C 1
ATOM 6136 O O . LYS B 1 289 ? 27.328 9.234 -12.602 1 96.56 289 LYS B O 1
ATOM 6141 N N . GLY B 1 290 ? 26.047 10.484 -13.867 1 96.69 290 GLY B N 1
ATOM 6142 C CA . GLY B 1 290 ? 25.812 9.438 -14.844 1 96.69 290 GLY B CA 1
ATOM 6143 C C . GLY B 1 290 ? 24.516 8.68 -14.625 1 96.69 290 GLY B C 1
ATOM 6144 O O . GLY B 1 290 ? 24.203 7.75 -15.367 1 96.69 290 GLY B O 1
ATOM 6145 N N . LEU B 1 291 ? 23.812 9.086 -13.586 1 98.25 291 LEU B N 1
ATOM 6146 C CA . LEU B 1 291 ? 22.562 8.43 -13.234 1 98.25 291 LEU B CA 1
ATOM 6147 C C . LEU B 1 291 ? 21.609 8.383 -14.43 1 98.25 291 LEU B C 1
ATOM 6149 O O . LEU B 1 291 ? 21.094 7.32 -14.773 1 98.25 291 LEU B O 1
ATOM 6153 N N . LEU B 1 292 ? 21.391 9.523 -15.07 1 98.69 292 LEU B N 1
ATOM 6154 C CA . LEU B 1 292 ? 20.438 9.609 -16.172 1 98.69 292 LEU B CA 1
ATOM 6155 C C . LEU B 1 292 ? 20.875 8.719 -17.328 1 98.69 292 LEU B C 1
ATOM 6157 O O . LEU B 1 292 ? 20.047 8.016 -17.922 1 98.69 292 LEU B O 1
ATOM 6161 N N . ASP B 1 293 ? 22.188 8.719 -17.609 1 98.12 293 ASP B N 1
ATOM 6162 C CA . ASP B 1 293 ? 22.703 7.867 -18.672 1 98.12 293 ASP B CA 1
ATOM 6163 C C . ASP B 1 293 ? 22.422 6.391 -18.375 1 98.12 293 ASP B C 1
ATOM 6165 O O . ASP B 1 293 ? 22 5.645 -19.266 1 98.12 293 ASP B O 1
ATOM 6169 N N . ARG B 1 294 ? 22.688 5.977 -17.203 1 97.56 294 ARG B N 1
ATOM 6170 C CA . ARG B 1 294 ? 22.484 4.59 -16.797 1 97.56 294 ARG B CA 1
ATOM 6171 C C . ARG B 1 294 ? 21.016 4.203 -16.906 1 97.56 294 ARG B C 1
ATOM 6173 O O . ARG B 1 294 ? 20.688 3.135 -17.422 1 97.56 294 ARG B O 1
ATOM 6180 N N . LEU B 1 295 ? 20.109 5.07 -16.422 1 98.5 295 LEU B N 1
ATOM 6181 C CA . LEU B 1 295 ? 18.672 4.781 -16.422 1 98.5 295 LEU B CA 1
ATOM 6182 C C . LEU B 1 295 ? 18.141 4.719 -17.844 1 98.5 295 LEU B C 1
ATOM 6184 O O . LEU B 1 295 ? 17.344 3.83 -18.188 1 98.5 295 LEU B O 1
ATOM 6188 N N . HIS B 1 296 ? 18.578 5.668 -18.688 1 98.31 296 HIS B N 1
ATOM 6189 C CA . HIS B 1 296 ? 18.172 5.629 -20.094 1 98.31 296 HIS B CA 1
ATOM 6190 C C . HIS B 1 296 ? 18.656 4.355 -20.781 1 98.31 296 HIS B C 1
ATOM 6192 O O . HIS B 1 296 ? 17.922 3.732 -21.531 1 98.31 296 HIS B O 1
ATOM 6198 N N . HIS B 1 297 ? 19.875 4.008 -20.469 1 97.62 297 HIS B N 1
ATOM 6199 C CA . HIS B 1 297 ? 20.453 2.801 -21.047 1 97.62 297 HIS B CA 1
ATOM 6200 C C . HIS B 1 297 ? 19.641 1.565 -20.672 1 97.62 297 HIS B C 1
ATOM 6202 O O . HIS B 1 297 ? 19.328 0.74 -21.531 1 97.62 297 HIS B O 1
ATOM 6208 N N . VAL B 1 298 ? 19.281 1.436 -19.438 1 97.5 298 VAL B N 1
ATOM 6209 C CA . VAL B 1 298 ? 18.516 0.288 -18.969 1 97.5 298 VAL B CA 1
ATOM 6210 C C . VAL B 1 298 ? 17.125 0.302 -19.625 1 97.5 298 VAL B C 1
ATOM 6212 O O . VAL B 1 298 ? 16.641 -0.731 -20.094 1 97.5 298 VAL B O 1
ATOM 6215 N N . ALA B 1 299 ? 16.453 1.424 -19.688 1 97.75 299 ALA B N 1
ATOM 6216 C CA . ALA B 1 299 ? 15.102 1.558 -20.219 1 97.75 299 ALA B CA 1
ATOM 6217 C C . ALA B 1 299 ? 15.055 1.205 -21.688 1 97.75 299 ALA B C 1
ATOM 6219 O O . ALA B 1 299 ? 14.023 0.738 -22.203 1 97.75 299 ALA B O 1
ATOM 6220 N N . GLU B 1 300 ? 16.188 1.336 -22.344 1 97.19 300 GLU B N 1
ATOM 6221 C CA . GLU B 1 300 ? 16.203 1.169 -23.797 1 97.19 300 GLU B CA 1
ATOM 6222 C C . GLU B 1 300 ? 16.875 -0.138 -24.203 1 97.19 300 GLU B C 1
ATOM 6224 O O . GLU B 1 300 ? 16.844 -0.527 -25.359 1 97.19 300 GLU B O 1
ATOM 6229 N N . SER B 1 301 ? 17.391 -0.817 -23.281 1 96.44 301 SER B N 1
ATOM 6230 C CA . SER B 1 301 ? 18.156 -2.025 -23.562 1 96.44 301 SER B CA 1
ATOM 6231 C C . SER B 1 301 ? 17.25 -3.248 -23.672 1 96.44 301 SER B C 1
ATOM 6233 O O . SER B 1 301 ? 16.203 -3.297 -23.031 1 96.44 301 SER B O 1
ATOM 6235 N N . GLU B 1 302 ? 17.688 -4.168 -24.453 1 96 302 GLU B N 1
ATOM 6236 C CA . GLU B 1 302 ? 17.188 -5.531 -24.312 1 96 302 GLU B CA 1
ATOM 6237 C C . GLU B 1 302 ? 17.984 -6.305 -23.266 1 96 302 GLU B C 1
ATOM 6239 O O . GLU B 1 302 ? 19.219 -6.328 -23.297 1 96 302 GLU B O 1
ATOM 6244 N N . PHE B 1 303 ? 17.344 -6.91 -22.344 1 98.5 303 PHE B N 1
ATOM 6245 C CA . PHE B 1 303 ? 18.031 -7.566 -21.234 1 98.5 303 PHE B CA 1
ATOM 6246 C C . PHE B 1 303 ? 18.641 -8.891 -21.688 1 98.5 303 PHE B C 1
ATOM 6248 O O . PHE B 1 303 ? 18 -9.672 -22.391 1 98.5 303 PHE B O 1
ATOM 6255 N N . ALA B 1 304 ? 19.859 -9.109 -21.406 1 98.44 304 ALA B N 1
ATOM 6256 C CA . ALA B 1 304 ? 20.531 -10.375 -21.719 1 98.44 304 ALA B CA 1
ATOM 6257 C C . ALA B 1 304 ? 19.969 -11.508 -20.859 1 98.44 304 ALA B C 1
ATOM 6259 O O . ALA B 1 304 ? 19.391 -11.266 -19.797 1 98.44 304 ALA B O 1
ATOM 6260 N N . ARG B 1 305 ? 20.125 -12.695 -21.359 1 98.5 305 ARG B N 1
ATOM 6261 C CA . ARG B 1 305 ? 19.719 -13.898 -20.641 1 98.5 305 ARG B CA 1
ATOM 6262 C C . ARG B 1 305 ? 20.828 -14.945 -20.672 1 98.5 305 ARG B C 1
ATOM 6264 O O . ARG B 1 305 ? 21.312 -15.312 -21.734 1 98.5 305 ARG B O 1
ATOM 6271 N N . ILE B 1 306 ? 21.219 -15.375 -19.516 1 98.69 306 ILE B N 1
ATOM 6272 C CA . ILE B 1 306 ? 22.188 -16.469 -19.406 1 98.69 306 ILE B CA 1
ATOM 6273 C C . ILE B 1 306 ? 21.781 -17.406 -18.266 1 98.69 306 ILE B C 1
ATOM 6275 O O . ILE B 1 306 ? 21.031 -17 -17.375 1 98.69 306 ILE B O 1
ATOM 6279 N N . THR B 1 307 ? 22.266 -18.594 -18.266 1 98.69 307 THR B N 1
ATOM 6280 C CA . THR B 1 307 ? 22.062 -19.5 -17.141 1 98.69 307 THR B CA 1
ATOM 6281 C C . THR B 1 307 ? 23.109 -19.281 -16.062 1 98.69 307 THR B C 1
ATOM 6283 O O . THR B 1 307 ? 24.172 -18.703 -16.344 1 98.69 307 THR B O 1
ATOM 6286 N N . TYR B 1 308 ? 22.797 -19.672 -14.883 1 98.69 308 TYR B N 1
ATOM 6287 C CA . TYR B 1 308 ? 23.766 -19.672 -13.789 1 98.69 308 TYR B CA 1
ATOM 6288 C C . TYR B 1 308 ? 25.062 -20.375 -14.203 1 98.69 308 TYR B C 1
ATOM 6290 O O . TYR B 1 308 ? 26.156 -19.875 -13.938 1 98.69 308 TYR B O 1
ATOM 6298 N N . THR B 1 309 ? 24.953 -21.531 -14.852 1 98.5 309 THR B N 1
ATOM 6299 C CA . THR B 1 309 ? 26.125 -22.297 -15.289 1 98.5 309 THR B CA 1
ATOM 6300 C C . THR B 1 309 ? 27 -21.484 -16.234 1 98.5 309 THR B C 1
ATOM 6302 O O . THR B 1 309 ? 28.219 -21.438 -16.078 1 98.5 309 THR B O 1
ATOM 6305 N N . GLU B 1 310 ? 26.328 -20.828 -17.172 1 98.56 310 GLU B N 1
ATOM 6306 C CA . GLU B 1 310 ? 27.047 -19.953 -18.109 1 98.56 310 GLU B CA 1
ATOM 6307 C C . GLU B 1 310 ? 27.703 -18.797 -17.375 1 98.56 310 GLU B C 1
ATOM 6309 O O . GLU B 1 310 ? 28.844 -18.406 -17.688 1 98.56 310 GLU B O 1
ATOM 6314 N N . ALA B 1 311 ? 27 -18.219 -16.422 1 98.69 311 ALA B N 1
ATOM 6315 C CA . ALA B 1 311 ? 27.547 -17.109 -15.625 1 98.69 311 ALA B CA 1
ATOM 6316 C C . ALA B 1 311 ? 28.812 -17.547 -14.875 1 98.69 311 ALA B C 1
ATOM 6318 O O . ALA B 1 311 ? 29.812 -16.828 -14.867 1 98.69 311 ALA B O 1
ATOM 6319 N N . ILE B 1 312 ? 28.719 -18.734 -14.25 1 98.25 312 ILE B N 1
ATOM 6320 C CA . ILE B 1 312 ? 29.844 -19.25 -13.492 1 98.25 312 ILE B CA 1
ATOM 6321 C C . ILE B 1 312 ? 31.047 -19.469 -14.43 1 98.25 312 ILE B C 1
ATOM 6323 O O . ILE B 1 312 ? 32.188 -19.156 -14.07 1 98.25 312 ILE B O 1
ATOM 6327 N N . ASP B 1 313 ? 30.797 -20.047 -15.594 1 98.19 313 ASP B N 1
ATOM 6328 C CA . ASP B 1 313 ? 31.859 -20.281 -16.562 1 98.19 313 ASP B CA 1
ATOM 6329 C C . ASP B 1 313 ? 32.562 -18.984 -16.938 1 98.19 313 ASP B C 1
ATOM 6331 O O . ASP B 1 313 ? 33.781 -18.938 -17.031 1 98.19 313 ASP B O 1
ATOM 6335 N N . ILE B 1 314 ? 31.781 -17.938 -17.141 1 98.19 314 ILE B N 1
ATOM 6336 C CA . ILE B 1 314 ? 32.344 -16.625 -17.5 1 98.19 314 ILE B CA 1
ATOM 6337 C C . ILE B 1 314 ? 33.125 -16.062 -16.328 1 98.19 314 ILE B C 1
ATOM 6339 O O . ILE B 1 314 ? 34.281 -15.617 -16.5 1 98.19 314 ILE B O 1
ATOM 6343 N N . LEU B 1 315 ? 32.625 -16.125 -15.117 1 98.31 315 LEU B N 1
ATOM 6344 C CA . LEU B 1 315 ? 33.219 -15.5 -13.938 1 98.31 315 LEU B CA 1
ATOM 6345 C C . LEU B 1 315 ? 34.469 -16.234 -13.5 1 98.31 315 LEU B C 1
ATOM 6347 O O . LEU B 1 315 ? 35.438 -15.617 -13.031 1 98.31 315 LEU B O 1
ATOM 6351 N N . LYS B 1 316 ? 34.406 -17.562 -13.625 1 97.38 316 LYS B N 1
ATOM 6352 C CA . LYS B 1 316 ? 35.5 -18.406 -13.164 1 97.38 316 LYS B CA 1
ATOM 6353 C C . LYS B 1 316 ? 36.781 -18.047 -13.875 1 97.38 316 LYS B C 1
ATOM 6355 O O . LYS B 1 316 ? 37.875 -18.188 -13.297 1 97.38 316 LYS B O 1
ATOM 6360 N N . GLU B 1 317 ? 36.688 -17.625 -15.062 1 97.06 317 GLU B N 1
ATOM 6361 C CA . GLU B 1 317 ? 37.875 -17.234 -15.844 1 97.06 317 GLU B CA 1
ATOM 6362 C C . GLU B 1 317 ? 38.531 -16 -15.234 1 97.06 317 GLU B C 1
ATOM 6364 O O . GLU B 1 317 ? 39.688 -15.695 -15.547 1 97.06 317 GLU B O 1
ATOM 6369 N N . HIS B 1 318 ? 37.875 -15.328 -14.414 1 96.31 318 HIS B N 1
ATOM 6370 C CA . HIS B 1 318 ? 38.406 -14.094 -13.836 1 96.31 318 HIS B CA 1
ATOM 6371 C C . HIS B 1 318 ? 38.375 -14.156 -12.312 1 96.31 318 HIS B C 1
ATOM 6373 O O . HIS B 1 318 ? 38.281 -13.133 -11.648 1 96.31 318 HIS B O 1
ATOM 6379 N N . ASN B 1 319 ? 38.438 -15.242 -11.703 1 95.5 319 ASN B N 1
ATOM 6380 C CA . ASN B 1 319 ? 38.375 -15.445 -10.258 1 95.5 319 ASN B CA 1
ATOM 6381 C C . ASN B 1 319 ? 39.438 -14.648 -9.523 1 95.5 319 ASN B C 1
ATOM 6383 O O . ASN B 1 319 ? 39.25 -14.242 -8.375 1 95.5 319 ASN B O 1
ATOM 6387 N N . ASN B 1 320 ? 40.5 -14.422 -10.164 1 94.56 320 ASN B N 1
ATOM 6388 C CA . ASN B 1 320 ? 41.594 -13.703 -9.555 1 94.56 320 ASN B CA 1
ATOM 6389 C C . ASN B 1 320 ? 41.25 -12.242 -9.289 1 94.56 320 ASN B C 1
ATOM 6391 O O . ASN B 1 320 ? 41.906 -11.57 -8.492 1 94.56 320 ASN B O 1
ATOM 6395 N N . MET B 1 321 ? 40.188 -11.789 -9.828 1 95.06 321 MET B N 1
ATOM 6396 C CA . MET B 1 321 ? 39.812 -10.391 -9.695 1 95.06 321 MET B CA 1
ATOM 6397 C C . MET B 1 321 ? 38.781 -10.219 -8.578 1 95.06 321 MET B C 1
ATOM 6399 O O . MET B 1 321 ? 38.5 -9.094 -8.148 1 95.06 321 MET B O 1
ATOM 6403 N N . PHE B 1 322 ? 38.25 -11.32 -8.102 1 96.56 322 PHE B N 1
ATOM 6404 C CA . PHE B 1 322 ? 37.156 -11.242 -7.164 1 96.56 322 PHE B CA 1
ATOM 6405 C C . PHE B 1 322 ? 37.625 -11.508 -5.742 1 96.56 322 PHE B C 1
ATOM 6407 O O . PHE B 1 322 ? 38.531 -12.336 -5.523 1 96.56 322 PHE B O 1
ATOM 6414 N N . GLN B 1 323 ? 37.094 -10.844 -4.785 1 96.56 323 GLN B N 1
ATOM 6415 C CA . GLN B 1 323 ? 37.312 -11.141 -3.373 1 96.56 323 GLN B CA 1
ATOM 6416 C C . GLN B 1 323 ? 36.719 -12.5 -3 1 96.56 323 GLN B C 1
ATOM 6418 O O . GLN B 1 323 ? 37.281 -13.203 -2.152 1 96.56 323 GLN B O 1
ATOM 6423 N N . TYR B 1 324 ? 35.625 -12.891 -3.672 1 96.19 324 TYR B N 1
ATOM 6424 C CA . TYR B 1 324 ? 34.969 -14.172 -3.447 1 96.19 324 TYR B CA 1
ATOM 6425 C C . TYR B 1 324 ? 35 -15.023 -4.707 1 96.19 324 TYR B C 1
ATOM 6427 O O . TYR B 1 324 ? 34.094 -14.953 -5.535 1 96.19 324 TYR B O 1
ATOM 6435 N N . PRO B 1 325 ? 35.906 -15.836 -4.684 1 96.25 325 PRO B N 1
ATOM 6436 C CA . PRO B 1 325 ? 35.938 -16.672 -5.883 1 96.25 325 PRO B CA 1
ATOM 6437 C C . PRO B 1 325 ? 34.656 -17.5 -6.066 1 96.25 325 PRO B C 1
ATOM 6439 O O . PRO B 1 325 ? 34.062 -17.922 -5.082 1 96.25 325 PRO B O 1
ATOM 6442 N N . VAL B 1 326 ? 34.344 -17.797 -7.355 1 97.25 326 VAL B N 1
ATOM 6443 C CA . VAL B 1 326 ? 33.094 -18.5 -7.625 1 97.25 326 VAL B CA 1
ATOM 6444 C C . VAL B 1 326 ? 33.406 -19.922 -8.086 1 97.25 326 VAL B C 1
ATOM 6446 O O . VAL B 1 326 ? 34.469 -20.188 -8.617 1 97.25 326 VAL B O 1
ATOM 6449 N N . SER B 1 327 ? 32.531 -20.828 -7.781 1 97.38 327 SER B N 1
ATOM 6450 C CA . SER B 1 327 ? 32.438 -22.188 -8.297 1 97.38 327 SER B CA 1
ATOM 6451 C C . SER B 1 327 ? 30.969 -22.625 -8.398 1 97.38 327 SER B C 1
ATOM 6453 O O . SER B 1 327 ? 30.078 -22 -7.801 1 97.38 327 SER B O 1
ATOM 6455 N N . TRP B 1 328 ? 30.812 -23.594 -9.242 1 97.44 328 TRP B N 1
ATOM 6456 C CA . TRP B 1 328 ? 29.422 -24.062 -9.391 1 97.44 328 TRP B CA 1
ATOM 6457 C C . TRP B 1 328 ? 28.844 -24.453 -8.039 1 97.44 328 TRP B C 1
ATOM 6459 O O . TRP B 1 328 ? 29.453 -25.203 -7.273 1 97.44 328 TRP B O 1
ATOM 6469 N N . GLY B 1 329 ? 27.641 -23.938 -7.73 1 96.75 329 GLY B N 1
ATOM 6470 C CA . GLY B 1 329 ? 26.984 -24.234 -6.465 1 96.75 329 GLY B CA 1
ATOM 6471 C C . GLY B 1 329 ? 27.031 -23.078 -5.484 1 96.75 329 GLY B C 1
ATOM 6472 O O . GLY B 1 329 ? 26.312 -23.078 -4.488 1 96.75 329 GLY B O 1
ATOM 6473 N N . THR B 1 330 ? 27.875 -22.125 -5.793 1 95.44 330 THR B N 1
ATOM 6474 C CA . THR B 1 330 ? 27.984 -20.969 -4.895 1 95.44 330 THR B CA 1
ATOM 6475 C C . THR B 1 330 ? 26.984 -19.891 -5.285 1 95.44 330 THR B C 1
ATOM 6477 O O . THR B 1 330 ? 26.625 -19.766 -6.457 1 95.44 330 THR B O 1
ATOM 6480 N N . ASP B 1 331 ? 26.594 -19.125 -4.289 1 94.06 331 ASP B N 1
ATOM 6481 C CA . ASP B 1 331 ? 25.781 -17.953 -4.562 1 94.06 331 ASP B CA 1
ATOM 6482 C C . ASP B 1 331 ? 26.609 -16.812 -5.137 1 94.06 331 ASP B C 1
ATOM 6484 O O . ASP B 1 331 ? 27.797 -16.703 -4.836 1 94.06 331 ASP B O 1
ATOM 6488 N N . LEU B 1 332 ? 26.047 -16.031 -5.957 1 96.25 332 LEU B N 1
ATOM 6489 C CA . LEU B 1 332 ? 26.766 -14.906 -6.551 1 96.25 332 LEU B CA 1
ATOM 6490 C C . LEU B 1 332 ? 26.766 -13.711 -5.602 1 96.25 332 LEU B C 1
ATOM 6492 O O . LEU B 1 332 ? 25.75 -13.414 -4.965 1 96.25 332 LEU B O 1
ATOM 6496 N N . GLN B 1 333 ? 27.859 -13.117 -5.492 1 95.38 333 GLN B N 1
ATOM 6497 C CA . GLN B 1 333 ? 27.984 -11.875 -4.73 1 95.38 333 GLN B CA 1
ATOM 6498 C C . GLN B 1 333 ? 27.828 -10.656 -5.633 1 95.38 333 GLN B C 1
ATOM 6500 O O . GLN B 1 333 ? 27.859 -10.773 -6.859 1 95.38 333 GLN B O 1
ATOM 6505 N N . THR B 1 334 ? 27.734 -9.539 -5.023 1 93.94 334 THR B N 1
ATOM 6506 C CA . THR B 1 334 ? 27.484 -8.297 -5.75 1 93.94 334 THR B CA 1
ATOM 6507 C C . THR B 1 334 ? 28.594 -8.031 -6.766 1 93.94 334 THR B C 1
ATOM 6509 O O . THR B 1 334 ? 28.328 -7.566 -7.875 1 93.94 334 THR B O 1
ATOM 6512 N N . GLU B 1 335 ? 29.797 -8.281 -6.352 1 96.44 335 GLU B N 1
ATOM 6513 C CA . GLU B 1 335 ? 30.922 -8.031 -7.266 1 96.44 335 GLU B CA 1
ATOM 6514 C C . GLU B 1 335 ? 30.797 -8.875 -8.531 1 96.44 335 GLU B C 1
ATOM 6516 O O . GLU B 1 335 ? 31.141 -8.414 -9.625 1 96.44 335 GLU B O 1
ATOM 6521 N N . HIS B 1 336 ? 30.312 -10.133 -8.414 1 98.12 336 HIS B N 1
ATOM 6522 C CA . HIS B 1 336 ? 30.094 -11 -9.562 1 98.12 336 HIS B CA 1
ATOM 6523 C C . HIS B 1 336 ? 29 -10.469 -10.469 1 98.12 336 HIS B C 1
ATOM 6525 O O . HIS B 1 336 ? 29.156 -10.422 -11.688 1 98.12 336 HIS B O 1
ATOM 6531 N N . GLU B 1 337 ? 27.906 -10.047 -9.82 1 98 337 GLU B N 1
ATOM 6532 C CA . GLU B 1 337 ? 26.734 -9.539 -10.516 1 98 337 GLU B CA 1
ATOM 6533 C C . GLU B 1 337 ? 27.047 -8.266 -11.297 1 98 337 GLU B C 1
ATOM 6535 O O . GLU B 1 337 ? 26.641 -8.109 -12.445 1 98 337 GLU B O 1
ATOM 6540 N N . ARG B 1 338 ? 27.766 -7.449 -10.68 1 96.38 338 ARG B N 1
ATOM 6541 C CA . ARG B 1 338 ? 28.156 -6.199 -11.328 1 96.38 338 ARG B CA 1
ATOM 6542 C C . ARG B 1 338 ? 29.125 -6.453 -12.484 1 96.38 338 ARG B C 1
ATOM 6544 O O . ARG B 1 338 ? 29.078 -5.773 -13.508 1 96.38 338 ARG B O 1
ATOM 6551 N N . TYR B 1 339 ? 30.094 -7.395 -12.297 1 98 339 TYR B N 1
ATOM 6552 C CA . TYR B 1 339 ? 31.016 -7.727 -13.383 1 98 339 TYR B CA 1
ATOM 6553 C C . TYR B 1 339 ? 30.25 -8.18 -14.617 1 98 339 TYR B C 1
ATOM 6555 O O . TYR B 1 339 ? 30.562 -7.75 -15.734 1 98 339 TYR B O 1
ATOM 6563 N N . LEU B 1 340 ? 29.234 -9.023 -14.445 1 98.5 340 LEU B N 1
ATOM 6564 C CA . LEU B 1 340 ? 28.438 -9.516 -15.562 1 98.5 340 LEU B CA 1
ATOM 6565 C C . LEU B 1 340 ? 27.75 -8.359 -16.281 1 98.5 340 LEU B C 1
ATOM 6567 O O . LEU B 1 340 ? 27.781 -8.273 -17.5 1 98.5 340 LEU B O 1
ATOM 6571 N N . THR B 1 341 ? 27.156 -7.422 -15.547 1 98.19 341 THR B N 1
ATOM 6572 C CA . THR B 1 341 ? 26.297 -6.387 -16.125 1 98.19 341 THR B CA 1
ATOM 6573 C C . THR B 1 341 ? 27.141 -5.227 -16.641 1 98.19 341 THR B C 1
ATOM 6575 O O . THR B 1 341 ? 26.75 -4.539 -17.594 1 98.19 341 THR B O 1
ATOM 6578 N N . GLU B 1 342 ? 28.312 -4.957 -16.047 1 97.19 342 GLU B N 1
ATOM 6579 C CA . GLU B 1 342 ? 29.047 -3.74 -16.359 1 97.19 342 GLU B CA 1
ATOM 6580 C C . GLU B 1 342 ? 30.234 -4.035 -17.281 1 97.19 342 GLU B C 1
ATOM 6582 O O . GLU B 1 342 ? 30.656 -3.168 -18.047 1 97.19 342 GLU B O 1
ATOM 6587 N N . LYS B 1 343 ? 30.781 -5.199 -17.188 1 97.56 343 LYS B N 1
ATOM 6588 C CA . LYS B 1 343 ? 32 -5.492 -17.938 1 97.56 343 LYS B CA 1
ATOM 6589 C C . LYS B 1 343 ? 31.734 -6.477 -19.078 1 97.56 343 LYS B C 1
ATOM 6591 O O . LYS B 1 343 ? 32.25 -6.316 -20.172 1 97.56 343 LYS B O 1
ATOM 6596 N N . VAL B 1 344 ? 30.953 -7.457 -18.812 1 98.12 344 VAL B N 1
ATOM 6597 C CA . VAL B 1 344 ? 30.766 -8.516 -19.797 1 98.12 344 VAL B CA 1
ATOM 6598 C C . VAL B 1 344 ? 29.656 -8.117 -20.781 1 98.12 344 VAL B C 1
ATOM 6600 O O . VAL B 1 344 ? 29.922 -7.902 -21.969 1 98.12 344 VAL B O 1
ATOM 6603 N N . PHE B 1 345 ? 28.438 -7.902 -20.25 1 98.25 345 PHE B N 1
ATOM 6604 C CA . PHE B 1 345 ? 27.281 -7.707 -21.125 1 98.25 345 PHE B CA 1
ATOM 6605 C C . PHE B 1 345 ? 27 -6.227 -21.328 1 98.25 345 PHE B C 1
ATOM 6607 O O . PHE B 1 345 ? 26.375 -5.832 -22.312 1 98.25 345 PHE B O 1
ATOM 6614 N N . LYS B 1 346 ? 27.312 -5.375 -20.328 1 97.44 346 LYS B N 1
ATOM 6615 C CA . LYS B 1 346 ? 27.141 -3.926 -20.359 1 97.44 346 LYS B CA 1
ATOM 6616 C C . LYS B 1 346 ? 25.672 -3.559 -20.531 1 97.44 346 LYS B C 1
ATOM 6618 O O . LYS B 1 346 ? 25.328 -2.662 -21.297 1 97.44 346 LYS B O 1
ATOM 6623 N N . LYS B 1 347 ? 24.812 -4.293 -20 1 97.94 347 LYS B N 1
ATOM 6624 C CA . LYS B 1 347 ? 23.359 -4.145 -19.953 1 97.94 347 LYS B CA 1
ATOM 6625 C C . LYS B 1 347 ? 22.766 -5.035 -18.875 1 97.94 347 LYS B C 1
ATOM 6627 O O . LYS B 1 347 ? 23.469 -5.848 -18.266 1 97.94 347 LYS B O 1
ATOM 6632 N N . PRO B 1 348 ? 21.469 -4.887 -18.5 1 98.69 348 PRO B N 1
ATOM 6633 C CA . PRO B 1 348 ? 20.844 -5.797 -17.531 1 98.69 348 PRO B CA 1
ATOM 6634 C C . PRO B 1 348 ? 20.875 -7.254 -18 1 98.69 348 PRO B C 1
ATOM 6636 O O . PRO B 1 348 ? 20.812 -7.527 -19.203 1 98.69 348 PRO B O 1
ATOM 6639 N N . VAL B 1 349 ? 20.953 -8.172 -17 1 98.88 349 VAL B N 1
ATOM 6640 C CA . VAL B 1 349 ? 21.125 -9.578 -17.328 1 98.88 349 VAL B CA 1
ATOM 6641 C C . VAL B 1 349 ? 20.203 -10.422 -16.438 1 98.88 349 VAL B C 1
ATOM 6643 O O . VAL B 1 349 ? 20.203 -10.289 -15.219 1 98.88 349 VAL B O 1
ATOM 6646 N N . PHE B 1 350 ? 19.406 -11.242 -17.094 1 98.88 350 PHE B N 1
ATOM 6647 C CA . PHE B 1 350 ? 18.719 -12.312 -16.391 1 98.88 350 PHE B CA 1
ATOM 6648 C C . PHE B 1 350 ? 19.625 -13.523 -16.219 1 98.88 350 PHE B C 1
ATOM 6650 O O . PHE B 1 350 ? 20.203 -14.023 -17.188 1 98.88 350 PHE B O 1
ATOM 6657 N N . VAL B 1 351 ? 19.797 -13.969 -15.008 1 98.88 351 VAL B N 1
ATOM 6658 C CA . VAL B 1 351 ? 20.484 -15.227 -14.727 1 98.88 351 VAL B CA 1
ATOM 6659 C C . VAL B 1 351 ? 19.484 -16.266 -14.25 1 98.88 351 VAL B C 1
ATOM 6661 O O . VAL B 1 351 ? 18.781 -16.062 -13.258 1 98.88 351 VAL B O 1
ATOM 6664 N N . THR B 1 352 ? 19.438 -17.391 -14.969 1 98.81 352 THR B N 1
ATOM 6665 C CA . THR B 1 352 ? 18.391 -18.375 -14.688 1 98.81 352 THR B CA 1
ATOM 6666 C C . THR B 1 352 ? 19 -19.719 -14.281 1 98.81 352 THR B C 1
ATOM 6668 O O . THR B 1 352 ? 20.234 -19.891 -14.328 1 98.81 352 THR B O 1
ATOM 6671 N N . ASP B 1 353 ? 18.156 -20.609 -13.812 1 98.69 353 ASP B N 1
ATOM 6672 C CA . ASP B 1 353 ? 18.469 -22.016 -13.594 1 98.69 353 ASP B CA 1
ATOM 6673 C C . ASP B 1 353 ? 19.578 -22.172 -12.539 1 98.69 353 ASP B C 1
ATOM 6675 O O . ASP B 1 353 ? 20.594 -22.828 -12.797 1 98.69 353 ASP B O 1
ATOM 6679 N N . TYR B 1 354 ? 19.297 -21.625 -11.383 1 98.69 354 TYR B N 1
ATOM 6680 C CA . TYR B 1 354 ? 20.219 -21.703 -10.25 1 98.69 354 TYR B CA 1
ATOM 6681 C C . TYR B 1 354 ? 20.234 -23.109 -9.664 1 98.69 354 TYR B C 1
ATOM 6683 O O . TYR B 1 354 ? 19.297 -23.875 -9.836 1 98.69 354 TYR B O 1
ATOM 6691 N N . PRO B 1 355 ? 21.359 -23.438 -8.938 1 98.38 355 PRO B N 1
ATOM 6692 C CA . PRO B 1 355 ? 21.406 -24.734 -8.266 1 98.38 355 PRO B CA 1
ATOM 6693 C C . PRO B 1 355 ? 20.281 -24.922 -7.246 1 98.38 355 PRO B C 1
AT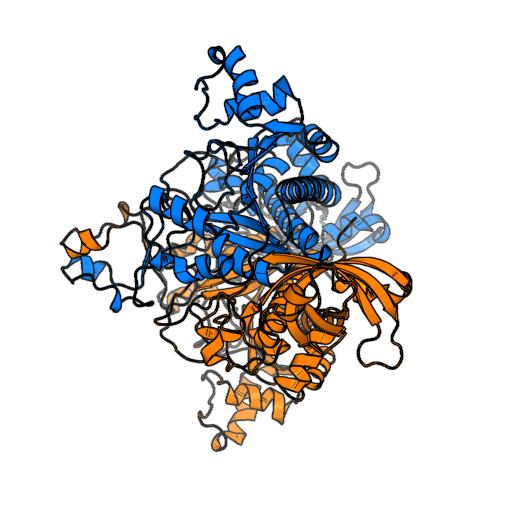OM 6695 O O . PRO B 1 355 ? 20.016 -24.016 -6.453 1 98.38 355 PRO B O 1
ATOM 6698 N N . LYS B 1 356 ? 19.703 -26.094 -7.266 1 97.31 356 LYS B N 1
ATOM 6699 C CA . LYS B 1 356 ? 18.578 -26.453 -6.402 1 97.31 356 LYS B CA 1
ATOM 6700 C C . LYS B 1 356 ? 18.938 -26.281 -4.93 1 97.31 356 LYS B C 1
ATOM 6702 O O . LYS B 1 356 ? 18.125 -25.812 -4.137 1 97.31 356 LYS B O 1
ATOM 6707 N N . GLU B 1 357 ? 20.125 -26.531 -4.547 1 95.69 357 GLU B N 1
ATOM 6708 C CA . GLU B 1 357 ? 20.562 -26.625 -3.158 1 95.69 357 GLU B CA 1
ATOM 6709 C C . GLU B 1 357 ? 20.625 -25.25 -2.5 1 95.69 357 GLU B C 1
ATOM 6711 O O . GLU B 1 357 ? 20.609 -25.141 -1.271 1 95.69 357 GLU B O 1
ATOM 6716 N N . ILE B 1 358 ? 20.672 -24.234 -3.266 1 95 358 ILE B N 1
ATOM 6717 C CA . ILE B 1 358 ? 20.828 -22.922 -2.664 1 95 358 ILE B CA 1
ATOM 6718 C C . ILE B 1 358 ? 19.562 -22.094 -2.9 1 95 358 ILE B C 1
ATOM 6720 O O . ILE B 1 358 ? 19.594 -20.859 -2.811 1 95 358 ILE B O 1
ATOM 6724 N N . LYS B 1 359 ? 18.484 -22.734 -3.275 1 96 359 LYS B N 1
ATOM 6725 C CA . LYS B 1 359 ? 17.25 -22.016 -3.576 1 96 359 LYS B CA 1
ATOM 6726 C C . LYS B 1 359 ? 16.062 -22.594 -2.797 1 96 359 LYS B C 1
ATOM 6728 O O . LYS B 1 359 ? 16.188 -23.641 -2.148 1 96 359 LYS B O 1
ATOM 6733 N N . ALA B 1 360 ? 14.945 -21.938 -2.803 1 94.88 360 ALA B N 1
ATOM 6734 C CA . ALA B 1 360 ? 13.781 -22.234 -1.966 1 94.88 360 ALA B CA 1
ATOM 6735 C C . ALA B 1 360 ? 13.062 -23.484 -2.455 1 94.88 360 ALA B C 1
ATOM 6737 O O . ALA B 1 360 ? 13.156 -23.844 -3.633 1 94.88 360 ALA B O 1
ATOM 6738 N N . PHE B 1 361 ? 12.234 -24.094 -1.601 1 95.81 361 PHE B N 1
ATOM 6739 C CA . PHE B 1 361 ? 11.609 -25.391 -1.813 1 95.81 361 PHE B CA 1
ATOM 6740 C C . PHE B 1 361 ? 10.555 -25.312 -2.91 1 95.81 361 PHE B C 1
ATOM 6742 O O . PHE B 1 361 ? 10.242 -26.312 -3.549 1 95.81 361 PHE B O 1
ATOM 6749 N N . TYR B 1 362 ? 10.039 -24.078 -3.1 1 97.19 362 TYR B N 1
ATOM 6750 C CA . TYR B 1 362 ? 8.867 -23.953 -3.959 1 97.19 362 TYR B CA 1
ATOM 6751 C C . TYR B 1 362 ? 9.273 -23.719 -5.41 1 97.19 362 TYR B C 1
ATOM 6753 O O . TYR B 1 362 ? 8.422 -23.609 -6.293 1 97.19 362 TYR B O 1
ATOM 6761 N N . MET B 1 363 ? 10.578 -23.578 -5.68 1 98.56 363 MET B N 1
ATOM 6762 C CA . MET B 1 363 ? 11.008 -23.266 -7.039 1 98.56 363 MET B CA 1
ATOM 6763 C C . MET B 1 363 ? 10.977 -24.516 -7.914 1 98.56 363 MET B C 1
ATOM 6765 O O . MET B 1 363 ? 11.359 -25.609 -7.469 1 98.56 363 MET B O 1
ATOM 6769 N N . LYS B 1 364 ? 10.531 -24.438 -9.141 1 98.81 364 LYS B N 1
ATOM 6770 C CA . LYS B 1 364 ? 10.32 -25.562 -10.047 1 98.81 364 LYS B CA 1
ATOM 6771 C C . LYS B 1 364 ? 11.633 -26.266 -10.367 1 98.81 364 LYS B C 1
ATOM 6773 O O . LYS B 1 364 ? 12.594 -25.641 -10.82 1 98.81 364 LYS B O 1
ATOM 6778 N N . GLN B 1 365 ? 11.641 -27.531 -10.117 1 98.31 365 GLN B N 1
ATOM 6779 C CA . GLN B 1 365 ? 12.812 -28.328 -10.414 1 98.31 365 GLN B CA 1
ATOM 6780 C C . GLN B 1 365 ? 12.961 -28.562 -11.922 1 98.31 365 GLN B C 1
ATOM 6782 O O . GLN B 1 365 ? 12.008 -28.953 -12.586 1 98.31 365 GLN B O 1
ATOM 6787 N N . ASN B 1 366 ? 14.148 -28.281 -12.398 1 98.38 366 ASN B N 1
ATOM 6788 C CA . ASN B 1 366 ? 14.414 -28.531 -13.812 1 98.38 366 ASN B CA 1
ATOM 6789 C C . ASN B 1 366 ? 14.609 -30.016 -14.094 1 98.38 366 ASN B C 1
ATOM 6791 O O . ASN B 1 366 ? 14.906 -30.797 -13.188 1 98.38 366 ASN B O 1
ATOM 6795 N N . PRO B 1 367 ? 14.453 -30.391 -15.375 1 97.06 367 PRO B N 1
ATOM 6796 C CA . PRO B 1 367 ? 14.594 -31.797 -15.734 1 97.06 367 PRO B CA 1
ATOM 6797 C C . PRO B 1 367 ? 15.992 -32.344 -15.453 1 97.06 367 PRO B C 1
ATOM 6799 O O . PRO B 1 367 ? 16.172 -33.562 -15.281 1 97.06 367 PRO B O 1
ATOM 6802 N N . ASP B 1 368 ? 17.016 -31.516 -15.32 1 96.88 368 ASP B N 1
ATOM 6803 C CA . ASP B 1 368 ? 18.391 -31.938 -15.125 1 96.88 368 ASP B CA 1
ATOM 6804 C C . ASP B 1 368 ? 18.625 -32.469 -13.703 1 96.88 368 ASP B C 1
ATOM 6806 O O . ASP B 1 368 ? 19.641 -33.062 -13.414 1 96.88 368 ASP B O 1
ATOM 6810 N N . GLY B 1 369 ? 17.656 -32.125 -12.797 1 95.19 369 GLY B N 1
ATOM 6811 C CA . GLY B 1 369 ? 17.719 -32.594 -11.422 1 95.19 369 GLY B CA 1
ATOM 6812 C C . GLY B 1 369 ? 18.703 -31.828 -10.57 1 95.19 369 GLY B C 1
ATOM 6813 O O . GLY B 1 369 ? 18.797 -32.031 -9.367 1 95.19 369 GLY B O 1
ATOM 6814 N N . LYS B 1 370 ? 19.406 -30.859 -11.148 1 97.38 370 LYS B N 1
ATOM 6815 C CA . LYS B 1 370 ? 20.438 -30.125 -10.445 1 97.38 370 LYS B CA 1
ATOM 6816 C C . LYS B 1 370 ? 20.031 -28.656 -10.242 1 97.38 370 LYS B C 1
ATOM 6818 O O . LYS B 1 370 ? 20.469 -28.016 -9.281 1 97.38 370 LYS B O 1
ATOM 6823 N N . THR B 1 371 ? 19.266 -28.172 -11.109 1 98.56 371 THR B N 1
ATOM 6824 C CA . THR B 1 371 ? 18.922 -26.75 -11.086 1 98.56 371 THR B CA 1
ATOM 6825 C C . THR B 1 371 ? 17.406 -26.562 -10.961 1 98.56 371 THR B C 1
ATOM 6827 O O . THR B 1 371 ? 16.656 -27.531 -11.07 1 98.56 371 THR B O 1
ATOM 6830 N N . VAL B 1 372 ? 17 -25.391 -10.594 1 98.75 372 VAL B N 1
ATOM 6831 C CA . VAL B 1 372 ? 15.602 -25.016 -10.523 1 98.75 372 VAL B CA 1
ATOM 6832 C C . VAL B 1 372 ? 15.344 -23.828 -11.461 1 98.75 372 VAL B C 1
ATOM 6834 O O . VAL B 1 372 ? 16.266 -23.094 -11.805 1 98.75 372 VAL B O 1
ATOM 6837 N N . ALA B 1 373 ? 14.109 -23.688 -11.867 1 98.81 373 ALA B N 1
ATOM 6838 C CA . ALA B 1 373 ? 13.688 -22.594 -12.75 1 98.81 373 ALA B CA 1
ATOM 6839 C C . ALA B 1 373 ? 13.609 -21.281 -11.992 1 98.81 373 ALA B C 1
ATOM 6841 O O . ALA B 1 373 ? 12.555 -20.641 -11.953 1 98.81 373 ALA B O 1
ATOM 6842 N N . ALA B 1 374 ? 14.68 -20.844 -11.422 1 98.62 374 ALA B N 1
ATOM 6843 C CA . ALA B 1 374 ? 14.836 -19.562 -10.734 1 98.62 374 ALA B CA 1
ATOM 6844 C C . ALA B 1 374 ? 15.438 -18.516 -11.664 1 98.62 374 ALA B C 1
ATOM 6846 O O . ALA B 1 374 ? 16.062 -18.844 -12.672 1 98.62 374 ALA B O 1
ATOM 6847 N N . VAL B 1 375 ? 15.203 -17.266 -11.336 1 98.81 375 VAL B N 1
ATOM 6848 C CA . VAL B 1 375 ? 15.758 -16.172 -12.141 1 98.81 375 VAL B CA 1
ATOM 6849 C C . VAL B 1 375 ? 16.125 -15 -11.227 1 98.81 375 VAL B C 1
ATOM 6851 O O . VAL B 1 375 ? 15.406 -14.703 -10.273 1 98.81 375 VAL B O 1
ATOM 6854 N N . ASP B 1 376 ? 17.234 -14.367 -11.445 1 98.69 376 ASP B N 1
ATOM 6855 C CA . ASP B 1 376 ? 17.609 -13.062 -10.906 1 98.69 376 ASP B CA 1
ATOM 6856 C C . ASP B 1 376 ? 17.812 -12.047 -12.023 1 98.69 376 ASP B C 1
ATOM 6858 O O . ASP B 1 376 ? 18.406 -12.352 -13.055 1 98.69 376 ASP B O 1
ATOM 6862 N N . LEU B 1 377 ? 17.25 -10.938 -11.852 1 98.81 377 LEU B N 1
ATOM 6863 C CA . LEU B 1 377 ? 17.562 -9.82 -12.734 1 98.81 377 LEU B CA 1
ATOM 6864 C C . LEU B 1 377 ? 18.672 -8.961 -12.148 1 98.81 377 LEU B C 1
ATOM 6866 O O . LEU B 1 377 ? 18.516 -8.406 -11.055 1 98.81 377 LEU B O 1
ATOM 6870 N N . LEU B 1 378 ? 19.781 -8.914 -12.828 1 98.69 378 LEU B N 1
ATOM 6871 C CA . LEU B 1 378 ? 20.938 -8.086 -12.461 1 98.69 378 LEU B CA 1
ATOM 6872 C C . LEU B 1 378 ? 20.969 -6.809 -13.289 1 98.69 378 LEU B C 1
ATOM 6874 O O . LEU B 1 378 ? 20.734 -6.84 -14.5 1 98.69 378 LEU B O 1
ATOM 6878 N N . VAL B 1 379 ? 21.203 -5.707 -12.641 1 97.75 379 VAL B N 1
ATOM 6879 C CA . VAL B 1 379 ? 21.297 -4.438 -13.352 1 97.75 379 VAL B CA 1
ATOM 6880 C C . VAL B 1 379 ? 22.625 -3.758 -13.008 1 97.75 379 VAL B C 1
ATOM 6882 O O . VAL B 1 379 ? 23.172 -3.959 -11.914 1 97.75 379 VAL B O 1
ATOM 6885 N N . PRO B 1 380 ? 23.188 -2.994 -13.914 1 96.38 380 PRO B N 1
ATOM 6886 C CA . PRO B 1 380 ? 24.375 -2.217 -13.578 1 96.38 380 PRO B CA 1
ATOM 6887 C C . PRO B 1 380 ? 24.172 -1.315 -12.359 1 96.38 380 PRO B C 1
ATOM 6889 O O . PRO B 1 380 ? 23.094 -0.752 -12.18 1 96.38 380 PRO B O 1
ATOM 6892 N N . GLY B 1 381 ? 25.219 -1.188 -11.609 1 91.5 381 GLY B N 1
ATOM 6893 C CA . GLY B 1 381 ? 25.141 -0.306 -10.453 1 91.5 381 GLY B CA 1
ATOM 6894 C C . GLY B 1 381 ? 24.891 -1.045 -9.148 1 91.5 381 GLY B C 1
ATOM 6895 O O . GLY B 1 381 ? 25.719 -0.979 -8.227 1 91.5 381 GLY B O 1
ATOM 6896 N N . ILE B 1 382 ? 23.859 -1.879 -9.062 1 91.19 382 ILE B N 1
ATOM 6897 C CA . ILE B 1 382 ? 23.484 -2.426 -7.762 1 91.19 382 ILE B CA 1
ATOM 6898 C C . ILE B 1 382 ? 23.578 -3.949 -7.801 1 91.19 382 ILE B C 1
ATOM 6900 O O . ILE B 1 382 ? 23.641 -4.602 -6.754 1 91.19 382 ILE B O 1
ATOM 6904 N N . GLY B 1 383 ? 23.547 -4.535 -8.977 1 94.69 383 GLY B N 1
ATOM 6905 C CA . GLY B 1 383 ? 23.469 -5.988 -9.055 1 94.69 383 GLY B CA 1
ATOM 6906 C C . GLY B 1 383 ? 22.047 -6.504 -9.078 1 94.69 383 GLY B C 1
ATOM 6907 O O . GLY B 1 383 ? 21.219 -6.02 -9.852 1 94.69 383 GLY B O 1
ATOM 6908 N N . GLU B 1 384 ? 21.781 -7.473 -8.25 1 96.31 384 GLU B N 1
ATOM 6909 C CA . GLU B 1 384 ? 20.453 -8.086 -8.25 1 96.31 384 GLU B CA 1
ATOM 6910 C C . GLU B 1 384 ? 19.391 -7.09 -7.805 1 96.31 384 GLU B C 1
ATOM 6912 O O . GLU B 1 384 ? 19.5 -6.488 -6.734 1 96.31 384 GLU B O 1
ATOM 6917 N N . ILE B 1 385 ? 18.312 -7.016 -8.57 1 97.31 385 ILE B N 1
ATOM 6918 C CA . ILE B 1 385 ? 17.219 -6.117 -8.227 1 97.31 385 ILE B CA 1
ATOM 6919 C C . ILE B 1 385 ? 15.914 -6.914 -8.094 1 97.31 385 ILE B C 1
ATOM 6921 O O . ILE B 1 385 ? 15.008 -6.52 -7.355 1 97.31 385 ILE B O 1
ATOM 6925 N N . ILE B 1 386 ? 15.789 -8 -8.773 1 98.31 386 ILE B N 1
ATOM 6926 C CA . ILE B 1 386 ? 14.633 -8.891 -8.719 1 98.31 386 ILE B CA 1
ATOM 6927 C C . ILE B 1 386 ? 15.102 -10.336 -8.555 1 98.31 386 ILE B C 1
ATOM 6929 O O . ILE B 1 386 ? 16.094 -10.75 -9.172 1 98.31 386 ILE B O 1
ATOM 6933 N N . GLY B 1 387 ? 14.43 -11.078 -7.754 1 98.06 387 GLY B N 1
ATOM 6934 C CA . GLY B 1 387 ? 14.508 -12.531 -7.691 1 98.06 387 GLY B CA 1
ATOM 6935 C C . GLY B 1 387 ? 13.156 -13.203 -7.879 1 98.06 387 GLY B C 1
ATOM 6936 O O . GLY B 1 387 ? 12.141 -12.727 -7.379 1 98.06 387 GLY B O 1
ATOM 6937 N N . GLY B 1 388 ? 13.141 -14.234 -8.695 1 98.31 388 GLY B N 1
ATOM 6938 C CA . GLY B 1 388 ? 11.883 -14.914 -8.961 1 98.31 388 GLY B CA 1
ATOM 6939 C C . GLY B 1 388 ? 12.062 -16.344 -9.406 1 98.31 388 GLY B C 1
ATOM 6940 O O . GLY B 1 388 ? 13.18 -16.875 -9.383 1 98.31 388 GLY B O 1
ATOM 6941 N N . SER B 1 389 ? 10.953 -16.984 -9.68 1 98.81 389 SER B N 1
ATOM 6942 C CA . SER B 1 389 ? 10.984 -18.359 -10.164 1 98.81 389 SER B CA 1
ATOM 6943 C C . SER B 1 389 ? 9.633 -18.781 -10.719 1 98.81 389 SER B C 1
ATOM 6945 O O . SER B 1 389 ? 8.617 -18.125 -10.461 1 98.81 389 SER B O 1
ATOM 6947 N N . GLN B 1 390 ? 9.75 -19.734 -11.562 1 98.88 390 GLN B N 1
ATOM 6948 C CA . GLN B 1 390 ? 8.57 -20.562 -11.727 1 98.88 390 GLN B CA 1
ATOM 6949 C C . GLN B 1 390 ? 8.359 -21.469 -10.516 1 98.88 390 GLN B C 1
ATOM 6951 O O . GLN B 1 390 ? 9.328 -21.984 -9.945 1 98.88 390 GLN B O 1
ATOM 6956 N N . ARG B 1 391 ? 7.129 -21.672 -10.078 1 98.88 391 ARG B N 1
ATOM 6957 C CA . ARG B 1 391 ? 6.836 -22.453 -8.883 1 98.88 391 ARG B CA 1
ATOM 6958 C C . ARG B 1 391 ? 6.707 -23.938 -9.219 1 98.88 391 ARG B C 1
ATOM 6960 O O . ARG B 1 391 ? 6.27 -24.297 -10.312 1 98.88 391 ARG B O 1
ATOM 6967 N N . GLU B 1 392 ? 7.07 -24.797 -8.281 1 98.69 392 GLU B N 1
ATOM 6968 C CA . GLU B 1 392 ? 6.793 -26.219 -8.43 1 98.69 392 GLU B CA 1
ATOM 6969 C C . GLU B 1 392 ? 5.297 -26.5 -8.375 1 98.69 392 GLU B C 1
ATOM 6971 O O . GLU B 1 392 ? 4.664 -26.328 -7.332 1 98.69 392 GLU B O 1
ATOM 6976 N N . ASP B 1 393 ? 4.762 -26.938 -9.492 1 98.44 393 ASP B N 1
ATOM 6977 C CA . ASP B 1 393 ? 3.316 -27.109 -9.594 1 98.44 393 ASP B CA 1
ATOM 6978 C C . ASP B 1 393 ? 2.93 -28.578 -9.484 1 98.44 393 ASP B C 1
ATOM 6980 O O . ASP B 1 393 ? 1.752 -28.922 -9.602 1 98.44 393 ASP B O 1
ATOM 6984 N N . ASP B 1 394 ? 3.926 -29.484 -9.336 1 98.06 394 ASP B N 1
ATOM 6985 C CA . ASP B 1 394 ? 3.695 -30.906 -9.094 1 98.06 394 ASP B CA 1
ATOM 6986 C C . ASP B 1 394 ? 3.672 -31.219 -7.598 1 98.06 394 ASP B C 1
ATOM 6988 O O . ASP B 1 394 ? 4.664 -31 -6.898 1 98.06 394 ASP B O 1
ATOM 6992 N N . LEU B 1 395 ? 2.568 -31.734 -7.137 1 98.19 395 LEU B N 1
ATOM 6993 C CA . LEU B 1 395 ? 2.361 -31.969 -5.711 1 98.19 395 LEU B CA 1
ATOM 6994 C C . LEU B 1 395 ? 3.402 -32.938 -5.156 1 98.19 395 LEU B C 1
ATOM 6996 O O . LEU B 1 395 ? 3.99 -32.688 -4.102 1 98.19 395 LEU B O 1
ATOM 700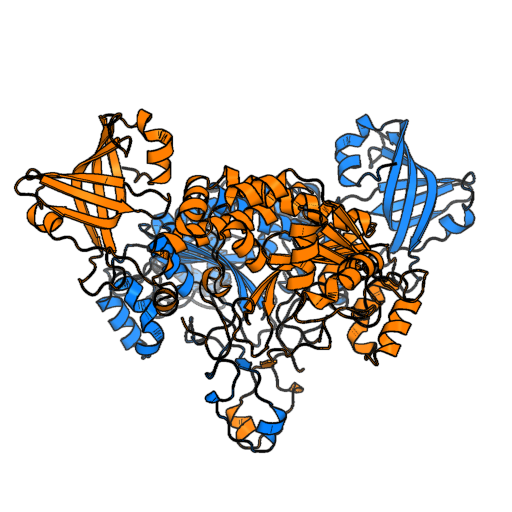0 N N . GLU B 1 396 ? 3.648 -34 -5.84 1 97.88 396 GLU B N 1
ATOM 7001 C CA . GLU B 1 396 ? 4.582 -35 -5.367 1 97.88 396 GLU B CA 1
ATOM 7002 C C . GLU B 1 396 ? 6.004 -34.469 -5.285 1 97.88 396 GLU B C 1
ATOM 7004 O O . GLU B 1 396 ? 6.703 -34.688 -4.293 1 97.88 396 GLU B O 1
ATOM 7009 N N . LYS B 1 397 ? 6.43 -33.781 -6.348 1 97.88 397 LYS B N 1
ATOM 7010 C CA . LYS B 1 397 ? 7.766 -33.188 -6.359 1 97.88 397 LYS B CA 1
ATOM 7011 C C . LYS B 1 397 ? 7.922 -32.156 -5.242 1 97.88 397 LYS B C 1
ATOM 7013 O O . LYS B 1 397 ? 8.969 -32.094 -4.594 1 97.88 397 LYS B O 1
ATOM 7018 N N . LEU B 1 398 ? 6.918 -31.344 -5.031 1 98.12 398 LEU B N 1
ATOM 7019 C CA . LEU B 1 398 ? 6.941 -30.344 -3.979 1 98.12 398 LEU B CA 1
ATOM 7020 C C . LEU B 1 398 ? 7.078 -30.984 -2.605 1 98.12 398 LEU B C 1
ATOM 7022 O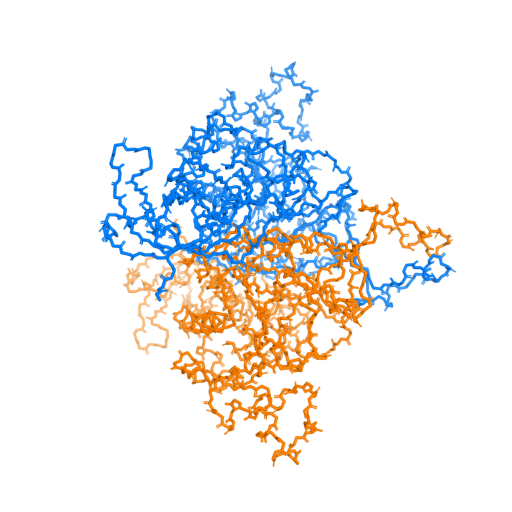 O . LEU B 1 398 ? 7.918 -30.562 -1.801 1 98.12 398 LEU B O 1
ATOM 7026 N N . GLN B 1 399 ? 6.273 -32 -2.387 1 98 399 GLN B N 1
ATOM 7027 C CA . GLN B 1 399 ? 6.312 -32.719 -1.107 1 98 399 GLN B CA 1
ATOM 7028 C C . GLN B 1 399 ? 7.668 -33.375 -0.887 1 98 399 GLN B C 1
ATOM 7030 O O . GLN B 1 399 ? 8.195 -33.375 0.227 1 98 399 GLN B O 1
ATOM 7035 N N . MET B 1 400 ? 8.18 -33.969 -1.937 1 97.44 400 MET B N 1
ATOM 7036 C CA . MET B 1 400 ? 9.484 -34.594 -1.846 1 97.44 400 MET B CA 1
ATOM 7037 C C . MET B 1 400 ? 10.562 -33.594 -1.463 1 97.44 400 MET B C 1
ATOM 7039 O O . MET B 1 400 ? 11.391 -33.875 -0.592 1 97.44 400 MET B O 1
ATOM 7043 N N . ARG B 1 401 ? 10.547 -32.5 -2.109 1 96.94 401 ARG B N 1
ATOM 7044 C CA . ARG B 1 401 ? 11.531 -31.453 -1.823 1 96.94 401 ARG B CA 1
ATOM 7045 C C . ARG B 1 401 ? 11.398 -30.938 -0.391 1 96.94 401 ARG B C 1
ATOM 7047 O O . ARG B 1 401 ? 12.398 -30.75 0.302 1 96.94 401 ARG B O 1
ATOM 7054 N N . MET B 1 402 ? 10.18 -30.672 0.052 1 96.12 402 MET B N 1
ATOM 7055 C CA . MET B 1 402 ? 9.93 -30.25 1.425 1 96.12 402 MET B CA 1
ATOM 7056 C C . MET B 1 402 ? 10.438 -31.297 2.42 1 96.12 402 MET B C 1
ATOM 7058 O O . MET B 1 402 ? 10.977 -30.938 3.469 1 96.12 402 MET B O 1
ATOM 7062 N N . GLY B 1 403 ? 10.227 -32.562 2.072 1 95.69 403 GLY B N 1
ATOM 7063 C CA . GLY B 1 403 ? 10.766 -33.625 2.883 1 95.69 403 GLY B CA 1
ATOM 7064 C C . GLY B 1 403 ? 12.281 -33.625 2.969 1 95.69 403 GLY B C 1
ATOM 7065 O O . GLY B 1 403 ? 12.852 -33.812 4.047 1 95.69 403 GLY B O 1
ATOM 7066 N N . GLU B 1 404 ? 12.914 -33.406 1.82 1 95.31 404 GLU B N 1
ATOM 7067 C CA . GLU B 1 404 ? 14.367 -33.312 1.776 1 95.31 404 GLU B CA 1
ATOM 7068 C C . GLU B 1 404 ? 14.867 -32.219 2.721 1 95.31 404 GLU B C 1
ATOM 7070 O O . GLU B 1 404 ? 15.953 -32.344 3.293 1 95.31 404 GLU B O 1
ATOM 7075 N N . LEU B 1 405 ? 14.117 -31.219 2.867 1 93.56 405 LEU B N 1
ATOM 7076 C CA . LEU B 1 405 ? 14.516 -30.078 3.688 1 93.56 405 LEU B CA 1
ATOM 7077 C C . LEU B 1 405 ? 13.984 -30.219 5.109 1 93.56 405 LEU B C 1
ATOM 7079 O O . LEU B 1 405 ? 14.07 -29.281 5.906 1 93.56 405 LEU B O 1
ATOM 7083 N N . GLU B 1 406 ? 13.344 -31.312 5.43 1 93.5 406 GLU B N 1
ATOM 7084 C CA . GLU B 1 406 ? 12.836 -31.672 6.754 1 93.5 406 GLU B CA 1
ATOM 7085 C C . GLU B 1 406 ? 11.797 -30.656 7.227 1 93.5 406 GLU B C 1
ATOM 7087 O O . GLU B 1 406 ? 11.789 -30.266 8.398 1 93.5 406 GLU B O 1
ATOM 7092 N N . MET B 1 407 ? 11.023 -30.203 6.293 1 91.56 407 MET B N 1
ATOM 7093 C CA . MET B 1 407 ? 9.922 -29.297 6.621 1 91.56 407 MET B CA 1
ATOM 7094 C C . MET B 1 407 ? 8.719 -30.062 7.145 1 91.56 407 MET B C 1
ATOM 7096 O O . MET B 1 407 ? 8.492 -31.219 6.746 1 91.56 407 MET B O 1
ATOM 7100 N N . ASN B 1 408 ? 7.988 -29.453 8.047 1 89.44 408 ASN B N 1
ATOM 7101 C CA . ASN B 1 408 ? 6.738 -30.031 8.516 1 89.44 408 ASN B CA 1
ATOM 7102 C C . ASN B 1 408 ? 5.598 -29.781 7.539 1 89.44 408 ASN B C 1
ATOM 7104 O O . ASN B 1 408 ? 5.031 -28.688 7.512 1 89.44 408 ASN B O 1
ATOM 7108 N N . LEU B 1 409 ? 5.184 -30.75 6.871 1 91.69 409 LEU B N 1
ATOM 7109 C CA . LEU B 1 409 ? 4.215 -30.609 5.789 1 91.69 409 LEU B CA 1
ATOM 7110 C C . LEU B 1 409 ? 2.875 -30.109 6.32 1 91.69 409 LEU B C 1
ATOM 7112 O O . LEU B 1 409 ? 2.164 -29.375 5.625 1 91.69 409 LEU B O 1
ATOM 7116 N N . SER B 1 410 ? 2.498 -30.453 7.52 1 89.81 410 SER B N 1
ATOM 7117 C CA . SER B 1 410 ? 1.197 -30.094 8.078 1 89.81 410 SER B CA 1
ATOM 7118 C C . SER B 1 410 ? 1.057 -28.578 8.227 1 89.81 410 SER B C 1
ATOM 7120 O O . SER B 1 410 ? -0.057 -28.062 8.219 1 89.81 410 SER B O 1
ATOM 7122 N N . ASP B 1 411 ? 2.156 -27.891 8.328 1 87.62 411 ASP B N 1
ATOM 7123 C CA . ASP B 1 411 ? 2.143 -26.438 8.445 1 87.62 411 ASP B CA 1
ATOM 7124 C C . ASP B 1 411 ? 1.798 -25.781 7.105 1 87.62 411 ASP B C 1
ATOM 7126 O O . ASP B 1 411 ? 1.478 -24.594 7.055 1 87.62 411 ASP B O 1
ATOM 7130 N N . TYR B 1 412 ? 1.808 -26.625 6.055 1 93.12 412 TYR B N 1
ATOM 7131 C CA . TYR B 1 412 ? 1.662 -26.078 4.711 1 93.12 412 TYR B CA 1
ATOM 7132 C C . TYR B 1 412 ? 0.467 -26.688 3.996 1 93.12 412 TYR B C 1
ATOM 7134 O O . TYR B 1 412 ? 0.425 -26.719 2.764 1 93.12 412 TYR B O 1
ATOM 7142 N N . ASP B 1 413 ? -0.525 -27.141 4.77 1 94.44 413 ASP B N 1
ATOM 7143 C CA . ASP B 1 413 ? -1.685 -27.797 4.188 1 94.44 413 ASP B CA 1
ATOM 7144 C C . ASP B 1 413 ? -2.375 -26.906 3.162 1 94.44 413 ASP B C 1
ATOM 7146 O O . ASP B 1 413 ? -2.705 -27.359 2.061 1 94.44 413 ASP B O 1
ATOM 7150 N N . PHE B 1 414 ? -2.6 -25.688 3.57 1 95.69 414 PHE B N 1
ATOM 7151 C CA . PHE B 1 414 ? -3.299 -24.797 2.658 1 95.69 414 PHE B CA 1
ATOM 7152 C C . PHE B 1 414 ? -2.508 -24.609 1.368 1 95.69 414 PHE B C 1
ATOM 7154 O O . PHE B 1 414 ? -3.09 -24.469 0.29 1 95.69 414 PHE B O 1
ATOM 7161 N N . TYR B 1 415 ? -1.182 -24.594 1.51 1 96.44 415 TYR B N 1
ATOM 7162 C CA . TYR B 1 415 ? -0.297 -24.375 0.371 1 96.44 415 TYR B CA 1
ATOM 7163 C C . TYR B 1 415 ? -0.276 -25.594 -0.547 1 96.44 415 TYR B C 1
ATOM 7165 O O . TYR B 1 415 ? -0.313 -25.453 -1.772 1 96.44 415 TYR B O 1
ATOM 7173 N N . LEU B 1 416 ? -0.258 -26.781 -0.003 1 97.56 416 LEU B N 1
ATOM 7174 C CA . LEU B 1 416 ? -0.274 -28.016 -0.764 1 97.56 416 LEU B CA 1
ATOM 7175 C C . LEU B 1 416 ? -1.604 -28.203 -1.49 1 97.56 416 LEU B C 1
ATOM 7177 O O . LEU B 1 416 ? -1.645 -28.75 -2.596 1 97.56 416 LEU B O 1
ATOM 7181 N N . ASP B 1 417 ? -2.652 -27.672 -0.863 1 98.06 417 ASP B N 1
ATOM 7182 C CA . ASP B 1 417 ? -3.975 -27.719 -1.479 1 98.06 417 ASP B CA 1
ATOM 7183 C C . ASP B 1 417 ? -3.971 -27.016 -2.836 1 98.06 417 ASP B C 1
ATOM 7185 O O . ASP B 1 417 ? -4.727 -27.406 -3.736 1 98.06 417 ASP B O 1
ATOM 7189 N N . LEU B 1 418 ? -3.137 -26.016 -2.963 1 98.19 418 LEU B N 1
ATOM 7190 C CA . LEU B 1 418 ? -3.084 -25.281 -4.215 1 98.19 418 LEU B CA 1
ATOM 7191 C C . LEU B 1 418 ? -2.596 -26.156 -5.355 1 98.19 418 LEU B C 1
ATOM 7193 O O . LEU B 1 418 ? -2.984 -25.953 -6.508 1 98.19 418 LEU B O 1
ATOM 7197 N N . ARG B 1 419 ? -1.714 -27.125 -5.027 1 98.62 419 ARG B N 1
ATOM 7198 C CA . ARG B 1 419 ? -1.24 -28.062 -6.035 1 98.62 419 ARG B CA 1
ATOM 7199 C C . ARG B 1 419 ? -2.227 -29.219 -6.215 1 98.62 419 ARG B C 1
ATOM 7201 O O . ARG B 1 419 ? -2.334 -29.781 -7.305 1 98.62 419 ARG B O 1
ATOM 7208 N N . LYS B 1 420 ? -2.947 -29.562 -5.195 1 98.31 420 LYS B N 1
ATOM 7209 C CA . LYS B 1 420 ? -3.895 -30.672 -5.215 1 98.31 420 LYS B CA 1
ATOM 7210 C C . LYS B 1 420 ? -5.113 -30.344 -6.074 1 98.31 420 LYS B C 1
ATOM 7212 O O . LYS B 1 420 ? -5.617 -31.203 -6.797 1 98.31 420 LYS B O 1
ATOM 7217 N N . TYR B 1 421 ? -5.555 -29.078 -5.973 1 98.44 421 TYR B N 1
ATOM 7218 C CA . TYR B 1 421 ? -6.82 -28.703 -6.59 1 98.44 421 TYR B CA 1
ATOM 7219 C C . TYR B 1 421 ? -6.598 -27.781 -7.781 1 98.44 421 TYR B C 1
ATOM 7221 O O . TYR B 1 421 ? -6.777 -26.578 -7.68 1 98.44 421 TYR B O 1
ATOM 7229 N N . GLY B 1 422 ? -6.328 -28.438 -8.961 1 98.19 422 GLY B N 1
ATOM 7230 C CA . GLY B 1 422 ? -6.297 -27.688 -10.211 1 98.19 422 GLY B CA 1
ATOM 7231 C C . GLY B 1 422 ? -5.059 -26.828 -10.367 1 98.19 422 GLY B C 1
ATOM 7232 O O . GLY B 1 422 ? -5.145 -25.688 -10.805 1 98.19 422 GLY B O 1
ATOM 7233 N N . SER B 1 423 ? -3.91 -27.281 -10.039 1 97.62 423 SER B N 1
ATOM 7234 C CA . SER B 1 423 ? -2.658 -26.531 -10.141 1 97.62 423 SER B CA 1
ATOM 7235 C C . SER B 1 423 ? -2.342 -26.172 -11.586 1 97.62 423 SER B C 1
ATOM 7237 O O . SER B 1 423 ? -2.711 -26.906 -12.508 1 97.62 423 SER B O 1
ATOM 7239 N N . THR B 1 424 ? -1.734 -25.047 -11.82 1 98.44 424 THR B N 1
ATOM 7240 C CA . THR B 1 424 ? -1.235 -24.594 -13.109 1 98.44 424 THR B CA 1
ATOM 7241 C C . THR B 1 424 ? 0.251 -24.266 -13.031 1 98.44 424 THR B C 1
ATOM 7243 O O . THR B 1 424 ? 0.789 -24.062 -11.938 1 98.44 424 THR B O 1
ATOM 7246 N N . ARG B 1 425 ? 0.879 -24.312 -14.203 1 98.56 425 ARG B N 1
ATOM 7247 C CA . ARG B 1 425 ? 2.152 -23.609 -14.203 1 98.56 425 ARG B CA 1
ATOM 7248 C C . ARG B 1 425 ? 1.968 -22.156 -13.766 1 98.56 425 ARG B C 1
ATOM 7250 O O . ARG B 1 425 ? 0.964 -21.531 -14.102 1 98.56 425 ARG B O 1
ATOM 7257 N N . HIS B 1 426 ? 2.799 -21.656 -12.93 1 98.75 426 HIS B N 1
ATOM 7258 C CA . HIS B 1 426 ? 2.709 -20.281 -12.453 1 98.75 426 HIS B CA 1
A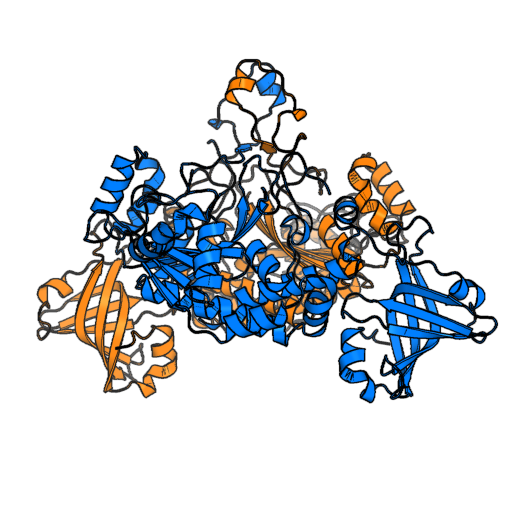TOM 7259 C C . HIS B 1 426 ? 4.07 -19.766 -12.008 1 98.75 426 HIS B C 1
ATOM 7261 O O . HIS B 1 426 ? 4.969 -20.547 -11.695 1 98.75 426 HIS B O 1
ATOM 7267 N N . SER B 1 427 ? 4.246 -18.516 -12.086 1 98.88 427 SER B N 1
ATOM 7268 C CA . SER B 1 427 ? 5.531 -17.875 -11.844 1 98.88 427 SER B CA 1
ATOM 7269 C C . SER B 1 427 ? 5.352 -16.5 -11.211 1 98.88 427 SER B C 1
ATOM 7271 O O . SER B 1 427 ? 4.285 -15.891 -11.328 1 98.88 427 SER B O 1
ATOM 7273 N N . GLY B 1 428 ? 6.348 -16.047 -10.5 1 98.81 428 GLY B N 1
ATOM 7274 C CA . GLY B 1 428 ? 6.355 -14.734 -9.875 1 98.81 428 GLY B CA 1
ATOM 7275 C C . GLY B 1 428 ? 7.738 -14.297 -9.422 1 98.81 428 GLY B C 1
ATOM 7276 O O . GLY B 1 428 ? 8.711 -15.031 -9.594 1 98.81 428 GLY B O 1
ATOM 7277 N N . PHE B 1 429 ? 7.828 -13.094 -8.984 1 98.88 429 PHE B N 1
ATOM 7278 C CA . PHE B 1 429 ? 9.102 -12.562 -8.516 1 98.88 429 PHE B CA 1
ATOM 7279 C C . PHE B 1 429 ? 8.891 -11.578 -7.375 1 98.88 429 PHE B C 1
ATOM 7281 O O . PHE B 1 429 ? 7.75 -11.266 -7.02 1 98.88 429 PHE B O 1
ATOM 7288 N N . GLY B 1 430 ? 9.961 -11.234 -6.723 1 98.5 430 GLY B N 1
ATOM 7289 C CA . GLY B 1 430 ? 9.992 -10.203 -5.703 1 98.5 430 GLY B CA 1
ATOM 7290 C C . GLY B 1 430 ? 10.898 -9.039 -6.059 1 98.5 430 GLY B C 1
ATOM 7291 O O . GLY B 1 430 ? 12 -9.234 -6.578 1 98.5 430 GLY B O 1
ATOM 7292 N N . LEU B 1 431 ? 10.391 -7.855 -5.902 1 98.62 431 LEU B N 1
ATOM 7293 C CA . LEU B 1 431 ? 11.164 -6.625 -6.031 1 98.62 431 LEU B CA 1
ATOM 7294 C C . LEU B 1 431 ? 11.18 -5.852 -4.719 1 98.62 431 LEU B C 1
ATOM 7296 O O . LEU B 1 431 ? 10.125 -5.48 -4.199 1 98.62 431 LEU B O 1
ATOM 7300 N N . GLY B 1 432 ? 12.383 -5.703 -4.156 1 97.88 432 GLY B N 1
ATOM 7301 C CA . GLY B 1 432 ? 12.477 -4.785 -3.029 1 97.88 432 GLY B CA 1
ATOM 7302 C C . GLY B 1 432 ? 12.234 -3.34 -3.416 1 97.88 432 GLY B C 1
ATOM 7303 O O . GLY B 1 432 ? 12.961 -2.781 -4.242 1 97.88 432 GLY B O 1
ATOM 7304 N N . PHE B 1 433 ? 11.305 -2.744 -2.883 1 98.75 433 PHE B N 1
ATOM 7305 C CA . PHE B 1 433 ? 10.898 -1.395 -3.26 1 98.75 433 PHE B CA 1
ATOM 7306 C C . PHE B 1 433 ? 12.047 -0.409 -3.062 1 98.75 433 PHE B C 1
ATOM 7308 O O . PHE B 1 433 ? 12.32 0.415 -3.938 1 98.75 433 PHE B O 1
ATOM 7315 N N . GLU B 1 434 ? 12.68 -0.463 -1.893 1 98.5 434 GLU B N 1
ATOM 7316 C CA . GLU B 1 434 ? 13.742 0.481 -1.565 1 98.5 434 GLU B CA 1
ATOM 7317 C C . GLU B 1 434 ? 14.938 0.313 -2.502 1 98.5 434 GLU B C 1
ATOM 7319 O O . GLU B 1 434 ? 15.617 1.288 -2.83 1 98.5 434 GLU B O 1
ATOM 7324 N N . ARG B 1 435 ? 15.133 -0.914 -2.916 1 97.19 435 ARG B N 1
ATOM 7325 C CA . ARG B 1 435 ? 16.203 -1.117 -3.891 1 97.19 435 ARG B CA 1
ATOM 7326 C C . ARG B 1 435 ? 15.898 -0.379 -5.191 1 97.19 435 ARG B C 1
ATOM 7328 O O . ARG B 1 435 ? 16.797 0.177 -5.816 1 97.19 435 ARG B O 1
ATOM 7335 N N . MET B 1 436 ? 14.703 -0.436 -5.617 1 98.56 436 MET B N 1
ATOM 7336 C CA . MET B 1 436 ? 14.297 0.282 -6.82 1 98.56 436 MET B CA 1
ATOM 7337 C C . MET B 1 436 ? 14.438 1.788 -6.633 1 98.56 436 MET B C 1
ATOM 7339 O O . MET B 1 436 ? 14.867 2.494 -7.547 1 98.56 436 MET B O 1
ATOM 7343 N N . VAL B 1 437 ? 14.062 2.311 -5.445 1 98.81 437 VAL B N 1
ATOM 7344 C CA . VAL B 1 437 ? 14.195 3.734 -5.152 1 98.81 437 VAL B CA 1
ATOM 7345 C C . VAL B 1 437 ? 15.664 4.133 -5.188 1 98.81 437 VAL B C 1
ATOM 7347 O O . VAL B 1 437 ? 16.031 5.152 -5.781 1 98.81 437 VAL B O 1
ATOM 7350 N N . MET B 1 438 ? 16.484 3.32 -4.555 1 98.5 438 MET B N 1
ATOM 7351 C CA . MET B 1 438 ? 17.922 3.59 -4.566 1 98.5 438 MET B CA 1
ATOM 7352 C C . MET B 1 438 ? 18.453 3.604 -5.996 1 98.5 438 MET B C 1
ATOM 7354 O O . MET B 1 438 ? 19.234 4.484 -6.359 1 98.5 438 MET B O 1
ATOM 7358 N N . TYR B 1 439 ? 18.031 2.658 -6.789 1 98.31 439 TYR B N 1
ATOM 7359 C CA . TYR B 1 439 ? 18.516 2.551 -8.164 1 98.31 439 TYR B CA 1
ATOM 7360 C C . TYR B 1 439 ? 18.141 3.797 -8.961 1 98.31 439 TYR B C 1
ATOM 7362 O O . TYR B 1 439 ? 18.953 4.293 -9.75 1 98.31 439 TYR B O 1
ATOM 7370 N N . LEU B 1 440 ? 16.953 4.34 -8.773 1 98.75 440 LEU B N 1
ATOM 7371 C CA . LEU B 1 440 ? 16.453 5.449 -9.578 1 98.75 440 LEU B CA 1
ATOM 7372 C C . LEU B 1 440 ? 17 6.777 -9.078 1 98.75 440 LEU B C 1
ATOM 7374 O O . LEU B 1 440 ? 17.109 7.742 -9.836 1 98.75 440 LEU B O 1
ATOM 7378 N N . THR B 1 441 ? 17.328 6.883 -7.793 1 98.75 441 THR B N 1
ATOM 7379 C CA . THR B 1 441 ? 17.75 8.156 -7.219 1 98.75 441 THR B CA 1
ATOM 7380 C C . THR B 1 441 ? 19.266 8.242 -7.16 1 98.75 441 THR B C 1
ATOM 7382 O O . THR B 1 441 ? 19.828 9.328 -7.02 1 98.75 441 THR B O 1
ATOM 7385 N N . GLY B 1 442 ? 19.922 7.117 -7.168 1 98.25 442 GLY B N 1
ATOM 7386 C CA . GLY B 1 442 ? 21.359 7.07 -7 1 98.25 442 GLY B CA 1
ATOM 7387 C C . GLY B 1 442 ? 21.797 7.09 -5.547 1 98.25 442 GLY B C 1
ATOM 7388 O O . GLY B 1 442 ? 23 7.047 -5.25 1 98.25 442 GLY B O 1
ATOM 7389 N N . MET B 1 443 ? 20.844 7.152 -4.598 1 98.25 443 MET B N 1
ATOM 7390 C CA . MET B 1 443 ? 21.188 7.137 -3.178 1 98.25 443 MET B CA 1
ATOM 7391 C C . MET B 1 443 ? 21.859 5.828 -2.795 1 98.25 443 MET B C 1
ATOM 7393 O O . MET B 1 443 ? 21.469 4.758 -3.25 1 98.25 443 MET B O 1
ATOM 7397 N N . ALA B 1 444 ? 22.812 5.855 -1.885 1 95.94 444 ALA B N 1
ATOM 7398 C CA . ALA B 1 444 ? 23.672 4.707 -1.632 1 95.94 444 ALA B CA 1
ATOM 7399 C C . ALA B 1 444 ? 23.266 3.979 -0.356 1 95.94 444 ALA B C 1
ATOM 7401 O O . ALA B 1 444 ? 23.703 2.855 -0.104 1 95.94 444 ALA B O 1
ATOM 7402 N N . ASN B 1 445 ? 22.469 4.605 0.448 1 97.31 445 ASN B N 1
ATOM 7403 C CA . ASN B 1 445 ? 22.094 4.055 1.747 1 97.31 445 ASN B CA 1
ATOM 7404 C C . ASN B 1 445 ? 20.594 3.885 1.871 1 97.31 445 ASN B C 1
ATOM 7406 O O . ASN B 1 445 ? 19.828 4.84 1.688 1 97.31 445 ASN B O 1
ATOM 7410 N N . ILE B 1 446 ? 20.188 2.623 2.201 1 97.62 446 ILE B N 1
ATOM 7411 C CA . ILE B 1 446 ? 18.766 2.303 2.279 1 97.62 446 ILE B CA 1
ATOM 7412 C C . ILE B 1 446 ? 18.094 3.197 3.318 1 97.62 446 ILE B C 1
ATOM 7414 O O . ILE B 1 446 ? 16.922 3.543 3.18 1 97.62 446 ILE B O 1
ATOM 7418 N N . ARG B 1 447 ? 18.766 3.658 4.344 1 97.69 447 ARG B N 1
ATOM 7419 C CA . ARG B 1 447 ? 18.234 4.508 5.398 1 97.69 447 ARG B CA 1
ATOM 7420 C C . ARG B 1 447 ? 17.844 5.875 4.852 1 97.69 447 ARG B C 1
ATOM 7422 O O . ARG B 1 447 ? 17.109 6.625 5.504 1 97.69 447 ARG B O 1
ATOM 7429 N N . ASP B 1 448 ? 18.328 6.207 3.676 1 98.44 448 ASP B N 1
ATOM 7430 C CA . ASP B 1 448 ? 18.094 7.531 3.113 1 98.44 448 ASP B CA 1
ATOM 7431 C C . ASP B 1 448 ? 16.969 7.5 2.09 1 98.44 448 ASP B C 1
ATOM 7433 O O . ASP B 1 448 ? 16.609 8.531 1.52 1 98.44 448 ASP B O 1
ATOM 7437 N N . VAL B 1 449 ? 16.344 6.316 1.85 1 98.69 449 VAL B N 1
ATOM 7438 C CA . VAL B 1 449 ? 15.234 6.254 0.906 1 98.69 449 VAL B CA 1
ATOM 7439 C C . VAL B 1 449 ? 13.984 5.754 1.618 1 98.69 449 VAL B C 1
ATOM 7441 O O . VAL B 1 449 ? 12.961 5.484 0.977 1 98.69 449 VAL B O 1
A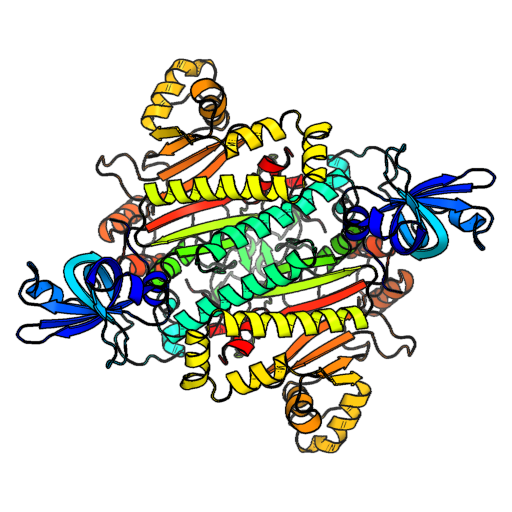TOM 7444 N N . ILE B 1 450 ? 14.023 5.578 2.928 1 98.38 450 ILE B N 1
ATOM 7445 C CA . ILE B 1 450 ? 12.898 5.23 3.789 1 98.38 450 ILE B CA 1
ATOM 7446 C C . ILE B 1 450 ? 12.555 6.41 4.695 1 98.38 450 ILE B C 1
ATOM 7448 O O . ILE B 1 450 ? 13.445 7.004 5.309 1 98.38 450 ILE B O 1
ATOM 7452 N N . PRO B 1 451 ? 11.312 6.805 4.805 1 98.31 451 PRO B N 1
ATOM 7453 C CA . PRO B 1 451 ? 10.945 7.965 5.621 1 98.31 451 PRO B CA 1
ATOM 7454 C C . PRO B 1 451 ? 11.477 7.875 7.051 1 98.31 451 PRO B C 1
ATOM 7456 O O . PRO B 1 451 ? 12.086 8.828 7.547 1 98.31 451 PRO B O 1
ATOM 7459 N N . PHE B 1 452 ? 11.242 6.828 7.742 1 97.88 452 PHE B N 1
ATOM 7460 C CA . PHE B 1 452 ? 11.664 6.539 9.109 1 97.88 452 PHE B CA 1
ATOM 7461 C C . PHE B 1 452 ? 12.258 5.137 9.203 1 97.88 452 PHE B C 1
ATOM 7463 O O . PHE B 1 452 ? 11.57 4.199 9.625 1 97.88 452 PHE B O 1
ATOM 7470 N N . PRO B 1 453 ? 13.523 5.004 8.93 1 97.19 453 PRO B N 1
ATOM 7471 C CA . PRO B 1 453 ? 14.117 3.67 8.797 1 97.19 453 PRO B CA 1
ATOM 7472 C C . PRO B 1 453 ? 14.164 2.908 10.117 1 97.19 453 PRO B C 1
ATOM 7474 O O . PRO B 1 453 ? 14.43 3.502 11.164 1 97.19 453 PRO B O 1
ATOM 7477 N N . ARG B 1 454 ? 13.812 1.659 10.102 1 97.31 454 ARG B N 1
ATOM 7478 C CA . ARG B 1 454 ? 14.008 0.699 11.188 1 97.31 454 ARG B CA 1
ATOM 7479 C C . ARG B 1 454 ? 15.227 -0.178 10.93 1 97.31 454 ARG B C 1
ATOM 7481 O O . ARG B 1 454 ? 15.242 -0.973 9.984 1 97.31 454 ARG B O 1
ATOM 7488 N N . THR B 1 455 ? 16.234 0.016 11.703 1 96.25 455 THR B N 1
ATOM 7489 C CA . THR B 1 455 ? 17.469 -0.757 11.594 1 96.25 455 THR B CA 1
ATOM 7490 C C . THR B 1 455 ? 17.922 -1.237 12.969 1 96.25 455 THR B C 1
ATOM 7492 O O . THR B 1 455 ? 17.344 -0.851 13.992 1 96.25 455 THR B O 1
ATOM 7495 N N . ALA B 1 456 ? 18.922 -2.111 13.008 1 94.69 456 ALA B N 1
ATOM 7496 C CA . ALA B 1 456 ? 19.406 -2.68 14.266 1 94.69 456 ALA B CA 1
ATOM 7497 C C . ALA B 1 456 ? 19.734 -1.581 15.273 1 94.69 456 ALA B C 1
ATOM 7499 O O . ALA B 1 456 ? 20.484 -0.653 14.969 1 94.69 456 ALA B O 1
ATOM 7500 N N . GLY B 1 457 ? 19.078 -1.65 16.375 1 95.19 457 GLY B N 1
ATOM 7501 C CA . GLY B 1 457 ? 19.328 -0.729 17.469 1 95.19 457 GLY B CA 1
ATOM 7502 C C . GLY B 1 457 ? 18.625 0.608 17.297 1 95.19 457 GLY B C 1
ATOM 7503 O O . GLY B 1 457 ? 18.734 1.488 18.156 1 95.19 457 GLY B O 1
ATOM 7504 N N . LYS B 1 458 ? 17.875 0.714 16.219 1 94.62 458 LYS B N 1
ATOM 7505 C CA . LYS B 1 458 ? 17.328 2.037 15.938 1 94.62 458 LYS B CA 1
ATOM 7506 C C . LYS B 1 458 ? 15.852 1.954 15.586 1 94.62 458 LYS B C 1
ATOM 7508 O O . LYS B 1 458 ? 15.477 1.314 14.602 1 94.62 458 LYS B O 1
ATOM 7513 N N . CYS B 1 459 ? 15.023 2.545 16.375 1 95.31 459 CYS B N 1
ATOM 7514 C CA . CYS B 1 459 ? 13.594 2.725 16.156 1 95.31 459 CYS B CA 1
ATOM 7515 C C . CYS B 1 459 ? 13.125 4.078 16.672 1 95.31 459 CYS B C 1
ATOM 7517 O O . CYS B 1 459 ? 12.359 4.145 17.641 1 95.31 459 CYS B O 1
ATOM 7519 N N . GLU B 1 460 ? 13.539 5.121 15.984 1 91.81 460 GLU B N 1
ATOM 7520 C CA . GLU B 1 460 ? 13.219 6.484 16.391 1 91.81 460 GLU B CA 1
ATOM 7521 C C . GLU B 1 460 ? 12.023 7.027 15.609 1 91.81 460 GLU B C 1
ATOM 7523 O O . GLU B 1 460 ? 11.734 6.562 14.508 1 91.81 460 GLU B O 1
ATOM 7528 N N . PHE B 1 461 ? 11.32 7.969 16.25 1 90.88 461 PHE B N 1
ATOM 7529 C CA . PHE B 1 461 ? 10.211 8.664 15.609 1 90.88 461 PHE B CA 1
ATOM 7530 C C . PHE B 1 461 ? 9.016 7.738 15.414 1 90.88 461 PHE B C 1
ATOM 7532 O O . PHE B 1 461 ? 9.188 6.578 15.031 1 90.88 461 PHE B O 1
#

Foldseek 3Di:
DDADAPVRCLVCVVVQAFHKHKHKFWWQDWADDDFKIWTWGHRLPALGTAIEIEGPLEPPRVVSNPAAGGWIKMFIFGWHADCPDPDRIHGYTPYIGTPGGDDPVPPPHPDDDDPVVCLVVLVCNCVPNLNSLLQVLLVLLVVLLVCLQVVVVAAEDEADFKALDAPQVDFDWAKDWPDDVVVVVVPDDDFLCPTPVRHTITTAQDRALVQLVVCLVRQKYKYWAKHATPDADDDLPDFRIFIKMKMKGFQDALVNAVVSVLVSLLSSLVSSCVPPVPSLVVLCVPFPPCLVVQSVQANPDDAAEDEPVVLLVVQQVVQVVDPDRDDQPDDDDQVSQQCCCVPPVVYKYKYFFHFPVVDGLFFDADPVNGTGGKIFIAGHPGGTFKIKHWTHLALVSSVVSCVVVVHDCVSCVVSSVCSVPDTGTMMMMMGTSLSSSCSNSVHRGSSSSDSNTHHVPDDDD/DDADAPVRCLVCVVVQAFHKHKHKFWWQDWADDDFKIWTWGHRLPALGTAIEIEGPLEPPRVVSNPAAGGWIKMFIFGWHADCPDPDRIHGYTPYIGTPGGDDPVPPPHNDDDDPVVCLVVLVCNCVPNLNSLLQVLLVLLVVLLVCLQVVVVAAEDEADFKALDAPQVDFDWAKDWPDDVVVVVVPDDDFCCPTPVRHTITTAQDRALVQLVVCLPRQKYKYWAKHATPDADDDLPDFRIFIKMKMKGFQDALVNAVVSVLVSLLSSLVSSCVPPVPSLVVLCVPFPPCLVVQSVQANPDDAAEDEPVVLLVVQQVVQVVDPDGDDQPDDDDQVSQQCCCVPPVVYKYKYFFHFPVVDGLFFDADPVNGTGGKIFIAGHPGGTFKIKHWTHLALVSSVVSCVVVVHDCVSCVVSSVCSVPDTGTMMMMMGTSLSSSCSNSVHRGSSSSDSNTHHVPDDDD

Sequence (922 aa):
MQILTGRQIYKQYKEYNQKELSLCGWVRSNRDSRDFGFLVINDGTFFEPIQIVYGKELSNFTEVKKLSVGTAVIVKGILTETPDARQPFEIQAESVEVEGESPSDYPLQKKRHSFEYLRTIAHLRPRANTFQAVYRVRSLIAYAIHKFFMERDFVYVHTPIISGQDCEGAGEMFQVTTLDLEELSQGKKLDYREDFFERETSLTVSGQLNGEAFAQAFRNIYTFGPTFRAEESNTTRHAAEFWMIEPEMAFADLEDNMLLAEHMIKYIIQYVLEQAPEEMGFFNKFVDKGLLDRLHHVAESEFARITYTEAIDILKEHNNMFQYPVSWGTDLQTEHERYLTEKVFKKPVFVTDYPKEIKAFYMKQNPDGKTVAAVDLLVPGIGEIIGGSQREDDLEKLQMRMGELEMNLSDYDFYLDLRKYGSTRHSGFGLGFERMVMYLTGMANIRDVIPFPRTAGKCEFMQILTGRQIYKQYKEYNQKELSLCGWVRSNRDSRDFGFLVINDGTFFEPIQIVYGKELSNFTEVKKLSVGTAVIVKGILTETPDARQPFEIQAESVEVEGESPSDYPLQKKRHSFEYLRTIAHLRPRANTFQAVYRVRSLIAYAIHKFFMERDFVYVHTPIISGQDCEGAGEMFQVTTLDLEELSQGKKLDYREDFFERETSLTVSGQLNGEAFAQAFRNIYTFGPTFRAEESNTTRHAAEFWMIEPEMAFADLEDNMLLAEHMIKYIIQYVLEQAPEEMGFFNKFVDKGLLDRLHHVAESEFARITYTEAIDILKEHNNMFQYPVSWGTDLQTEHERYLTEKVFKKPVFVTDYPKEIKAFYMKQNPDGKTVAAVDLLVPGIGEIIGGSQREDDLEKLQMRMGELEMNLSDYDFYLDLRKYGSTRHSGFGLGFERMVMYLTGMANIRDVIPFPRTAGKCEF

Solvent-accessible surface area (backbone atoms only — not comparable to full-atom values): 48080 Å² total; per-residue (Å²): 132,78,69,48,50,54,42,57,41,70,76,40,44,80,82,37,51,75,31,77,49,33,35,54,30,26,30,61,43,66,47,65,55,97,62,36,31,42,38,28,32,39,37,37,63,35,89,70,63,46,51,30,40,40,37,68,83,32,93,55,36,76,58,62,61,63,54,38,50,40,19,17,35,39,36,34,24,32,29,39,72,28,83,90,45,95,53,58,48,36,29,43,49,66,40,78,41,80,66,13,62,19,52,86,81,47,83,81,52,92,62,92,74,55,70,72,60,39,63,77,38,46,63,56,32,48,66,38,72,70,39,40,38,45,49,50,50,45,21,48,48,54,51,42,52,52,49,57,42,50,76,68,65,33,36,55,45,74,56,60,49,73,24,56,65,74,87,77,78,76,69,51,54,36,33,44,43,64,63,58,59,67,51,22,20,73,48,37,75,80,56,43,69,74,25,61,38,43,44,73,33,23,45,24,72,64,46,59,73,63,43,48,39,48,8,75,32,32,22,34,28,30,30,75,46,76,30,38,39,56,57,87,42,88,53,51,79,52,54,32,53,45,40,37,36,36,42,26,27,40,78,25,46,50,68,55,40,52,50,52,52,53,51,48,56,30,46,41,52,52,50,44,58,68,74,36,49,68,46,52,54,47,25,25,73,76,61,24,78,58,44,62,59,52,51,52,48,56,52,69,49,76,67,43,77,44,39,36,65,56,50,43,60,60,46,46,77,48,31,89,77,43,97,68,64,69,53,91,80,58,81,83,49,58,71,57,37,28,42,46,11,58,67,71,64,60,37,32,32,36,38,24,45,38,48,44,87,78,52,67,65,55,40,17,72,36,94,83,74,52,27,15,40,30,37,33,38,24,31,59,92,73,7,71,57,33,46,34,29,16,42,46,46,47,53,67,62,36,51,52,43,33,50,76,68,68,51,67,63,80,82,38,49,69,62,51,44,50,31,52,48,20,14,45,52,21,16,30,38,39,32,46,45,55,58,53,43,28,67,76,47,43,55,80,39,50,65,73,72,37,70,58,50,33,36,61,56,35,54,63,122,131,77,68,49,50,54,42,57,42,71,76,41,43,81,81,37,49,75,31,80,48,33,36,54,29,27,29,61,42,66,47,67,54,95,62,37,32,42,38,30,30,38,39,37,61,35,89,71,63,46,50,31,39,40,38,68,84,30,93,55,36,76,57,62,61,65,54,39,50,40,18,17,36,40,36,33,24,32,30,39,73,29,83,89,46,94,56,57,47,37,28,44,49,65,41,79,42,80,66,12,62,19,52,87,79,48,84,81,51,91,61,93,73,55,67,71,60,38,63,77,39,46,64,55,33,48,65,39,72,70,39,38,37,46,48,49,49,46,21,48,47,54,52,41,51,53,49,57,41,51,77,68,66,34,38,56,46,75,57,59,50,74,22,56,66,74,87,76,78,74,68,51,54,37,34,45,43,63,64,59,60,67,52,21,20,72,47,38,76,79,56,44,70,74,25,60,39,43,44,73,33,23,45,25,71,65,48,60,75,63,42,48,40,46,8,75,32,33,22,33,28,32,32,75,47,77,30,38,39,58,58,89,41,89,53,50,80,52,53,30,53,46,42,37,36,37,42,25,28,39,79,23,47,51,68,55,39,51,51,51,51,53,52,48,55,30,47,42,52,52,50,44,58,69,75,36,50,69,46,51,51,47,25,26,73,76,60,25,78,57,43,62,60,53,52,52,49,54,52,69,50,77,66,44,77,45,40,38,67,56,49,44,59,60,49,49,77,47,31,88,77,45,96,68,65,66,53,92,78,57,82,82,48,57,71,57,37,28,43,47,11,58,68,71,66,61,37,32,31,35,38,24,45,36,47,44,89,79,52,67,66,56,40,18,72,37,95,82,74,52,28,16,40,30,37,33,39,22,31,59,93,72,6,71,57,34,45,32,26,15,41,46,44,47,53,66,62,35,52,51,44,33,50,76,68,68,52,67,63,80,82,38,48,69,63,52,44,50,31,51,48,19,15,46,52,22,16,30,38,39,33,47,45,56,58,52,45,28,68,75,49,44,54,80,38,51,66,73,72,38,71,58,50,34,36,62,55,35,56,62,123